Protein AF-0000000078663114 (afdb_homodimer)

Radius of gyration: 32.77 Å; Cα contacts (8 Å, |Δi|>4): 2007; chains: 2; bounding box: 89×82×67 Å

Solvent-accessible surface area (backbone atoms only — not comparable to full-atom values): 42124 Å² total; per-residue (Å²): 122,82,73,72,68,86,61,63,48,41,49,31,36,47,21,43,53,51,31,54,48,41,56,56,22,48,72,34,23,58,90,71,62,94,86,54,64,69,67,38,40,19,26,40,40,34,32,52,95,56,30,38,34,40,33,16,25,64,90,49,33,35,29,39,31,39,34,73,35,58,71,67,60,87,81,53,76,64,57,60,72,50,40,49,78,34,71,33,22,34,46,32,65,50,51,36,48,41,36,63,57,42,57,51,85,37,57,33,37,33,21,62,56,49,100,87,37,60,30,33,36,39,34,43,92,60,34,39,34,37,34,44,45,44,74,51,85,76,53,87,70,79,78,82,65,69,68,69,25,46,32,58,42,43,23,56,60,55,37,53,53,49,69,46,22,55,84,22,37,25,84,55,75,87,58,51,58,28,27,17,40,38,36,32,47,54,81,70,27,32,33,40,33,13,30,54,84,52,33,36,19,36,38,52,40,81,37,42,71,47,34,62,72,34,56,64,34,29,44,27,50,68,56,49,56,52,46,46,55,54,26,55,45,20,48,66,33,79,54,64,78,60,78,62,81,82,60,64,83,55,69,43,48,28,41,39,33,20,34,81,78,29,53,38,40,38,40,37,31,56,34,66,77,74,24,38,38,34,42,37,34,51,36,51,92,59,75,67,74,78,62,73,76,72,54,80,85,71,60,63,27,41,38,38,33,48,36,65,61,50,46,50,46,52,57,39,28,48,43,37,32,40,92,84,65,33,50,32,34,39,36,35,68,62,48,49,43,32,38,42,29,27,68,15,96,85,41,24,34,23,35,30,62,42,71,35,43,41,48,60,73,73,43,61,38,16,28,41,43,68,61,51,43,51,57,57,67,45,44,87,48,65,35,31,31,38,34,30,60,53,56,78,40,55,29,38,42,31,36,58,90,60,95,48,48,43,44,29,35,42,46,48,41,95,114,122,80,75,72,68,86,60,63,47,41,50,32,36,46,21,44,54,50,30,54,48,40,56,57,22,48,73,35,24,57,92,71,61,96,84,54,65,70,69,38,41,18,26,39,38,34,34,50,95,55,30,38,36,41,34,15,25,64,88,50,34,33,28,39,31,39,34,73,35,60,68,68,62,86,80,54,76,63,55,59,72,50,39,48,76,34,71,33,20,33,46,33,65,50,50,37,47,40,36,65,56,41,58,52,85,37,56,34,37,34,21,62,54,48,101,86,37,62,31,34,36,40,35,42,91,60,34,40,34,36,33,44,44,43,73,50,85,76,53,86,70,78,78,83,66,70,70,69,25,47,31,58,42,44,22,56,59,53,37,52,53,48,68,46,22,55,83,22,36,26,85,55,75,87,58,50,57,30,27,17,40,38,37,31,46,53,80,70,27,33,32,39,33,13,30,52,85,54,33,35,20,34,38,52,42,81,37,43,70,47,34,60,72,33,56,66,34,29,45,28,50,68,57,50,54,53,46,46,56,54,26,55,46,21,49,66,34,77,56,63,78,60,76,64,81,80,62,64,82,55,69,43,48,28,40,40,33,22,33,81,78,28,54,37,40,36,40,37,30,56,33,67,78,73,24,36,38,32,43,36,33,51,36,50,92,57,78,68,74,78,62,73,75,70,54,80,85,71,60,65,28,41,37,39,32,48,36,65,61,50,47,50,46,53,56,39,28,48,44,37,32,40,90,84,66,34,50,31,35,38,36,35,69,64,48,49,44,33,39,42,29,25,68,15,95,84,43,24,34,22,34,30,62,42,72,34,43,42,48,59,73,73,44,61,38,17,30,41,44,67,60,51,43,50,57,55,68,46,43,86,48,65,36,32,31,38,33,29,61,54,56,78,41,53,30,37,42,31,38,57,88,65,94,50,49,45,45,30,35,42,45,48,42,94,114

InterPro domains:
  IPR001001 DNA polymerase III, beta sliding clamp [PIRSF000804] (11-415)
  IPR001001 DNA polymerase III, beta sliding clamp [PTHR30478] (11-415)
  IPR001001 DNA polymerase III, beta sliding clamp [SM00480] (25-411)
  IPR001001 DNA polymerase III, beta sliding clamp [TIGR00663] (11-414)
  IPR001001 DNA polymerase III, beta sliding clamp [cd00140] (34-414)
  IPR022634 DNA polymerase III, beta sliding clamp, N-terminal [PF00712] (11-140)
  IPR022635 DNA polymerase III, beta sliding clamp, C-terminal [PF02768] (293-414)
  IPR022637 DNA polymerase III, beta sliding clamp, central [PF02767] (156-242)
  IPR046938 DNA clamp superfamily [SSF55979] (11-140)
  IPR046938 DNA clamp superfamily [SSF55979] (149-238)
  IPR046938 DNA clamp superfamily [SSF55979] (293-415)

Organism: Novosphingobium aromaticivorans (strain ATCC 700278 / DSM 12444 / CCUG 56034 / CIP 105152 / NBRC 16084 / F199) (NCBI:txid279238)

pLDDT: mean 89.46, std 14.14, range [34.34, 98.88]

Sequence (830 aa):
MIATDKRKPAFRIAAKAMAKALADVVEVTPAGGKDTIPILNTVRMEASDGVLTLTGCDLDQWIIRSLPTSDREPNSAEWLASIRPFATCVPARALLAIVKQIDADAMVTVAGPTDKESRVTITAGRSRFRVACLPVDDFPFPTRPDFEHSFSIAAGALRDVFARVEHAISTEETRYYLNGVYMHPQDLDQRFAATDGHRLARLVQDGPDGAASFPAVIIGRRTVAVLDKLLDAAGKVDTSTSDDADKACSRPMVEVDSDSNGRVIYWAMPAPDGGEVTLIAKTVDGTFPDYARVIPSAPSSFLTVDREALLAAIKRVAAVCSDKTRAVKLELDGAEKAIVSTASPEIGDAMEEIACEYAGEPLTIGFNGDYWRSCLSAVATDKVLMKFTDAGGPCRIEAEGGESALVQVLMPLRVMIATDKRKPAFRIAAKAMAKALADVVEVTPAGGKDTIPILNTVRMEASDGVLTLTGCDLDQWIIRSLPTSDREPNSAEWLASIRPFATCVPARALLAIVKQIDADAMVTVAGPTDKESRVTITAGRSRFRVACLPVDDFPFPTRPDFEHSFSIAAGALRDVFARVEHAISTEETRYYLNGVYMHPQDLDQRFAATDGHRLARLVQDGPDGAASFPAVIIGRRTVAVLDKLLDAAGKVDTSTSDDADKACSRPMVEVDSDSNGRVIYWAMPAPDGGEVTLIAKTVDGTFPDYARVIPSAPSSFLTVDREALLAAIKRVAAVCSDKTRAVKLELDGAEKAIVSTASPEIGDAMEEIACEYAGEPLTIGFNGDYWRSCLSAVATDKVLMKFTDAGGPCRIEAEGGESALVQVLMPLRV

Secondary structure (DSSP, 8-state):
------SPPSEEEEHHHHHHHHHHHHTTS----TTS-GGGGEEEEEEETTEEEEEEE-SSEEEEEEEE-----TT-HHHHHT---EEEEEEHHHHHHHHHHS-TTSEEEEE---SS--EEEEEETTEEEEEE-B-GGG------PPP-EEEEEEHHHHHHHHHHHGGG----STTGGGSEEEEEEETTEEEEEEE-SSEEEEEEEEPPTTGGGSPPEEEEHHHHHHHHHHHHHHHT---TT-S-TT---PPPEEEEEE-TTSSEEEEEEE-TTSSEEEEEEEPP-SPPP-GGGGS-S---EEEEEEHHHHHHHHHHHHTT--TTT-EEEEEE-SSSEEEEEEEETTTEEEEEEEEEEEESS-EEEEEEHHHHHHHHHT--SSEEEEEES-SSSPEEEEESSSS-SEEEEEPPB--/------SPPSEEEEHHHHHHHHHHHHTTS----TTS-GGGGEEEEEEETTEEEEEEE-SSEEEEEEEE-----SS-HHHHHT---EEEEEEHHHHHHHHHHS-TTSEEEEE---SS--EEEEEETTEEEEEE-B-GGG----------EEEEEEHHHHHHHHHHHGGG----STTGGGSEEEEEEETTEEEEEEE-SSEEEEEEEEPPTTGGGSPPEEEEHHHHHHHHHHHHHHHT---TT-S-TT---PPPEEEEEE-TTSSEEEEEEE-TTSSEEEEEEEPP-SPPP-GGGGS-S---EEEEEEHHHHHHHHHHHHTT--TTT-EEEEEE-SSSEEEEEEEETTTEEEEEEEEEEEESS-EEEEEEHHHHHHHHHT--SSEEEEEES-SSSPEEEEESSSS-SEEEEEPPB--

Foldseek 3Di:
DPPPPPFQWQFKDFLQLVLVLLVLQCLAAPPDDPPADVLQQWWKWKDDPQKIWTWHHPVFKIKIWIDGTDQDPPDDPVNNVPNDIAIWIFRRVVVSVVSVVADRGWMKTWGADDPVAQWIWIDTVPDIDTTHIHHCVPPDDDDDAPFPFKFKDFLVVVLLQLLLALVAQAPDDPPQLQQFWKWADDDQWIKTWHHRPQKIKMFIDGDGPRRNQPHTFGAGSSNSVSSNVQSVQLQPAFPPPDPPPVDDRDGWMWMWTAHNHRQKIWIKTAGNNRIIMIMIGGTDPDDDDPCVVQADDDFAKKKKFFLVQVLVQLVVFLVQADPPQQKWKWWDDDAFKIKIKDADPVRGIDIDIGTIGMDHDTAMAMFNSVVVSSNSVSADDRMKMWTHRHRQGWIWIYDPDDDGSMIMIGGTDDD/DPPPPPFQFQFKAFLQLVLVLLVLQCLAAPPDDPPADVLQQWWKWKDDPQKIWTWHHPVFKIKIWIDGTDPDPPDDPVNNVRNDIAIWIFRRVVVSVVSVPADRGWMKTWGADDPVAQWIWIDTVPDIDTTHIHHCVPPDDDDDAPFPFKFKDFLVVVLLQLLLALVAQAPDDPPQLQQFWKWADDDQWIKTWHHRPQKIKMFIDGDGPRRNLDHTFGAGSSNSVSSNVQSVQLQPAFPPPDPDPPDDRDGWMWMWTAHNHRQKIWIKTAGNNRIIMIMIGGTDPDDDDPCVVQADDDFAKKKKFFLVQVLVQLVVFLVQADPVQQKWKWWDDDAFKIKIKDADPVRGIDIDIGTIGMDHDTAMEMFNSVVVNSNSVSADDRMKMWTHRHRQGWIWIYDPDDDGSMIMIGGTDDD

Nearest PDB structures (foldseek):
  6ap4-assembly7_M  TM=9.231E-01  e=1.210E-33  Acinetobacter baumannii
  8dt6-assembly1_D  TM=9.121E-01  e=2.155E-32  Elizabethkingia anophelis NUHP1
  8dt6-assembly1_B  TM=9.118E-01  e=1.556E-32  Elizabethkingia anophelis NUHP1
  8dt6-assembly1_C  TM=8.932E-01  e=1.367E-31  Elizabethkingia anophelis NUHP1
  8dt6-assembly1_A  TM=8.914E-01  e=2.926E-31  Elizabethkingia anophelis NUHP1

Structure (mmCIF, N/CA/C/O backbone):
data_AF-0000000078663114-model_v1
#
loop_
_entity.id
_entity.type
_entity.pdbx_description
1 polymer 'Beta sliding clamp'
#
loop_
_atom_site.group_PDB
_atom_site.id
_atom_site.type_symbol
_atom_site.label_atom_id
_atom_site.label_alt_id
_atom_site.label_comp_id
_atom_site.label_asym_id
_atom_site.label_entity_id
_atom_site.label_seq_id
_atom_site.pdbx_PDB_ins_code
_atom_site.Cartn_x
_atom_site.Cartn_y
_atom_site.Cartn_z
_atom_site.occupancy
_atom_site.B_iso_or_equiv
_atom_site.auth_seq_id
_atom_site.auth_comp_id
_atom_site.auth_asym_id
_atom_site.auth_atom_id
_atom_site.pdbx_PDB_model_num
ATOM 1 N N . MET A 1 1 ? 39.969 -10.57 -2.086 1 34.44 1 MET A N 1
ATOM 2 C CA . MET A 1 1 ? 39.688 -9.461 -1.185 1 34.44 1 MET A CA 1
ATOM 3 C C . MET A 1 1 ? 39.406 -8.18 -1.967 1 34.44 1 MET A C 1
ATOM 5 O O . MET A 1 1 ? 40.125 -7.867 -2.922 1 34.44 1 MET A O 1
ATOM 9 N N . ILE A 1 2 ? 38.156 -7.738 -1.95 1 43.56 2 ILE A N 1
ATOM 10 C CA . ILE A 1 2 ? 37.969 -6.457 -2.615 1 43.56 2 ILE A CA 1
ATOM 11 C C . ILE A 1 2 ? 39.125 -5.531 -2.338 1 43.56 2 ILE A C 1
ATOM 13 O O . ILE A 1 2 ? 39.562 -5.402 -1.192 1 43.56 2 ILE A O 1
ATOM 17 N N . ALA A 1 3 ? 39.969 -5.266 -3.223 1 39.81 3 ALA A N 1
ATOM 18 C CA . ALA A 1 3 ? 41.062 -4.328 -2.984 1 39.81 3 ALA A CA 1
ATOM 19 C C . ALA A 1 3 ? 40.594 -3.17 -2.1 1 39.81 3 ALA A C 1
ATOM 21 O O . ALA A 1 3 ? 39.594 -2.527 -2.383 1 39.81 3 ALA A O 1
ATOM 22 N N . THR A 1 4 ? 41 -3.219 -0.884 1 45.78 4 THR A N 1
ATOM 23 C CA . THR A 1 4 ? 40.719 -2.115 0.03 1 45.78 4 THR A CA 1
ATOM 24 C C . THR A 1 4 ? 41 -0.774 -0.64 1 45.78 4 THR A C 1
ATOM 26 O O . THR A 1 4 ? 42.094 -0.563 -1.181 1 45.78 4 THR A O 1
ATOM 29 N N . ASP A 1 5 ? 40.094 -0.223 -1.229 1 50.19 5 ASP A N 1
ATOM 30 C CA . ASP A 1 5 ? 40.25 1.137 -1.735 1 50.19 5 ASP A CA 1
ATOM 31 C C . ASP A 1 5 ? 41.219 1.936 -0.868 1 50.19 5 ASP A C 1
ATOM 33 O O . ASP A 1 5 ? 41.031 2.043 0.346 1 50.19 5 ASP A O 1
ATOM 37 N N . LYS A 1 6 ? 42.469 2.086 -1.271 1 51.5 6 LYS A N 1
ATOM 38 C CA . LYS A 1 6 ? 43.531 2.852 -0.615 1 51.5 6 LYS A CA 1
ATOM 39 C C . LYS A 1 6 ? 43.062 4.262 -0.271 1 51.5 6 LYS A C 1
ATOM 41 O O . LYS A 1 6 ? 43.812 5.051 0.309 1 51.5 6 LYS A O 1
ATOM 46 N N . ARG A 1 7 ? 41.75 4.566 -0.615 1 58.12 7 ARG A N 1
ATOM 47 C CA . ARG A 1 7 ? 41.312 5.93 -0.334 1 58.12 7 ARG A CA 1
ATOM 48 C C . ARG A 1 7 ? 41 6.109 1.149 1 58.12 7 ARG A C 1
ATOM 50 O O . ARG A 1 7 ? 40.406 5.227 1.781 1 58.12 7 ARG A O 1
ATOM 57 N N . LYS A 1 8 ? 41.5 7.117 1.646 1 65.81 8 LYS A N 1
ATOM 58 C CA . LYS A 1 8 ? 41.25 7.457 3.043 1 65.81 8 LYS A CA 1
ATOM 59 C C . LYS A 1 8 ? 39.75 7.695 3.285 1 65.81 8 LYS A C 1
ATOM 61 O O . LYS A 1 8 ? 39.125 8.438 2.543 1 65.81 8 LYS A O 1
ATOM 66 N N . PRO A 1 9 ? 39.125 6.848 4.203 1 74.5 9 PRO A N 1
ATOM 67 C CA . PRO A 1 9 ? 37.719 7.059 4.504 1 74.5 9 PRO A CA 1
ATOM 68 C C . PRO A 1 9 ? 37.406 8.477 4.984 1 74.5 9 PRO A C 1
ATOM 70 O O . PRO A 1 9 ? 38.25 9.102 5.637 1 74.5 9 PRO A O 1
ATOM 73 N N . ALA A 1 10 ? 36.281 8.992 4.402 1 77.62 10 ALA A N 1
ATOM 74 C CA . ALA A 1 10 ? 35.844 10.289 4.887 1 77.62 10 ALA A CA 1
ATOM 75 C C . ALA A 1 10 ? 35.125 10.156 6.234 1 77.62 10 ALA A C 1
ATOM 77 O O . ALA A 1 10 ? 35.344 10.969 7.137 1 77.62 10 ALA A O 1
ATOM 78 N N . PHE A 1 11 ? 34.344 9.078 6.402 1 86.44 11 PHE A N 1
ATOM 79 C CA . PHE A 1 11 ? 33.656 8.828 7.668 1 86.44 11 PHE A CA 1
ATOM 80 C C . PHE A 1 11 ? 33.094 7.414 7.715 1 86.44 11 PHE A C 1
ATOM 82 O O . PHE A 1 11 ? 33.125 6.703 6.707 1 86.44 11 PHE A O 1
ATOM 89 N N . ARG A 1 12 ? 32.688 7 8.891 1 90.56 12 ARG A N 1
ATOM 90 C CA . ARG A 1 12 ? 31.984 5.742 9.133 1 90.56 12 ARG A CA 1
ATOM 91 C C . ARG A 1 12 ? 30.734 5.969 9.961 1 90.56 12 ARG A C 1
ATOM 93 O O . ARG A 1 12 ? 30.734 6.773 10.898 1 90.56 12 ARG A O 1
ATOM 100 N N . ILE A 1 13 ? 29.781 5.266 9.633 1 92.12 13 ILE A N 1
ATOM 101 C CA . ILE A 1 13 ? 28.516 5.445 10.32 1 92.12 13 ILE A CA 1
ATOM 102 C C . ILE A 1 13 ? 27.688 4.164 10.227 1 92.12 13 ILE A C 1
ATOM 104 O O . ILE A 1 13 ? 27.859 3.375 9.289 1 92.12 13 ILE A O 1
ATOM 108 N N . ALA A 1 14 ? 26.875 3.965 11.188 1 93.12 14 ALA A N 1
ATOM 109 C CA . ALA A 1 14 ? 25.969 2.82 11.109 1 93.12 14 ALA A CA 1
ATOM 110 C C . ALA A 1 14 ? 24.984 2.969 9.953 1 93.12 14 ALA A C 1
ATOM 112 O O . ALA A 1 14 ? 24.438 4.051 9.727 1 93.12 14 ALA A O 1
ATOM 113 N N . ALA A 1 15 ? 24.703 1.891 9.219 1 94.94 15 ALA A N 1
ATOM 114 C CA . ALA A 1 15 ? 23.812 1.902 8.07 1 94.94 15 ALA A CA 1
ATOM 115 C C . ALA A 1 15 ? 22.422 2.383 8.461 1 94.94 15 ALA A C 1
ATOM 117 O O . ALA A 1 15 ? 21.797 3.184 7.75 1 94.94 15 ALA A O 1
ATOM 118 N N . LYS A 1 16 ? 21.922 1.949 9.562 1 95.19 16 LYS A N 1
ATOM 119 C CA . LYS A 1 16 ? 20.594 2.295 10.031 1 95.19 16 LYS A CA 1
ATOM 120 C C . LYS A 1 16 ? 20.453 3.803 10.227 1 95.19 16 LYS A C 1
ATOM 122 O O . LYS A 1 16 ? 19.453 4.395 9.812 1 95.19 16 LYS A O 1
ATOM 127 N N . ALA A 1 17 ? 21.406 4.402 10.875 1 94.38 17 ALA A N 1
ATOM 128 C CA . ALA A 1 17 ? 21.375 5.84 11.133 1 94.38 17 ALA A CA 1
ATOM 129 C C . ALA A 1 17 ? 21.422 6.629 9.828 1 94.38 17 ALA A C 1
ATOM 131 O O . ALA A 1 17 ? 20.672 7.598 9.656 1 94.38 17 ALA A O 1
ATOM 132 N N . MET A 1 18 ? 22.266 6.207 8.961 1 95.31 18 MET A N 1
ATOM 133 C CA . MET A 1 18 ? 22.391 6.898 7.676 1 95.31 18 MET A CA 1
ATOM 134 C C . MET A 1 18 ? 21.109 6.758 6.859 1 95.31 18 MET A C 1
ATOM 136 O O . MET A 1 18 ? 20.641 7.727 6.25 1 95.31 18 MET A O 1
ATOM 140 N N . ALA A 1 19 ? 20.562 5.562 6.832 1 97.06 19 ALA A N 1
ATOM 141 C CA . ALA A 1 19 ? 19.328 5.316 6.082 1 97.06 19 ALA A CA 1
ATOM 142 C C . ALA A 1 19 ? 18.203 6.203 6.586 1 97.06 19 ALA A C 1
ATOM 144 O O . ALA A 1 19 ? 17.453 6.777 5.789 1 97.06 19 ALA A O 1
ATOM 145 N N . LYS A 1 20 ? 18.062 6.297 7.855 1 96.19 20 LYS A N 1
ATOM 146 C CA . LYS A 1 20 ? 17 7.121 8.445 1 96.19 20 LYS A CA 1
ATOM 147 C C . LYS A 1 20 ? 17.188 8.586 8.062 1 96.19 20 LYS A C 1
ATOM 149 O O . LYS A 1 20 ? 16.219 9.258 7.691 1 96.19 20 LYS A O 1
ATOM 154 N N . ALA A 1 21 ? 18.375 9.055 8.188 1 97.31 21 ALA A N 1
ATOM 155 C CA . ALA A 1 21 ? 18.656 10.445 7.844 1 97.31 21 ALA A CA 1
ATOM 156 C C . ALA A 1 21 ? 18.391 10.711 6.367 1 97.31 21 ALA A C 1
ATOM 158 O O . ALA A 1 21 ? 17.797 11.734 6.012 1 97.31 21 ALA A O 1
ATOM 159 N N . LEU A 1 22 ? 18.812 9.766 5.562 1 97.94 22 LEU A N 1
ATOM 160 C CA . LEU A 1 22 ? 18.594 9.906 4.125 1 97.94 22 LEU A CA 1
ATOM 161 C C . LEU A 1 22 ? 17.109 9.867 3.793 1 97.94 22 LEU A C 1
ATOM 163 O O . LEU A 1 22 ? 16.656 10.594 2.906 1 97.94 22 LEU A O 1
ATOM 167 N N . ALA A 1 23 ? 16.422 9.055 4.438 1 97.5 23 ALA A N 1
ATOM 168 C CA . ALA A 1 23 ? 14.977 8.984 4.223 1 97.5 23 ALA A CA 1
ATOM 169 C C . ALA A 1 23 ? 14.305 10.328 4.508 1 97.5 23 ALA A C 1
ATOM 171 O O . ALA A 1 23 ? 13.383 10.734 3.799 1 97.5 23 ALA A O 1
ATOM 172 N N . ASP A 1 24 ? 14.742 10.992 5.516 1 97.62 24 ASP A N 1
ATOM 173 C CA . ASP A 1 24 ? 14.227 12.32 5.82 1 97.62 24 ASP A CA 1
ATOM 174 C C . ASP A 1 24 ? 14.539 13.305 4.691 1 97.62 24 ASP A C 1
ATOM 176 O O . ASP A 1 24 ? 13.664 14.039 4.238 1 97.62 24 ASP A O 1
ATOM 180 N N . VAL A 1 25 ? 15.742 13.281 4.273 1 97.75 25 VAL A N 1
ATOM 181 C CA . VAL A 1 25 ? 16.25 14.258 3.312 1 97.75 25 VAL A CA 1
ATOM 182 C C . VAL A 1 25 ? 15.562 14.055 1.963 1 97.75 25 VAL A C 1
ATOM 184 O O . VAL A 1 25 ? 15.227 15.023 1.276 1 97.75 25 VAL A O 1
ATOM 187 N N . VAL A 1 26 ? 15.32 12.828 1.606 1 96.88 26 VAL A N 1
ATOM 188 C CA . VAL A 1 26 ? 14.734 12.508 0.306 1 96.88 26 VAL A CA 1
ATOM 189 C C . VAL A 1 26 ? 13.312 13.055 0.226 1 96.88 26 VAL A C 1
ATOM 191 O O . VAL A 1 26 ? 12.781 13.258 -0.867 1 96.88 26 VAL A O 1
ATOM 194 N N . GLU A 1 27 ? 12.688 13.336 1.34 1 96.25 27 GLU A N 1
ATOM 195 C CA . GLU A 1 27 ? 11.328 13.867 1.372 1 96.25 27 GLU A CA 1
ATOM 196 C C . GLU A 1 27 ? 11.242 15.211 0.653 1 96.25 27 GLU A C 1
ATOM 198 O O . GLU A 1 27 ? 10.172 15.602 0.176 1 96.25 27 GLU A O 1
ATOM 203 N N . VAL A 1 28 ? 12.375 15.922 0.563 1 96.5 28 VAL A N 1
ATOM 204 C CA . VAL A 1 28 ? 12.336 17.25 -0.04 1 96.5 28 VAL A CA 1
ATOM 205 C C . VAL A 1 28 ? 13.156 17.25 -1.326 1 96.5 28 VAL A C 1
ATOM 207 O O . VAL A 1 28 ? 13.516 18.312 -1.835 1 96.5 28 VAL A O 1
ATOM 210 N N . THR A 1 29 ? 13.578 16.078 -1.725 1 95.06 29 THR A N 1
ATOM 211 C CA . THR A 1 29 ? 14.25 15.945 -3.012 1 95.06 29 THR A CA 1
ATOM 212 C C . THR A 1 29 ? 13.258 15.57 -4.105 1 95.06 29 THR A C 1
ATOM 214 O O . THR A 1 29 ? 12.406 14.703 -3.904 1 95.06 29 THR A O 1
ATOM 217 N N . PRO A 1 30 ? 13.336 16.234 -5.195 1 91.62 30 PRO A N 1
ATOM 218 C CA . PRO A 1 30 ? 12.398 15.898 -6.27 1 91.62 30 PRO A CA 1
ATOM 219 C C . PRO A 1 30 ? 12.469 14.438 -6.688 1 91.62 30 PRO A C 1
ATOM 221 O O . PRO A 1 30 ? 13.539 13.82 -6.613 1 91.62 30 PRO A O 1
ATOM 224 N N . ALA A 1 31 ? 11.281 13.711 -6.863 1 75.38 31 ALA A N 1
ATOM 225 C CA . ALA A 1 31 ? 11.211 12.297 -7.234 1 75.38 31 ALA A CA 1
ATOM 226 C C . ALA A 1 31 ? 11.766 12.07 -8.641 1 75.38 31 ALA A C 1
ATOM 228 O O . ALA A 1 31 ? 11.773 10.945 -9.141 1 75.38 31 ALA A O 1
ATOM 229 N N . GLY A 1 32 ? 12.727 12.758 -9.016 1 66.81 32 GLY A N 1
ATOM 230 C CA . GLY A 1 32 ? 13.336 12.539 -10.32 1 66.81 32 GLY A CA 1
ATOM 231 C C . GLY A 1 32 ? 12.398 12.836 -11.477 1 66.81 32 GLY A C 1
ATOM 232 O O . GLY A 1 32 ? 11.219 13.117 -11.266 1 66.81 32 GLY A O 1
ATOM 233 N N . GLY A 1 33 ? 12.695 13.203 -12.703 1 60.44 33 GLY A N 1
ATOM 234 C CA . GLY A 1 33 ? 12.039 13.5 -13.969 1 60.44 33 GLY A CA 1
ATOM 235 C C . GLY A 1 33 ? 12.922 14.266 -14.93 1 60.44 33 GLY A C 1
ATOM 236 O O . GLY A 1 33 ? 13.992 14.75 -14.555 1 60.44 33 GLY A O 1
ATOM 237 N N . LYS A 1 34 ? 12.57 14.156 -16.094 1 58.28 34 LYS A N 1
ATOM 238 C CA . LYS A 1 34 ? 13.352 14.672 -17.219 1 58.28 34 LYS A CA 1
ATOM 239 C C . LYS A 1 34 ? 13.633 16.156 -17.062 1 58.28 34 LYS A C 1
ATOM 241 O O . LYS A 1 34 ? 14.68 16.656 -17.5 1 58.28 34 LYS A O 1
ATOM 246 N N . ASP A 1 35 ? 12.852 16.844 -16.297 1 61.16 35 ASP A N 1
ATOM 247 C CA . ASP A 1 35 ? 12.945 18.312 -16.328 1 61.16 35 ASP A CA 1
ATOM 248 C C . ASP A 1 35 ? 13.43 18.859 -14.984 1 61.16 35 ASP A C 1
ATOM 250 O O . ASP A 1 35 ? 13.367 20.062 -14.742 1 61.16 35 ASP A O 1
ATOM 254 N N . THR A 1 36 ? 14.18 17.953 -14.281 1 75.12 36 THR A N 1
ATOM 255 C CA . THR A 1 36 ? 14.625 18.469 -12.984 1 75.12 36 THR A CA 1
ATOM 256 C C . THR A 1 36 ? 16.094 18.891 -13.055 1 75.12 36 THR A C 1
ATOM 258 O O . THR A 1 36 ? 16.859 18.359 -13.859 1 75.12 36 THR A O 1
ATOM 261 N N . ILE A 1 37 ? 16.406 20.047 -12.406 1 87.94 37 ILE A N 1
ATOM 262 C CA . ILE A 1 37 ? 17.797 20.453 -12.188 1 87.94 37 ILE A CA 1
ATOM 263 C C . ILE A 1 37 ? 18.562 19.312 -11.5 1 87.94 37 ILE A C 1
ATOM 265 O O . ILE A 1 37 ? 18.234 18.922 -10.375 1 87.94 37 ILE A O 1
ATOM 269 N N . PRO A 1 38 ? 19.531 18.75 -12.203 1 89.31 38 PRO A N 1
ATOM 270 C CA . PRO A 1 38 ? 20.156 17.516 -11.742 1 89.31 38 PRO A CA 1
ATOM 271 C C . PRO A 1 38 ? 20.641 17.594 -10.297 1 89.31 38 PRO A C 1
ATOM 273 O O . PRO A 1 38 ? 20.547 16.625 -9.547 1 89.31 38 PRO A O 1
ATOM 276 N N . ILE A 1 39 ? 21.125 18.75 -9.891 1 93.75 39 ILE A N 1
ATOM 277 C CA . ILE A 1 39 ? 21.719 18.891 -8.562 1 93.75 39 ILE A CA 1
ATOM 278 C C . ILE A 1 39 ? 20.656 18.734 -7.492 1 93.75 39 ILE A C 1
ATOM 280 O O . ILE A 1 39 ? 20.953 18.359 -6.355 1 93.75 39 ILE A O 1
ATOM 284 N N . LEU A 1 40 ? 19.438 18.984 -7.836 1 94.75 40 LEU A N 1
ATOM 285 C CA . LEU A 1 40 ? 18.344 18.906 -6.879 1 94.75 40 LEU A CA 1
ATOM 286 C C . LEU A 1 40 ? 17.969 17.469 -6.598 1 94.75 40 LEU A C 1
ATOM 288 O O . LEU A 1 40 ? 17.281 17.172 -5.621 1 94.75 40 LEU A O 1
ATOM 292 N N . ASN A 1 41 ? 18.422 16.578 -7.414 1 94.31 41 ASN A N 1
ATOM 293 C CA . ASN A 1 41 ? 18.188 15.156 -7.195 1 94.31 41 ASN A CA 1
ATOM 294 C C . ASN A 1 41 ? 19.234 14.539 -6.273 1 94.31 41 ASN A C 1
ATOM 296 O O . ASN A 1 41 ? 19.219 13.336 -6.023 1 94.31 41 ASN A O 1
ATOM 300 N N . THR A 1 42 ? 20.062 15.359 -5.734 1 95.31 42 THR A N 1
ATOM 301 C CA . THR A 1 42 ? 21.172 14.875 -4.926 1 95.31 42 THR A CA 1
ATOM 302 C C . THR A 1 42 ? 20.984 15.273 -3.463 1 95.31 42 THR A C 1
ATOM 304 O O . THR A 1 42 ? 20.109 16.078 -3.139 1 95.31 42 THR A O 1
ATOM 307 N N . VAL A 1 43 ? 21.703 14.625 -2.689 1 96.94 43 VAL A N 1
ATOM 308 C CA . VAL A 1 43 ? 21.922 15.023 -1.304 1 96.94 43 VAL A CA 1
ATOM 309 C C . VAL A 1 43 ? 23.328 15.609 -1.154 1 96.94 43 VAL A C 1
ATOM 311 O O . VAL A 1 43 ? 24.312 15.023 -1.635 1 96.94 43 VAL A O 1
ATOM 314 N N . ARG A 1 44 ? 23.359 16.781 -0.646 1 96.44 44 ARG A N 1
ATOM 315 C CA . ARG A 1 44 ? 24.656 17.328 -0.26 1 96.44 44 ARG A CA 1
ATOM 316 C C . ARG A 1 44 ? 25.188 16.641 0.999 1 96.44 44 ARG A C 1
ATOM 318 O O . ARG A 1 44 ? 24.547 16.703 2.053 1 96.44 44 ARG A O 1
ATOM 325 N N . MET A 1 45 ? 26.297 16 0.868 1 95.56 45 MET A N 1
ATOM 326 C CA . MET A 1 45 ? 26.922 15.25 1.953 1 95.56 45 MET A CA 1
ATOM 327 C C . MET A 1 45 ? 28.234 15.898 2.393 1 95.56 45 MET A C 1
ATOM 329 O O . MET A 1 45 ? 29.141 16.094 1.581 1 95.56 45 MET A O 1
ATOM 333 N N . GLU A 1 46 ? 28.25 16.25 3.668 1 93 46 GLU A N 1
ATOM 334 C CA . GLU A 1 46 ? 29.453 16.859 4.246 1 93 46 GLU A CA 1
ATOM 335 C C . GLU A 1 46 ? 29.844 16.188 5.551 1 93 46 GLU A C 1
ATOM 337 O O . GLU A 1 46 ? 28.984 15.875 6.379 1 93 46 GLU A O 1
ATOM 342 N N . ALA A 1 47 ? 31.125 15.883 5.656 1 90.88 47 ALA A N 1
ATOM 343 C CA . ALA A 1 47 ? 31.641 15.32 6.898 1 90.88 47 ALA A CA 1
ATOM 344 C C . ALA A 1 47 ? 32.812 16.141 7.426 1 90.88 47 ALA A C 1
ATOM 346 O O . ALA A 1 47 ? 33.781 16.391 6.707 1 90.88 47 ALA A O 1
ATOM 347 N N . SER A 1 48 ? 32.625 16.641 8.57 1 85.88 48 SER A N 1
ATOM 348 C CA . SER A 1 48 ? 33.656 17.422 9.234 1 85.88 48 SER A CA 1
ATOM 349 C C . SER A 1 48 ? 33.531 17.328 10.75 1 85.88 48 SER A C 1
ATOM 351 O O . SER A 1 48 ? 32.406 17.312 11.289 1 85.88 48 SER A O 1
ATOM 353 N N . ASP A 1 49 ? 34.656 17.188 11.422 1 83.69 49 ASP A N 1
ATOM 354 C CA . ASP A 1 49 ? 34.75 17.25 12.883 1 83.69 49 ASP A CA 1
ATOM 355 C C . ASP A 1 49 ? 33.844 16.203 13.523 1 83.69 49 ASP A C 1
ATOM 357 O O . ASP A 1 49 ? 33.094 16.5 14.461 1 83.69 49 ASP A O 1
ATOM 361 N N . GLY A 1 50 ? 33.75 15.031 12.945 1 84.06 50 GLY A N 1
ATOM 362 C CA . GLY A 1 50 ? 33 13.914 13.523 1 84.06 50 GLY A CA 1
ATOM 363 C C . GLY A 1 50 ? 31.516 14 13.297 1 84.06 50 GLY A C 1
ATOM 364 O O . GLY A 1 50 ? 30.734 13.297 13.953 1 84.06 50 GLY A O 1
ATOM 365 N N . VAL A 1 51 ? 31.141 14.922 12.406 1 90.62 51 VAL A N 1
ATOM 366 C CA . VAL A 1 51 ? 29.703 15.094 12.141 1 90.62 51 VAL A CA 1
ATOM 367 C C . VAL A 1 51 ? 29.438 14.93 10.641 1 90.62 51 VAL A C 1
ATOM 369 O O . VAL A 1 51 ? 30.172 15.477 9.812 1 90.62 51 VAL A O 1
ATOM 372 N N . LEU A 1 52 ? 28.547 14.133 10.312 1 93.81 52 LEU A N 1
ATOM 373 C CA . LEU A 1 52 ? 28.016 14.023 8.953 1 93.81 52 LEU A CA 1
ATOM 374 C C . LEU A 1 52 ? 26.781 14.906 8.773 1 93.81 52 LEU A C 1
ATOM 376 O O . LEU A 1 52 ? 25.844 14.844 9.578 1 93.81 52 LEU A O 1
ATOM 380 N N . THR A 1 53 ? 26.797 15.758 7.801 1 95.38 53 THR A N 1
ATOM 381 C CA . THR A 1 53 ? 25.641 16.594 7.477 1 95.38 53 THR A CA 1
ATOM 382 C C . THR A 1 53 ? 25.078 16.234 6.102 1 95.38 53 THR A C 1
ATOM 384 O O . THR A 1 53 ? 25.812 16.188 5.117 1 95.38 53 THR A O 1
ATOM 387 N N . LEU A 1 54 ? 23.844 15.906 6.051 1 97.12 54 LEU A N 1
ATOM 388 C CA . LEU A 1 54 ? 23.125 15.609 4.816 1 97.12 54 LEU A CA 1
ATOM 389 C C . LEU A 1 54 ? 22.047 16.672 4.551 1 97.12 54 LEU A C 1
ATOM 391 O O . LEU A 1 54 ? 21.25 16.984 5.43 1 97.12 54 LEU A O 1
ATOM 395 N N . THR A 1 55 ? 22.031 17.25 3.35 1 97.06 55 THR A N 1
ATOM 396 C CA . THR A 1 55 ? 21.078 18.312 3.018 1 97.06 55 THR A CA 1
ATOM 397 C C . THR A 1 55 ? 20.375 18.016 1.694 1 97.06 55 THR A C 1
ATOM 399 O O . THR A 1 55 ? 21.031 17.688 0.7 1 97.06 55 THR A O 1
ATOM 402 N N . GLY A 1 56 ? 19.109 17.984 1.646 1 96.81 56 GLY A N 1
ATOM 403 C CA . GLY A 1 56 ? 18.297 17.938 0.442 1 96.81 56 GLY A CA 1
ATOM 404 C C . GLY A 1 56 ? 17.375 19.141 0.295 1 96.81 56 GLY A C 1
ATOM 405 O O . GLY A 1 56 ? 17.125 19.859 1.265 1 96.81 56 GLY A O 1
ATOM 406 N N . CYS A 1 57 ? 16.922 19.422 -0.934 1 95.5 57 CYS A N 1
ATOM 407 C CA . CYS A 1 57 ? 16 20.547 -1.113 1 95.5 57 CYS A CA 1
ATOM 408 C C . CYS A 1 57 ? 15.289 20.453 -2.457 1 95.5 57 CYS A C 1
ATOM 410 O O . CYS A 1 57 ? 15.695 19.688 -3.334 1 95.5 57 CYS A O 1
ATOM 412 N N . ASP A 1 58 ? 14.203 21.188 -2.584 1 94.81 58 ASP A N 1
ATOM 413 C CA . ASP A 1 58 ? 13.492 21.375 -3.846 1 94.81 58 ASP A CA 1
ATOM 414 C C . ASP A 1 58 ? 13.336 22.859 -4.16 1 94.81 58 ASP A C 1
ATOM 416 O O . ASP A 1 58 ? 12.414 23.25 -4.887 1 94.81 58 ASP A O 1
ATOM 420 N N . LEU A 1 59 ? 14.195 23.672 -3.533 1 93.56 59 LEU A N 1
ATOM 421 C CA . LEU A 1 59 ? 14.273 25.125 -3.693 1 93.56 59 LEU A CA 1
ATOM 422 C C . LEU A 1 59 ? 13.18 25.812 -2.883 1 93.56 59 LEU A C 1
ATOM 424 O O . LEU A 1 59 ? 13.25 27.016 -2.65 1 93.56 59 LEU A O 1
ATOM 428 N N . ASP A 1 60 ? 12.195 25.078 -2.412 1 94.19 60 ASP A N 1
ATOM 429 C CA . ASP A 1 60 ? 11.156 25.641 -1.554 1 94.19 60 ASP A CA 1
ATOM 430 C C . ASP A 1 60 ? 11.359 25.219 -0.101 1 94.19 60 ASP A C 1
ATOM 432 O O . ASP A 1 60 ? 10.977 25.953 0.821 1 94.19 60 ASP A O 1
ATOM 436 N N . GLN A 1 61 ? 11.883 24.109 0.001 1 96.12 61 GLN A N 1
ATOM 437 C CA . GLN A 1 61 ? 12.164 23.578 1.33 1 96.12 61 GLN A CA 1
ATOM 438 C C . GLN A 1 61 ? 13.508 22.859 1.364 1 96.12 61 GLN A C 1
ATOM 440 O O . GLN A 1 61 ? 14 22.391 0.331 1 96.12 61 GLN A O 1
ATOM 445 N N . TRP A 1 62 ? 14.117 22.812 2.541 1 96.88 62 TRP A N 1
ATOM 446 C CA . TRP A 1 62 ? 15.367 22.109 2.822 1 96.88 62 TRP A CA 1
ATOM 447 C C . TRP A 1 62 ? 15.234 21.25 4.074 1 96.88 62 TRP A C 1
ATOM 449 O O . TRP A 1 62 ? 14.602 21.656 5.051 1 96.88 62 TRP A O 1
ATOM 459 N N . ILE A 1 63 ? 15.766 20.125 4.039 1 98.06 63 ILE A N 1
ATOM 460 C CA . ILE A 1 63 ? 16 19.344 5.25 1 98.06 63 ILE A CA 1
ATOM 461 C C . ILE A 1 63 ? 17.5 19.172 5.465 1 98.06 63 ILE A C 1
ATOM 463 O O . ILE A 1 63 ? 18.234 18.781 4.543 1 98.06 63 ILE A O 1
ATOM 467 N N . ILE A 1 64 ? 17.938 19.484 6.59 1 97.12 64 ILE A N 1
ATOM 468 C CA . ILE A 1 64 ? 19.328 19.281 7.016 1 97.12 64 ILE A CA 1
ATOM 469 C C . ILE A 1 64 ? 19.375 18.297 8.18 1 97.12 64 ILE A C 1
ATOM 471 O O . ILE A 1 64 ? 18.766 18.531 9.227 1 97.12 64 ILE A O 1
ATOM 475 N N . ARG A 1 65 ? 20.031 17.219 7.949 1 97.31 65 ARG A N 1
ATOM 476 C CA . ARG A 1 65 ? 20.266 16.234 8.992 1 97.31 65 ARG A CA 1
ATOM 477 C C . ARG A 1 65 ? 21.734 16.266 9.453 1 97.31 65 ARG A C 1
ATOM 479 O O . ARG A 1 65 ? 22.641 16.297 8.625 1 97.31 65 ARG A O 1
ATOM 486 N N . SER A 1 66 ? 21.922 16.266 10.742 1 95.81 66 SER A N 1
ATOM 487 C CA . SER A 1 66 ? 23.25 16.141 11.336 1 95.81 66 SER A CA 1
ATOM 488 C C . SER A 1 66 ? 23.344 14.906 12.219 1 95.81 66 SER A C 1
ATOM 490 O O . SER A 1 66 ? 22.484 14.68 13.07 1 95.81 66 SER A O 1
ATOM 492 N N . LEU A 1 67 ? 24.375 14.117 11.984 1 93.62 67 LEU A N 1
ATOM 493 C CA . LEU A 1 67 ? 24.594 12.867 12.711 1 93.62 67 LEU A CA 1
ATOM 494 C C . LEU A 1 67 ? 26.031 12.773 13.203 1 93.62 67 LEU A C 1
ATOM 496 O O . LEU A 1 67 ? 26.969 13.125 12.484 1 93.62 67 LEU A O 1
ATOM 500 N N . PRO A 1 68 ? 26.141 12.258 14.445 1 89.81 68 PRO A N 1
ATOM 501 C CA . PRO A 1 68 ? 27.516 11.961 14.852 1 89.81 68 PRO A CA 1
ATOM 502 C C . PRO A 1 68 ? 28.109 10.766 14.102 1 89.81 68 PRO A C 1
ATOM 504 O O . PRO A 1 68 ? 27.391 9.797 13.812 1 89.81 68 PRO A O 1
ATOM 507 N N . THR A 1 69 ? 29.266 10.875 13.695 1 85.19 69 THR A N 1
ATOM 508 C CA . THR A 1 69 ? 29.938 9.766 13.023 1 85.19 69 THR A CA 1
ATOM 509 C C . THR A 1 69 ? 30.875 9.039 13.992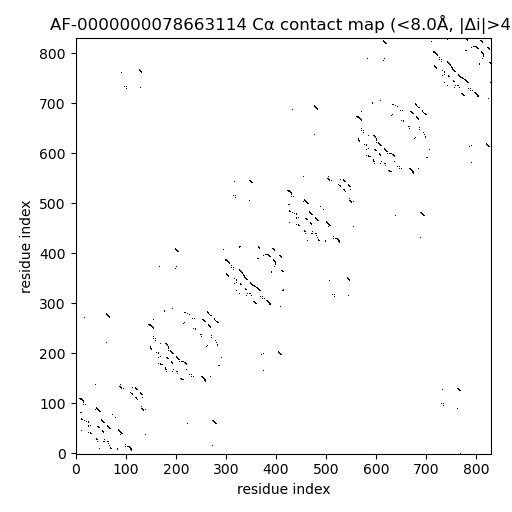 1 85.19 69 THR A C 1
ATOM 511 O O . THR A 1 69 ? 31.156 9.547 15.078 1 85.19 69 THR A O 1
ATOM 514 N N . SER A 1 70 ? 30.922 7.723 13.852 1 70.25 70 SER A N 1
ATOM 515 C CA . SER A 1 70 ? 31.766 6.926 14.727 1 70.25 70 SER A CA 1
ATOM 516 C C . SER A 1 70 ? 33.25 7.109 14.367 1 70.25 70 SER A C 1
ATOM 518 O O . SER A 1 70 ? 33.594 7.141 13.188 1 70.25 70 SER A O 1
ATOM 520 N N . ASP A 1 71 ? 33.938 8.031 15.117 1 55.5 71 ASP A N 1
ATOM 521 C CA . ASP A 1 71 ? 35.375 8.211 14.922 1 55.5 71 ASP A CA 1
ATOM 522 C C . ASP A 1 71 ? 36.094 6.875 15.023 1 55.5 71 ASP A C 1
ATOM 524 O O . ASP A 1 71 ? 37.219 6.738 14.523 1 55.5 71 ASP A O 1
ATOM 528 N N . ARG A 1 72 ? 35.688 6.086 16.125 1 48.47 72 ARG A N 1
ATOM 529 C CA . ARG A 1 72 ? 36.719 5.199 16.672 1 48.47 72 ARG A CA 1
ATOM 530 C C . ARG A 1 72 ? 36.812 3.902 15.883 1 48.47 72 ARG A C 1
ATOM 532 O O . ARG A 1 72 ? 35.844 3.146 15.797 1 48.47 72 ARG A O 1
ATOM 539 N N . GLU A 1 73 ? 37.156 3.926 14.773 1 47.88 73 GLU A N 1
ATOM 540 C CA . GLU A 1 73 ? 37.75 2.596 14.773 1 47.88 73 GLU A CA 1
ATOM 541 C C . GLU A 1 73 ? 38.688 2.414 15.953 1 47.88 73 GLU A C 1
ATOM 543 O O . GLU A 1 73 ? 39.438 3.326 16.281 1 47.88 73 GLU A O 1
ATOM 548 N N . PRO A 1 74 ? 38.5 1.444 16.844 1 42.78 74 PRO A N 1
ATOM 549 C CA . PRO A 1 74 ? 39.344 1.397 18.031 1 42.78 74 PRO A CA 1
ATOM 550 C C . PRO A 1 74 ? 40.75 1.96 17.75 1 42.78 74 PRO A C 1
ATOM 552 O O . PRO A 1 74 ? 41.312 2.639 18.609 1 42.78 74 PRO A O 1
ATOM 555 N N . ASN A 1 75 ? 41.594 1.236 17.047 1 41.44 75 ASN A N 1
ATOM 556 C CA . ASN A 1 75 ? 43.031 1.222 17.25 1 41.44 75 ASN A CA 1
ATOM 557 C C . ASN A 1 75 ? 43.719 2.395 16.547 1 41.44 75 ASN A C 1
ATOM 559 O O . ASN A 1 75 ? 44.938 2.525 16.578 1 41.44 75 ASN A O 1
ATOM 563 N N . SER A 1 76 ? 43.531 3.131 15.352 1 40.62 76 SER A N 1
ATOM 564 C CA . SER A 1 76 ? 44.719 3.857 14.875 1 40.62 76 SER A CA 1
ATOM 565 C C . SER A 1 76 ? 44.469 5.363 14.875 1 40.62 76 SER A C 1
ATOM 567 O O . SER A 1 76 ? 43.469 5.836 14.32 1 40.62 76 SER A O 1
ATOM 569 N N . ALA A 1 77 ? 44.844 6.141 15.805 1 42.06 77 ALA A N 1
ATOM 570 C CA . ALA A 1 77 ? 45.125 7.574 15.781 1 42.06 77 ALA A CA 1
ATOM 571 C C . ALA A 1 77 ? 45.281 8.086 14.352 1 42.06 77 ALA A C 1
ATOM 573 O O . ALA A 1 77 ? 44.844 9.203 14.047 1 42.06 77 ALA A O 1
ATOM 574 N N . GLU A 1 78 ? 45.812 7.383 13.578 1 42.94 78 GLU A N 1
ATOM 575 C CA . GLU A 1 78 ? 46.125 7.715 12.195 1 42.94 78 GLU A CA 1
ATOM 576 C C . GLU A 1 78 ? 44.844 7.832 11.367 1 42.94 78 GLU A C 1
ATOM 578 O O . GLU A 1 78 ? 44.781 8.641 10.438 1 42.94 78 GLU A O 1
ATOM 583 N N . TRP A 1 79 ? 43.844 7.141 11.742 1 47.53 79 TRP A N 1
ATOM 584 C CA . TRP A 1 79 ? 42.625 7.145 10.93 1 47.53 79 TRP A CA 1
ATOM 585 C C . TRP A 1 79 ? 41.906 8.484 11.031 1 47.53 79 TRP A C 1
ATOM 587 O O . TRP A 1 79 ? 41.5 9.055 10.016 1 47.53 79 TRP A O 1
ATOM 597 N N . LEU A 1 80 ? 41.75 8.961 12.289 1 47.22 80 LEU A N 1
ATOM 598 C CA . LEU A 1 80 ? 41.094 10.242 12.492 1 47.22 80 LEU A CA 1
ATOM 599 C C . LEU A 1 80 ? 41.875 11.359 11.797 1 47.22 80 LEU A C 1
ATOM 601 O O . LEU A 1 80 ? 41.25 12.289 11.258 1 47.22 80 LEU A O 1
ATOM 605 N N . ALA A 1 81 ? 43.125 11.195 12.055 1 46.34 81 ALA A N 1
ATOM 606 C CA . ALA A 1 81 ? 43.969 12.258 11.508 1 46.34 81 ALA A CA 1
ATOM 607 C C . ALA A 1 81 ? 43.844 12.336 9.992 1 46.34 81 ALA A C 1
ATOM 609 O O . ALA A 1 81 ? 44.188 13.352 9.383 1 46.34 81 ALA A O 1
ATOM 610 N N . SER A 1 82 ? 43.312 11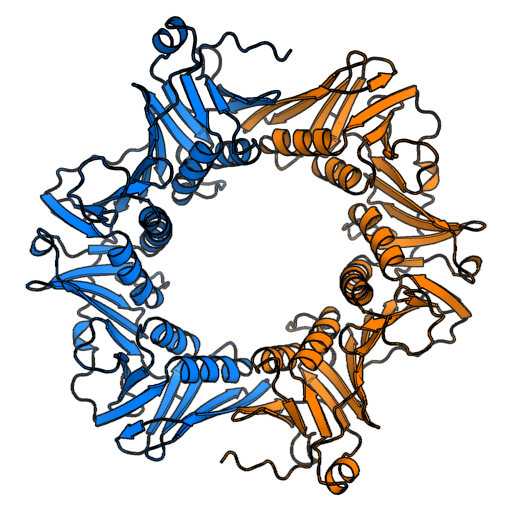.289 9.445 1 49.69 82 SER A N 1
ATOM 611 C CA . SER A 1 82 ? 43.312 11.25 7.988 1 49.69 82 SER A CA 1
ATOM 612 C C . SER A 1 82 ? 41.969 11.672 7.426 1 49.69 82 SER A C 1
ATOM 614 O O . SER A 1 82 ? 41.812 11.789 6.211 1 49.69 82 SER A O 1
ATOM 616 N N . ILE A 1 83 ? 41.094 11.961 8.336 1 57.53 83 ILE A N 1
ATOM 617 C CA . ILE A 1 83 ? 39.781 12.32 7.801 1 57.53 83 ILE A CA 1
ATOM 618 C C . ILE A 1 83 ? 39.781 13.773 7.332 1 57.53 83 ILE A C 1
ATOM 620 O O . ILE A 1 83 ? 40.094 14.68 8.109 1 57.53 83 ILE A O 1
ATOM 624 N N . ARG A 1 84 ? 39.875 13.945 6.031 1 63.19 84 ARG A N 1
ATOM 625 C CA . ARG A 1 84 ? 39.75 15.281 5.445 1 63.19 84 ARG A CA 1
ATOM 626 C C . ARG A 1 84 ? 38.281 15.672 5.266 1 63.19 84 ARG A C 1
ATOM 628 O O . ARG A 1 84 ? 37.438 14.812 5.07 1 63.19 84 ARG A O 1
ATOM 635 N N . PRO A 1 85 ? 38.062 16.969 5.559 1 75.25 85 PRO A N 1
ATOM 636 C CA . PRO A 1 85 ? 36.719 17.453 5.215 1 75.25 85 PRO A CA 1
ATOM 637 C C . PRO A 1 85 ? 36.281 17.016 3.82 1 75.25 85 PRO A C 1
ATOM 639 O O . PRO A 1 85 ? 37.094 16.922 2.91 1 75.25 85 PRO A O 1
ATOM 642 N N . PHE A 1 86 ? 35.125 16.484 3.904 1 84.88 86 PHE A N 1
ATOM 643 C CA . PHE A 1 86 ? 34.5 15.883 2.719 1 84.88 86 PHE A CA 1
ATOM 644 C C . PHE A 1 86 ? 33.188 16.562 2.373 1 84.88 86 PHE A C 1
ATOM 646 O O . PHE A 1 86 ? 32.406 16.891 3.262 1 84.88 86 PHE A O 1
ATOM 653 N N . ALA A 1 87 ? 33.094 17.156 1.068 1 91.38 87 ALA A N 1
ATOM 654 C CA . ALA A 1 87 ? 31.797 17.641 0.632 1 91.38 87 ALA A CA 1
ATOM 655 C C . ALA A 1 87 ? 31.531 17.25 -0.819 1 91.38 87 ALA A C 1
ATOM 657 O O . ALA A 1 87 ? 32.375 17.438 -1.688 1 91.38 87 ALA A O 1
ATOM 658 N N . THR A 1 88 ? 30.422 16.656 -1.075 1 94.19 88 THR A N 1
ATOM 659 C CA . THR A 1 88 ? 30.016 16.281 -2.428 1 94.19 88 THR A CA 1
ATOM 660 C C . THR A 1 88 ? 28.5 16.141 -2.514 1 94.19 88 THR A C 1
ATOM 662 O O . THR A 1 88 ? 27.812 16.188 -1.494 1 94.19 88 THR A O 1
ATOM 665 N N . CYS A 1 89 ? 27.969 16.078 -3.699 1 95.62 89 CYS A N 1
ATOM 666 C CA . CYS A 1 89 ? 26.547 15.82 -3.938 1 95.62 89 CYS A CA 1
ATOM 667 C C . CYS A 1 89 ? 26.344 14.453 -4.582 1 95.62 89 CYS A C 1
ATOM 669 O O . CYS A 1 89 ? 26.891 14.188 -5.66 1 95.62 89 CYS A O 1
ATOM 671 N N . VAL A 1 90 ? 25.641 13.641 -3.896 1 95.69 90 VAL A N 1
ATOM 672 C CA . VAL A 1 90 ? 25.422 12.266 -4.352 1 95.69 90 VAL A CA 1
ATOM 673 C C . VAL A 1 90 ? 23.938 12.062 -4.664 1 95.69 90 VAL A C 1
ATOM 675 O O . VAL A 1 90 ? 23.078 12.57 -3.951 1 95.69 90 VAL A O 1
ATOM 678 N N . PRO A 1 91 ? 23.594 11.344 -5.777 1 94.38 91 PRO A N 1
ATOM 679 C CA . PRO A 1 91 ? 22.188 11.07 -6.023 1 94.38 91 PRO A CA 1
ATOM 680 C C . PRO A 1 91 ? 21.469 10.5 -4.797 1 94.38 91 PRO A C 1
ATOM 682 O O . PRO A 1 91 ? 21.812 9.414 -4.328 1 94.38 91 PRO A O 1
ATOM 685 N N . ALA A 1 92 ? 20.453 11.172 -4.371 1 95.81 92 ALA A N 1
ATOM 686 C CA . ALA A 1 92 ? 19.844 10.93 -3.062 1 95.81 92 ALA A CA 1
ATOM 687 C C . ALA A 1 92 ? 19.156 9.57 -3.02 1 95.81 92 ALA A C 1
ATOM 689 O O . ALA A 1 92 ? 19.391 8.773 -2.102 1 95.81 92 ALA A O 1
ATOM 690 N N . ARG A 1 93 ? 18.359 9.344 -3.932 1 94.62 93 ARG A N 1
ATOM 691 C CA . ARG A 1 93 ? 17.562 8.125 -3.928 1 94.62 93 ARG A CA 1
ATOM 692 C C . ARG A 1 93 ? 18.453 6.898 -4.16 1 94.62 93 ARG A C 1
ATOM 694 O O . ARG A 1 93 ? 18.188 5.828 -3.6 1 94.62 93 ARG A O 1
ATOM 701 N N . ALA A 1 94 ? 19.438 7.02 -5.027 1 93.94 94 ALA A N 1
ATOM 702 C CA . ALA A 1 94 ? 20.375 5.922 -5.215 1 93.94 94 ALA A CA 1
ATOM 703 C C . ALA A 1 94 ? 21.125 5.605 -3.918 1 93.94 94 ALA A C 1
ATOM 705 O O . ALA A 1 94 ? 21.281 4.438 -3.555 1 93.94 94 ALA A O 1
ATOM 706 N N . LEU A 1 95 ? 21.578 6.617 -3.273 1 96.5 95 LEU A N 1
ATOM 707 C CA . LEU A 1 95 ? 22.297 6.438 -2.018 1 96.5 95 LEU A CA 1
ATOM 708 C C . LEU A 1 95 ? 21.406 5.781 -0.969 1 96.5 95 LEU A C 1
ATOM 710 O O . LEU A 1 95 ? 21.844 4.863 -0.268 1 96.5 95 LEU A O 1
ATOM 714 N N . LEU A 1 96 ? 20.203 6.277 -0.862 1 97.06 96 LEU A N 1
ATOM 715 C CA . LEU A 1 96 ? 19.266 5.684 0.076 1 97.06 96 LEU A CA 1
ATOM 716 C C . LEU A 1 96 ? 19.016 4.211 -0.251 1 97.06 96 LEU A C 1
ATOM 718 O O . LEU A 1 96 ? 19.016 3.365 0.646 1 97.06 96 LEU A O 1
ATOM 722 N N . ALA A 1 97 ? 18.766 3.953 -1.493 1 95.38 97 ALA A N 1
ATOM 723 C CA . ALA A 1 97 ? 18.547 2.574 -1.92 1 95.38 97 ALA A CA 1
ATOM 724 C C . ALA A 1 97 ? 19.719 1.684 -1.53 1 95.38 97 ALA A C 1
ATOM 726 O O . ALA A 1 97 ? 19.531 0.558 -1.063 1 95.38 97 ALA A O 1
ATOM 727 N N . ILE A 1 98 ? 20.922 2.123 -1.723 1 96.44 98 ILE A N 1
ATOM 728 C CA . ILE A 1 98 ? 22.141 1.386 -1.4 1 96.44 98 ILE A CA 1
ATOM 729 C C . ILE A 1 98 ? 22.203 1.109 0.1 1 96.44 98 ILE A C 1
ATOM 731 O O . ILE A 1 98 ? 22.375 -0.038 0.521 1 96.44 98 ILE A O 1
ATOM 735 N N . VAL A 1 99 ? 22.062 2.145 0.819 1 97 99 VAL A N 1
ATOM 736 C CA . VAL A 1 99 ? 22.25 2.023 2.262 1 97 99 VAL A CA 1
ATOM 737 C C . VAL A 1 99 ? 21.156 1.124 2.844 1 97 99 VAL A C 1
ATOM 739 O O . VAL A 1 99 ? 21.406 0.369 3.787 1 97 99 VAL A O 1
ATOM 742 N N . LYS A 1 100 ? 19.969 1.165 2.316 1 96.38 100 LYS A N 1
ATOM 743 C CA . LYS A 1 100 ? 18.859 0.342 2.791 1 96.38 100 LYS A CA 1
ATOM 744 C C . LYS A 1 100 ? 19.125 -1.14 2.547 1 96.38 100 LYS A C 1
ATOM 746 O O . LYS A 1 100 ? 18.516 -2.002 3.174 1 96.38 100 LYS A O 1
ATOM 751 N N . GLN A 1 101 ? 19.984 -1.451 1.614 1 94.5 101 GLN A N 1
ATOM 752 C CA . GLN A 1 101 ? 20.281 -2.848 1.309 1 94.5 101 GLN A CA 1
ATOM 753 C C . GLN A 1 101 ? 21.375 -3.389 2.223 1 94.5 101 GLN A C 1
ATOM 755 O O . GLN A 1 101 ? 21.656 -4.59 2.232 1 94.5 101 GLN A O 1
ATOM 760 N N . ILE A 1 102 ? 22.016 -2.523 2.885 1 94.31 102 ILE A N 1
ATOM 761 C CA . ILE A 1 102 ? 23.047 -2.91 3.83 1 94.31 102 ILE A CA 1
ATOM 762 C C . ILE A 1 102 ? 22.422 -3.262 5.176 1 94.31 102 ILE A C 1
ATOM 764 O O . ILE A 1 102 ? 21.438 -2.639 5.594 1 94.31 102 ILE A O 1
ATOM 768 N N . ASP A 1 103 ? 22.953 -4.277 5.785 1 92 103 ASP A N 1
ATOM 769 C CA . ASP A 1 103 ? 22.453 -4.652 7.105 1 92 103 ASP A CA 1
ATOM 770 C C . ASP A 1 103 ? 22.422 -3.449 8.039 1 92 103 ASP A C 1
ATOM 772 O O . ASP A 1 103 ? 23.375 -2.676 8.102 1 92 103 ASP A O 1
ATOM 776 N N . ALA A 1 104 ? 21.422 -3.352 8.75 1 90.56 104 ALA A N 1
ATOM 777 C CA . ALA A 1 104 ? 21.141 -2.174 9.578 1 90.56 104 ALA A CA 1
ATOM 778 C C . ALA A 1 104 ? 22.25 -1.96 10.602 1 90.56 104 ALA A C 1
ATOM 780 O O . ALA A 1 104 ? 22.625 -0.821 10.898 1 90.56 104 ALA A O 1
ATOM 781 N N . ASP A 1 105 ? 22.844 -3.016 11.07 1 90.5 105 ASP A N 1
ATOM 782 C CA . ASP A 1 105 ? 23.828 -2.926 12.141 1 90.5 105 ASP A CA 1
ATOM 783 C C . ASP A 1 105 ? 25.25 -2.844 11.578 1 90.5 105 ASP A C 1
ATOM 785 O O . ASP A 1 105 ? 26.203 -2.639 12.328 1 90.5 105 ASP A O 1
ATOM 789 N N . ALA A 1 106 ? 25.328 -2.936 10.305 1 92.12 106 ALA A N 1
ATOM 790 C CA . ALA A 1 106 ? 26.641 -2.863 9.68 1 92.12 106 ALA A CA 1
ATOM 791 C C . ALA A 1 106 ? 27.141 -1.423 9.617 1 92.12 106 ALA A C 1
ATOM 793 O O . ALA A 1 106 ? 26.344 -0.483 9.594 1 92.12 106 ALA A O 1
ATOM 794 N N . MET A 1 107 ? 28.484 -1.327 9.688 1 92.56 107 MET A N 1
ATO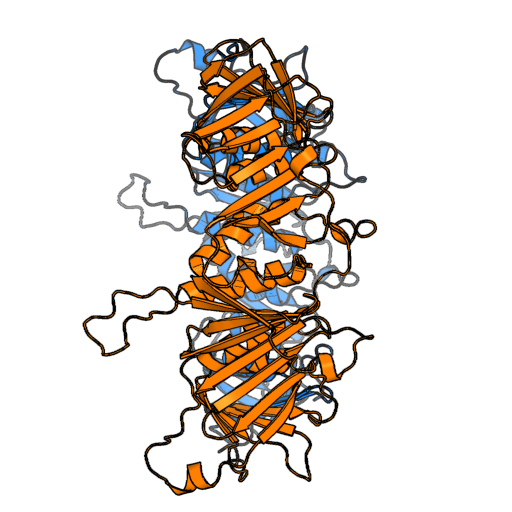M 795 C CA . MET A 1 107 ? 29.109 -0.02 9.508 1 92.56 107 MET A CA 1
ATOM 796 C C . MET A 1 107 ? 29.359 0.262 8.031 1 92.56 107 MET A C 1
ATOM 798 O O . MET A 1 107 ? 29.797 -0.619 7.293 1 92.56 107 MET A O 1
ATOM 802 N N . VAL A 1 108 ? 29 1.437 7.668 1 93.69 108 VAL A N 1
ATOM 803 C CA . VAL A 1 108 ? 29.234 1.931 6.312 1 93.69 108 VAL A CA 1
ATOM 804 C C . VAL A 1 108 ? 30.438 2.865 6.305 1 93.69 108 VAL A C 1
ATOM 806 O O . VAL A 1 108 ? 30.547 3.775 7.133 1 93.69 108 VAL A O 1
ATOM 809 N N . THR A 1 109 ? 31.359 2.588 5.465 1 92.06 109 THR A N 1
ATOM 810 C CA . THR A 1 109 ? 32.5 3.457 5.273 1 92.06 109 THR A CA 1
ATOM 811 C C . THR A 1 109 ? 32.406 4.211 3.949 1 92.06 109 THR A C 1
ATOM 813 O O . THR A 1 109 ? 32.188 3.604 2.9 1 92.06 109 THR A O 1
ATOM 816 N N . VAL A 1 110 ? 32.594 5.539 3.988 1 92.31 110 VAL A N 1
ATOM 817 C CA . VAL A 1 110 ? 32.469 6.363 2.791 1 92.31 110 VAL A CA 1
ATOM 818 C C . VAL A 1 110 ? 33.812 7.07 2.518 1 92.31 110 VAL A C 1
ATOM 820 O O . VAL A 1 110 ? 34.406 7.668 3.424 1 92.31 110 VAL A O 1
ATOM 823 N N . ALA A 1 111 ? 34.219 6.918 1.312 1 89.94 111 ALA A N 1
ATOM 824 C CA . ALA A 1 111 ? 35.375 7.648 0.832 1 89.94 111 ALA A CA 1
ATOM 825 C C . ALA A 1 111 ? 35 8.633 -0.271 1 89.94 111 ALA A C 1
ATOM 827 O O . ALA A 1 111 ? 34.219 8.297 -1.166 1 89.94 111 ALA A O 1
ATOM 828 N N . GLY A 1 112 ? 35.5 9.812 -0.15 1 86.25 112 GLY A N 1
ATOM 829 C CA . GLY A 1 112 ? 35.156 10.883 -1.077 1 86.25 112 GLY A CA 1
ATOM 830 C C . GLY A 1 112 ? 35.75 10.695 -2.453 1 86.25 112 GLY A C 1
ATOM 831 O O . GLY A 1 112 ? 36.562 9.789 -2.662 1 86.25 112 GLY A O 1
ATOM 832 N N . PRO A 1 113 ? 35.25 11.609 -3.361 1 83.88 113 PRO A N 1
ATOM 833 C CA . PRO A 1 113 ? 35.844 11.586 -4.703 1 83.88 113 PRO A CA 1
ATOM 834 C C . PRO A 1 113 ? 37.312 12.008 -4.707 1 83.88 113 PRO A C 1
ATOM 836 O O . PRO A 1 113 ? 37.812 12.586 -3.729 1 83.88 113 PRO A O 1
ATOM 839 N N . THR A 1 114 ? 37.969 11.523 -5.695 1 77.88 114 THR A N 1
ATOM 840 C CA . THR A 1 114 ? 39.344 11.953 -5.91 1 77.88 114 THR A CA 1
ATOM 841 C C . THR A 1 114 ? 39.438 12.883 -7.113 1 77.88 114 THR A C 1
ATOM 843 O O . THR A 1 114 ? 38.438 13.094 -7.824 1 77.88 114 THR A O 1
ATOM 846 N N . ASP A 1 115 ? 40.531 13.578 -7.168 1 72.25 115 ASP A N 1
ATOM 847 C CA . ASP A 1 115 ? 40.781 14.461 -8.305 1 72.25 115 ASP A CA 1
ATOM 848 C C . ASP A 1 115 ? 40.562 13.719 -9.625 1 72.25 115 ASP A C 1
ATOM 850 O O . ASP A 1 115 ? 40.188 14.32 -10.633 1 72.25 115 ASP A O 1
ATOM 854 N N . LYS A 1 116 ? 40.688 12.469 -9.547 1 72.94 116 LYS A N 1
ATOM 855 C CA . LYS A 1 116 ? 40.688 11.68 -10.781 1 72.94 116 LYS A CA 1
ATOM 856 C C . LYS A 1 116 ? 39.281 11.102 -11.047 1 72.94 116 LYS A C 1
ATOM 858 O O . LYS A 1 116 ? 38.938 10.836 -12.195 1 72.94 116 LYS A O 1
ATOM 863 N N . GLU A 1 117 ? 38.594 10.984 -9.984 1 80.38 117 GLU A N 1
ATOM 864 C CA . GLU A 1 117 ? 37.312 10.297 -10.141 1 80.38 117 GLU A CA 1
ATOM 865 C C . GLU A 1 117 ? 36.219 10.977 -9.32 1 80.38 117 GLU A C 1
ATOM 867 O O . GLU A 1 117 ? 36.312 11.031 -8.094 1 80.38 117 GLU A O 1
ATOM 872 N N . SER A 1 118 ? 35.25 11.445 -10.023 1 88.88 118 SER A N 1
ATOM 873 C CA . SER A 1 118 ? 34.094 12.102 -9.391 1 88.88 118 SER A CA 1
ATOM 874 C C . SER A 1 118 ? 33.094 11.086 -8.891 1 88.88 118 SER A C 1
ATOM 876 O O . SER A 1 118 ? 31.906 11.18 -9.219 1 88.88 118 SER A O 1
ATOM 878 N N . ARG A 1 119 ? 33.594 10.102 -8.055 1 93.25 119 ARG A N 1
ATOM 879 C CA . ARG A 1 119 ? 32.719 9.078 -7.465 1 93.25 119 ARG A CA 1
ATOM 880 C C . ARG A 1 119 ? 33 8.945 -5.969 1 93.25 119 ARG A C 1
ATOM 882 O O . ARG A 1 119 ? 34.125 9.039 -5.52 1 93.25 119 ARG A O 1
ATOM 889 N N . VAL A 1 120 ? 31.953 8.719 -5.293 1 93.38 120 VAL A N 1
ATOM 890 C CA . VAL A 1 120 ? 32.031 8.344 -3.885 1 93.38 120 VAL A CA 1
ATOM 891 C C . VAL A 1 120 ? 32.062 6.824 -3.754 1 93.38 120 VAL A C 1
ATOM 893 O O . VAL A 1 120 ? 31.328 6.129 -4.469 1 93.38 120 VAL A O 1
ATOM 896 N N . THR A 1 121 ? 32.906 6.348 -2.906 1 94.44 121 THR A N 1
ATOM 897 C CA . THR A 1 121 ? 32.969 4.91 -2.664 1 94.44 121 THR A CA 1
ATOM 898 C C . THR A 1 121 ? 32.344 4.559 -1.324 1 94.44 121 THR A C 1
ATOM 900 O O . THR A 1 121 ? 32.656 5.152 -0.297 1 94.44 121 THR A O 1
ATOM 903 N N . ILE A 1 122 ? 31.453 3.701 -1.348 1 95.06 122 ILE A N 1
ATOM 904 C CA . ILE A 1 122 ? 30.766 3.199 -0.161 1 95.06 122 ILE A CA 1
ATOM 905 C C . ILE A 1 122 ? 31.094 1.722 0.039 1 95.06 122 ILE A C 1
ATOM 907 O O . ILE A 1 122 ? 30.906 0.909 -0.87 1 95.06 122 ILE A O 1
ATOM 911 N N . THR A 1 123 ? 31.547 1.387 1.181 1 95.06 123 THR A N 1
ATOM 912 C CA . THR A 1 123 ? 31.891 -0.003 1.46 1 95.06 123 THR A CA 1
ATOM 913 C C . THR A 1 123 ? 31.219 -0.484 2.736 1 95.06 123 THR A C 1
ATOM 915 O O . THR A 1 123 ? 31.078 0.274 3.699 1 95.06 123 THR A O 1
ATOM 918 N N . ALA A 1 124 ? 30.781 -1.662 2.762 1 93.56 124 ALA A N 1
ATOM 919 C CA . ALA A 1 124 ? 30.203 -2.361 3.902 1 93.56 124 ALA A CA 1
ATOM 920 C C . ALA A 1 124 ? 30.406 -3.869 3.783 1 93.56 124 ALA A C 1
ATOM 922 O O . ALA A 1 124 ? 29.828 -4.512 2.904 1 93.56 124 ALA A O 1
ATOM 923 N N . GLY A 1 125 ? 31.188 -4.438 4.691 1 89.62 125 GLY A N 1
ATOM 924 C CA . GLY A 1 125 ? 31.5 -5.855 4.574 1 89.62 125 GLY A CA 1
ATOM 925 C C . GLY A 1 125 ? 32.156 -6.215 3.254 1 89.62 125 GLY A C 1
ATOM 926 O O . GLY A 1 125 ? 33.219 -5.691 2.924 1 89.62 125 GLY A O 1
ATOM 927 N N . ARG A 1 126 ? 31.438 -7.082 2.482 1 92.19 126 ARG A N 1
ATOM 928 C CA . ARG A 1 126 ? 32 -7.582 1.239 1 92.19 126 ARG A CA 1
ATOM 929 C C . ARG A 1 126 ? 31.453 -6.828 0.036 1 92.19 126 ARG A C 1
ATOM 931 O O . ARG A 1 126 ? 31.703 -7.215 -1.11 1 92.19 126 ARG A O 1
ATOM 938 N N . SER A 1 127 ? 30.797 -5.742 0.315 1 94.38 127 SER A N 1
ATOM 939 C CA . SER A 1 127 ? 30.188 -4.973 -0.761 1 94.38 127 SER A CA 1
ATOM 940 C C . SER A 1 127 ? 30.891 -3.639 -0.965 1 94.38 127 SER A C 1
ATOM 942 O O . SER A 1 127 ? 31.406 -3.053 -0.011 1 94.38 127 SER A O 1
ATOM 944 N N . ARG A 1 128 ? 30.922 -3.246 -2.168 1 96.19 128 ARG A N 1
ATOM 945 C CA . ARG A 1 128 ? 31.484 -1.946 -2.539 1 96.19 128 ARG A CA 1
ATOM 946 C C . ARG A 1 128 ? 30.625 -1.272 -3.604 1 96.19 128 ARG A C 1
ATOM 948 O O . ARG A 1 128 ? 30.234 -1.904 -4.59 1 96.19 128 ARG A O 1
ATOM 955 N N . PHE A 1 129 ? 30.375 -0.009 -3.43 1 96.5 129 PHE A N 1
ATOM 956 C CA . PHE A 1 129 ? 29.641 0.822 -4.371 1 96.5 129 PHE A CA 1
ATOM 957 C C . PHE A 1 129 ? 30.438 2.064 -4.742 1 96.5 129 PHE A C 1
ATOM 959 O O . PHE A 1 129 ? 31.078 2.678 -3.885 1 96.5 129 PHE A O 1
ATOM 966 N N . ARG A 1 130 ? 30.438 2.365 -5.91 1 95.69 130 ARG A N 1
ATOM 967 C CA . ARG A 1 130 ? 30.969 3.637 -6.395 1 95.69 130 ARG A CA 1
ATOM 968 C C . ARG A 1 130 ? 29.891 4.438 -7.117 1 95.69 130 ARG A C 1
ATOM 970 O O . ARG A 1 130 ? 29.359 4 -8.141 1 95.69 130 ARG A O 1
ATOM 977 N N . VAL A 1 131 ? 29.609 5.574 -6.59 1 95.38 131 VAL A N 1
ATOM 978 C CA . VAL A 1 131 ? 28.469 6.359 -7.066 1 95.38 131 VAL A CA 1
ATOM 979 C C . VAL A 1 131 ? 28.969 7.707 -7.594 1 95.38 131 VAL A C 1
ATOM 981 O O . VAL A 1 131 ? 29.75 8.391 -6.934 1 95.38 131 VAL A O 1
ATOM 984 N N . ALA A 1 132 ? 28.438 8.023 -8.734 1 93.62 132 ALA A N 1
ATOM 985 C CA . ALA A 1 132 ? 28.797 9.312 -9.328 1 93.62 132 ALA A CA 1
ATOM 986 C C . ALA A 1 132 ? 28.328 10.469 -8.453 1 93.62 132 ALA A C 1
ATOM 988 O O . ALA A 1 132 ? 27.25 10.391 -7.84 1 93.62 132 ALA A O 1
ATOM 989 N N . CYS A 1 133 ? 29.141 11.484 -8.359 1 93.75 133 CYS A N 1
ATOM 990 C CA . CYS A 1 133 ? 28.766 12.625 -7.527 1 93.75 133 CYS A CA 1
ATOM 991 C C . CYS A 1 133 ? 29.016 13.938 -8.25 1 93.75 133 CYS A C 1
ATOM 993 O O . CYS A 1 133 ? 29.625 13.953 -9.328 1 93.75 133 CYS A O 1
ATOM 995 N N . LEU A 1 134 ? 28.453 15.031 -7.812 1 92.5 134 LEU A N 1
ATOM 996 C CA . LEU A 1 134 ? 28.578 16.391 -8.328 1 92.5 134 LEU A CA 1
ATOM 997 C C . LEU A 1 134 ? 29.234 17.312 -7.301 1 92.5 134 LEU A C 1
ATOM 999 O O . LEU A 1 134 ? 29.156 17.047 -6.094 1 92.5 134 LEU A O 1
ATOM 1003 N N . PRO A 1 135 ? 29.891 18.344 -7.793 1 91.38 135 PRO A N 1
ATOM 1004 C CA . PRO A 1 135 ? 30.453 19.312 -6.852 1 91.38 135 PRO A CA 1
ATOM 1005 C C . PRO A 1 135 ? 29.375 20.047 -6.039 1 91.38 135 PRO A C 1
ATOM 1007 O O . PRO A 1 135 ? 28.25 20.203 -6.512 1 91.38 135 PRO A O 1
ATOM 1010 N N . VAL A 1 136 ? 29.75 20.438 -4.883 1 91.5 136 VAL A N 1
ATOM 1011 C CA . VAL A 1 136 ? 28.797 21.016 -3.941 1 91.5 136 VAL A CA 1
ATOM 1012 C C . VAL A 1 136 ? 28.5 22.469 -4.316 1 91.5 136 VAL A C 1
ATOM 1014 O O . VAL A 1 136 ? 27.531 23.047 -3.859 1 91.5 136 VAL A O 1
ATOM 1017 N N . ASP A 1 137 ? 29.312 23.047 -5.176 1 89.25 137 ASP A N 1
ATOM 1018 C CA . ASP A 1 137 ? 29.281 24.484 -5.422 1 89.25 137 ASP A CA 1
ATOM 1019 C C . ASP A 1 137 ? 27.922 24.922 -5.957 1 89.25 137 ASP A C 1
ATOM 1021 O O . ASP A 1 137 ? 27.453 26.031 -5.66 1 89.25 137 ASP A O 1
ATOM 1025 N N . ASP A 1 138 ? 27.25 24.047 -6.617 1 88.12 138 ASP A N 1
ATOM 1026 C CA . ASP A 1 138 ? 26 24.422 -7.277 1 88.12 138 ASP A CA 1
ATOM 1027 C C . ASP A 1 138 ? 24.797 24.047 -6.422 1 88.12 138 ASP A C 1
ATOM 1029 O O . ASP A 1 138 ? 23.656 24.297 -6.809 1 88.12 138 ASP A O 1
ATOM 1033 N N . PHE A 1 139 ? 25.094 23.469 -5.359 1 94.31 139 PHE A N 1
ATOM 1034 C CA . PHE A 1 139 ? 23.953 23.109 -4.52 1 94.31 139 PHE A CA 1
ATOM 1035 C C . PHE A 1 139 ? 23.328 24.344 -3.875 1 94.31 139 PHE A C 1
ATOM 1037 O O . PHE A 1 139 ? 24.031 25.125 -3.238 1 94.31 139 PHE A O 1
ATOM 1044 N N . PRO A 1 140 ? 22.094 24.469 -4 1 91.62 140 PRO A N 1
ATOM 1045 C CA . PRO A 1 140 ? 21.453 25.703 -3.498 1 91.62 140 PRO A CA 1
ATOM 1046 C C . PRO A 1 140 ? 21.297 25.688 -1.98 1 91.62 140 PRO A C 1
ATOM 1048 O O . PRO A 1 140 ? 20.969 24.656 -1.394 1 91.62 140 PRO A O 1
ATOM 1051 N N . PHE A 1 141 ? 21.625 26.719 -1.428 1 84.12 141 PHE A N 1
ATOM 1052 C CA . PHE A 1 141 ? 21.375 26.906 -0.006 1 84.12 141 PHE A CA 1
ATOM 1053 C C . PHE A 1 141 ? 20.594 28.203 0.231 1 84.12 141 PHE A C 1
ATOM 1055 O O . PHE A 1 141 ? 20.812 29.188 -0.459 1 84.12 141 PHE A O 1
ATOM 1062 N N . PRO A 1 142 ? 19.672 27.969 1.186 1 72.94 142 PRO A N 1
ATOM 1063 C CA . PRO A 1 142 ? 19 29.234 1.509 1 72.94 142 PRO A CA 1
ATOM 1064 C C . PRO A 1 142 ? 19.906 30.203 2.281 1 72.94 142 PRO A C 1
ATOM 1066 O O . PRO A 1 142 ? 20.797 29.766 3.008 1 72.94 142 PRO A O 1
ATOM 1069 N N . THR A 1 143 ? 19.828 31.375 1.929 1 73.62 143 THR A N 1
ATOM 1070 C CA . THR A 1 143 ? 20.469 32.406 2.756 1 73.62 143 THR A CA 1
ATOM 1071 C C . THR A 1 143 ? 19.922 32.375 4.176 1 73.62 143 THR A C 1
ATOM 1073 O O . THR A 1 143 ? 18.703 32.406 4.375 1 73.62 143 THR A O 1
ATOM 1076 N N . ARG A 1 144 ? 20.828 31.938 5.125 1 75.75 144 ARG A N 1
ATOM 1077 C CA . ARG A 1 144 ? 20.344 31.953 6.5 1 75.75 144 ARG A CA 1
ATOM 1078 C C . ARG A 1 144 ? 19.953 33.375 6.926 1 75.75 144 ARG A C 1
ATOM 1080 O O . ARG A 1 144 ? 20.797 34.25 6.973 1 75.75 144 ARG A O 1
ATOM 1087 N N . PRO A 1 145 ? 18.734 33.531 7.105 1 71.75 145 PRO A N 1
ATOM 1088 C CA . PRO A 1 145 ? 18.312 34.844 7.504 1 71.75 145 PRO A CA 1
ATOM 1089 C C . PRO A 1 145 ? 18.594 35.156 8.977 1 71.75 145 PRO A C 1
ATOM 1091 O O . PRO A 1 145 ? 18.922 34.25 9.742 1 71.75 145 PRO A O 1
ATOM 1094 N N . ASP A 1 146 ? 18.625 36.438 9.32 1 81.31 146 ASP A N 1
ATOM 1095 C CA . ASP A 1 146 ? 18.547 36.812 10.719 1 81.31 146 ASP A CA 1
ATOM 1096 C C . ASP A 1 146 ? 17.188 36.438 11.32 1 81.31 146 ASP A C 1
ATOM 1098 O O . ASP A 1 146 ? 16.141 36.875 10.828 1 81.31 146 ASP A O 1
ATOM 1102 N N . PHE A 1 147 ? 17.344 35.562 12.32 1 84.56 147 PHE A N 1
ATOM 1103 C CA . PHE A 1 147 ? 16.109 35.188 12.992 1 84.56 147 PHE A CA 1
ATOM 1104 C C . PHE A 1 147 ? 15.609 36.344 13.883 1 84.56 147 PHE A C 1
ATOM 1106 O O . PHE A 1 147 ? 16.312 36.75 14.797 1 84.56 147 PHE A O 1
ATOM 1113 N N . GLU A 1 148 ? 14.523 36.812 13.555 1 87.75 148 GLU A N 1
ATOM 1114 C CA . GLU A 1 148 ? 13.953 37.906 14.367 1 87.75 148 GLU A CA 1
ATOM 1115 C C . GLU A 1 148 ? 12.922 37.375 15.344 1 87.75 148 GLU A C 1
ATOM 1117 O O . GLU A 1 148 ? 12.633 38 16.359 1 87.75 148 GLU A O 1
ATOM 1122 N N . HIS A 1 149 ? 12.359 36.281 15.008 1 91.38 149 HIS A N 1
ATOM 1123 C CA . HIS A 1 149 ? 11.32 35.688 15.844 1 91.38 149 HIS A CA 1
ATOM 1124 C C . HIS A 1 149 ? 11.633 34.219 16.141 1 91.38 149 HIS A C 1
ATOM 1126 O O . HIS A 1 149 ? 12.086 33.469 15.273 1 91.38 149 HIS A O 1
ATOM 1132 N N . SER A 1 150 ? 11.414 33.875 17.406 1 93.94 150 SER A N 1
ATOM 1133 C CA . SER A 1 150 ? 11.703 32.5 17.812 1 93.94 150 SER A CA 1
ATOM 1134 C C . SER A 1 150 ? 10.797 32.062 18.953 1 93.94 150 SER A C 1
ATOM 1136 O O . SER A 1 150 ? 10.438 32.875 19.812 1 93.94 150 SER A O 1
ATOM 1138 N N . PHE A 1 151 ? 10.492 30.844 18.938 1 94.94 151 PHE A N 1
ATOM 1139 C CA . PHE A 1 151 ? 9.859 30.219 20.094 1 94.94 151 PHE A CA 1
ATOM 1140 C C . PHE A 1 151 ? 10.109 28.719 20.109 1 94.94 151 PHE A C 1
ATOM 1142 O O . PHE A 1 151 ? 10.594 28.156 19.125 1 94.94 151 PHE A O 1
ATOM 1149 N N . SER A 1 152 ? 9.859 28.109 21.234 1 95.25 152 SER A N 1
ATOM 1150 C CA . SER A 1 152 ? 10.031 26.672 21.422 1 95.25 152 SER A CA 1
ATOM 1151 C C . SER A 1 152 ? 8.711 26 21.797 1 95.25 152 SER A C 1
ATOM 1153 O O . SER A 1 152 ? 7.934 26.547 22.578 1 95.25 152 SER A O 1
ATOM 1155 N N . ILE A 1 153 ? 8.531 24.891 21.234 1 94.44 153 ILE A N 1
ATOM 1156 C CA . ILE A 1 153 ? 7.309 24.141 21.5 1 94.44 153 ILE A CA 1
ATOM 1157 C C . ILE A 1 153 ? 7.609 22.641 21.516 1 94.44 153 ILE A C 1
ATOM 1159 O O . ILE A 1 153 ? 8.492 22.172 20.797 1 94.44 153 ILE A O 1
ATOM 1163 N N . ALA A 1 154 ? 6.895 21.938 22.359 1 94.44 154 ALA A N 1
ATOM 1164 C CA . ALA A 1 154 ? 7.074 20.484 22.391 1 94.44 154 ALA A CA 1
ATOM 1165 C C . ALA A 1 154 ? 6.703 19.859 21.047 1 94.44 154 ALA A C 1
ATOM 1167 O O . ALA A 1 154 ? 5.68 20.219 20.453 1 94.44 154 ALA A O 1
ATOM 1168 N N . ALA A 1 155 ? 7.484 18.891 20.547 1 96.31 155 ALA A N 1
ATOM 1169 C CA . ALA A 1 155 ? 7.266 18.234 19.25 1 96.31 155 ALA A CA 1
ATOM 1170 C C . ALA A 1 155 ? 5.891 17.578 19.188 1 96.31 155 ALA A C 1
ATOM 1172 O O . ALA A 1 155 ? 5.172 17.719 18.203 1 96.31 155 ALA A O 1
ATOM 1173 N N . GLY A 1 156 ? 5.551 16.844 20.234 1 94.69 156 GLY A N 1
ATOM 1174 C CA . GLY A 1 156 ? 4.25 16.203 20.281 1 94.69 156 GLY A CA 1
ATOM 1175 C C . GLY A 1 156 ? 3.09 17.172 20.188 1 94.69 156 GLY A C 1
ATOM 1176 O O . GLY A 1 156 ? 2.1 16.891 19.516 1 94.69 156 GLY A O 1
ATOM 1177 N N . ALA A 1 157 ? 3.203 18.297 20.859 1 93.75 157 ALA A N 1
ATOM 1178 C CA . ALA A 1 157 ? 2.154 19.312 20.844 1 93.75 157 ALA A CA 1
ATOM 1179 C C . ALA A 1 157 ? 1.983 19.906 19.438 1 93.75 157 ALA A C 1
ATOM 1181 O O . ALA A 1 157 ? 0.859 20.062 18.969 1 93.75 157 ALA A O 1
ATOM 1182 N N . LEU A 1 158 ? 3.09 20.188 18.859 1 95.56 158 LEU A N 1
ATOM 1183 C CA . LEU A 1 158 ? 3.047 20.75 17.516 1 95.56 158 LEU A CA 1
ATOM 1184 C C . LEU A 1 158 ? 2.469 19.75 16.531 1 95.56 158 LEU A C 1
ATOM 1186 O O . LEU A 1 158 ? 1.67 20.109 15.656 1 95.56 158 LEU A O 1
ATOM 1190 N N . ARG A 1 159 ? 2.869 18.516 16.625 1 96.56 159 ARG A N 1
ATOM 1191 C CA . ARG A 1 159 ? 2.32 17.484 15.75 1 96.56 159 ARG A CA 1
ATOM 1192 C C . ARG A 1 159 ? 0.809 17.375 15.914 1 96.56 159 ARG A C 1
ATOM 1194 O O . ARG A 1 159 ? 0.081 17.234 14.93 1 96.56 159 ARG A O 1
ATOM 1201 N N . ASP A 1 160 ? 0.38 17.391 17.141 1 95.12 160 ASP A N 1
ATOM 1202 C CA . ASP A 1 160 ? -1.047 17.297 17.438 1 95.12 160 ASP A CA 1
ATOM 1203 C C . ASP A 1 160 ? -1.822 18.438 16.766 1 95.12 160 ASP A C 1
ATOM 1205 O O . ASP A 1 160 ? -2.904 18.219 16.219 1 95.12 160 ASP A O 1
ATOM 1209 N N . VAL A 1 161 ? -1.287 19.578 16.797 1 95.44 161 VAL A N 1
ATOM 1210 C CA . VAL A 1 161 ? -1.937 20.75 16.219 1 95.44 161 VAL A CA 1
ATOM 1211 C C . VAL A 1 161 ? -2.125 20.531 14.711 1 95.44 161 VAL A C 1
ATOM 1213 O O . VAL A 1 161 ? -3.238 20.656 14.195 1 95.44 161 VAL A O 1
ATOM 1216 N N . PHE A 1 162 ? -1.097 20.188 14.047 1 97.44 162 PHE A N 1
ATOM 1217 C CA . PHE A 1 162 ? -1.18 20 12.602 1 97.44 162 PHE A CA 1
ATOM 1218 C C . PHE A 1 162 ? -2.115 18.844 12.258 1 97.44 162 PHE A C 1
ATOM 1220 O O . PHE A 1 162 ? -2.908 18.938 11.312 1 97.44 162 PHE A O 1
ATOM 1227 N N . ALA A 1 163 ? -2.064 17.781 12.992 1 96.94 163 ALA A N 1
ATOM 1228 C CA . ALA A 1 163 ? -2.887 16.609 12.742 1 96.94 163 ALA A CA 1
ATOM 1229 C C . ALA A 1 163 ? -4.371 16.953 12.828 1 96.94 163 ALA A C 1
ATOM 1231 O O . ALA A 1 163 ? -5.199 16.312 12.164 1 96.94 163 ALA A O 1
ATOM 1232 N N . ARG A 1 164 ? -4.742 17.906 13.57 1 97.12 164 ARG A N 1
ATOM 1233 C CA . ARG A 1 164 ? -6.145 18.188 13.852 1 97.12 164 ARG A CA 1
ATOM 1234 C C . ARG A 1 164 ? -6.684 19.25 12.883 1 97.12 164 ARG A C 1
ATOM 1236 O O . ARG A 1 164 ? -7.898 19.438 12.781 1 97.12 164 ARG A O 1
ATOM 1243 N N . VAL A 1 165 ? -5.781 19.891 12.133 1 98.38 165 VAL A N 1
ATOM 1244 C CA . VAL A 1 165 ? -6.309 20.969 11.289 1 98.38 165 VAL A CA 1
ATOM 1245 C C . VAL A 1 165 ? -5.992 20.672 9.828 1 98.38 165 VAL A C 1
ATOM 1247 O O . VAL A 1 165 ? -6.625 21.234 8.93 1 98.38 165 VAL A O 1
ATOM 1250 N N . GLU A 1 166 ? -5.051 19.797 9.516 1 98.5 166 GLU A N 1
ATOM 1251 C CA . GLU A 1 166 ? -4.531 19.625 8.164 1 98.5 166 GLU A CA 1
ATOM 1252 C C . GLU A 1 166 ? -5.602 19.094 7.223 1 98.5 166 GLU A C 1
ATOM 1254 O O . GLU A 1 166 ? -5.539 19.312 6.012 1 98.5 166 GLU A O 1
ATOM 1259 N N . HIS A 1 167 ? -6.57 18.359 7.746 1 98.25 167 HIS A N 1
ATOM 1260 C CA . HIS A 1 167 ? -7.598 17.766 6.902 1 98.25 167 HIS A CA 1
ATOM 1261 C C . HIS A 1 167 ? -8.383 18.828 6.152 1 98.25 167 HIS A C 1
ATOM 1263 O O . HIS A 1 167 ? -9.047 18.531 5.16 1 98.25 167 HIS A O 1
ATOM 1269 N N . ALA A 1 168 ? -8.336 20.078 6.559 1 98.75 168 ALA A N 1
ATOM 1270 C CA . ALA A 1 168 ? -9.156 21.141 5.988 1 98.75 168 ALA A CA 1
ATOM 1271 C C . ALA A 1 168 ? -8.359 21.953 4.965 1 98.75 168 ALA A C 1
ATOM 1273 O O . ALA A 1 168 ? -8.875 22.906 4.387 1 98.75 168 ALA A O 1
ATOM 1274 N N . ILE A 1 169 ? -7.109 21.578 4.719 1 98.75 169 ILE A N 1
ATOM 1275 C CA . ILE A 1 169 ? -6.285 22.281 3.746 1 98.75 169 ILE A CA 1
ATOM 1276 C C . ILE A 1 169 ? -6.863 22.094 2.346 1 98.75 169 ILE A C 1
ATOM 1278 O O . ILE A 1 169 ? -7.219 20.984 1.96 1 98.75 169 ILE A O 1
ATOM 1282 N N . SER A 1 170 ? -6.91 23.156 1.634 1 98.25 170 SER A N 1
ATOM 1283 C CA . SER A 1 170 ? -7.359 23.078 0.248 1 98.25 170 SER A CA 1
ATOM 1284 C C . SER A 1 170 ? -6.297 22.453 -0.646 1 98.25 170 SER A C 1
ATOM 1286 O O . SER A 1 170 ? -5.102 22.641 -0.425 1 98.25 170 SER A O 1
ATOM 1288 N N . THR A 1 171 ? -6.762 21.734 -1.622 1 96.31 171 THR A N 1
ATOM 1289 C CA . THR A 1 171 ? -5.855 21.203 -2.631 1 96.31 171 THR A CA 1
ATOM 1290 C C . THR A 1 171 ? -6.074 21.891 -3.977 1 96.31 171 THR A C 1
ATOM 1292 O O . THR A 1 171 ? -5.422 21.547 -4.965 1 96.31 171 THR A O 1
ATOM 1295 N N . GLU A 1 172 ? -6.953 22.875 -3.953 1 95 172 GLU A N 1
ATOM 1296 C CA . GLU A 1 172 ? -7.23 23.609 -5.184 1 95 172 GLU A CA 1
ATOM 1297 C C . GLU A 1 172 ? -6.074 24.531 -5.547 1 95 172 GLU A C 1
ATOM 1299 O O . GLU A 1 172 ? -5.48 25.172 -4.668 1 95 172 GLU A O 1
ATOM 1304 N N . GLU A 1 173 ? -5.844 24.734 -6.879 1 93 173 GLU A N 1
ATOM 1305 C CA . GLU A 1 173 ? -4.637 25.438 -7.312 1 93 173 GLU A CA 1
ATOM 1306 C C . GLU A 1 173 ? -4.883 26.938 -7.441 1 93 173 GLU A C 1
ATOM 1308 O O . GLU A 1 173 ? -3.963 27.734 -7.254 1 93 173 GLU A O 1
ATOM 1313 N N . THR A 1 174 ? -6.055 27.391 -7.73 1 94.62 174 THR A N 1
ATOM 1314 C CA . THR A 1 174 ? -6.348 28.797 -7.996 1 94.62 174 THR A CA 1
ATOM 1315 C C . THR A 1 174 ? -6.262 29.625 -6.711 1 94.62 174 THR A C 1
ATOM 1317 O O . THR A 1 174 ? -5.652 30.688 -6.695 1 94.62 174 THR A O 1
ATOM 1320 N N . ARG A 1 175 ? -6.816 29.109 -5.594 1 96.38 175 ARG A N 1
ATOM 1321 C CA . ARG A 1 175 ? -6.738 29.781 -4.301 1 96.38 175 ARG A CA 1
ATOM 1322 C C . ARG A 1 175 ? -5.586 29.234 -3.465 1 96.38 175 ARG A C 1
ATOM 1324 O O . ARG A 1 175 ? -5.805 28.703 -2.373 1 96.38 175 ARG A O 1
ATOM 1331 N N . TYR A 1 176 ? -4.438 29.531 -3.982 1 97.06 176 TYR A N 1
ATOM 1332 C CA . TYR A 1 176 ? -3.219 28.953 -3.428 1 97.06 176 TYR A CA 1
ATOM 1333 C C . TYR A 1 176 ? -3.016 29.391 -1.981 1 97.06 176 TYR A C 1
ATOM 1335 O O . TYR A 1 176 ? -2.359 28.688 -1.204 1 97.06 176 TYR A O 1
ATOM 1343 N N . TYR A 1 177 ? -3.578 30.562 -1.544 1 98.06 177 TYR A N 1
ATOM 1344 C CA . TYR A 1 177 ? -3.438 31.078 -0.187 1 98.06 177 TYR A CA 1
ATOM 1345 C C . TYR A 1 177 ? -4.215 30.219 0.806 1 98.06 177 TYR A C 1
ATOM 1347 O O . TYR A 1 177 ? -4.09 30.391 2.02 1 98.06 177 TYR A O 1
ATOM 1355 N N . LEU A 1 178 ? -4.98 29.203 0.319 1 98.56 178 LEU A N 1
ATOM 1356 C CA . LEU A 1 178 ? -5.691 28.266 1.176 1 98.56 178 LEU A CA 1
ATOM 1357 C C . LEU A 1 178 ? -4.957 26.938 1.244 1 98.56 178 LEU A C 1
ATOM 1359 O O . LEU A 1 178 ? -5.359 26.031 1.986 1 98.56 178 LEU A O 1
ATOM 1363 N N . ASN A 1 179 ? -3.854 26.812 0.527 1 98.56 179 ASN A N 1
ATOM 1364 C CA . ASN A 1 179 ? -3.143 25.547 0.411 1 98.56 179 ASN A CA 1
ATOM 1365 C C . ASN A 1 179 ? -2.145 25.359 1.551 1 98.56 179 ASN A C 1
ATOM 1367 O O . ASN A 1 179 ? -0.99 25 1.317 1 98.56 179 ASN A O 1
ATOM 1371 N N . GLY A 1 180 ? -2.643 25.562 2.77 1 98.75 180 GLY A N 1
ATOM 1372 C CA . GLY A 1 180 ? -1.776 25.391 3.924 1 98.75 180 GLY A CA 1
ATOM 1373 C C . GLY A 1 180 ? -2.469 25.688 5.238 1 98.75 180 GLY A C 1
ATOM 1374 O O . GLY A 1 180 ? -3.688 25.875 5.277 1 98.75 180 GLY A O 1
ATOM 1375 N N . VAL A 1 181 ? -1.7 25.641 6.285 1 98.88 181 VAL A N 1
ATOM 1376 C CA . VAL A 1 181 ? -2.15 26 7.629 1 98.88 181 VAL A CA 1
ATOM 1377 C C . VAL A 1 181 ? -1.724 27.438 7.953 1 98.88 181 VAL A C 1
ATOM 1379 O O . VAL A 1 181 ? -0.542 27.766 7.859 1 98.88 181 VAL A O 1
ATOM 1382 N N . TYR A 1 182 ? -2.668 28.25 8.289 1 98.75 182 TYR A N 1
ATOM 1383 C CA . TYR A 1 182 ? -2.424 29.625 8.711 1 98.75 182 TYR A CA 1
ATOM 1384 C C . TYR A 1 182 ? -2.082 29.688 10.195 1 98.75 182 TYR A C 1
ATOM 1386 O O . TYR A 1 182 ? -2.928 29.406 11.047 1 98.75 182 TYR A O 1
ATOM 1394 N N . MET A 1 183 ? -0.859 30 10.484 1 98.06 183 MET A N 1
ATOM 1395 C CA . MET A 1 183 ? -0.384 30.172 11.859 1 98.06 183 MET A CA 1
ATOM 1396 C C . MET A 1 183 ? -0.237 31.656 12.195 1 98.06 183 MET A C 1
ATOM 1398 O O . MET A 1 183 ? 0.48 32.375 11.508 1 98.06 183 MET A O 1
ATOM 1402 N N . HIS A 1 184 ? -0.909 32.062 13.234 1 97.19 184 HIS A N 1
ATOM 1403 C CA . HIS A 1 184 ? -0.823 33.469 13.586 1 97.19 184 HIS A CA 1
ATOM 1404 C C . HIS A 1 184 ? -1.09 33.688 15.07 1 97.19 184 HIS A C 1
ATOM 1406 O O . HIS A 1 184 ? -1.883 32.969 15.672 1 97.19 184 HIS A O 1
ATOM 1412 N N . PRO A 1 185 ? -0.426 34.656 15.594 1 95.5 185 PRO A N 1
ATOM 1413 C CA . PRO A 1 185 ? -0.706 35 16.984 1 95.5 185 PRO A CA 1
ATOM 1414 C C . PRO A 1 185 ? -1.96 35.875 17.125 1 95.5 185 PRO A C 1
ATOM 1416 O O . PRO A 1 185 ? -2.326 36.594 16.203 1 95.5 185 PRO A O 1
ATOM 1419 N N . GLN A 1 186 ? -2.611 35.688 18.141 1 93.62 186 GLN A N 1
ATOM 1420 C CA . GLN A 1 186 ? -3.697 36.562 18.562 1 93.62 186 GLN A CA 1
ATOM 1421 C C . GLN A 1 186 ? -3.723 36.688 20.094 1 93.62 186 GLN A C 1
ATOM 1423 O O . GLN A 1 186 ? -4 35.719 20.797 1 93.62 186 GLN A O 1
ATOM 1428 N N . ASP A 1 187 ? -3.389 37.875 20.5 1 88.88 187 ASP A N 1
ATOM 1429 C CA . ASP A 1 187 ? -3.244 38.125 21.938 1 88.88 187 ASP A CA 1
ATOM 1430 C C . ASP A 1 187 ? -2.197 37.219 22.547 1 88.88 187 ASP A C 1
ATOM 1432 O O . ASP A 1 187 ? -1.026 37.25 22.156 1 88.88 187 ASP A O 1
ATOM 1436 N N . LEU A 1 188 ? -2.561 36.281 23.484 1 88.44 188 LEU A N 1
ATOM 1437 C CA . LEU A 1 188 ? -1.614 35.406 24.172 1 88.44 188 LEU A CA 1
ATOM 1438 C C . LEU A 1 188 ? -1.671 34 23.594 1 88.44 188 LEU A C 1
ATOM 1440 O O . LEU A 1 188 ? -0.954 33.094 24.047 1 88.44 188 LEU A O 1
ATOM 1444 N N . ASP A 1 189 ? -2.383 33.969 22.469 1 93.19 189 ASP A N 1
ATOM 1445 C CA . ASP A 1 189 ? -2.58 32.656 21.906 1 93.19 189 ASP A CA 1
ATOM 1446 C C . ASP A 1 189 ? -1.867 32.5 20.562 1 93.19 189 ASP A C 1
ATOM 1448 O O . ASP A 1 189 ? -1.523 33.5 19.922 1 93.19 189 ASP A O 1
ATOM 1452 N N . GLN A 1 190 ? -1.557 31.281 20.297 1 94.75 190 GLN A N 1
ATOM 1453 C CA . GLN A 1 190 ? -1.182 30.891 18.938 1 94.75 190 GLN A CA 1
ATOM 1454 C C . GLN A 1 190 ? -2.305 30.125 18.266 1 94.75 190 GLN A C 1
ATOM 1456 O O . GLN A 1 190 ? -2.855 29.172 18.844 1 94.75 190 GLN A O 1
ATOM 1461 N N . ARG A 1 191 ? -2.619 30.578 17.047 1 97.25 191 ARG A N 1
ATOM 1462 C CA . ARG A 1 191 ? -3.738 29.984 16.328 1 97.25 191 ARG A CA 1
ATOM 1463 C C . ARG A 1 191 ? -3.27 29.312 15.047 1 97.25 191 ARG A C 1
ATOM 1465 O O . ARG A 1 191 ? -2.352 29.797 14.383 1 97.25 191 ARG A O 1
ATOM 1472 N N . PHE A 1 192 ? -3.891 28.219 14.75 1 98.31 192 PHE A N 1
ATOM 1473 C CA . PHE A 1 192 ? -3.67 27.453 13.531 1 98.31 192 PHE A CA 1
ATOM 1474 C C . PHE A 1 192 ? -4.988 27.188 12.812 1 98.31 192 PHE A C 1
ATOM 1476 O O . PHE A 1 192 ? -5.902 26.594 13.383 1 98.31 192 PHE A O 1
ATOM 1483 N N . ALA A 1 193 ? -5.066 27.641 11.578 1 98.75 193 ALA A N 1
ATOM 1484 C CA . ALA A 1 193 ? -6.324 27.516 10.844 1 98.75 193 ALA A CA 1
ATOM 1485 C C . ALA A 1 193 ? -6.09 26.969 9.438 1 98.75 193 ALA A C 1
ATOM 1487 O O . ALA A 1 193 ? -5.086 27.281 8.797 1 98.75 193 ALA A O 1
ATOM 1488 N N . ALA A 1 194 ? -6.941 26.156 8.938 1 98.81 194 ALA A N 1
ATOM 1489 C CA . ALA A 1 194 ? -6.992 25.688 7.559 1 98.81 194 ALA A CA 1
ATOM 1490 C C . ALA A 1 194 ? -8.438 25.594 7.059 1 98.81 194 ALA A C 1
ATOM 1492 O O . ALA A 1 194 ? -9.352 25.344 7.84 1 98.81 194 ALA A O 1
ATOM 1493 N N . THR A 1 195 ? -8.625 25.859 5.824 1 98.62 195 THR A N 1
ATOM 1494 C CA . THR A 1 195 ? -9.953 25.766 5.223 1 98.62 195 THR A CA 1
ATOM 1495 C C . THR A 1 195 ? -9.852 25.547 3.719 1 98.62 195 THR A C 1
ATOM 1497 O O . THR A 1 195 ? -8.875 25.953 3.088 1 98.62 195 THR A O 1
ATOM 1500 N N . ASP A 1 196 ? -10.789 24.797 3.229 1 97.94 196 ASP A N 1
ATOM 1501 C CA . ASP A 1 196 ? -10.883 24.625 1.782 1 97.94 196 ASP A CA 1
ATOM 1502 C C . ASP A 1 196 ? -12.156 25.266 1.235 1 97.94 196 ASP A C 1
ATOM 1504 O O . ASP A 1 196 ? -12.547 25.016 0.093 1 97.94 196 ASP A O 1
ATOM 1508 N N . GLY A 1 197 ? -12.773 26.031 2.02 1 96.81 197 GLY A N 1
ATOM 1509 C CA . GLY A 1 197 ? -14.008 26.688 1.605 1 96.81 197 GLY A CA 1
ATOM 1510 C C . GLY A 1 197 ? -15.25 25.906 1.971 1 96.81 197 GLY A C 1
ATOM 1511 O O . GLY A 1 197 ? -16.328 26.484 2.111 1 96.81 197 GLY A O 1
ATOM 1512 N N . HIS A 1 198 ? -15.156 24.641 2.178 1 96.5 198 HIS A N 1
ATOM 1513 C CA . HIS A 1 198 ? -16.281 23.797 2.562 1 96.5 198 HIS A CA 1
ATOM 1514 C C . HIS A 1 198 ? -16.219 23.422 4.039 1 96.5 198 HIS A C 1
ATOM 1516 O O . HIS A 1 198 ? -17.234 23.078 4.645 1 96.5 198 HIS A O 1
ATOM 1522 N N . ARG A 1 199 ? -15.078 23.469 4.523 1 98.31 199 ARG A N 1
ATOM 1523 C CA . ARG A 1 199 ? -14.844 23.219 5.941 1 98.31 199 ARG A CA 1
ATOM 1524 C C . ARG A 1 199 ? -13.703 24.078 6.469 1 98.31 199 ARG A C 1
ATOM 1526 O O . ARG A 1 199 ? -12.891 24.594 5.691 1 98.31 199 ARG A O 1
ATOM 1533 N N . LEU A 1 200 ? -13.75 24.266 7.773 1 98.69 200 LEU A N 1
ATOM 1534 C CA . LEU A 1 200 ? -12.742 25.031 8.508 1 98.69 200 LEU A CA 1
ATOM 1535 C C . LEU A 1 200 ? -12.344 24.312 9.789 1 98.69 200 LEU A C 1
ATOM 1537 O O . LEU A 1 200 ? -13.195 23.781 10.5 1 98.69 200 LEU A O 1
ATOM 1541 N N . ALA A 1 201 ? -11.086 24.25 10.031 1 98.62 201 ALA A N 1
ATOM 1542 C CA . ALA A 1 201 ? -10.555 23.828 11.328 1 98.62 201 ALA A CA 1
ATOM 1543 C C . ALA A 1 201 ? -9.633 24.891 11.914 1 98.62 201 ALA A C 1
ATOM 1545 O O . ALA A 1 201 ? -8.742 25.406 11.227 1 98.62 201 ALA A O 1
ATOM 1546 N N . ARG A 1 202 ? -9.883 25.266 13.125 1 98 202 ARG A N 1
ATOM 1547 C CA . ARG A 1 202 ? -9.062 26.219 13.852 1 98 202 ARG A CA 1
ATOM 1548 C C . ARG A 1 202 ? -8.734 25.719 15.25 1 98 202 ARG A C 1
ATOM 1550 O O . ARG A 1 202 ? -9.641 25.438 16.047 1 98 202 ARG A O 1
ATOM 1557 N N . LEU A 1 203 ? -7.484 25.625 15.508 1 97.5 203 LEU A N 1
ATOM 1558 C CA . LEU A 1 203 ? -7.016 25.219 16.828 1 97.5 203 LEU A CA 1
ATOM 1559 C C . LEU A 1 203 ? -6.281 26.359 17.516 1 97.5 203 LEU A C 1
ATOM 1561 O O . LEU A 1 203 ? -5.457 27.031 16.906 1 97.5 203 LEU A O 1
ATOM 1565 N N . VAL A 1 204 ? -6.613 26.594 18.766 1 95.25 204 VAL A N 1
ATOM 1566 C CA . VAL A 1 204 ? -5.98 27.625 19.578 1 95.25 204 VAL A CA 1
ATOM 1567 C C . VAL A 1 204 ? -5.172 26.984 20.703 1 95.25 204 VAL A C 1
ATOM 1569 O O . VAL A 1 204 ? -5.66 26.094 21.391 1 95.25 204 VAL A O 1
ATOM 1572 N N . GLN A 1 205 ? -3.994 27.375 20.797 1 91.5 205 GLN A N 1
ATOM 1573 C CA . GLN A 1 205 ? -3.166 26.969 21.922 1 91.5 205 GLN A CA 1
ATOM 1574 C C . GLN A 1 205 ? -2.5 28.156 22.594 1 91.5 205 GLN A C 1
ATOM 1576 O O . GLN A 1 205 ? -2.369 29.219 21.969 1 91.5 205 GLN A O 1
ATOM 1581 N N . ASP A 1 206 ? -2.088 27.875 23.859 1 91.56 206 ASP A N 1
ATOM 1582 C CA . ASP A 1 206 ? -1.298 28.906 24.531 1 91.56 206 ASP A CA 1
ATOM 1583 C C . ASP A 1 206 ? 0.015 29.156 23.781 1 91.56 206 ASP A C 1
ATOM 1585 O O . ASP A 1 206 ? 0.71 28.203 23.406 1 91.56 206 ASP A O 1
ATOM 1589 N N . GLY A 1 207 ? 0.257 30.391 23.594 1 90.06 207 GLY A N 1
ATOM 1590 C CA . GLY A 1 207 ? 1.483 30.719 22.891 1 90.06 207 GLY A CA 1
ATOM 1591 C C . GLY A 1 207 ? 2.723 30.594 23.766 1 90.06 207 GLY A C 1
ATOM 1592 O O . GLY A 1 207 ? 2.779 31.156 24.859 1 90.06 207 GLY A O 1
ATOM 1593 N N . PRO A 1 208 ? 3.621 29.797 23.328 1 91.06 208 PRO A N 1
ATOM 1594 C CA . PRO A 1 208 ? 4.883 29.797 24.062 1 91.06 208 PRO A CA 1
ATOM 1595 C C . PRO A 1 208 ? 5.57 31.156 24.078 1 91.06 208 PRO A C 1
ATOM 1597 O O . PRO A 1 208 ? 5.156 32.062 23.344 1 91.06 208 PRO A O 1
ATOM 1600 N N . ASP A 1 209 ? 6.574 31.219 24.891 1 90.44 209 ASP A N 1
ATOM 1601 C CA . ASP A 1 209 ? 7.34 32.469 24.938 1 90.44 209 ASP A CA 1
ATOM 1602 C C . ASP A 1 209 ? 7.938 32.781 23.562 1 90.44 209 ASP A C 1
ATOM 1604 O O . ASP A 1 209 ? 8.531 31.922 22.922 1 90.44 209 ASP A O 1
ATOM 1608 N N . GLY A 1 210 ? 7.664 34.031 23.141 1 90.88 210 GLY A N 1
ATOM 1609 C CA . GLY A 1 210 ? 8.211 34.469 21.859 1 90.88 210 GLY A CA 1
ATOM 1610 C C . GLY A 1 210 ? 7.23 34.344 20.719 1 90.88 210 GLY A C 1
ATOM 1611 O O . GLY A 1 210 ? 7.422 34.938 19.656 1 90.88 210 GLY A O 1
ATOM 1612 N N . ALA A 1 211 ? 6.184 33.656 20.922 1 91.38 211 ALA A N 1
ATOM 1613 C CA . ALA A 1 211 ? 5.25 33.375 19.828 1 91.38 211 ALA A CA 1
ATOM 1614 C C . ALA A 1 211 ? 4.398 34.594 19.5 1 91.38 211 ALA A C 1
ATOM 1616 O O . ALA A 1 211 ? 3.906 34.719 18.375 1 91.38 211 ALA A O 1
ATOM 1617 N N . ALA A 1 212 ? 4.242 35.469 20.406 1 91.38 212 ALA A N 1
ATOM 1618 C CA . ALA A 1 212 ? 3.377 36.625 20.219 1 91.38 212 ALA A CA 1
ATOM 1619 C C . ALA A 1 212 ? 3.922 37.531 19.125 1 91.38 212 ALA A C 1
ATOM 1621 O O . ALA A 1 212 ? 3.16 38.25 18.484 1 91.38 212 ALA A O 1
ATOM 1622 N N . SER A 1 213 ? 5.238 37.531 18.938 1 90.69 213 SER A N 1
ATOM 1623 C CA . SER A 1 213 ? 5.867 38.406 17.953 1 90.69 213 SER A CA 1
ATOM 1624 C C . SER A 1 213 ? 6.051 37.688 16.625 1 90.69 213 SER A C 1
ATOM 1626 O O . SER A 1 213 ? 6.508 38.312 15.648 1 90.69 213 SER A O 1
ATOM 1628 N N . PHE A 1 214 ? 5.719 36.469 16.641 1 92.88 214 PHE A N 1
ATOM 1629 C CA . PHE A 1 214 ? 5.871 35.688 15.406 1 92.88 214 PHE A CA 1
ATOM 1630 C C . PHE A 1 214 ? 4.918 36.219 14.328 1 92.88 214 PHE A C 1
ATOM 1632 O O . PHE A 1 214 ? 3.758 36.5 14.617 1 92.88 214 PHE A O 1
ATOM 1639 N N . PRO A 1 215 ? 5.348 36.344 13.078 1 94.5 215 PRO A N 1
ATOM 1640 C CA . PRO A 1 215 ? 4.445 36.781 12.016 1 94.5 215 PRO A CA 1
ATOM 1641 C C . PRO A 1 215 ? 3.393 35.75 11.656 1 94.5 215 PRO A C 1
ATOM 1643 O O . PRO A 1 215 ? 3.592 34.562 11.898 1 94.5 215 PRO A O 1
ATOM 1646 N N . ALA A 1 216 ? 2.297 36.312 11.086 1 96.69 216 ALA A N 1
ATOM 1647 C CA . ALA A 1 216 ? 1.308 35.438 10.5 1 96.69 216 ALA A CA 1
ATOM 1648 C C . ALA A 1 216 ? 1.839 34.781 9.227 1 96.69 216 ALA A C 1
ATOM 1650 O O . ALA A 1 216 ? 2.369 35.469 8.352 1 96.69 216 ALA A O 1
ATOM 1651 N N . VAL A 1 217 ? 1.755 33.469 9.133 1 98 217 VAL A N 1
ATOM 1652 C CA . VAL A 1 217 ? 2.33 32.781 7.984 1 98 217 VAL A CA 1
ATOM 1653 C C . VAL A 1 217 ? 1.399 31.672 7.535 1 98 217 VAL A C 1
ATOM 1655 O O . VAL A 1 217 ? 0.605 31.156 8.328 1 98 217 VAL A O 1
ATOM 1658 N N . ILE A 1 218 ? 1.465 31.344 6.281 1 98.75 218 ILE A N 1
ATOM 1659 C CA . ILE A 1 218 ? 0.801 30.172 5.73 1 98.75 218 ILE A CA 1
ATOM 1660 C C . ILE A 1 218 ? 1.832 29.078 5.449 1 98.75 218 ILE A C 1
ATOM 1662 O O . ILE A 1 218 ? 2.674 29.234 4.559 1 98.75 218 ILE A O 1
ATOM 1666 N N . ILE A 1 219 ? 1.778 28.047 6.262 1 98.69 219 ILE A N 1
ATOM 1667 C CA . ILE A 1 219 ? 2.66 26.891 6.082 1 98.69 219 ILE A CA 1
ATOM 1668 C C . ILE A 1 219 ? 2.072 25.953 5.031 1 98.69 219 ILE A C 1
ATOM 1670 O O . ILE A 1 219 ? 1.001 25.375 5.238 1 98.69 219 ILE A O 1
ATOM 1674 N N . GLY A 1 220 ? 2.73 25.719 3.969 1 98.5 220 GLY A N 1
ATOM 1675 C CA . GLY A 1 220 ? 2.215 24.984 2.824 1 98.5 220 GLY A CA 1
ATOM 1676 C C . GLY A 1 220 ? 1.892 23.547 3.143 1 98.5 220 GLY A C 1
ATOM 1677 O O . GLY A 1 220 ? 2.502 22.938 4.031 1 98.5 220 GLY A O 1
ATOM 1678 N N . ARG A 1 221 ? 0.995 22.984 2.332 1 98.25 221 ARG A N 1
ATOM 1679 C CA . ARG A 1 221 ? 0.502 21.625 2.516 1 98.25 221 ARG A CA 1
ATOM 1680 C C . ARG A 1 221 ? 1.649 20.625 2.494 1 98.25 221 ARG A C 1
ATOM 1682 O O . ARG A 1 221 ? 1.703 19.719 3.328 1 98.25 221 ARG A O 1
ATOM 1689 N N . ARG A 1 222 ? 2.549 20.781 1.573 1 96.88 222 ARG A N 1
ATOM 1690 C CA . ARG A 1 222 ? 3.68 19.859 1.471 1 96.88 222 ARG A CA 1
ATOM 1691 C C . ARG A 1 222 ? 4.57 19.953 2.705 1 96.88 222 ARG A C 1
ATOM 1693 O O . ARG A 1 222 ? 5.059 18.938 3.201 1 96.88 222 ARG A O 1
ATOM 1700 N N . THR A 1 223 ? 4.812 21.156 3.129 1 98.25 223 THR A N 1
ATOM 1701 C CA . THR A 1 223 ? 5.609 21.359 4.332 1 98.25 223 THR A CA 1
ATOM 1702 C C . THR A 1 223 ? 4.941 20.734 5.547 1 98.25 223 THR A C 1
ATOM 1704 O O . THR A 1 223 ? 5.605 20.094 6.371 1 98.25 223 THR A O 1
ATOM 1707 N N . VAL A 1 224 ? 3.664 20.859 5.629 1 98.56 224 VAL A N 1
ATOM 1708 C CA . VAL A 1 224 ? 2.908 20.266 6.73 1 98.56 224 VAL A CA 1
ATOM 1709 C C . VAL A 1 224 ? 3.078 18.75 6.719 1 98.56 224 VAL A C 1
ATOM 1711 O O . VAL A 1 224 ? 3.275 18.125 7.77 1 98.56 224 VAL A O 1
ATOM 1714 N N . ALA A 1 225 ? 3.012 18.203 5.57 1 97.81 225 ALA A N 1
ATOM 1715 C CA . ALA A 1 225 ? 3.182 16.75 5.441 1 97.81 225 ALA A CA 1
ATOM 1716 C C . ALA A 1 225 ? 4.566 16.312 5.91 1 97.81 225 ALA A C 1
ATOM 1718 O O . ALA A 1 225 ? 4.703 15.32 6.617 1 97.81 225 ALA A O 1
ATOM 1719 N N . VAL A 1 226 ? 5.57 17.016 5.523 1 97.94 226 VAL A N 1
ATOM 1720 C CA . VAL A 1 226 ? 6.941 16.719 5.926 1 97.94 226 VAL A CA 1
ATOM 1721 C C . VAL A 1 226 ? 7.078 16.875 7.438 1 97.94 226 VAL A C 1
ATOM 1723 O O . VAL A 1 226 ? 7.676 16.031 8.109 1 97.94 226 VAL A O 1
ATOM 1726 N N . LEU A 1 227 ? 6.516 17.953 7.969 1 98.19 227 LEU A N 1
ATOM 1727 C CA . LEU A 1 227 ? 6.559 18.203 9.406 1 98.19 227 LEU A CA 1
ATOM 1728 C C . LEU A 1 227 ? 5.914 17.062 10.18 1 98.19 227 LEU A C 1
ATOM 1730 O O . LEU A 1 227 ? 6.422 16.656 11.227 1 98.19 227 LEU A O 1
ATOM 1734 N N . ASP A 1 228 ? 4.855 16.625 9.688 1 97.19 228 ASP A N 1
ATOM 1735 C CA . ASP A 1 228 ? 4.152 15.531 10.359 1 97.19 228 ASP A CA 1
ATOM 1736 C C . ASP A 1 228 ? 5.078 14.344 10.602 1 97.19 228 ASP A C 1
ATOM 1738 O O . ASP A 1 228 ? 5.156 13.82 11.711 1 97.19 228 ASP A O 1
ATOM 1742 N N . LYS A 1 229 ? 5.797 13.992 9.609 1 96.88 229 LYS A N 1
ATOM 1743 C CA . LYS A 1 229 ? 6.723 12.867 9.695 1 96.88 229 LYS A CA 1
ATOM 1744 C C . LYS A 1 229 ? 7.867 13.172 10.656 1 96.88 229 LYS A C 1
ATOM 1746 O O . LYS A 1 229 ? 8.203 12.344 11.508 1 96.88 229 LYS A O 1
ATOM 1751 N N . LEU A 1 230 ? 8.453 14.297 10.523 1 98 230 LEU A N 1
ATOM 1752 C CA . LEU A 1 230 ? 9.602 14.672 11.344 1 98 230 LEU A CA 1
ATOM 1753 C C . LEU A 1 230 ? 9.203 14.805 12.805 1 98 230 LEU A C 1
ATOM 1755 O O . LEU A 1 230 ? 9.945 14.383 13.695 1 98 230 LEU A O 1
ATOM 1759 N N . LEU A 1 231 ? 8.086 15.352 13.016 1 97.69 231 LEU A N 1
ATOM 1760 C CA . LEU A 1 231 ? 7.613 15.547 14.383 1 97.69 231 LEU A CA 1
ATOM 1761 C C . LEU A 1 231 ? 7.277 14.219 15.039 1 97.69 231 LEU A C 1
ATOM 1763 O O . LEU A 1 231 ? 7.5 14.039 16.234 1 97.69 231 LEU A O 1
ATOM 1767 N N . ASP A 1 232 ? 6.723 13.328 14.297 1 96.12 232 ASP A N 1
ATOM 1768 C CA . ASP A 1 232 ? 6.441 11.992 14.812 1 96.12 232 ASP A CA 1
ATOM 1769 C C . ASP A 1 232 ? 7.719 11.312 15.297 1 96.12 232 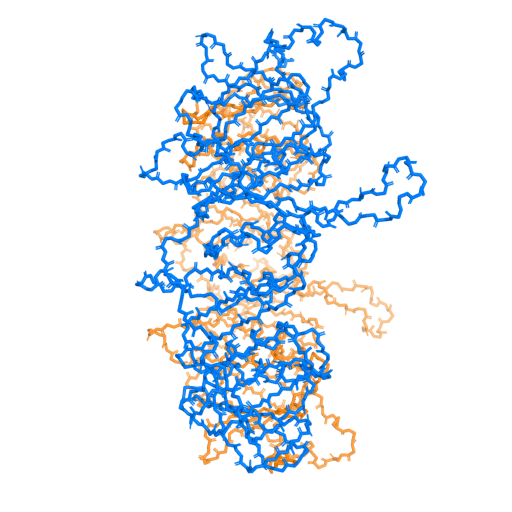ASP A C 1
ATOM 1771 O O . ASP A 1 232 ? 7.754 10.758 16.406 1 96.12 232 ASP A O 1
ATOM 1775 N N . ALA A 1 233 ? 8.68 11.438 14.492 1 94.69 233 ALA A N 1
ATOM 1776 C CA . ALA A 1 233 ? 9.977 10.859 14.844 1 94.69 233 ALA A CA 1
ATOM 1777 C C . ALA A 1 233 ? 10.578 11.57 16.047 1 94.69 233 ALA A C 1
ATOM 1779 O O . ALA A 1 233 ? 11.086 10.922 16.969 1 94.69 233 ALA A O 1
ATOM 1780 N N . ALA A 1 234 ? 10.539 12.82 16.062 1 93.31 234 ALA A N 1
ATOM 1781 C CA . ALA A 1 234 ? 11.094 13.625 17.156 1 93.31 234 ALA A CA 1
ATOM 1782 C C . ALA A 1 234 ? 10.414 13.297 18.484 1 93.31 234 ALA A C 1
ATOM 1784 O O . ALA A 1 234 ? 11.07 13.234 19.516 1 93.31 234 ALA A O 1
ATOM 1785 N N . GLY A 1 235 ? 9.164 13.117 18.422 1 90.44 235 GLY A N 1
ATOM 1786 C CA . GLY A 1 235 ? 8.398 12.828 19.609 1 90.44 235 GLY A CA 1
ATOM 1787 C C . GLY A 1 235 ? 8.805 11.523 20.281 1 90.44 235 GLY A C 1
ATOM 1788 O O . GLY A 1 235 ? 8.508 11.305 21.453 1 90.44 235 GLY A O 1
ATOM 1789 N N . LYS A 1 236 ? 9.461 10.719 19.578 1 87.94 236 LYS A N 1
ATOM 1790 C CA . LYS A 1 236 ? 9.828 9.398 20.078 1 87.94 236 LYS A CA 1
ATOM 1791 C C . LYS A 1 236 ? 11.242 9.406 20.656 1 87.94 236 LYS A C 1
ATOM 1793 O O . LYS A 1 236 ? 11.711 8.383 21.172 1 87.94 236 LYS A O 1
ATOM 1798 N N . VAL A 1 237 ? 11.859 10.516 20.594 1 87.75 237 VAL A N 1
ATOM 1799 C CA . VAL A 1 237 ? 13.219 10.633 21.125 1 87.75 237 VAL A CA 1
ATOM 1800 C C . VAL A 1 237 ? 13.172 10.602 22.656 1 87.75 237 VAL A C 1
ATOM 1802 O O . VAL A 1 237 ? 12.391 11.336 23.281 1 87.75 237 VAL A O 1
ATOM 1805 N N . ASP A 1 238 ? 13.938 9.625 23.219 1 74.44 238 ASP A N 1
ATOM 1806 C CA . ASP A 1 238 ? 14.07 9.531 24.672 1 74.44 238 ASP A CA 1
ATOM 1807 C C . ASP A 1 238 ? 14.984 10.625 25.219 1 74.44 238 ASP A C 1
ATOM 1809 O O . ASP A 1 238 ? 16.188 10.641 24.906 1 74.44 238 ASP A O 1
ATOM 1813 N N . THR A 1 239 ? 14.484 11.516 25.812 1 66.44 239 THR A N 1
ATOM 1814 C CA . THR A 1 239 ? 15.281 12.617 26.344 1 66.44 239 THR A CA 1
ATOM 1815 C C . THR A 1 239 ? 15.789 12.289 27.75 1 66.44 239 THR A C 1
ATOM 1817 O O . THR A 1 239 ? 16.375 13.141 28.422 1 66.44 239 THR A O 1
ATOM 1820 N N . SER A 1 240 ? 15.453 11.07 28.328 1 59.22 240 SER A N 1
ATOM 1821 C CA . SER A 1 240 ? 15.844 10.734 29.688 1 59.22 240 SER A CA 1
ATOM 1822 C C . SER A 1 240 ? 17.359 10.719 29.844 1 59.22 240 SER A C 1
ATOM 1824 O O . SER A 1 240 ? 17.875 10.742 30.969 1 59.22 240 SER A O 1
ATOM 1826 N N . THR A 1 241 ? 18.125 10.352 28.891 1 50.78 241 THR A N 1
ATOM 1827 C CA . THR A 1 241 ? 19.516 10.07 29.219 1 50.78 241 THR A CA 1
ATOM 1828 C C . THR A 1 241 ? 20.219 11.328 29.703 1 50.78 241 THR A C 1
ATOM 1830 O O . THR A 1 241 ? 21.438 11.336 29.875 1 50.78 241 THR A O 1
ATOM 1833 N N . SER A 1 242 ? 19.766 12.438 29.625 1 46.25 242 SER A N 1
ATOM 1834 C CA . SER A 1 242 ? 20.656 13.445 30.203 1 46.25 242 SER A CA 1
ATOM 1835 C C . SER A 1 242 ? 20.781 13.25 31.719 1 46.25 242 SER A C 1
ATOM 1837 O O . SER A 1 242 ? 19.859 12.766 32.375 1 46.25 242 SER A O 1
ATOM 1839 N N . ASP A 1 243 ? 22.125 13.047 32.281 1 44.34 243 ASP A N 1
ATOM 1840 C CA . ASP A 1 243 ? 22.578 12.906 33.656 1 44.34 243 ASP A CA 1
ATOM 1841 C C . ASP A 1 243 ? 21.766 13.797 34.594 1 44.34 243 ASP A C 1
ATOM 1843 O O . ASP A 1 243 ? 21.906 13.711 35.812 1 44.34 243 ASP A O 1
ATOM 1847 N N . ASP A 1 244 ? 21.625 15.031 34.375 1 38.53 244 ASP A N 1
ATOM 1848 C CA . ASP A 1 244 ? 21.125 15.812 35.5 1 38.53 244 ASP A CA 1
ATOM 1849 C C . ASP A 1 244 ? 19.781 15.281 35.969 1 38.53 244 ASP A C 1
ATOM 1851 O O . ASP A 1 244 ? 18.875 15.062 35.188 1 38.53 244 ASP A O 1
ATOM 1855 N N . ALA A 1 245 ? 19.812 14.625 37.25 1 42.53 245 ALA A N 1
ATOM 1856 C CA . ALA A 1 245 ? 18.766 14.102 38.125 1 42.53 245 ALA A CA 1
ATOM 1857 C C . ALA A 1 245 ? 17.484 14.914 37.969 1 42.53 245 ALA A C 1
ATOM 1859 O O . ALA A 1 245 ? 16.391 14.414 38.281 1 42.53 245 ALA A O 1
ATOM 1860 N N . ASP A 1 246 ? 17.641 16.125 38.312 1 36.81 246 ASP A N 1
ATOM 1861 C CA . ASP A 1 246 ? 16.438 16.938 38.5 1 36.81 246 ASP A CA 1
ATOM 1862 C C . ASP A 1 246 ? 15.648 17.047 37.188 1 36.81 246 ASP A C 1
ATOM 1864 O O . ASP A 1 246 ? 14.672 17.781 37.125 1 36.81 246 ASP A O 1
ATOM 1868 N N . LYS A 1 247 ? 16.281 16.672 36.094 1 41.03 247 LYS A N 1
ATOM 1869 C CA . LYS A 1 247 ? 15.547 17.047 34.875 1 41.03 247 LYS A CA 1
ATOM 1870 C C . LYS A 1 247 ? 14.391 16.078 34.625 1 41.03 247 LYS A C 1
ATOM 1872 O O . LYS A 1 247 ? 14.609 14.906 34.312 1 41.03 247 LYS A O 1
ATOM 1877 N N . ALA A 1 248 ? 13.367 16.203 35.188 1 41.66 248 ALA A N 1
ATOM 1878 C CA . ALA A 1 248 ? 12.031 15.781 34.781 1 41.66 248 ALA A CA 1
ATOM 1879 C C . ALA A 1 248 ? 11.992 15.453 33.281 1 41.66 248 ALA A C 1
ATOM 1881 O O . ALA A 1 248 ? 12.641 16.125 32.469 1 41.66 248 ALA A O 1
ATOM 1882 N N . CYS A 1 249 ? 11.492 14.219 32.844 1 50.06 249 CYS A N 1
ATOM 1883 C CA . CYS A 1 249 ? 11.219 13.648 31.531 1 50.06 249 CYS A CA 1
ATOM 1884 C C . CYS A 1 249 ? 10.898 14.742 30.531 1 50.06 249 CYS A C 1
ATOM 1886 O O . CYS A 1 249 ? 9.758 15.188 30.422 1 50.06 249 CYS A O 1
ATOM 1888 N N . SER A 1 250 ? 11.828 15.703 30.172 1 66.5 250 SER A N 1
ATOM 1889 C CA . SER A 1 250 ? 11.531 16.812 29.281 1 66.5 250 SER A CA 1
ATOM 1890 C C . SER A 1 250 ? 11.164 16.328 27.875 1 66.5 250 SER A C 1
ATOM 1892 O O . SER A 1 250 ? 11.734 15.359 27.391 1 66.5 250 SER A O 1
ATOM 1894 N N . ARG A 1 251 ? 10.078 16.688 27.344 1 77.81 251 ARG A N 1
ATOM 1895 C CA . ARG A 1 251 ? 9.57 16.438 26 1 77.81 251 ARG A CA 1
ATOM 1896 C C . ARG A 1 251 ? 10.477 17.062 24.938 1 77.81 251 ARG A C 1
ATOM 1898 O O . ARG A 1 251 ? 10.961 18.188 25.125 1 77.81 251 ARG A O 1
ATOM 1905 N N . PRO A 1 252 ? 10.875 16.266 23.938 1 90.81 252 PRO A N 1
ATOM 1906 C CA . PRO A 1 252 ? 11.648 16.859 22.859 1 90.81 252 PRO A CA 1
ATOM 1907 C C . PRO A 1 252 ? 11.031 18.156 22.344 1 90.81 252 PRO A C 1
ATOM 1909 O O . PRO A 1 252 ? 9.812 18.25 22.172 1 90.81 252 PRO A O 1
ATOM 1912 N N . MET A 1 253 ? 11.852 19.141 22.188 1 94.56 253 MET A N 1
ATOM 1913 C CA . MET A 1 253 ? 11.383 20.469 21.797 1 94.56 253 MET A CA 1
ATOM 1914 C C . MET A 1 253 ? 11.734 20.766 20.328 1 94.56 253 MET A C 1
ATOM 1916 O O . MET A 1 253 ? 12.695 20.203 19.797 1 94.56 253 MET A O 1
ATOM 1920 N N . VAL A 1 254 ? 10.922 21.562 19.734 1 96.62 254 VAL A N 1
ATOM 1921 C CA . VAL A 1 254 ? 11.148 22.109 18.406 1 96.62 254 VAL A CA 1
ATOM 1922 C C . VAL A 1 254 ? 11.383 23.609 18.5 1 96.62 254 VAL A C 1
ATOM 1924 O O . VAL A 1 254 ? 10.586 24.344 19.094 1 96.62 254 VAL A O 1
ATOM 1927 N N . GLU A 1 255 ? 12.5 24.031 18 1 96.5 255 GLU A N 1
ATOM 1928 C CA . GLU A 1 255 ? 12.758 25.453 17.875 1 96.5 255 GLU A CA 1
ATOM 1929 C C . GLU A 1 255 ? 12.227 26 16.547 1 96.5 255 GLU A C 1
ATOM 1931 O O . GLU A 1 255 ? 12.594 25.5 15.484 1 96.5 255 GLU A O 1
ATOM 1936 N N . VAL A 1 256 ? 11.383 26.953 16.672 1 96.75 256 VAL A N 1
ATOM 1937 C CA . VAL A 1 256 ? 10.766 27.562 15.484 1 96.75 256 VAL A CA 1
ATOM 1938 C C . VAL A 1 256 ? 11.266 28.984 15.32 1 96.75 256 VAL A C 1
ATOM 1940 O O . VAL A 1 256 ? 11.078 29.828 16.203 1 96.75 256 VAL A O 1
ATOM 1943 N N . ASP A 1 257 ? 11.875 29.234 14.156 1 95.44 257 ASP A N 1
ATOM 1944 C CA . ASP A 1 257 ? 12.438 30.547 13.875 1 95.44 257 ASP A CA 1
ATOM 1945 C C . ASP A 1 257 ? 11.93 31.078 12.539 1 95.44 257 ASP A C 1
ATOM 1947 O O . ASP A 1 257 ? 11.656 30.312 11.617 1 95.44 257 ASP A O 1
ATOM 1951 N N . SER A 1 258 ? 11.781 32.344 12.438 1 94.12 258 SER A N 1
ATOM 1952 C CA . SER A 1 258 ? 11.391 33 11.188 1 94.12 258 SER A CA 1
ATOM 1953 C C . SER A 1 258 ? 12.133 34.312 10.984 1 94.12 258 SER A C 1
ATOM 1955 O O . SER A 1 258 ? 12.609 34.906 11.945 1 94.12 258 SER A O 1
ATOM 1957 N N . ASP A 1 259 ? 12.25 34.656 9.727 1 90 259 ASP A N 1
ATOM 1958 C CA . ASP A 1 259 ? 12.703 36 9.422 1 90 259 ASP A CA 1
ATOM 1959 C C . ASP A 1 259 ? 11.641 37.031 9.781 1 90 259 ASP A C 1
ATOM 1961 O O . ASP A 1 259 ? 10.562 36.688 10.281 1 90 259 ASP A O 1
ATOM 1965 N N . SER A 1 260 ? 11.977 38.312 9.562 1 87.94 260 SER A N 1
ATOM 1966 C CA . SER A 1 260 ? 11.133 39.406 10.016 1 87.94 260 SER A CA 1
ATOM 1967 C C . SER A 1 260 ? 9.781 39.406 9.312 1 87.94 260 SER A C 1
ATOM 1969 O O . SER A 1 260 ? 8.758 39.75 9.922 1 87.94 260 SER A O 1
ATOM 1971 N N . ASN A 1 261 ? 9.758 38.875 8.109 1 89.88 261 ASN A N 1
ATOM 1972 C CA . ASN A 1 261 ? 8.531 38.969 7.328 1 89.88 261 ASN A CA 1
ATOM 1973 C C . ASN A 1 261 ? 7.848 37.625 7.199 1 89.88 261 ASN A C 1
ATOM 1975 O O . ASN A 1 261 ? 6.855 37.469 6.48 1 89.88 261 ASN A O 1
ATOM 1979 N N . GLY A 1 262 ? 8.383 36.656 7.812 1 93.31 262 GLY A N 1
ATOM 1980 C CA . GLY A 1 262 ? 7.754 35.344 7.812 1 93.31 262 GLY A CA 1
ATOM 1981 C C . GLY A 1 262 ? 7.844 34.656 6.473 1 93.31 262 GLY A C 1
ATOM 1982 O O . GLY A 1 262 ? 6.984 33.844 6.137 1 93.31 262 GLY A O 1
ATOM 1983 N N . ARG A 1 263 ? 8.781 34.938 5.645 1 93.62 263 ARG A N 1
ATOM 1984 C CA . ARG A 1 263 ? 8.914 34.375 4.316 1 93.62 263 ARG A CA 1
ATOM 1985 C C . ARG A 1 263 ? 9.523 32.969 4.391 1 93.62 263 ARG A C 1
ATOM 1987 O O . ARG A 1 263 ? 9.297 32.125 3.51 1 93.62 263 ARG A O 1
ATOM 1994 N N . VAL A 1 264 ? 10.305 32.75 5.418 1 94.44 264 VAL A N 1
ATOM 1995 C CA . VAL A 1 264 ? 10.953 31.469 5.621 1 94.44 264 VAL A CA 1
ATOM 1996 C C . VAL A 1 264 ? 10.852 31.062 7.09 1 94.44 264 VAL A C 1
ATOM 1998 O O . VAL A 1 264 ? 11.039 31.891 7.98 1 94.44 264 VAL A O 1
ATOM 2001 N N . ILE A 1 265 ? 10.578 29.812 7.328 1 96.19 265 ILE A N 1
ATOM 2002 C CA . ILE A 1 265 ? 10.492 29.281 8.688 1 96.19 265 ILE A CA 1
ATOM 2003 C C . ILE A 1 265 ? 11.508 28.156 8.859 1 96.19 265 ILE A C 1
ATOM 2005 O O . ILE A 1 265 ? 11.695 27.328 7.957 1 96.19 265 ILE A O 1
ATOM 2009 N N . TYR A 1 266 ? 12.133 28.156 10 1 96.12 266 TYR A N 1
ATOM 2010 C CA . TYR A 1 266 ? 13.047 27.094 10.414 1 96.12 266 TYR A CA 1
ATOM 2011 C C . TYR A 1 266 ? 12.477 26.312 11.578 1 96.12 266 TYR A C 1
ATOM 2013 O O . TYR A 1 266 ? 11.984 26.891 12.555 1 96.12 266 TYR A O 1
ATOM 2021 N N . TRP A 1 267 ? 12.453 25.016 11.461 1 97.12 267 TRP A N 1
ATOM 2022 C CA . TRP A 1 267 ? 12.125 24.109 12.555 1 97.12 267 TRP A CA 1
ATOM 2023 C C . TRP A 1 267 ? 13.312 23.203 12.883 1 97.12 267 TRP A C 1
ATOM 2025 O O . TRP A 1 267 ? 13.719 22.391 12.062 1 97.12 267 TRP A O 1
ATOM 2035 N N . ALA A 1 268 ? 13.867 23.328 14.031 1 96.69 268 ALA A N 1
ATOM 2036 C CA . ALA A 1 268 ? 14.969 22.469 14.484 1 96.69 268 ALA A CA 1
ATOM 2037 C C . ALA A 1 268 ? 14.531 21.562 15.625 1 96.69 268 ALA A C 1
ATOM 2039 O O . ALA A 1 268 ? 13.891 22.016 16.578 1 96.69 268 ALA A O 1
ATOM 2040 N N . MET A 1 269 ? 14.867 20.312 15.547 1 97 269 MET A N 1
ATOM 2041 C CA . MET A 1 269 ? 14.414 19.359 16.547 1 97 269 MET A CA 1
ATOM 2042 C C . MET A 1 269 ? 15.359 18.156 16.625 1 97 269 MET A C 1
ATOM 2044 O O . MET A 1 269 ? 16.125 17.922 15.703 1 97 269 MET A O 1
ATOM 2048 N N . PRO A 1 270 ? 15.344 17.422 17.734 1 95.12 270 PRO A N 1
ATOM 2049 C CA . PRO A 1 270 ? 16.172 16.219 17.828 1 95.12 270 PRO A CA 1
ATOM 2050 C C . PRO A 1 270 ? 15.641 15.07 16.984 1 95.12 270 PRO A C 1
ATOM 2052 O O . PRO A 1 270 ? 14.445 15.039 16.656 1 95.12 270 PRO A O 1
ATOM 2055 N N . ALA A 1 271 ? 16.484 14.242 16.547 1 93.69 271 ALA A N 1
ATOM 2056 C CA . ALA A 1 271 ? 16.141 13.039 15.805 1 93.69 271 ALA A CA 1
ATOM 2057 C C . ALA A 1 271 ? 16.453 11.781 16.609 1 93.69 271 ALA A C 1
ATOM 2059 O O . ALA A 1 271 ? 17.344 11.781 17.453 1 93.69 271 ALA A O 1
ATOM 2060 N N . PRO A 1 272 ? 15.75 10.727 16.359 1 89.19 272 PRO A N 1
ATOM 2061 C CA . PRO A 1 272 ? 15.906 9.516 17.172 1 89.19 272 PRO A CA 1
ATOM 2062 C C . PRO A 1 272 ? 17.297 8.883 17.016 1 89.19 272 PRO A C 1
ATOM 2064 O O . PRO A 1 272 ? 17.703 8.078 17.859 1 89.19 272 PRO A O 1
ATOM 2067 N N . ASP A 1 273 ? 18.016 9.148 15.992 1 86.38 273 ASP A N 1
ATOM 2068 C CA . ASP A 1 273 ? 19.328 8.547 15.758 1 86.38 273 ASP A CA 1
ATOM 2069 C C . ASP A 1 273 ? 20.422 9.305 16.516 1 86.38 273 ASP A C 1
ATOM 2071 O O . ASP A 1 273 ? 21.609 9.07 16.281 1 86.38 273 ASP A O 1
ATOM 2075 N N . GLY A 1 274 ? 20.062 10.188 17.391 1 84.88 274 GLY A N 1
ATOM 2076 C CA . GLY A 1 274 ? 21.016 10.938 18.188 1 84.88 274 GLY A CA 1
ATOM 2077 C C . GLY A 1 274 ? 21.469 12.219 17.531 1 84.88 274 GLY A C 1
ATOM 2078 O O . GLY A 1 274 ? 22.25 12.977 18.109 1 84.88 274 GLY A O 1
ATOM 2079 N N . GLY A 1 275 ? 20.953 12.445 16.391 1 91.62 275 GLY A N 1
ATOM 2080 C CA . GLY A 1 275 ? 21.281 13.672 15.68 1 91.62 275 GLY A CA 1
ATOM 2081 C C . GLY A 1 275 ? 20.156 14.703 15.734 1 91.62 275 GLY A C 1
ATOM 2082 O O . GLY A 1 275 ? 19.375 14.734 16.688 1 91.62 275 GLY A O 1
ATOM 2083 N N . GLU A 1 276 ? 20.281 15.648 14.781 1 95.12 276 GLU A N 1
ATOM 2084 C CA . GLU A 1 276 ? 19.312 16.734 14.68 1 95.12 276 GLU A CA 1
ATOM 2085 C C . GLU A 1 276 ? 18.75 16.844 13.258 1 95.12 276 GLU A C 1
ATOM 2087 O O . GLU A 1 276 ? 19.391 16.375 12.305 1 95.12 276 GLU A O 1
ATOM 2092 N N . VAL A 1 277 ? 17.594 17.359 13.18 1 97.31 277 VAL A N 1
ATOM 2093 C CA . VAL A 1 277 ? 17 17.641 11.883 1 97.31 277 VAL A CA 1
ATOM 2094 C C . VAL A 1 277 ? 16.484 19.078 11.859 1 97.31 277 VAL A C 1
ATOM 2096 O O . VAL A 1 277 ? 15.922 19.562 12.852 1 97.31 277 VAL A O 1
ATOM 2099 N N . THR A 1 278 ? 16.766 19.781 10.836 1 96.81 278 THR A N 1
ATOM 2100 C CA . THR A 1 278 ? 16.234 21.125 10.594 1 96.81 278 THR A CA 1
ATOM 2101 C C . THR A 1 278 ? 15.453 21.172 9.281 1 96.81 278 THR A C 1
ATOM 2103 O O . THR A 1 278 ? 15.977 20.781 8.227 1 96.81 278 THR A O 1
ATOM 2106 N N . LEU A 1 279 ? 14.227 21.547 9.359 1 97.88 279 LEU A N 1
ATOM 2107 C CA . LEU A 1 279 ? 13.414 21.828 8.18 1 97.88 279 LEU A CA 1
ATOM 2108 C C . LEU A 1 279 ? 13.344 23.328 7.922 1 97.88 279 LEU A C 1
ATOM 2110 O O . LEU A 1 279 ? 13.055 24.109 8.836 1 97.88 279 LEU A O 1
ATOM 2114 N N . ILE A 1 280 ? 13.75 23.75 6.762 1 96.88 280 ILE A N 1
ATOM 2115 C CA . ILE A 1 280 ? 13.609 25.125 6.297 1 96.88 280 ILE A CA 1
ATOM 2116 C C . ILE A 1 280 ? 12.57 25.188 5.18 1 96.88 280 ILE A C 1
ATOM 2118 O O . ILE A 1 280 ? 12.617 24.406 4.234 1 96.88 280 ILE A O 1
ATOM 2122 N N . ALA A 1 281 ? 11.625 26.078 5.258 1 96.88 281 ALA A N 1
ATOM 2123 C CA . ALA A 1 281 ? 10.609 26.125 4.211 1 96.88 281 ALA A CA 1
ATOM 2124 C C . ALA A 1 281 ? 10.164 27.562 3.934 1 96.88 281 ALA A C 1
ATOM 2126 O O . ALA A 1 281 ? 10 28.359 4.859 1 96.88 281 ALA A O 1
ATOM 2127 N N . LYS A 1 282 ? 9.977 27.844 2.686 1 95.75 282 LYS A N 1
ATOM 2128 C CA . LYS A 1 282 ? 9.289 29.062 2.297 1 95.75 282 LYS A CA 1
ATOM 2129 C C . LYS A 1 282 ? 7.797 28.984 2.623 1 95.75 282 LYS A C 1
ATOM 2131 O O . LYS A 1 282 ? 7.191 27.906 2.525 1 95.75 282 LYS A O 1
ATOM 2136 N N . THR A 1 283 ? 7.25 30.078 3.018 1 97.69 283 THR A N 1
ATOM 2137 C CA . THR A 1 283 ? 5.816 30.141 3.287 1 97.69 283 THR A CA 1
ATOM 2138 C C . THR A 1 283 ? 5.047 30.531 2.031 1 97.69 283 THR A C 1
ATOM 2140 O O . THR A 1 283 ? 5.637 31 1.053 1 97.69 283 THR A O 1
ATOM 2143 N N . VAL A 1 284 ? 3.76 30.234 2.027 1 97.75 284 VAL A N 1
ATOM 2144 C CA . VAL A 1 284 ? 2.904 30.641 0.915 1 97.75 284 VAL A CA 1
ATOM 2145 C C . VAL A 1 284 ? 2.729 32.156 0.921 1 97.75 284 VAL A C 1
ATOM 2147 O O . VAL A 1 284 ? 2.377 32.75 1.948 1 97.75 284 VAL A O 1
ATOM 2150 N N . ASP A 1 285 ? 3.037 32.688 -0.232 1 96 285 ASP A N 1
ATOM 2151 C CA . ASP A 1 285 ? 2.883 34.156 -0.361 1 96 285 ASP A CA 1
ATOM 2152 C C . ASP A 1 285 ? 1.436 34.531 -0.676 1 96 285 ASP A C 1
ATOM 2154 O O . ASP A 1 285 ? 1.011 34.469 -1.832 1 96 285 ASP A O 1
ATOM 2158 N N . GLY A 1 286 ? 0.685 34.906 0.361 1 96.31 286 GLY A N 1
ATOM 2159 C CA . GLY A 1 286 ? -0.712 35.281 0.212 1 96.31 286 GLY A CA 1
ATOM 2160 C C . GLY A 1 286 ? -1.349 35.719 1.511 1 96.31 286 GLY A C 1
ATOM 2161 O O . GLY A 1 286 ? -0.737 35.625 2.576 1 96.31 286 GLY A O 1
ATOM 2162 N N . THR A 1 287 ? -2.48 36.281 1.333 1 96.94 287 THR A N 1
ATOM 2163 C CA . THR A 1 287 ? -3.258 36.719 2.486 1 96.94 287 THR A CA 1
ATOM 2164 C C . THR A 1 287 ? -4.363 35.719 2.807 1 96.94 287 THR A C 1
ATOM 2166 O O . THR A 1 287 ? -5.23 35.469 1.971 1 96.94 287 THR A O 1
ATOM 2169 N N . PHE A 1 288 ? -4.242 35.219 3.986 1 98.06 288 PHE A N 1
ATOM 2170 C CA . PHE A 1 288 ? -5.273 34.281 4.414 1 98.06 288 PHE A CA 1
ATOM 2171 C C . PHE A 1 288 ? -6.559 35.031 4.77 1 98.06 288 PHE A C 1
ATOM 2173 O O . PHE A 1 288 ? -6.523 36.094 5.398 1 98.06 288 PHE A O 1
ATOM 2180 N N . PRO A 1 289 ? -7.684 34.5 4.406 1 97.31 289 PRO A N 1
ATOM 2181 C CA . PRO A 1 289 ? -8.938 35.219 4.68 1 97.31 289 PRO A CA 1
ATOM 2182 C C . PRO A 1 289 ? -9.258 35.281 6.168 1 97.31 289 PRO A C 1
ATOM 2184 O O . PRO A 1 289 ? -8.719 34.5 6.965 1 97.31 289 PRO A O 1
ATOM 2187 N N . ASP A 1 290 ? -10.141 36.25 6.441 1 97.19 290 ASP A N 1
ATOM 2188 C CA . ASP A 1 290 ? -10.641 36.344 7.809 1 97.19 290 ASP A CA 1
ATOM 2189 C C . ASP A 1 290 ? -11.602 35.219 8.133 1 97.19 290 ASP A C 1
ATOM 2191 O O . ASP A 1 290 ? -12.82 35.375 8.055 1 97.19 290 ASP A O 1
ATOM 2195 N N . TYR A 1 291 ? -11.086 34.188 8.648 1 97.31 291 TYR A N 1
ATOM 2196 C CA . TYR A 1 291 ? -11.844 32.938 8.812 1 97.31 291 TYR A CA 1
ATOM 2197 C C . TYR A 1 291 ? -12.773 33.031 10.016 1 97.31 291 TYR A C 1
ATOM 2199 O O . TYR A 1 291 ? -13.711 32.25 10.148 1 97.31 291 TYR A O 1
ATOM 2207 N N . ALA A 1 292 ? -12.547 33.875 10.945 1 94.81 292 ALA A N 1
ATOM 2208 C CA . ALA A 1 292 ? -13.375 34.031 12.141 1 94.81 292 ALA A CA 1
ATOM 2209 C C . ALA A 1 292 ? -14.812 34.375 11.773 1 94.81 292 ALA A C 1
ATOM 2211 O O . ALA A 1 292 ? -15.75 34 12.492 1 94.81 292 ALA A O 1
ATOM 2212 N N . ARG A 1 293 ? -14.984 34.938 10.68 1 94.81 293 ARG A N 1
ATOM 2213 C CA . ARG A 1 293 ? -16.297 35.438 10.258 1 94.81 293 ARG A CA 1
ATOM 2214 C C . ARG A 1 293 ? -17.219 34.281 9.883 1 94.81 293 ARG A C 1
ATOM 2216 O O . ARG A 1 293 ? -18.438 34.406 9.883 1 94.81 293 ARG A O 1
ATOM 2223 N N . VAL A 1 294 ? -16.688 33.188 9.539 1 94.5 294 VAL A N 1
ATOM 2224 C CA . VAL A 1 294 ? -17.5 32.062 9.039 1 94.5 294 VAL A CA 1
ATOM 2225 C C . VAL A 1 294 ? -17.875 31.141 10.195 1 94.5 294 VAL A C 1
ATOM 2227 O O . VAL A 1 294 ? -18.688 30.234 10.031 1 94.5 294 VAL A O 1
ATOM 2230 N N . ILE A 1 295 ? -17.359 31.359 11.312 1 95.25 295 ILE A N 1
ATOM 2231 C CA . ILE A 1 295 ? -17.703 30.562 12.484 1 95.25 295 ILE A CA 1
ATOM 2232 C C . ILE A 1 295 ? -19.031 31.047 13.07 1 95.25 295 ILE A C 1
ATOM 2234 O O . ILE A 1 295 ? -19.141 32.188 13.539 1 95.25 295 ILE A O 1
ATOM 2238 N N . PRO A 1 296 ? -19.969 30.156 13.055 1 93.56 296 PRO A N 1
ATOM 2239 C CA . PRO A 1 296 ? -21.281 30.609 13.539 1 93.56 296 PRO A CA 1
ATOM 2240 C C . PRO A 1 296 ? -21.281 30.938 15.031 1 93.56 296 PRO A C 1
ATOM 2242 O O . PRO A 1 296 ? -20.688 30.219 15.828 1 93.56 296 PRO A O 1
ATOM 2245 N N . SER A 1 297 ? -22.031 32 15.391 1 90.12 297 SER A N 1
ATOM 2246 C CA . SER A 1 297 ? -21.969 32.5 16.766 1 90.12 297 SER A CA 1
ATOM 2247 C C . SER A 1 297 ? -23.297 32.312 17.469 1 90.12 297 SER A C 1
ATOM 2249 O O . SER A 1 297 ? -23.375 32.406 18.703 1 90.12 297 SER A O 1
ATOM 2251 N N . ALA A 1 298 ? -24.312 32 16.766 1 92.62 298 ALA A N 1
ATOM 2252 C CA . ALA A 1 298 ? -25.609 31.922 17.422 1 92.62 298 ALA A CA 1
ATOM 2253 C C . ALA A 1 298 ? -26.359 30.656 17 1 92.62 298 ALA A C 1
ATOM 2255 O O . ALA A 1 298 ? -27.406 30.719 16.359 1 92.62 298 ALA A O 1
ATOM 2256 N N . PRO A 1 299 ? -25.875 29.578 17.406 1 94.38 299 PRO A N 1
ATOM 2257 C CA . PRO A 1 299 ? -26.594 28.344 17.094 1 94.38 299 PRO A CA 1
ATOM 2258 C C . PRO A 1 299 ? -27.922 28.234 17.828 1 94.38 299 PRO A C 1
ATOM 2260 O O . PRO A 1 299 ? -28.078 28.781 18.922 1 94.38 299 PRO A O 1
ATOM 2263 N N . SER A 1 300 ? -28.812 27.547 17.203 1 95.75 300 SER A N 1
ATOM 2264 C CA . SER A 1 300 ? -30.141 27.391 17.781 1 95.75 300 SER A CA 1
ATOM 2265 C C . SER A 1 300 ? -30.406 25.938 18.188 1 95.75 300 SER A C 1
ATOM 2267 O O . SER A 1 300 ? -31.359 25.641 18.906 1 95.75 300 SER A O 1
ATOM 2269 N N . SER A 1 301 ? -29.656 25.016 17.703 1 96.5 301 SER A N 1
ATOM 2270 C CA . SER A 1 301 ? -29.828 23.594 17.984 1 96.5 301 SER A CA 1
ATOM 2271 C C . SER A 1 301 ? -28.484 22.938 18.344 1 96.5 301 SER A C 1
ATOM 2273 O O . SER A 1 301 ? -27.438 23.344 17.844 1 96.5 301 SER A O 1
ATOM 2275 N N . PHE A 1 302 ? -28.562 21.938 19.234 1 97.19 302 PHE A N 1
ATOM 2276 C CA . PHE A 1 302 ? -27.359 21.312 19.781 1 97.19 302 PHE A CA 1
ATOM 2277 C C . PHE A 1 302 ? -27.5 19.797 19.766 1 97.19 302 PHE A C 1
ATOM 2279 O O . PHE A 1 302 ? -28.484 19.25 20.281 1 97.19 302 PHE A O 1
ATOM 2286 N N . LEU A 1 303 ? -26.5 19.156 19.172 1 98 303 LEU A N 1
ATOM 2287 C CA . LEU A 1 303 ? -26.438 17.703 19.156 1 98 303 LEU A CA 1
ATOM 2288 C C . LEU A 1 303 ? -25.188 17.203 19.891 1 98 303 LEU A C 1
ATOM 2290 O O . LEU A 1 303 ? -24.062 17.562 19.531 1 98 303 LEU A O 1
ATOM 2294 N N . THR A 1 304 ? -25.344 16.422 20.891 1 98.06 304 THR A N 1
ATOM 2295 C CA . THR A 1 304 ? -24.266 15.688 21.547 1 98.06 304 THR A CA 1
ATOM 2296 C C . THR A 1 304 ? -24.359 14.195 21.234 1 98.06 304 THR A C 1
ATOM 2298 O O . THR A 1 304 ? -25.422 13.586 21.422 1 98.06 304 THR A O 1
ATOM 2301 N N . VAL A 1 305 ? -23.281 13.641 20.797 1 98 305 VAL A N 1
ATOM 2302 C CA . VAL A 1 305 ? -23.328 12.242 20.359 1 98 305 VAL A CA 1
ATOM 2303 C C . VAL A 1 305 ? -21.953 11.602 20.562 1 98 305 VAL A C 1
ATOM 2305 O O . VAL A 1 305 ? -20.938 12.297 20.594 1 98 305 VAL A O 1
ATOM 2308 N N . ASP A 1 306 ? -21.953 10.336 20.766 1 98 306 ASP A N 1
ATOM 2309 C CA . ASP A 1 306 ? -20.688 9.602 20.828 1 98 306 ASP A CA 1
ATOM 2310 C C . ASP A 1 306 ? -19.922 9.711 19.516 1 98 306 ASP A C 1
ATOM 2312 O O . ASP A 1 306 ? -20.453 9.398 18.453 1 98 306 ASP A O 1
ATOM 2316 N N . ARG A 1 307 ? -18.703 10.086 19.562 1 97.56 307 ARG A N 1
ATOM 2317 C CA . ARG A 1 307 ? -17.891 10.391 18.391 1 97.56 307 ARG A CA 1
ATOM 2318 C C . ARG A 1 307 ? -17.656 9.141 17.547 1 97.56 307 ARG A C 1
ATOM 2320 O O . ARG A 1 307 ? -17.859 9.156 16.328 1 97.56 307 ARG A O 1
ATOM 2327 N N . GLU A 1 308 ? -17.25 8.102 18.125 1 97.25 308 GLU A N 1
ATOM 2328 C CA . GLU A 1 308 ? -16.938 6.863 17.422 1 97.25 308 GLU A CA 1
ATOM 2329 C C . GLU A 1 308 ? -18.188 6.246 16.812 1 97.25 308 GLU A C 1
ATOM 2331 O O . GLU A 1 308 ? -18.125 5.688 15.711 1 97.25 308 GLU A O 1
ATOM 2336 N N . ALA A 1 309 ? -19.281 6.324 17.578 1 97 309 ALA A N 1
ATOM 2337 C CA . ALA A 1 309 ? -20.531 5.805 17.047 1 97 309 ALA A CA 1
ATOM 2338 C C . ALA A 1 309 ? -20.953 6.555 15.789 1 97 309 ALA A C 1
ATOM 2340 O O . ALA A 1 309 ? -21.375 5.938 14.805 1 97 309 ALA A O 1
ATOM 2341 N N . LEU A 1 310 ? -20.828 7.801 15.844 1 98.31 310 LEU A N 1
ATOM 2342 C CA . LEU A 1 310 ? -21.188 8.609 14.688 1 98.31 310 LEU A CA 1
ATOM 2343 C C . LEU A 1 310 ? -20.234 8.359 13.531 1 98.31 310 LEU A C 1
ATOM 2345 O O . LEU A 1 310 ? -20.656 8.195 12.383 1 98.31 310 LEU A O 1
ATOM 2349 N N . LEU A 1 311 ? -18.969 8.328 13.812 1 97.75 311 LEU A N 1
ATOM 2350 C CA . LEU A 1 311 ? -17.953 8.023 12.805 1 97.75 311 LEU A CA 1
ATOM 2351 C C . LEU A 1 311 ? -18.266 6.695 12.117 1 97.75 311 LEU A C 1
ATOM 2353 O O . LEU A 1 311 ? -18.25 6.613 10.883 1 97.75 311 LEU A O 1
ATOM 2357 N N . ALA A 1 312 ? -18.531 5.754 12.898 1 96.06 312 ALA A N 1
ATOM 2358 C CA . ALA A 1 312 ? -18.812 4.418 12.375 1 96.06 312 ALA A CA 1
ATOM 2359 C C . ALA A 1 312 ? -20.078 4.414 11.531 1 96.06 312 ALA A C 1
ATOM 2361 O O . ALA A 1 312 ? -20.125 3.768 10.484 1 96.06 312 ALA A O 1
ATOM 2362 N N . ALA A 1 313 ? -21.062 5.07 11.977 1 97 313 ALA A N 1
ATOM 2363 C CA . ALA A 1 313 ? -22.328 5.141 11.242 1 97 313 ALA A CA 1
ATOM 2364 C C . ALA A 1 313 ? -22.141 5.789 9.875 1 97 313 ALA A C 1
ATOM 2366 O O . ALA A 1 313 ? -22.641 5.289 8.867 1 97 313 ALA A O 1
ATOM 2367 N N . ILE A 1 314 ? -21.406 6.883 9.875 1 97.56 314 ILE A N 1
ATOM 2368 C CA . ILE A 1 314 ? -21.141 7.574 8.617 1 97.56 314 ILE A CA 1
ATOM 2369 C C . ILE A 1 314 ? -20.375 6.656 7.676 1 97.56 314 ILE A C 1
ATOM 2371 O O . ILE A 1 314 ? -20.688 6.574 6.484 1 97.56 314 ILE A O 1
ATOM 2375 N N . LYS A 1 315 ? -19.406 6.012 8.18 1 95.5 315 LYS A N 1
ATOM 2376 C CA . LYS A 1 315 ? -18.594 5.094 7.387 1 95.5 315 LYS A CA 1
ATOM 2377 C C . LYS A 1 315 ? -19.453 3.971 6.809 1 95.5 315 LYS A C 1
ATOM 2379 O O . LYS A 1 315 ? -19.312 3.617 5.637 1 95.5 315 LYS A O 1
ATOM 2384 N N . ARG A 1 316 ? -20.312 3.404 7.629 1 94.75 316 ARG A N 1
ATOM 2385 C CA . ARG A 1 316 ? -21.172 2.307 7.188 1 94.75 316 ARG A CA 1
ATOM 2386 C C . ARG A 1 316 ? -22.109 2.762 6.078 1 94.75 316 ARG A C 1
ATOM 2388 O O . ARG A 1 316 ? -22.188 2.127 5.027 1 94.75 316 ARG A O 1
ATOM 2395 N N . VAL A 1 317 ? -22.75 3.834 6.246 1 95 317 VAL A N 1
ATOM 2396 C CA . VAL A 1 317 ? -23.75 4.25 5.262 1 95 317 VAL A CA 1
ATOM 2397 C C . VAL A 1 317 ? -23.047 4.715 3.984 1 95 317 VAL A C 1
ATOM 2399 O O . VAL A 1 317 ? -23.609 4.625 2.893 1 95 317 VAL A O 1
ATOM 2402 N N . ALA A 1 318 ? -21.828 5.172 4.141 1 93.12 318 ALA A N 1
ATOM 2403 C CA . ALA A 1 318 ? -21.078 5.691 3 1 93.12 318 ALA A CA 1
ATOM 2404 C C . ALA A 1 318 ? -20.766 4.586 1.998 1 93.12 318 ALA A C 1
ATOM 2406 O O . ALA A 1 318 ? -20.422 4.863 0.849 1 93.12 318 ALA A O 1
ATOM 2407 N N . ALA A 1 319 ? -20.891 3.395 2.371 1 90.56 319 ALA A N 1
ATOM 2408 C CA . ALA A 1 319 ? -20.641 2.264 1.479 1 90.56 319 ALA A CA 1
ATOM 2409 C C . ALA A 1 319 ? -21.594 2.295 0.285 1 90.56 319 ALA A C 1
ATOM 2411 O O . ALA A 1 319 ? -21.312 1.709 -0.761 1 90.56 319 ALA A O 1
ATOM 2412 N N . VAL A 1 320 ? -22.75 2.973 0.412 1 90.81 320 VAL A N 1
ATOM 2413 C CA . VAL A 1 320 ? -23.75 3.033 -0.656 1 90.81 320 VAL A CA 1
ATOM 2414 C C . VAL A 1 320 ? -23.781 4.438 -1.257 1 90.81 320 VAL A C 1
ATOM 2416 O O . VAL A 1 320 ? -24.594 4.723 -2.135 1 90.81 320 VAL A O 1
ATOM 2419 N N . CYS A 1 321 ? -22.812 5.227 -0.867 1 87.19 321 CYS A N 1
ATOM 2420 C CA . CYS A 1 321 ? -22.797 6.59 -1.382 1 87.19 321 CYS A CA 1
ATOM 2421 C C . CYS A 1 321 ? -22.312 6.621 -2.826 1 87.19 321 CYS A C 1
ATOM 2423 O O . CYS A 1 321 ? -21.516 5.773 -3.236 1 87.19 321 CYS A O 1
ATOM 2425 N N . SER A 1 322 ? -22.922 7.5 -3.559 1 79.31 322 SER A N 1
ATOM 2426 C CA . SER A 1 322 ? -22.359 7.773 -4.875 1 79.31 322 SER A CA 1
ATOM 2427 C C . SER A 1 322 ? -20.969 8.414 -4.754 1 79.31 322 SER A C 1
ATOM 2429 O O . SER A 1 322 ? -20.734 9.203 -3.842 1 79.31 322 SER A O 1
ATOM 2431 N N . ASP A 1 323 ? -20.062 8.055 -5.691 1 75.62 323 ASP A N 1
ATOM 2432 C CA . ASP A 1 323 ? -18.719 8.625 -5.691 1 75.62 323 ASP A CA 1
ATOM 2433 C C . ASP A 1 323 ? -18.75 10.117 -6.012 1 75.62 323 ASP A C 1
ATOM 2435 O O . ASP A 1 323 ? -17.859 10.867 -5.625 1 75.62 323 ASP A O 1
ATOM 2439 N N . LYS A 1 324 ? -19.891 10.555 -6.547 1 77.81 324 LYS A N 1
ATOM 2440 C CA . LYS A 1 324 ? -19.969 11.93 -7.02 1 77.81 324 LYS A CA 1
ATOM 2441 C C . LYS A 1 324 ? -20.266 12.891 -5.871 1 77.81 324 LYS A C 1
ATOM 2443 O O . LYS A 1 324 ? -19.594 13.914 -5.723 1 77.81 324 LYS A O 1
ATOM 2448 N N . THR A 1 325 ? -21.203 12.602 -5.016 1 77.44 325 THR A N 1
ATOM 2449 C CA . THR A 1 325 ? -21.641 13.586 -4.027 1 77.44 325 THR A CA 1
ATOM 2450 C C . THR A 1 325 ? -21.125 13.211 -2.637 1 77.44 325 THR A C 1
ATOM 2452 O O . THR A 1 325 ? -20.891 14.086 -1.798 1 77.44 325 THR A O 1
ATOM 2455 N N . ARG A 1 326 ? -20.938 11.977 -2.391 1 91.31 326 ARG A N 1
ATOM 2456 C CA . ARG A 1 326 ? -20.594 11.453 -1.076 1 91.31 326 ARG A CA 1
ATOM 2457 C C . ARG A 1 326 ? -21.453 12.078 0.013 1 91.31 326 ARG A C 1
ATOM 2459 O O . ARG A 1 326 ? -20.969 12.414 1.089 1 91.31 326 ARG A O 1
ATOM 2466 N N . ALA A 1 327 ? -22.719 12.375 -0.271 1 94.81 327 ALA A N 1
ATOM 2467 C CA . ALA A 1 327 ? -23.625 13.047 0.644 1 94.81 327 ALA A CA 1
ATOM 2468 C C . ALA A 1 327 ? -24.172 12.078 1.688 1 94.81 327 ALA A C 1
ATOM 2470 O O . ALA A 1 327 ? -24.625 10.977 1.35 1 94.81 327 ALA A O 1
ATOM 2471 N N . VAL A 1 328 ? -24.125 12.516 2.891 1 97.12 328 VAL A N 1
ATOM 2472 C CA . VAL A 1 328 ? -24.734 11.797 4.008 1 97.12 328 VAL A CA 1
ATOM 2473 C C . VAL A 1 328 ? -25.719 12.711 4.738 1 97.12 328 VAL A C 1
ATOM 2475 O O . VAL A 1 328 ? -25.391 13.844 5.09 1 97.12 328 VAL A O 1
ATOM 2478 N N . LYS A 1 329 ? -26.875 12.219 4.949 1 97.25 329 LYS A N 1
ATOM 2479 C CA . LYS A 1 329 ? -27.953 12.977 5.57 1 97.25 329 LYS A CA 1
ATOM 2480 C C . LYS A 1 329 ? -28.062 12.672 7.062 1 97.25 329 LYS A C 1
ATOM 2482 O O . LYS A 1 329 ? -27.938 11.516 7.473 1 97.25 329 LYS A O 1
ATOM 2487 N N . LEU A 1 330 ? -28.297 13.719 7.824 1 98.25 330 LEU A N 1
ATOM 2488 C CA . LEU A 1 330 ? -28.578 13.633 9.258 1 98.25 330 LEU A CA 1
ATOM 2489 C C . LEU A 1 330 ? -29.984 14.133 9.562 1 98.25 330 LEU A C 1
ATOM 2491 O O . LEU A 1 330 ? -30.344 15.258 9.211 1 98.25 330 LEU A O 1
ATOM 2495 N N . GLU A 1 331 ? -30.688 13.289 10.148 1 98.19 331 GLU A N 1
ATOM 2496 C CA . GLU A 1 331 ? -32.031 13.664 10.57 1 98.19 331 GLU A CA 1
ATOM 2497 C C . GLU A 1 331 ? -32.156 13.664 12.094 1 98.19 331 GLU A C 1
ATOM 2499 O O . GLU A 1 331 ? -31.875 12.656 12.742 1 98.19 331 GLU A O 1
ATOM 2504 N N . LEU A 1 332 ? -32.594 14.75 12.539 1 97.56 332 LEU A N 1
ATOM 2505 C CA . LEU A 1 332 ? -32.812 14.961 13.969 1 97.56 332 LEU A CA 1
ATOM 2506 C C . LEU A 1 332 ? -34.281 15.273 14.266 1 97.56 332 LEU A C 1
ATOM 2508 O O . LEU A 1 332 ? -34.75 16.359 13.938 1 97.56 332 LEU A O 1
ATOM 2512 N N . ASP A 1 333 ? -34.875 14.242 14.656 1 92.69 333 ASP A N 1
ATOM 2513 C CA . ASP A 1 333 ? -36.312 14.359 15.016 1 92.69 333 ASP A CA 1
ATOM 2514 C C . ASP A 1 333 ? -36.562 13.781 16.406 1 92.69 333 ASP A C 1
ATOM 2516 O O . ASP A 1 333 ? -36.75 12.578 16.562 1 92.69 333 ASP A O 1
ATOM 2520 N N . GLY A 1 334 ? -36.5 14.445 17.453 1 87.94 334 GLY A N 1
ATOM 2521 C CA . GLY A 1 334 ? -36.594 14.023 18.844 1 87.94 334 GLY A CA 1
ATOM 2522 C C . GLY A 1 334 ? -35.312 14.258 19.625 1 87.94 334 GLY A C 1
ATOM 2523 O O . GLY A 1 334 ? -34.312 14.688 19.062 1 87.94 334 GLY A O 1
ATOM 2524 N N . ALA A 1 335 ? -35.281 13.805 20.906 1 91.38 335 ALA A N 1
ATOM 2525 C CA . ALA A 1 335 ? -34.219 14.219 21.797 1 91.38 335 ALA A CA 1
ATOM 2526 C C . ALA A 1 335 ? -33.156 13.133 21.906 1 91.38 335 ALA A C 1
ATOM 2528 O O . ALA A 1 335 ? -32 13.406 22.297 1 91.38 335 ALA A O 1
ATOM 2529 N N . GLU A 1 336 ? -33.5 11.922 21.406 1 95.31 336 GLU A N 1
ATOM 2530 C CA . GLU A 1 336 ? -32.594 10.859 21.875 1 95.31 336 GLU A CA 1
ATOM 2531 C C . GLU A 1 336 ? -32.094 10.031 20.703 1 95.31 336 GLU A C 1
ATOM 2533 O O . GLU A 1 336 ? -31.281 9.125 20.891 1 95.31 336 GLU A O 1
ATOM 2538 N N . LYS A 1 337 ? -32.562 10.383 19.5 1 95.12 337 LYS A N 1
ATOM 2539 C CA . LYS A 1 337 ? -32.156 9.555 18.359 1 95.12 337 LYS A CA 1
ATOM 2540 C C . LYS A 1 337 ? -31.859 10.414 17.141 1 95.12 337 LYS A C 1
ATOM 2542 O O . LYS A 1 337 ? -32.562 11.391 16.875 1 95.12 337 LYS A O 1
ATOM 2547 N N . ALA A 1 338 ? -30.859 10.031 16.484 1 97.31 338 ALA A N 1
ATOM 2548 C CA . ALA A 1 338 ? -30.5 10.609 15.188 1 97.31 338 ALA A CA 1
ATOM 2549 C C . ALA A 1 338 ? -30.453 9.539 14.109 1 97.31 338 ALA A C 1
ATOM 2551 O O . ALA A 1 338 ? -30.125 8.375 14.383 1 97.31 338 ALA A O 1
ATOM 2552 N N . ILE A 1 339 ? -30.828 9.898 12.914 1 97.88 339 ILE A N 1
ATOM 2553 C CA . ILE A 1 339 ? -30.734 8.977 11.781 1 97.88 339 ILE A CA 1
ATOM 2554 C C . ILE A 1 339 ? -29.703 9.484 10.781 1 97.88 339 ILE A C 1
ATOM 2556 O O . ILE A 1 339 ? -29.781 10.625 10.32 1 97.88 339 ILE A O 1
ATOM 2560 N N . VAL A 1 340 ? -28.766 8.695 10.516 1 98.12 340 VAL A N 1
ATOM 2561 C CA . VAL A 1 340 ? -27.781 8.938 9.469 1 98.12 340 VAL A CA 1
ATOM 2562 C C . VAL A 1 340 ? -28.125 8.102 8.234 1 98.12 340 VAL A C 1
ATOM 2564 O O . VAL A 1 340 ? -28.312 6.887 8.336 1 98.12 340 VAL A O 1
ATOM 2567 N N . SER A 1 341 ? -28.188 8.766 7.043 1 97.38 341 SER A N 1
ATOM 2568 C CA . SER A 1 341 ? -28.625 7.992 5.887 1 97.38 341 SER A CA 1
ATOM 2569 C C . SER A 1 341 ? -28.047 8.555 4.59 1 97.38 341 SER A C 1
ATOM 2571 O O . SER A 1 341 ? -27.531 9.672 4.57 1 97.38 341 SER A O 1
ATOM 2573 N N . THR A 1 342 ? -28.047 7.781 3.586 1 96 342 THR A N 1
ATOM 2574 C CA . THR A 1 342 ? -27.688 8.188 2.232 1 96 342 THR A CA 1
ATOM 2575 C C . THR A 1 342 ? -28.469 7.387 1.197 1 96 342 THR A C 1
ATOM 2577 O O . THR A 1 342 ? -29.062 6.359 1.521 1 96 342 THR A O 1
ATOM 2580 N N . ALA A 1 343 ? -28.547 7.957 -0.006 1 93.25 343 ALA A N 1
ATOM 2581 C CA . ALA A 1 343 ? -29.188 7.289 -1.128 1 93.25 343 ALA A CA 1
ATOM 2582 C C . ALA A 1 343 ? -28.422 7.5 -2.424 1 93.25 343 ALA A C 1
ATOM 2584 O O . ALA A 1 343 ? -27.906 8.594 -2.672 1 93.25 343 ALA A O 1
ATOM 2585 N N . SER A 1 344 ? -28.266 6.473 -3.127 1 90.94 344 SER A N 1
ATOM 2586 C CA . SER A 1 344 ? -27.672 6.473 -4.453 1 90.94 344 SER A CA 1
ATOM 2587 C C . SER A 1 344 ? -28.578 5.781 -5.473 1 90.94 344 SER A C 1
ATOM 2589 O O . SER A 1 344 ? -28.984 4.641 -5.266 1 90.94 344 SER A O 1
ATOM 2591 N N . PRO A 1 345 ? -28.859 6.512 -6.547 1 87.25 345 PRO A N 1
ATOM 2592 C CA . PRO A 1 345 ? -29.703 5.867 -7.559 1 87.25 345 PRO A CA 1
ATOM 2593 C C . PRO A 1 345 ? -29.062 4.605 -8.141 1 87.25 345 PRO A C 1
ATOM 2595 O O . PRO A 1 345 ? -29.766 3.676 -8.531 1 87.25 345 PRO A O 1
ATOM 2598 N N . GLU A 1 346 ? -27.797 4.578 -8.125 1 85.12 346 GLU A N 1
ATOM 2599 C CA . GLU A 1 346 ? -27.062 3.482 -8.75 1 85.12 346 GLU A CA 1
ATOM 2600 C C . GLU A 1 346 ? -27 2.262 -7.836 1 85.12 346 GLU A C 1
ATOM 2602 O O . GLU A 1 346 ? -27.094 1.125 -8.297 1 85.12 346 GLU A O 1
ATOM 2607 N N . ILE A 1 347 ? -26.906 2.512 -6.539 1 89.88 347 ILE A N 1
ATOM 2608 C CA . ILE A 1 347 ? -26.609 1.412 -5.625 1 89.88 347 ILE A CA 1
ATOM 2609 C C . ILE A 1 347 ? -27.844 1.115 -4.766 1 89.88 347 ILE A C 1
ATOM 2611 O O . ILE A 1 347 ? -28.281 -0.034 -4.672 1 89.88 347 ILE A O 1
ATOM 2615 N N . GLY A 1 348 ? -28.391 2.102 -4.16 1 93.44 348 GLY A N 1
ATOM 2616 C CA . GLY A 1 348 ? -29.469 1.958 -3.199 1 93.44 348 GLY A CA 1
ATOM 2617 C C . GLY A 1 348 ? -29.406 2.977 -2.076 1 93.44 348 GLY A C 1
ATOM 2618 O O . GLY A 1 348 ? -29.078 4.141 -2.303 1 93.44 348 GLY A O 1
ATOM 2619 N N . ASP A 1 349 ? -29.891 2.514 -0.974 1 95.44 349 ASP A N 1
ATOM 2620 C CA . ASP A 1 349 ? -29.891 3.439 0.154 1 95.44 349 ASP A CA 1
ATOM 2621 C C . ASP A 1 349 ? -29.453 2.736 1.439 1 95.44 349 ASP A C 1
ATOM 2623 O O . ASP A 1 349 ? -29.438 1.505 1.501 1 95.44 349 ASP A O 1
ATOM 2627 N N . ALA A 1 350 ? -29.062 3.521 2.404 1 96.75 350 ALA A N 1
ATOM 2628 C CA . ALA A 1 350 ? -28.625 3.033 3.709 1 96.75 350 ALA A CA 1
ATOM 2629 C C . ALA A 1 350 ? -29.062 3.986 4.82 1 96.75 350 ALA A C 1
ATOM 2631 O O . ALA A 1 350 ? -29.219 5.188 4.59 1 96.75 350 ALA A O 1
ATOM 2632 N N . MET A 1 351 ? -29.234 3.453 5.973 1 97.06 351 MET A N 1
ATOM 2633 C CA . MET A 1 351 ? -29.531 4.27 7.145 1 97.06 351 MET A CA 1
ATOM 2634 C C . MET A 1 351 ? -29.094 3.574 8.422 1 97.06 351 MET A C 1
ATOM 2636 O O . MET A 1 351 ? -28.969 2.348 8.461 1 97.06 351 MET A O 1
ATOM 2640 N N . GLU A 1 352 ? -28.844 4.379 9.391 1 97.06 352 GLU A N 1
ATOM 2641 C CA . GLU A 1 352 ? -28.5 3.887 10.719 1 97.06 352 GLU A CA 1
ATOM 2642 C C . GLU A 1 352 ? -29 4.836 11.805 1 97.06 352 GLU A C 1
ATOM 2644 O O . GLU A 1 352 ? -28.906 6.055 11.656 1 97.06 352 GLU A O 1
ATOM 2649 N N . GLU A 1 353 ? -29.516 4.23 12.797 1 96.88 353 GLU A N 1
ATOM 2650 C CA . GLU A 1 353 ? -29.938 5 13.961 1 96.88 353 GLU A CA 1
ATOM 2651 C C . GLU A 1 353 ? -28.828 5.07 15.008 1 96.88 353 GLU A C 1
ATOM 2653 O O . GLU A 1 353 ? -28.141 4.074 15.266 1 96.88 353 GLU A O 1
ATOM 2658 N N . ILE A 1 354 ? -28.719 6.242 15.57 1 97.06 354 ILE A N 1
ATOM 2659 C CA . ILE A 1 354 ? -27.703 6.43 16.609 1 97.06 354 ILE A CA 1
ATOM 2660 C C . ILE A 1 354 ? -28.312 7.133 17.812 1 97.06 354 ILE A C 1
ATOM 2662 O O . ILE A 1 354 ? -29.109 8.062 17.656 1 97.06 354 ILE A O 1
ATOM 2666 N N . ALA A 1 355 ? -27.891 6.672 19 1 97.38 355 ALA A N 1
ATOM 2667 C CA . ALA A 1 355 ? -28.297 7.371 20.219 1 97.38 355 ALA A CA 1
ATOM 2668 C C . ALA A 1 355 ? -27.609 8.727 20.328 1 97.38 355 ALA A C 1
ATOM 2670 O O . ALA A 1 355 ? -26.422 8.852 20.016 1 97.38 355 ALA A O 1
ATOM 2671 N N . CYS A 1 356 ? -28.422 9.727 20.75 1 97.81 356 CYS A N 1
ATOM 2672 C CA . CYS A 1 356 ? -27.844 11.055 20.891 1 97.81 356 CYS A CA 1
ATOM 2673 C C . CYS A 1 356 ? -28.625 11.891 21.891 1 97.81 356 CYS A C 1
ATOM 2675 O O . CYS A 1 356 ? -29.594 11.414 22.484 1 97.81 356 CYS A O 1
ATOM 2677 N N . GLU A 1 357 ? -28.078 12.984 22.219 1 98 357 GLU A N 1
ATOM 2678 C CA . GLU A 1 357 ? -28.781 14.062 22.922 1 98 357 GLU A CA 1
ATOM 2679 C C . GLU A 1 357 ? -28.938 15.289 22.016 1 98 357 GLU A C 1
ATOM 2681 O O . GLU A 1 357 ? -27.938 15.891 21.609 1 98 357 GLU A O 1
ATOM 2686 N N . TYR A 1 358 ? -30.219 15.602 21.766 1 97.69 358 TYR A N 1
ATOM 2687 C CA . TYR A 1 358 ? -30.469 16.703 20.844 1 97.69 358 TYR A CA 1
ATOM 2688 C C . TYR A 1 358 ? -31.422 17.719 21.469 1 97.69 358 TYR A C 1
ATOM 2690 O O . TYR A 1 358 ? -32.469 17.344 22.031 1 97.69 358 TYR A O 1
ATOM 2698 N N . ALA A 1 359 ? -31.016 18.875 21.391 1 97.5 359 ALA A N 1
ATOM 2699 C CA . ALA A 1 359 ? -31.844 20 21.828 1 97.5 359 ALA A CA 1
ATOM 2700 C C . ALA A 1 359 ? -32.062 20.984 20.688 1 97.5 359 ALA A C 1
ATOM 2702 O O . ALA A 1 359 ? -31.109 21.609 20.203 1 97.5 359 ALA A O 1
ATOM 2703 N N . GLY A 1 360 ? -33.281 21.156 20.219 1 96.44 360 GLY A N 1
ATOM 2704 C CA . GLY A 1 360 ? -33.594 22.078 19.141 1 96.44 360 GLY A CA 1
ATOM 2705 C C . GLY A 1 360 ? -34.812 21.625 18.344 1 96.44 360 GLY A C 1
ATOM 2706 O O . GLY A 1 360 ? -35.469 20.656 18.703 1 96.44 360 GLY A O 1
ATOM 2707 N N . GLU A 1 361 ? -35.188 22.375 17.312 1 96 361 GLU A N 1
ATOM 2708 C CA . GLU A 1 361 ? -36.25 22 16.391 1 96 361 GLU A CA 1
ATOM 2709 C C . GLU A 1 361 ? -35.812 20.875 15.469 1 96 361 GLU A C 1
ATOM 2711 O O . GLU A 1 361 ? -34.625 20.688 15.211 1 96 361 GLU A O 1
ATOM 2716 N N . PRO A 1 362 ? -36.781 20.125 15.062 1 97.12 362 PRO A N 1
ATOM 2717 C CA . PRO A 1 362 ? -36.438 19.094 14.086 1 97.12 362 PRO A CA 1
ATOM 2718 C C . PRO A 1 362 ? -35.594 19.641 12.922 1 97.12 362 PRO A C 1
ATOM 2720 O O . PRO A 1 362 ? -35.875 20.75 12.445 1 97.12 362 PRO A O 1
ATOM 2723 N N . LEU A 1 363 ? -34.625 18.844 12.523 1 96.81 363 LEU A N 1
ATOM 2724 C CA . LEU A 1 363 ? -33.656 19.312 11.531 1 96.81 363 LEU A CA 1
ATOM 2725 C C . LEU A 1 363 ? -33.219 18.172 10.625 1 96.81 363 LEU A C 1
ATOM 2727 O O . LEU A 1 363 ? -32.938 17.078 11.102 1 96.81 363 LEU A O 1
ATOM 2731 N N . THR A 1 364 ? -33.219 18.438 9.352 1 97.56 364 THR A N 1
ATOM 2732 C CA . THR A 1 364 ? -32.594 17.562 8.367 1 97.56 364 THR A CA 1
ATOM 2733 C C . THR A 1 364 ? -31.469 18.312 7.637 1 97.56 364 THR A C 1
ATOM 2735 O O . THR A 1 364 ? -31.703 19.359 7.039 1 97.56 364 THR A O 1
ATOM 2738 N N . ILE A 1 365 ? -30.328 17.75 7.719 1 97.69 365 ILE A N 1
ATOM 2739 C CA . ILE A 1 365 ? -29.172 18.438 7.16 1 97.69 365 ILE A CA 1
ATOM 2740 C C . ILE A 1 365 ? -28.219 17.422 6.531 1 97.69 365 ILE A C 1
ATOM 2742 O O . ILE A 1 365 ? -28.094 16.297 7.016 1 97.69 365 ILE A O 1
ATOM 2746 N N . GLY A 1 366 ? -27.531 17.781 5.445 1 97.19 366 GLY A N 1
ATOM 2747 C CA . GLY A 1 366 ? -26.594 16.906 4.75 1 97.19 366 GLY A CA 1
ATOM 2748 C C . GLY A 1 366 ? -25.172 17.422 4.734 1 97.19 366 GLY A C 1
ATOM 2749 O O . GLY A 1 366 ? -24.953 18.625 4.648 1 97.19 366 GLY A O 1
ATOM 2750 N N . PHE A 1 367 ? -24.25 16.469 4.777 1 97.5 367 PHE A N 1
ATOM 2751 C CA . PHE A 1 367 ? -22.844 16.797 4.695 1 97.5 367 PHE A CA 1
ATOM 2752 C C . PHE A 1 367 ? -22.109 15.844 3.77 1 97.5 367 PHE A C 1
ATOM 2754 O O . PHE A 1 367 ? -22.578 14.742 3.502 1 97.5 367 PHE A O 1
ATOM 2761 N N . ASN A 1 368 ? -20.969 16.328 3.213 1 96.62 368 ASN A N 1
ATOM 2762 C CA . ASN A 1 368 ? -20.031 15.398 2.625 1 96.62 368 ASN A CA 1
ATOM 2763 C C . ASN A 1 368 ? -19.484 14.422 3.668 1 96.62 368 ASN A C 1
ATOM 2765 O O . ASN A 1 368 ? -18.891 14.844 4.66 1 96.62 368 ASN A O 1
ATOM 2769 N N . GLY A 1 369 ? -19.625 13.219 3.385 1 96.94 369 GLY A N 1
ATOM 2770 C CA . GLY A 1 369 ? -19.281 12.203 4.363 1 96.94 369 GLY A CA 1
ATOM 2771 C C . GLY A 1 369 ? -17.812 12.188 4.715 1 96.94 369 GLY A C 1
ATOM 2772 O O . GLY A 1 369 ? -17.453 11.984 5.875 1 96.94 369 GLY A O 1
ATOM 2773 N N . ASP A 1 370 ? -16.938 12.375 3.799 1 96.25 370 ASP A N 1
ATOM 2774 C CA . ASP A 1 370 ? -15.5 12.367 4.039 1 96.25 370 ASP A CA 1
ATOM 2775 C C . ASP A 1 370 ? -15.086 13.547 4.91 1 96.25 370 ASP A C 1
ATOM 2777 O O . ASP A 1 370 ? -14.305 13.391 5.855 1 96.25 370 ASP A O 1
ATOM 2781 N N . TYR A 1 371 ? -15.656 14.688 4.559 1 97.44 371 TYR A N 1
ATOM 2782 C CA . TYR A 1 371 ? -15.367 15.875 5.352 1 97.44 371 TYR A CA 1
ATOM 2783 C C . TYR A 1 371 ? -15.859 15.711 6.785 1 97.44 371 TYR A C 1
ATOM 2785 O O . TYR A 1 371 ? -15.148 16.047 7.734 1 97.44 371 TYR A O 1
ATOM 2793 N N . TRP A 1 372 ? -17.016 15.203 6.855 1 98.38 372 TRP A N 1
ATOM 2794 C CA . TRP A 1 372 ? -17.625 15 8.164 1 98.38 372 TRP A CA 1
ATOM 2795 C C . TRP A 1 372 ? -16.781 14.07 9.023 1 98.38 372 TRP A C 1
ATOM 2797 O O . TRP A 1 372 ? -16.469 14.391 10.172 1 98.38 372 TRP A O 1
ATOM 2807 N N . ARG A 1 373 ? -16.359 13.039 8.461 1 98 373 ARG A N 1
ATOM 2808 C CA . ARG A 1 373 ? -15.539 12.078 9.188 1 98 373 ARG A CA 1
ATOM 2809 C C . ARG A 1 373 ? -14.203 12.695 9.586 1 98 373 ARG A C 1
ATOM 2811 O O . ARG A 1 373 ? -13.711 12.445 10.688 1 98 373 ARG A O 1
ATOM 2818 N N . SER A 1 374 ? -13.641 13.406 8.711 1 98.06 374 SER A N 1
ATOM 2819 C CA . SER A 1 374 ? -12.383 14.07 9.039 1 98.06 374 SER A CA 1
ATOM 2820 C C . SER A 1 374 ? -12.539 15 10.234 1 98.06 374 SER A C 1
ATOM 2822 O O . SER A 1 374 ? -11.68 15.016 11.125 1 98.06 374 SER A O 1
ATOM 2824 N N . CYS A 1 375 ? -13.609 15.758 10.258 1 98.25 375 CYS A N 1
ATOM 2825 C CA . CYS A 1 375 ? -13.875 16.656 11.367 1 98.25 375 CYS A CA 1
ATOM 2826 C C . CYS A 1 375 ? -14.031 15.891 12.672 1 98.25 375 CYS A C 1
ATOM 2828 O O . CYS A 1 375 ? -13.469 16.281 13.695 1 98.25 375 CYS A O 1
ATOM 2830 N N . LEU A 1 376 ? -14.75 14.867 12.586 1 98.12 376 LEU A N 1
ATOM 2831 C CA . LEU A 1 376 ? -14.992 14.062 13.781 1 98.12 376 LEU A CA 1
ATOM 2832 C C . LEU A 1 376 ? -13.695 13.438 14.289 1 98.12 376 LEU A C 1
ATOM 2834 O O . LEU A 1 376 ? -13.453 13.398 15.5 1 98.12 376 LEU A O 1
ATOM 2838 N N . SER A 1 377 ? -12.891 12.977 13.359 1 97.69 377 SER A N 1
ATOM 2839 C CA . SER A 1 377 ? -11.648 12.305 13.727 1 97.69 377 SER A CA 1
ATOM 2840 C C . SER A 1 377 ? -10.688 13.258 14.422 1 97.69 377 SER A C 1
ATOM 2842 O O . SER A 1 377 ? -9.82 12.828 15.18 1 97.69 377 SER A O 1
ATOM 2844 N N . ALA A 1 378 ? -10.852 14.508 14.172 1 97 378 ALA A N 1
ATOM 2845 C CA . ALA A 1 378 ? -9.945 15.508 14.727 1 97 378 ALA A CA 1
ATOM 2846 C C . ALA A 1 378 ? -10.312 15.844 16.172 1 97 378 ALA A C 1
ATOM 2848 O O . ALA A 1 378 ? -9.523 16.469 16.891 1 97 378 ALA A O 1
ATOM 2849 N N . VAL A 1 379 ? -11.484 15.453 16.578 1 96.19 379 VAL A N 1
ATOM 2850 C CA . VAL A 1 379 ? -11.938 15.734 17.938 1 96.19 379 VAL A CA 1
ATOM 2851 C C . VAL A 1 379 ? -11.32 14.734 18.906 1 96.19 379 VAL A C 1
ATOM 2853 O O . VAL A 1 379 ? -11.258 13.531 18.625 1 96.19 379 VAL A O 1
ATOM 2856 N N . ALA A 1 380 ? -10.906 15.156 20.062 1 90.06 380 ALA A N 1
ATOM 2857 C CA . ALA A 1 380 ? -10.125 14.328 20.984 1 90.06 380 ALA A CA 1
ATOM 2858 C C . ALA A 1 380 ? -11.016 13.656 22.016 1 90.06 380 ALA A C 1
ATOM 2860 O O . ALA A 1 380 ? -10.594 12.719 22.703 1 90.06 380 ALA A O 1
ATOM 2861 N N . THR A 1 381 ? -12.234 14.094 22.156 1 93.69 381 THR A N 1
ATOM 2862 C CA . THR A 1 381 ? -13.086 13.602 23.234 1 93.69 381 THR A CA 1
ATOM 2863 C C . THR A 1 381 ? -13.977 12.469 22.734 1 93.69 381 THR A C 1
ATOM 2865 O O . THR A 1 381 ? -14.156 12.297 21.531 1 93.69 381 THR A O 1
ATOM 2868 N N . ASP A 1 382 ? -14.539 11.789 23.609 1 95.81 382 ASP A N 1
ATOM 2869 C CA . ASP A 1 382 ? -15.422 10.672 23.297 1 95.81 382 ASP A CA 1
ATOM 2870 C C . ASP A 1 382 ? -16.734 11.164 22.703 1 95.81 382 ASP A C 1
ATOM 2872 O O . ASP A 1 382 ? -17.312 10.516 21.828 1 95.81 382 ASP A O 1
ATOM 2876 N N . LYS A 1 383 ? -17.141 12.344 23.219 1 97 383 LYS A N 1
ATOM 2877 C CA . LYS A 1 383 ? -18.359 12.945 22.688 1 97 383 LYS A CA 1
ATOM 2878 C C . LYS A 1 383 ? -18.047 14.203 21.875 1 97 383 LYS A C 1
ATOM 2880 O O . LYS A 1 383 ? -17.047 14.883 22.141 1 97 383 LYS A O 1
ATOM 2885 N N . VAL A 1 384 ? -18.922 14.414 20.922 1 97.44 384 VAL A N 1
ATOM 2886 C CA . VAL A 1 384 ? -18.781 15.609 20.094 1 97.44 384 VAL A CA 1
ATOM 2887 C C . VAL A 1 384 ? -20.047 16.469 20.219 1 97.44 384 VAL A C 1
ATOM 2889 O O . VAL A 1 384 ? -21.156 15.938 20.391 1 97.44 384 VAL A O 1
ATOM 2892 N N . LEU A 1 385 ? -19.828 17.703 20.219 1 97.5 385 LEU A N 1
ATOM 2893 C CA . LEU A 1 385 ? -20.922 18.672 20.203 1 97.5 385 LEU A CA 1
ATOM 2894 C C . LEU A 1 385 ? -21.031 19.328 18.828 1 97.5 385 LEU A C 1
ATOM 2896 O O . LEU A 1 385 ? -20.078 19.953 18.359 1 97.5 385 LEU A O 1
ATOM 2900 N N . MET A 1 386 ? -22.188 19.156 18.203 1 97.88 386 MET A N 1
ATOM 2901 C CA . MET A 1 386 ? -22.484 19.812 16.938 1 97.88 386 MET A CA 1
ATOM 2902 C C . MET A 1 386 ? -23.562 20.875 17.125 1 97.88 386 MET A C 1
ATOM 2904 O O . MET A 1 386 ? -24.609 20.609 17.719 1 97.88 386 MET A O 1
ATOM 2908 N N . LYS A 1 387 ? -23.25 22.031 16.672 1 97.38 387 LYS A N 1
ATOM 2909 C CA . LYS A 1 387 ? -24.141 23.172 16.797 1 97.38 387 LYS A CA 1
ATOM 2910 C C . LYS A 1 387 ? -24.656 23.625 15.438 1 97.38 387 LYS A C 1
ATOM 2912 O O . LYS A 1 387 ? -23.891 23.797 14.492 1 97.38 387 LYS A O 1
ATOM 2917 N N . PHE A 1 388 ? -26 23.812 15.398 1 97.38 388 PHE A N 1
ATOM 2918 C CA . PHE A 1 388 ? -26.641 24.156 14.133 1 97.38 388 PHE A CA 1
ATOM 2919 C C . PHE A 1 388 ? -27.422 25.453 14.25 1 97.38 388 PHE A C 1
ATOM 2921 O O . PHE A 1 388 ? -27.906 25.797 15.336 1 97.38 388 PHE A O 1
ATOM 2928 N N . THR A 1 389 ? -27.484 26.172 13.141 1 95 389 THR A N 1
ATOM 2929 C CA . THR A 1 389 ? -28.375 27.312 13.047 1 95 389 THR A CA 1
ATOM 2930 C C . THR A 1 389 ? -29.641 26.953 12.273 1 95 389 THR A C 1
ATOM 2932 O O . THR A 1 389 ? -30.75 27.297 12.695 1 95 389 THR A O 1
ATOM 2935 N N . ASP A 1 390 ? -29.484 26.375 11.109 1 93.38 390 ASP A N 1
ATOM 2936 C CA . ASP A 1 390 ? -30.547 25.844 10.266 1 93.38 390 ASP A CA 1
ATOM 2937 C C . ASP A 1 390 ? -30.016 24.812 9.273 1 93.38 390 ASP A C 1
ATOM 2939 O O . ASP A 1 390 ? -28.844 24.422 9.352 1 93.38 390 ASP A O 1
ATOM 2943 N N . ALA A 1 391 ? -30.891 24.391 8.383 1 94 391 ALA A N 1
ATOM 2944 C CA . ALA A 1 391 ? -30.547 23.297 7.48 1 94 391 ALA A CA 1
ATOM 2945 C C . ALA A 1 391 ? -29.562 23.75 6.41 1 94 391 ALA A C 1
ATOM 2947 O O . ALA A 1 391 ? -28.922 22.922 5.758 1 94 391 ALA A O 1
ATOM 2948 N N . GLY A 1 392 ? -29.422 24.953 6.184 1 95.06 392 GLY A N 1
ATOM 2949 C CA . GLY A 1 392 ? -28.547 25.469 5.145 1 95.06 392 GLY A CA 1
ATOM 2950 C C . GLY A 1 392 ? -27.328 26.203 5.699 1 95.06 392 GLY A C 1
ATOM 2951 O O . GLY A 1 392 ? -26.438 26.594 4.945 1 95.06 392 GLY A O 1
ATOM 2952 N N . GLY A 1 393 ? -27.266 26.344 6.965 1 95.06 393 GLY A N 1
ATOM 2953 C CA . GLY A 1 393 ? -26.188 27.109 7.586 1 95.06 393 GLY A CA 1
ATOM 2954 C C . GLY A 1 393 ? -25.016 26.25 7.996 1 95.06 393 GLY A C 1
ATOM 2955 O O . GLY A 1 393 ? -25.125 25.016 8.039 1 95.06 393 GLY A O 1
ATOM 2956 N N . PRO A 1 394 ? -23.906 26.891 8.273 1 96.88 394 PRO A N 1
ATOM 2957 C CA . PRO A 1 394 ? -22.719 26.172 8.703 1 96.88 394 PRO A CA 1
ATOM 2958 C C . PRO A 1 394 ? -22.891 25.469 10.039 1 96.88 394 PRO A C 1
ATOM 2960 O O . PRO A 1 394 ? -23.562 26 10.938 1 96.88 394 PRO A O 1
ATOM 2963 N N . CYS A 1 395 ? -22.359 24.297 10.156 1 97.75 395 CYS A N 1
ATOM 2964 C CA . CYS A 1 395 ? -22.359 23.531 11.383 1 97.75 395 CYS A CA 1
ATOM 2965 C C . CYS A 1 395 ? -21.047 23.672 12.133 1 97.75 395 CYS A C 1
ATOM 2967 O O . CYS A 1 395 ? -19.969 23.516 11.547 1 97.75 395 CYS A O 1
ATOM 2969 N N . ARG A 1 396 ? -21.172 23.969 13.398 1 97.56 396 ARG A N 1
ATOM 2970 C CA . ARG A 1 396 ? -19.984 24.031 14.234 1 97.56 396 ARG A CA 1
ATOM 2971 C C . ARG A 1 396 ? -19.781 22.719 14.977 1 97.56 396 ARG A C 1
ATOM 2973 O O . ARG A 1 396 ? -20.703 22.188 15.586 1 97.56 396 ARG A O 1
ATOM 2980 N N . ILE A 1 397 ? -18.578 22.172 14.914 1 97.81 397 ILE A N 1
ATOM 2981 C CA . ILE A 1 397 ? -18.234 20.891 15.531 1 97.81 397 ILE A CA 1
ATOM 2982 C C . ILE A 1 397 ? -17.109 21.078 16.547 1 97.81 397 ILE A C 1
ATOM 2984 O O . ILE A 1 397 ? -16.047 21.609 16.203 1 97.81 397 ILE A O 1
ATOM 2988 N N . GLU A 1 398 ? -17.312 20.641 17.719 1 96 398 GLU A N 1
ATOM 2989 C CA . GLU A 1 398 ? -16.312 20.812 18.766 1 96 398 GLU A CA 1
ATOM 2990 C C . GLU A 1 398 ? -16.422 19.688 19.812 1 96 398 GLU A C 1
ATOM 2992 O O . GLU A 1 398 ? -17.359 18.891 19.766 1 96 398 GLU A O 1
ATOM 2997 N N . ALA A 1 399 ? -15.406 19.609 20.656 1 94.06 399 ALA A N 1
ATOM 2998 C CA . ALA A 1 399 ? -15.438 18.672 21.781 1 94.06 399 ALA A CA 1
ATOM 2999 C C . ALA A 1 399 ? -16.547 19.031 22.766 1 94.06 399 ALA A C 1
ATOM 3001 O O . ALA A 1 399 ? -16.875 20.203 22.922 1 94.06 399 ALA A O 1
ATOM 3002 N N . GLU A 1 400 ? -16.953 17.984 23.359 1 89.88 400 GLU A N 1
ATOM 3003 C CA . GLU A 1 400 ? -17.906 18.266 24.438 1 89.88 400 GLU A CA 1
ATOM 3004 C C . GLU A 1 400 ? -17.188 18.844 25.656 1 89.88 400 GLU A C 1
ATOM 3006 O O . GLU A 1 400 ? -16.078 18.422 26 1 89.88 400 GLU A O 1
ATOM 3011 N N . GLY A 1 401 ? -17.734 19.625 26.516 1 76.69 401 GLY A N 1
ATOM 3012 C CA . GLY A 1 401 ? -17.219 20.016 27.812 1 76.69 401 GLY A CA 1
ATOM 3013 C C . GLY A 1 401 ? -16.609 21.406 27.828 1 76.69 401 GLY A C 1
ATOM 3014 O O . GLY A 1 401 ? -15.766 21.719 28.656 1 76.69 401 GLY A O 1
ATOM 3015 N N . GLY A 1 402 ? -17.047 22.469 27.125 1 65.25 402 GLY A N 1
ATOM 3016 C CA . GLY A 1 402 ? -16.609 23.844 27.234 1 65.25 402 GLY A CA 1
ATOM 3017 C C . GLY A 1 402 ? -15.805 24.328 26.047 1 65.25 402 GLY A C 1
ATOM 3018 O O . GLY A 1 402 ? -15.93 23.781 24.953 1 65.25 402 GLY A O 1
ATOM 3019 N N . GLU A 1 403 ? -14.953 25.406 26.469 1 64.06 403 GLU A N 1
ATOM 3020 C CA . GLU A 1 403 ? -14.203 26.047 25.406 1 64.06 403 GLU A CA 1
ATOM 3021 C C . GLU A 1 403 ? -13.164 25.094 24.812 1 64.06 403 GLU A C 1
ATOM 3023 O O . GLU A 1 403 ? -12.242 24.672 25.5 1 64.06 403 GLU A O 1
ATOM 3028 N N . SER A 1 404 ? -13.492 24.719 23.516 1 72.94 404 SER A N 1
ATOM 3029 C CA . SER A 1 404 ? -12.617 23.781 22.828 1 72.94 404 SER A CA 1
ATOM 3030 C C . SER A 1 404 ? -11.477 24.5 22.109 1 72.94 404 SER A C 1
ATOM 3032 O O . SER A 1 404 ? -11.695 25.547 21.5 1 72.94 404 SER A O 1
ATOM 3034 N N . ALA A 1 405 ? -10.375 24.031 22.359 1 90.88 405 ALA A N 1
ATOM 3035 C CA . ALA A 1 405 ? -9.219 24.547 21.625 1 90.88 405 ALA A CA 1
ATOM 3036 C C . ALA A 1 405 ? -9.398 24.359 20.125 1 90.88 405 ALA A C 1
ATOM 3038 O O . ALA A 1 405 ? -8.875 25.141 19.328 1 90.88 405 ALA A O 1
ATOM 3039 N N . LEU A 1 406 ? -10.242 23.438 19.781 1 96.69 406 LEU A N 1
ATOM 3040 C CA . LEU A 1 406 ? -10.516 23.156 18.375 1 96.69 406 LEU A CA 1
ATOM 3041 C C . LEU A 1 406 ? -11.953 23.516 18.016 1 96.69 406 LEU A C 1
ATOM 3043 O O . LEU A 1 406 ? -12.891 23.047 18.656 1 96.69 406 LEU A O 1
ATOM 3047 N N . VAL A 1 407 ? -12.07 24.344 17.062 1 97 407 VAL A N 1
ATOM 3048 C CA . VAL A 1 407 ? -13.367 24.688 16.484 1 97 407 VAL A CA 1
ATOM 3049 C C . VAL A 1 407 ? -13.359 24.344 14.992 1 97 407 VAL A C 1
ATOM 3051 O O . VAL A 1 407 ? -12.438 24.719 14.266 1 97 407 VAL A O 1
ATOM 3054 N N . GLN A 1 408 ? -14.375 23.625 14.625 1 98.25 408 GLN A N 1
ATOM 3055 C CA . GLN A 1 408 ? -14.492 23.266 13.219 1 98.25 408 GLN A CA 1
ATOM 3056 C C . GLN A 1 408 ? -15.844 23.703 12.648 1 98.25 408 GLN A C 1
ATOM 3058 O O . GLN A 1 408 ? -16.844 23.75 13.375 1 98.25 408 GLN A O 1
ATOM 3063 N N . VAL A 1 409 ? -15.781 24.078 11.43 1 98.56 409 VAL A N 1
ATOM 3064 C CA . VAL A 1 409 ? -17 24.438 10.711 1 98.56 409 VAL A CA 1
ATOM 3065 C C . VAL A 1 409 ? -17.156 23.547 9.484 1 98.56 409 VAL A C 1
ATOM 3067 O O . VAL A 1 409 ? -16.203 23.359 8.727 1 98.56 409 VAL A O 1
ATOM 3070 N N . LEU A 1 410 ? -18.312 23 9.281 1 98.38 410 LEU A N 1
ATOM 3071 C CA . LEU A 1 410 ? -18.641 22.172 8.125 1 98.38 410 LEU A CA 1
ATOM 3072 C C . LEU A 1 410 ? -19.859 22.703 7.398 1 98.38 410 LEU A C 1
ATOM 3074 O O . LEU A 1 410 ? -20.938 22.844 8 1 98.38 410 LEU A O 1
ATOM 3078 N N . MET A 1 411 ? -19.656 22.969 6.137 1 97.69 411 MET A N 1
ATOM 3079 C CA . MET A 1 411 ? -20.75 23.484 5.328 1 97.69 411 MET A CA 1
ATOM 3080 C C . MET A 1 411 ? -21.672 22.359 4.871 1 97.69 411 MET A C 1
ATOM 3082 O O . MET A 1 411 ? -21.203 21.297 4.465 1 97.69 411 MET A O 1
ATOM 3086 N N . PRO A 1 412 ? -22.953 22.578 4.91 1 97.06 412 PRO A N 1
ATOM 3087 C CA . PRO A 1 412 ? -23.875 21.516 4.48 1 97.06 412 PRO A CA 1
ATOM 3088 C C . PRO A 1 412 ? -23.984 21.406 2.959 1 97.06 412 PRO A C 1
ATOM 3090 O O . PRO A 1 412 ? -23.562 22.328 2.242 1 97.06 412 PRO A O 1
ATOM 3093 N N . LEU A 1 413 ? -24.422 20.25 2.545 1 93.69 413 LEU A N 1
ATOM 3094 C CA . LEU A 1 413 ? -24.828 19.969 1.168 1 93.69 413 LEU A CA 1
ATOM 3095 C C . LEU A 1 413 ? -26.344 19.984 1.034 1 93.69 413 LEU A C 1
ATOM 3097 O O . LEU A 1 413 ? -27.062 19.766 2.016 1 93.69 413 LEU A O 1
ATOM 3101 N N . ARG A 1 414 ? -26.75 20.266 -0.201 1 86.56 414 ARG A N 1
ATOM 3102 C CA . ARG A 1 414 ? -28.172 20.109 -0.46 1 86.56 414 ARG A CA 1
ATOM 3103 C C . ARG A 1 414 ? -28.547 18.641 -0.56 1 86.56 414 ARG A C 1
ATOM 3105 O O . ARG A 1 414 ? -27.938 17.875 -1.316 1 86.56 414 ARG A O 1
ATOM 3112 N N . VAL A 1 415 ? -29.266 18.188 0.376 1 81.94 415 VAL A N 1
ATOM 3113 C CA . VAL A 1 415 ? -29.656 16.781 0.372 1 81.94 415 VAL A CA 1
ATOM 3114 C C . VAL A 1 415 ? -31.188 16.672 0.351 1 81.94 415 VAL A C 1
ATOM 3116 O O . VAL A 1 415 ? -31.875 17.578 0.818 1 81.94 415 VAL A O 1
ATOM 3119 N N . MET B 1 1 ? -37.312 2.879 16.203 1 34.34 1 MET B N 1
ATOM 3120 C CA . MET B 1 1 ? -36.938 1.529 15.789 1 34.34 1 MET B CA 1
ATOM 3121 C C . MET B 1 1 ? -37 1.383 14.273 1 34.34 1 MET B C 1
ATOM 3123 O O . MET B 1 1 ? -37.969 1.842 13.648 1 34.34 1 MET B O 1
ATOM 3127 N N . ILE B 1 2 ? -35.875 1.257 13.625 1 43.88 2 ILE B N 1
ATOM 3128 C CA . ILE B 1 2 ? -36 0.991 12.195 1 43.88 2 ILE B CA 1
ATOM 3129 C C . ILE B 1 2 ? -37.156 0.051 11.938 1 43.88 2 ILE B C 1
ATOM 3131 O O . ILE B 1 2 ? -37.312 -0.971 12.609 1 43.88 2 ILE B O 1
ATOM 3135 N N . ALA B 1 3 ? -38.219 0.459 11.406 1 39.22 3 ALA B N 1
ATOM 3136 C CA . ALA B 1 3 ? -39.344 -0.449 11.102 1 39.22 3 ALA B CA 1
ATOM 3137 C C . ALA B 1 3 ? -38.812 -1.8 10.617 1 39.22 3 ALA B C 1
ATOM 3139 O O . ALA B 1 3 ? -38 -1.864 9.695 1 39.22 3 ALA B O 1
ATOM 3140 N N . THR B 1 4 ? -38.812 -2.756 11.484 1 45.53 4 THR B N 1
ATOM 3141 C CA . THR B 1 4 ? -38.469 -4.121 11.102 1 45.53 4 THR B CA 1
ATOM 3142 C C . THR B 1 4 ? -39.062 -4.477 9.75 1 45.53 4 THR B C 1
ATOM 3144 O O . THR B 1 4 ? -40.281 -4.316 9.539 1 45.53 4 THR B O 1
ATOM 3147 N N . ASP B 1 5 ? -38.406 -4.285 8.703 1 50.31 5 ASP B N 1
ATOM 3148 C CA . ASP B 1 5 ? -38.844 -4.77 7.402 1 50.31 5 ASP B CA 1
ATOM 3149 C C . ASP B 1 5 ? -39.656 -6.047 7.539 1 50.31 5 ASP B C 1
ATOM 3151 O O . ASP B 1 5 ? -39.188 -7.035 8.109 1 50.31 5 ASP B O 1
ATOM 3155 N N . LYS B 1 6 ? -40.969 -5.945 7.488 1 53.31 6 LYS B N 1
ATOM 3156 C CA . LYS B 1 6 ? -41.906 -7.047 7.555 1 53.31 6 LYS B CA 1
ATOM 3157 C C . LYS B 1 6 ? -41.531 -8.156 6.57 1 53.31 6 LYS B C 1
ATOM 3159 O O . LYS B 1 6 ? -42.219 -9.18 6.5 1 53.31 6 LYS B O 1
ATOM 3164 N N . ARG B 1 7 ? -40.5 -7.895 5.828 1 58.75 7 ARG B N 1
ATOM 3165 C CA . ARG B 1 7 ? -40.156 -8.914 4.84 1 58.75 7 ARG B CA 1
ATOM 3166 C C . ARG B 1 7 ? -39.5 -10.117 5.504 1 58.75 7 ARG B C 1
ATOM 3168 O O . ARG B 1 7 ? -38.625 -9.953 6.387 1 58.75 7 ARG B O 1
ATOM 3175 N N . LYS B 1 8 ? -39.938 -11.195 5.141 1 65.25 8 LYS B N 1
ATOM 3176 C CA . LYS B 1 8 ? -39.375 -12.445 5.641 1 65.25 8 LYS B CA 1
ATOM 3177 C C . LYS B 1 8 ? -37.906 -12.609 5.223 1 65.25 8 LYS B C 1
ATOM 3179 O O . LYS B 1 8 ? -37.562 -12.422 4.055 1 65.25 8 LYS B O 1
ATOM 3184 N N . PRO B 1 9 ? -36.969 -12.727 6.234 1 74 9 PRO B N 1
ATOM 3185 C CA . PRO B 1 9 ? -35.531 -12.93 5.902 1 74 9 PRO B CA 1
ATOM 3186 C C . PRO B 1 9 ? -35.312 -14.156 5.027 1 74 9 PRO B C 1
ATOM 3188 O O . PRO B 1 9 ? -36.031 -15.148 5.145 1 74 9 PRO B O 1
ATOM 3191 N N . ALA B 1 10 ? -34.438 -13.883 4.016 1 77.88 10 ALA B N 1
ATOM 3192 C CA . ALA B 1 10 ? -34 -15.016 3.195 1 77.88 10 ALA B CA 1
ATOM 3193 C C . ALA B 1 10 ? -33 -15.891 3.934 1 77.88 10 ALA B C 1
ATOM 3195 O O . ALA B 1 10 ? -33.094 -17.125 3.891 1 77.88 10 ALA B O 1
ATOM 3196 N N . PHE B 1 11 ? -32.094 -15.258 4.688 1 86.31 11 PHE B N 1
ATOM 3197 C CA . PHE B 1 11 ? -31.094 -16 5.465 1 86.31 11 PHE B CA 1
ATOM 3198 C C . PHE B 1 11 ? -30.391 -15.07 6.449 1 86.31 11 PHE B C 1
ATOM 3200 O O . PHE B 1 11 ? -30.547 -13.852 6.398 1 86.31 11 PHE B O 1
ATOM 3207 N N . ARG B 1 12 ? -29.656 -15.664 7.371 1 90.44 12 ARG B N 1
ATOM 3208 C CA . ARG B 1 12 ? -28.766 -14.984 8.312 1 90.44 12 ARG B CA 1
ATOM 3209 C C . ARG B 1 12 ? -27.391 -15.617 8.32 1 90.44 12 ARG B C 1
ATOM 3211 O O . ARG B 1 12 ? -27.266 -16.844 8.266 1 90.44 12 ARG B O 1
ATOM 3218 N N . ILE B 1 13 ? -26.469 -14.812 8.445 1 92.06 13 ILE B N 1
ATOM 3219 C CA . ILE B 1 13 ? -25.094 -15.305 8.406 1 92.06 13 ILE B CA 1
ATOM 3220 C C . ILE B 1 13 ? -24.172 -14.336 9.141 1 92.06 13 ILE B C 1
ATOM 3222 O O . ILE B 1 13 ? -24.469 -13.141 9.234 1 92.06 13 ILE B O 1
ATOM 3226 N N . ALA B 1 14 ? -23.125 -14.852 9.664 1 93 14 ALA B N 1
ATOM 3227 C CA . ALA B 1 14 ? -22.141 -13.969 10.281 1 93 14 ALA B CA 1
ATOM 3228 C C . ALA B 1 14 ? -21.484 -13.055 9.242 1 93 14 ALA B C 1
ATOM 3230 O O . ALA B 1 14 ? -21.141 -13.5 8.148 1 93 14 ALA B O 1
ATOM 3231 N N . ALA B 1 15 ? -21.281 -11.789 9.578 1 94.94 15 ALA B N 1
ATOM 3232 C CA . ALA B 1 15 ? -20.688 -10.805 8.672 1 94.94 15 ALA B CA 1
ATOM 3233 C C . ALA B 1 15 ? -19.312 -11.25 8.195 1 94.94 15 ALA B C 1
ATOM 3235 O O . ALA B 1 15 ? -18.984 -11.141 7.012 1 94.94 15 ALA B O 1
ATOM 3236 N N . LYS B 1 16 ? -18.531 -11.766 9.055 1 95.19 16 LYS B N 1
ATOM 3237 C CA . LYS B 1 16 ? -17.172 -12.188 8.75 1 95.19 16 LYS B CA 1
ATOM 3238 C C . LYS B 1 16 ? -17.156 -13.266 7.668 1 95.19 16 LYS B C 1
ATOM 3240 O O . LYS B 1 16 ? -16.359 -13.211 6.727 1 95.19 16 LYS B O 1
ATOM 3245 N N . ALA B 1 17 ? -18 -14.258 7.828 1 94.31 17 ALA B N 1
ATOM 3246 C CA . ALA B 1 17 ? -18.078 -15.352 6.863 1 94.31 17 ALA B CA 1
ATOM 3247 C C . ALA B 1 17 ? -18.516 -14.844 5.492 1 94.31 17 ALA B C 1
ATOM 3249 O O . ALA B 1 17 ? -17.953 -15.242 4.469 1 94.31 17 ALA B O 1
ATOM 3250 N N . MET B 1 18 ? -19.484 -14.016 5.5 1 95.31 18 MET B N 1
ATOM 3251 C CA . MET B 1 18 ? -20 -13.477 4.242 1 95.31 18 MET B CA 1
ATOM 3252 C C . MET B 1 18 ? -18.953 -12.609 3.557 1 95.31 18 MET B C 1
ATOM 3254 O O . MET B 1 18 ? -18.766 -12.695 2.342 1 95.31 18 MET B O 1
ATOM 3258 N N . ALA B 1 19 ? -18.281 -11.781 4.332 1 97 19 ALA B N 1
ATOM 3259 C CA . ALA B 1 19 ? -17.25 -10.914 3.777 1 97 19 ALA B CA 1
ATOM 3260 C C . ALA B 1 19 ? -16.141 -11.727 3.121 1 97 19 ALA B C 1
ATOM 3262 O O . ALA B 1 19 ? -15.68 -11.383 2.029 1 97 19 ALA B O 1
ATOM 3263 N N . LYS B 1 20 ? -15.711 -12.742 3.771 1 96.19 20 LYS B N 1
ATOM 3264 C CA . LYS B 1 20 ? -14.648 -13.594 3.23 1 96.19 20 LYS B CA 1
ATOM 3265 C C . LYS B 1 20 ? -15.078 -14.234 1.916 1 96.19 20 LYS B C 1
ATOM 3267 O O . LYS B 1 20 ? -14.312 -14.266 0.951 1 96.19 20 LYS B O 1
ATOM 3272 N N . ALA B 1 21 ? -16.25 -14.766 1.918 1 97.31 21 ALA B N 1
ATOM 3273 C CA . ALA B 1 21 ? -16.766 -15.398 0.712 1 97.31 21 ALA B CA 1
ATOM 3274 C C . ALA B 1 21 ? -16.906 -14.398 -0.43 1 97.31 21 ALA B C 1
ATOM 3276 O O . ALA B 1 21 ? -16.531 -14.695 -1.57 1 97.31 21 ALA B O 1
ATOM 3277 N N . LEU B 1 22 ? -17.391 -13.242 -0.077 1 97.94 22 LEU B N 1
ATOM 3278 C CA . LEU B 1 22 ? -17.547 -12.195 -1.083 1 97.94 22 LEU B CA 1
ATOM 3279 C C . LEU B 1 22 ? -16.188 -11.75 -1.613 1 97.94 22 LEU B C 1
ATOM 3281 O O . LEU B 1 22 ? -16.047 -11.469 -2.805 1 97.94 22 LEU B O 1
ATOM 3285 N N . ALA B 1 23 ? -15.273 -11.648 -0.766 1 97.5 23 ALA B N 1
ATOM 3286 C CA . ALA B 1 23 ? -13.922 -11.273 -1.186 1 97.5 23 ALA B CA 1
ATOM 3287 C C . ALA B 1 23 ? -13.367 -12.258 -2.209 1 97.5 23 ALA B C 1
ATOM 3289 O O . ALA B 1 23 ? -12.695 -11.859 -3.162 1 97.5 23 ALA B O 1
ATOM 3290 N N . ASP B 1 24 ? -13.633 -13.5 -2.021 1 97.62 24 ASP B N 1
ATOM 3291 C CA . ASP B 1 24 ? -13.211 -14.516 -2.99 1 97.62 24 ASP B CA 1
ATOM 3292 C C . ASP B 1 24 ? -13.898 -14.297 -4.336 1 97.62 24 ASP B C 1
ATOM 3294 O O . ASP B 1 24 ? -13.25 -14.312 -5.383 1 97.62 24 ASP B O 1
ATOM 3298 N N . VAL B 1 25 ? -15.156 -14.102 -4.277 1 97.69 25 VAL B N 1
ATOM 3299 C CA . VAL B 1 25 ? -15.984 -14.031 -5.477 1 97.69 25 VAL B CA 1
ATOM 3300 C C . VAL B 1 25 ? -15.617 -12.781 -6.281 1 97.69 25 VAL B C 1
ATOM 3302 O O . VAL B 1 25 ? -15.578 -12.828 -7.512 1 97.69 25 VAL B O 1
ATOM 3305 N N . VAL B 1 26 ? -15.328 -11.711 -5.609 1 96.81 26 VAL B N 1
ATOM 3306 C CA . VAL B 1 26 ? -15.039 -10.438 -6.27 1 96.81 26 VAL B CA 1
ATOM 3307 C C . VAL B 1 26 ? -13.75 -10.555 -7.078 1 96.81 26 VAL B C 1
ATOM 3309 O O . VAL B 1 26 ? -13.523 -9.781 -8.008 1 96.81 26 VAL B O 1
ATOM 3312 N N . GLU B 1 27 ? -12.914 -11.523 -6.789 1 96.19 27 GLU B N 1
ATOM 3313 C CA . GLU B 1 27 ? -11.656 -11.719 -7.508 1 96.19 27 GLU B CA 1
ATOM 3314 C C . GLU B 1 27 ? -11.898 -12 -8.984 1 96.19 27 GLU B C 1
ATOM 3316 O O . GLU B 1 27 ? -11.031 -11.742 -9.82 1 96.19 27 GLU B O 1
ATOM 3321 N N . VAL B 1 28 ? -13.094 -12.5 -9.312 1 96.5 28 VAL B N 1
ATOM 3322 C CA . VAL B 1 28 ? -13.359 -12.867 -10.703 1 96.5 28 VAL B CA 1
ATOM 3323 C C . VAL B 1 28 ? -14.461 -11.969 -11.266 1 96.5 28 VAL B C 1
ATOM 3325 O O . VAL B 1 28 ? -15.047 -12.281 -12.312 1 96.5 28 VAL B O 1
ATOM 3328 N N . THR B 1 29 ? -14.828 -10.984 -10.5 1 95 29 THR B N 1
ATOM 3329 C CA . THR B 1 29 ? -15.773 -9.984 -11 1 95 29 THR B CA 1
ATOM 3330 C C . THR B 1 29 ? -15.031 -8.789 -11.594 1 95 29 THR B C 1
ATOM 3332 O O . THR B 1 29 ? -14.07 -8.297 -11.008 1 95 29 THR B O 1
ATOM 3335 N N . PRO B 1 30 ? -15.445 -8.375 -12.727 1 91.5 30 PRO B N 1
ATOM 3336 C CA . PRO B 1 30 ? -14.758 -7.234 -13.336 1 91.5 30 PRO B CA 1
ATOM 3337 C C . PRO B 1 30 ? -14.766 -5.996 -12.445 1 91.5 30 PRO B C 1
ATOM 3339 O O . PRO B 1 30 ? -15.703 -5.801 -11.664 1 91.5 30 PRO B O 1
ATOM 3342 N N . ALA B 1 31 ? -13.57 -5.25 -12.273 1 75.12 31 ALA B N 1
ATOM 3343 C CA . ALA B 1 31 ? -13.43 -4.066 -11.43 1 75.12 31 ALA B CA 1
ATOM 3344 C C . ALA B 1 31 ? -14.289 -2.916 -11.945 1 75.12 31 ALA B C 1
ATOM 3346 O O . ALA B 1 31 ? -14.32 -1.838 -11.344 1 75.12 31 ALA B O 1
ATOM 3347 N N . GLY B 1 32 ? -15.375 -3.174 -12.539 1 66.81 32 GLY B N 1
ATOM 3348 C CA . GLY B 1 32 ? -16.25 -2.107 -13.008 1 66.81 32 GLY B CA 1
ATOM 3349 C C . GLY B 1 32 ? -15.656 -1.309 -14.148 1 66.81 32 GLY B C 1
ATOM 3350 O O . GLY B 1 32 ? -14.508 -1.537 -14.547 1 66.81 32 GLY B O 1
ATOM 3351 N N . GLY B 1 33 ? -16.281 -0.613 -15.078 1 59.59 33 GLY B N 1
ATOM 3352 C CA . GLY B 1 33 ? -15.977 0.239 -16.219 1 59.59 33 GLY B CA 1
ATOM 3353 C C . GLY B 1 33 ? -17.141 0.372 -17.188 1 59.59 33 GLY B C 1
ATOM 3354 O O . GLY B 1 33 ? -18.141 -0.323 -17.062 1 59.59 33 GLY B O 1
ATOM 3355 N N . LYS B 1 34 ? -17.094 1.383 -17.844 1 57.69 34 LYS B N 1
ATOM 3356 C CA . LYS B 1 34 ? -18.172 1.814 -18.75 1 57.69 34 LYS B CA 1
ATOM 3357 C C . LYS B 1 34 ? -18.562 0.695 -19.703 1 57.69 34 LYS B C 1
ATOM 3359 O O . LYS B 1 34 ? -19.734 0.585 -20.078 1 57.69 34 LYS B O 1
ATOM 3364 N N . ASP B 1 35 ? -17.672 -0.249 -19.938 1 60.41 35 ASP B N 1
ATOM 3365 C CA . ASP B 1 35 ? -17.953 -1.162 -21.031 1 60.41 35 ASP B CA 1
ATOM 3366 C C . ASP B 1 35 ? -18.156 -2.588 -20.531 1 60.41 35 ASP B C 1
ATOM 3368 O O . ASP B 1 35 ? -18.188 -3.535 -21.328 1 60.41 35 ASP B O 1
ATOM 3372 N N . THR B 1 36 ? -18.609 -2.629 -19.25 1 74.62 36 THR B N 1
ATOM 3373 C CA . THR B 1 36 ? -18.797 -3.99 -18.766 1 74.62 36 THR B CA 1
ATOM 3374 C C . THR B 1 36 ? -20.281 -4.367 -18.781 1 74.62 36 THR B C 1
ATOM 3376 O O . THR B 1 36 ? -21.141 -3.5 -18.672 1 74.62 36 THR B O 1
ATOM 3379 N N . ILE B 1 37 ? -20.578 -5.629 -19.219 1 87.62 37 ILE B N 1
ATOM 3380 C CA . ILE B 1 37 ? -21.906 -6.199 -19.047 1 87.62 37 ILE B CA 1
ATOM 3381 C C . ILE B 1 37 ? -22.344 -6.094 -17.594 1 87.62 37 ILE B C 1
ATOM 3383 O O . ILE B 1 37 ? -21.719 -6.684 -16.703 1 87.62 37 ILE B O 1
ATOM 3387 N N . PRO B 1 38 ? -23.391 -5.328 -17.344 1 89.06 38 PRO B N 1
ATOM 3388 C CA . PRO B 1 38 ? -23.734 -4.973 -15.969 1 89.06 38 PRO B CA 1
ATOM 3389 C C . PRO B 1 38 ? -23.875 -6.191 -15.062 1 89.06 38 PRO B C 1
ATOM 3391 O O . PRO B 1 38 ? -23.469 -6.141 -13.891 1 89.06 38 PRO B O 1
ATOM 3394 N N . ILE B 1 39 ? -24.375 -7.289 -15.586 1 93.56 39 ILE B N 1
ATOM 3395 C CA . ILE B 1 39 ? -24.641 -8.461 -14.758 1 93.56 39 ILE B CA 1
ATOM 3396 C C . ILE B 1 39 ? -23.328 -9.062 -14.258 1 93.56 39 ILE B C 1
ATOM 3398 O O . ILE B 1 39 ? -23.312 -9.734 -13.227 1 93.56 39 ILE B O 1
ATOM 3402 N N . LEU B 1 40 ? -22.266 -8.805 -14.953 1 94.62 40 LEU B N 1
ATOM 3403 C CA . LEU B 1 40 ? -20.969 -9.367 -14.594 1 94.62 40 LEU B CA 1
ATOM 3404 C C . LEU B 1 40 ? -20.375 -8.625 -13.398 1 94.62 40 LEU B C 1
ATOM 3406 O O . LEU B 1 40 ? -19.438 -9.109 -12.766 1 94.62 40 LEU B O 1
ATOM 3410 N N . ASN B 1 41 ? -20.922 -7.488 -13.078 1 94.25 41 ASN B N 1
ATOM 3411 C CA . ASN B 1 41 ? -20.469 -6.738 -11.914 1 94.25 41 ASN B CA 1
ATOM 3412 C C . ASN B 1 41 ? -21.188 -7.184 -10.641 1 94.25 41 ASN B C 1
ATOM 3414 O O . ASN B 1 41 ? -20.984 -6.617 -9.57 1 94.25 41 ASN B O 1
ATOM 3418 N N . THR B 1 42 ? -21.953 -8.219 -10.766 1 95.19 42 THR B N 1
ATOM 3419 C CA . THR B 1 42 ? -22.781 -8.664 -9.648 1 95.19 42 THR B CA 1
ATOM 3420 C C . THR B 1 42 ? -22.297 -10.016 -9.133 1 95.19 42 THR B C 1
ATOM 3422 O O . THR B 1 42 ? -21.469 -10.672 -9.766 1 95.19 42 THR B O 1
ATOM 3425 N N . VAL B 1 43 ? -22.734 -10.281 -8 1 96.94 43 VAL B N 1
ATOM 3426 C CA . VAL B 1 43 ? -22.672 -11.625 -7.438 1 96.94 43 VAL B CA 1
ATOM 3427 C C . VAL B 1 43 ? -24.047 -12.273 -7.461 1 96.94 43 VAL B C 1
ATOM 3429 O O . VAL B 1 43 ? -25.047 -11.648 -7.062 1 96.94 43 VAL B O 1
ATOM 3432 N N . ARG B 1 44 ? -24.094 -13.414 -8.055 1 96.38 44 ARG B N 1
ATOM 3433 C CA . ARG B 1 44 ? -25.312 -14.203 -7.926 1 96.38 44 ARG B CA 1
ATOM 3434 C C . ARG B 1 44 ? -25.422 -14.797 -6.531 1 96.38 44 ARG B C 1
ATOM 3436 O O . ARG B 1 44 ? -24.562 -15.57 -6.102 1 96.38 44 ARG B O 1
ATOM 3443 N N . MET B 1 45 ? -26.469 -14.422 -5.852 1 95.5 45 MET B N 1
ATOM 3444 C CA . MET B 1 45 ? -26.719 -14.859 -4.48 1 95.5 45 MET B CA 1
ATOM 3445 C C . MET B 1 45 ? -27.953 -15.758 -4.406 1 95.5 45 MET B C 1
ATOM 3447 O O . MET B 1 45 ? -29.031 -15.352 -4.812 1 95.5 45 MET B O 1
ATOM 3451 N N . GLU B 1 46 ? -27.703 -16.953 -3.906 1 92.94 46 GLU B N 1
ATOM 3452 C CA . GLU B 1 46 ? -28.781 -17.922 -3.748 1 92.94 46 GLU B CA 1
ATOM 3453 C C . GLU B 1 46 ? -28.766 -18.547 -2.354 1 92.94 46 GLU B C 1
ATOM 3455 O O . GLU B 1 46 ? -27.703 -18.891 -1.83 1 92.94 46 GLU B O 1
ATOM 3460 N N . ALA B 1 47 ? -29.953 -18.594 -1.754 1 90.81 47 ALA B N 1
ATOM 3461 C CA . ALA B 1 47 ? -30.078 -19.25 -0.459 1 90.81 47 ALA B CA 1
ATOM 3462 C C . ALA B 1 47 ? -31.172 -20.312 -0.5 1 90.81 47 ALA B C 1
ATOM 3464 O O . ALA B 1 47 ? -32.312 -20.031 -0.882 1 90.81 47 ALA B O 1
ATOM 3465 N N . SER B 1 48 ? -30.766 -21.484 -0.25 1 85.75 48 SER B N 1
ATOM 3466 C CA . SER B 1 48 ? -31.688 -22.609 -0.197 1 85.75 48 SER B CA 1
ATOM 3467 C C . SER B 1 48 ? -31.188 -23.688 0.747 1 85.75 48 SER B C 1
ATOM 3469 O O . SER B 1 48 ? -29.984 -23.969 0.8 1 85.75 48 SER B O 1
ATOM 3471 N N . ASP B 1 49 ? -32.094 -24.25 1.526 1 83.56 49 ASP B N 1
ATOM 3472 C CA . ASP B 1 49 ? -31.828 -25.422 2.361 1 83.56 49 ASP B CA 1
ATOM 3473 C C . ASP B 1 49 ? -30.672 -25.141 3.326 1 83.56 49 ASP B C 1
ATOM 3475 O O . ASP B 1 49 ? -29.781 -25.969 3.477 1 83.56 49 ASP B O 1
ATOM 3479 N N . GLY B 1 50 ? -30.594 -23.953 3.85 1 84 50 GLY B N 1
ATOM 3480 C CA . GLY B 1 50 ? -29.625 -23.609 4.875 1 84 50 GLY B CA 1
ATOM 3481 C C . GLY B 1 50 ? -28.25 -23.312 4.312 1 84 50 GLY B C 1
ATOM 3482 O O . GLY B 1 50 ? -27.266 -23.281 5.051 1 84 50 GLY B O 1
ATOM 3483 N N . VAL B 1 51 ? -28.203 -23.172 2.984 1 90.62 51 VAL B N 1
ATOM 3484 C CA . VAL B 1 51 ? -26.922 -22.906 2.348 1 90.62 51 VAL B CA 1
ATOM 3485 C C . VAL B 1 51 ? -27 -21.625 1.523 1 90.62 51 VAL B C 1
ATOM 3487 O O . VAL B 1 51 ? -27.969 -21.422 0.785 1 90.62 51 VAL B O 1
ATOM 3490 N N . LEU B 1 52 ? -26.125 -20.766 1.726 1 93.69 52 LEU B N 1
ATOM 3491 C CA . LEU B 1 52 ? -25.938 -19.594 0.88 1 93.69 52 LEU B CA 1
ATOM 3492 C C . LEU B 1 52 ? -24.891 -19.859 -0.201 1 93.69 52 LEU B C 1
ATOM 3494 O O . LEU B 1 52 ? -23.797 -20.344 0.095 1 93.69 52 LEU B O 1
ATOM 3498 N N . THR B 1 53 ? -25.234 -19.656 -1.437 1 95.38 53 THR B N 1
ATOM 3499 C CA . THR B 1 53 ? -24.297 -19.797 -2.549 1 95.38 53 THR B CA 1
ATOM 3500 C C . THR B 1 53 ? -24.047 -18.453 -3.219 1 95.38 53 THR B C 1
ATOM 3502 O O . THR B 1 53 ? -25 -17.75 -3.582 1 95.38 53 THR B O 1
ATOM 3505 N N . LEU B 1 54 ? -22.844 -18.062 -3.297 1 97.12 54 LEU B N 1
ATOM 3506 C CA . LEU B 1 54 ? -22.406 -16.844 -3.979 1 97.12 54 LEU B CA 1
ATOM 3507 C C . LEU B 1 54 ? -21.562 -17.188 -5.207 1 97.12 54 LEU B C 1
ATOM 3509 O O . LEU B 1 54 ? -20.609 -17.953 -5.117 1 97.12 54 LEU B O 1
ATOM 3513 N N . THR B 1 55 ? -21.906 -16.609 -6.371 1 97.06 55 THR B N 1
ATOM 3514 C CA . THR B 1 55 ? -21.188 -16.922 -7.609 1 97.06 55 THR B CA 1
ATOM 3515 C C . THR B 1 55 ? -20.797 -15.633 -8.336 1 97.06 55 THR B C 1
ATOM 3517 O O . THR B 1 55 ? -21.625 -14.742 -8.523 1 97.06 55 THR B O 1
ATOM 3520 N N . GLY B 1 56 ? -19.578 -15.43 -8.641 1 96.75 56 GLY B N 1
ATOM 3521 C CA . GLY B 1 56 ? -19.078 -14.383 -9.516 1 96.75 56 GLY B CA 1
ATOM 3522 C C . GLY B 1 56 ? -18.359 -14.914 -10.75 1 96.75 56 GLY B C 1
ATOM 3523 O O . GLY B 1 56 ? -17.984 -16.078 -10.789 1 96.75 56 GLY B O 1
ATOM 3524 N N . CYS B 1 57 ? -18.25 -14.086 -11.805 1 95.44 57 CYS B N 1
ATOM 3525 C CA . CYS B 1 57 ? -17.547 -14.547 -12.992 1 95.44 57 CYS B CA 1
ATOM 3526 C C . CYS B 1 57 ? -17.172 -13.383 -13.898 1 95.44 57 CYS B C 1
ATOM 3528 O O . CYS B 1 57 ? -17.688 -12.273 -13.734 1 95.44 57 CYS B O 1
ATOM 3530 N N . ASP B 1 58 ? -16.234 -13.617 -14.781 1 94.75 58 ASP B N 1
ATOM 3531 C CA . ASP B 1 58 ? -15.883 -12.688 -15.852 1 94.75 58 ASP B CA 1
ATOM 3532 C C . ASP B 1 58 ? -15.977 -13.359 -17.219 1 94.75 58 ASP B C 1
ATOM 3534 O O . ASP B 1 58 ? -15.328 -12.938 -18.172 1 94.75 58 ASP B O 1
ATOM 3538 N N . LEU B 1 59 ? -16.75 -14.453 -17.266 1 93.56 59 LEU B N 1
ATOM 3539 C CA . LEU B 1 59 ? -17.031 -15.25 -18.453 1 93.56 59 LEU B CA 1
ATOM 3540 C C . LEU B 1 59 ? -15.859 -16.188 -18.766 1 93.56 59 LEU B C 1
ATOM 3542 O O . LEU B 1 59 ? -16.016 -17.141 -19.531 1 93.56 59 LEU B O 1
ATOM 3546 N N . ASP B 1 60 ? -14.719 -15.977 -18.172 1 94.19 60 ASP B N 1
ATOM 3547 C CA . ASP B 1 60 ? -13.57 -16.859 -18.344 1 94.19 60 ASP B CA 1
ATOM 3548 C C . ASP B 1 60 ? -13.359 -17.734 -17.109 1 94.19 60 ASP B C 1
ATOM 3550 O O . ASP B 1 60 ? -12.859 -18.859 -17.203 1 94.19 60 ASP B O 1
ATOM 3554 N N . GLN B 1 61 ? -13.719 -17.172 -16.047 1 96.12 61 GLN B N 1
ATOM 3555 C CA . GLN B 1 61 ? -13.602 -17.875 -14.781 1 96.12 61 GLN B CA 1
ATOM 3556 C C . GLN B 1 61 ? -14.812 -17.625 -13.891 1 96.12 61 GLN B C 1
ATOM 3558 O O . GLN B 1 61 ? -15.484 -16.609 -14.031 1 96.12 61 GLN B O 1
ATOM 3563 N N . TRP B 1 62 ? -15.102 -18.578 -13.023 1 96.81 62 TRP B N 1
ATOM 3564 C CA . TRP B 1 62 ? -16.156 -18.5 -12.016 1 96.81 62 TRP B CA 1
ATOM 3565 C C . TRP B 1 62 ? -15.633 -18.906 -10.641 1 96.81 62 TRP B C 1
ATOM 3567 O O . TRP B 1 62 ? -14.828 -19.844 -10.531 1 96.81 62 TRP B O 1
ATOM 3577 N N . ILE B 1 63 ? -16.031 -18.234 -9.672 1 98.06 63 ILE B N 1
ATOM 3578 C CA . ILE B 1 63 ? -15.875 -18.703 -8.305 1 98.06 63 ILE B CA 1
ATOM 3579 C C . ILE B 1 63 ? -17.25 -18.938 -7.68 1 98.06 63 ILE B C 1
ATOM 3581 O O . ILE B 1 63 ? -18.125 -18.062 -7.762 1 98.06 63 ILE B O 1
ATOM 3585 N N . ILE B 1 64 ? -17.438 -20.047 -7.141 1 97.12 64 ILE B N 1
ATOM 3586 C CA . ILE B 1 64 ? -18.641 -20.422 -6.406 1 97.12 64 ILE B CA 1
ATOM 3587 C C . ILE B 1 64 ? -18.297 -20.688 -4.945 1 97.12 64 ILE B C 1
ATOM 3589 O O . ILE B 1 64 ? -17.484 -21.578 -4.648 1 97.12 64 ILE B O 1
ATOM 3593 N N . ARG B 1 65 ? -18.875 -19.906 -4.102 1 97.31 65 ARG B N 1
ATOM 3594 C CA . ARG B 1 65 ? -18.734 -20.125 -2.662 1 97.31 65 ARG B CA 1
ATOM 3595 C C . ARG B 1 65 ? -20.031 -20.656 -2.064 1 97.31 65 ARG B C 1
ATOM 3597 O O . ARG B 1 65 ? -21.109 -20.156 -2.365 1 97.31 65 ARG B O 1
ATOM 3604 N N . SER B 1 66 ? -19.906 -21.688 -1.259 1 95.81 66 SER B N 1
ATOM 3605 C CA . SER B 1 66 ? -21.016 -22.219 -0.489 1 95.81 66 SER B CA 1
ATOM 3606 C C . SER B 1 66 ? -20.75 -22.125 1.01 1 95.81 66 SER B C 1
ATOM 3608 O O . SER B 1 66 ? -19.688 -22.562 1.479 1 95.81 66 SER B O 1
ATOM 3610 N N . LEU B 1 67 ? -21.703 -21.562 1.733 1 93.56 67 LEU B N 1
ATOM 3611 C CA . LEU B 1 67 ? -21.594 -21.359 3.174 1 93.56 67 LEU B CA 1
ATOM 3612 C C . LEU B 1 67 ? -22.844 -21.844 3.891 1 93.56 67 LEU B C 1
ATOM 3614 O O . LEU B 1 67 ? -23.969 -21.625 3.414 1 93.56 67 LEU B O 1
ATOM 3618 N N . PRO B 1 68 ? -22.594 -22.5 5.043 1 89.69 68 PRO B N 1
ATOM 3619 C CA . PRO B 1 68 ? -23.781 -22.781 5.852 1 89.69 68 PRO B CA 1
ATOM 3620 C C . PRO B 1 68 ? -24.391 -21.516 6.469 1 89.69 68 PRO B C 1
ATOM 3622 O O . PRO B 1 68 ? -23.656 -20.609 6.863 1 89.69 68 PRO B O 1
ATOM 3625 N N . THR B 1 69 ? -25.609 -21.391 6.418 1 85 69 THR B N 1
ATOM 3626 C CA . THR B 1 69 ? -26.281 -20.266 7.039 1 85 69 THR B CA 1
ATOM 3627 C C . THR B 1 69 ? -26.859 -20.656 8.398 1 85 69 THR B C 1
ATOM 3629 O O . THR B 1 69 ? -26.953 -21.844 8.719 1 85 69 THR B O 1
ATOM 3632 N N . SER B 1 70 ? -26.75 -19.75 9.367 1 69.44 70 SER B N 1
ATOM 3633 C CA . SER B 1 70 ? -27.234 -20.031 10.711 1 69.44 70 SER B CA 1
ATOM 3634 C C . SER B 1 70 ? -28.766 -20.078 10.75 1 69.44 70 SER B C 1
ATOM 3636 O O . SER B 1 70 ? -29.422 -19.25 10.117 1 69.44 70 SER B O 1
ATOM 3638 N N . ASP B 1 71 ? -29.312 -21.344 10.633 1 54.53 71 ASP B N 1
ATOM 3639 C CA . ASP B 1 71 ? -30.766 -21.516 10.766 1 54.53 71 ASP B CA 1
ATOM 3640 C C . ASP B 1 71 ? -31.281 -20.844 12.031 1 54.53 71 ASP B C 1
ATOM 3642 O O . ASP B 1 71 ? -32.469 -20.516 12.117 1 54.53 71 ASP B O 1
ATOM 3646 N N . ARG B 1 72 ? -30.547 -21.141 13.195 1 47.38 72 ARG B N 1
ATOM 3647 C CA . ARG B 1 72 ? -31.312 -21.172 14.438 1 47.38 72 ARG B CA 1
ATOM 3648 C C . ARG B 1 72 ? -31.469 -19.766 15.016 1 47.38 72 ARG B C 1
ATOM 3650 O O . ARG B 1 72 ? -30.469 -19.125 15.352 1 47.38 72 ARG B O 1
ATOM 3657 N N . GLU B 1 73 ? -32.031 -18.953 14.422 1 47.19 73 GLU B N 1
ATOM 3658 C CA . GLU B 1 73 ? -32.469 -18.203 15.594 1 47.19 73 GLU B CA 1
ATOM 3659 C C . GLU B 1 73 ? -33.062 -19.141 16.641 1 47.19 73 GLU B C 1
ATOM 3661 O O . GLU B 1 73 ? -33.781 -20.094 16.312 1 47.19 73 GLU B O 1
ATOM 3666 N N . PRO B 1 74 ? -32.531 -19.234 17.875 1 42.25 74 PRO B N 1
ATOM 3667 C CA . PRO B 1 74 ? -33.062 -20.219 18.812 1 42.25 74 PRO B CA 1
ATOM 3668 C C . PRO B 1 74 ? -34.531 -20.562 18.531 1 42.25 74 PRO B C 1
ATOM 3670 O O . PRO B 1 74 ? -34.938 -21.719 18.641 1 42.25 74 PRO B O 1
ATOM 3673 N N . ASN B 1 75 ? -35.469 -19.688 18.891 1 41 75 ASN B N 1
ATOM 3674 C CA . ASN B 1 75 ? -36.812 -20.031 19.328 1 41 75 ASN B CA 1
ATOM 3675 C C . ASN B 1 75 ? -37.75 -20.312 18.141 1 41 75 ASN B C 1
ATOM 3677 O O . ASN B 1 75 ? -38.906 -20.641 18.312 1 41 75 ASN B O 1
ATOM 3681 N N . SER B 1 76 ? -37.938 -19.734 16.844 1 40.75 76 SER B N 1
ATOM 3682 C CA . SER B 1 76 ? -39.25 -19.938 16.234 1 40.75 76 SER B CA 1
ATOM 3683 C C . SER B 1 76 ? -39.156 -20.828 15.008 1 40.75 76 SER B C 1
ATOM 3685 O O . SER B 1 76 ? -38.406 -20.562 14.086 1 40.75 76 SER B O 1
ATOM 3687 N N . ALA B 1 77 ? -39.375 -22.094 15.023 1 41.97 77 ALA B N 1
ATOM 3688 C CA . ALA B 1 77 ? -39.781 -22.984 13.953 1 41.97 77 ALA B CA 1
ATOM 3689 C C . ALA B 1 77 ? -40.344 -22.188 12.766 1 41.97 77 ALA B C 1
ATOM 3691 O O . ALA B 1 77 ? -40.125 -22.578 11.609 1 41.97 77 ALA B O 1
ATOM 3692 N N . GLU B 1 78 ? -41 -21.219 13.031 1 42.94 78 GLU B N 1
ATOM 3693 C CA . GLU B 1 78 ? -41.688 -20.391 12.039 1 42.94 78 GLU B CA 1
ATOM 3694 C C . GLU B 1 78 ? -40.688 -19.656 11.164 1 42.94 78 GLU B C 1
ATOM 3696 O O . GLU B 1 78 ? -40.938 -19.422 9.977 1 42.94 78 GLU B O 1
ATOM 3701 N N . TRP B 1 79 ? -39.562 -19.391 11.672 1 47.66 79 TRP B N 1
ATOM 3702 C CA . TRP B 1 79 ? -38.625 -18.578 10.898 1 47.66 79 TRP B CA 1
ATOM 3703 C C . TRP B 1 79 ? -38.031 -19.391 9.742 1 47.66 79 TRP B C 1
ATOM 3705 O O . TRP B 1 79 ? -37.969 -18.906 8.609 1 47.66 79 TRP B O 1
ATOM 3715 N N . LEU B 1 80 ? -37.594 -20.609 10.07 1 47.28 80 LEU B N 1
ATOM 3716 C CA . LEU B 1 80 ? -37.031 -21.469 9.016 1 47.28 80 LEU B CA 1
ATOM 3717 C C . LEU B 1 80 ? -38.094 -21.734 7.938 1 47.28 80 LEU B C 1
ATOM 3719 O O . LEU B 1 80 ? -37.75 -21.797 6.75 1 47.28 80 LEU B O 1
ATOM 3723 N N . ALA B 1 81 ? -39.219 -22 8.539 1 46.47 81 ALA B N 1
ATOM 3724 C CA . ALA B 1 81 ? -40.281 -22.359 7.602 1 46.47 81 ALA B CA 1
ATOM 3725 C C . ALA B 1 81 ? -40.594 -21.203 6.641 1 46.47 81 ALA B C 1
ATOM 3727 O O . ALA B 1 81 ? -41.188 -21.406 5.586 1 46.47 81 ALA B O 1
ATOM 3728 N N . SER B 1 82 ? -40.094 -20.062 7.027 1 50.03 82 SER B N 1
ATOM 3729 C CA . SER B 1 82 ? -40.469 -18.906 6.219 1 50.03 82 SER B CA 1
ATOM 3730 C C . SER B 1 82 ? -39.344 -18.547 5.223 1 50.03 82 SER B C 1
ATOM 3732 O O . SER B 1 82 ? -39.531 -17.656 4.387 1 50.03 82 SER B O 1
ATOM 3734 N N . ILE B 1 83 ? -38.312 -19.312 5.316 1 58.12 83 ILE B N 1
ATOM 3735 C CA . ILE B 1 83 ? -37.25 -18.969 4.398 1 58.12 83 ILE B CA 1
ATOM 3736 C C . ILE B 1 83 ? -37.562 -19.531 3.01 1 58.12 83 ILE B C 1
ATOM 3738 O O . ILE B 1 83 ? -37.781 -20.734 2.854 1 58.12 83 ILE B O 1
ATOM 3742 N N . ARG B 1 84 ? -37.938 -18.641 2.123 1 63.44 84 ARG B N 1
ATOM 3743 C CA . ARG B 1 84 ? -38.156 -19.016 0.729 1 63.44 84 ARG B CA 1
ATOM 3744 C C . ARG B 1 84 ? -36.844 -18.969 -0.055 1 63.44 84 ARG B C 1
ATOM 3746 O O . ARG B 1 84 ? -35.969 -18.172 0.256 1 63.44 84 ARG B O 1
ATOM 3753 N N . PRO B 1 85 ? -36.719 -19.984 -0.922 1 75.31 85 PRO B N 1
ATOM 3754 C CA . PRO B 1 85 ? -35.594 -19.875 -1.84 1 75.31 85 PRO B CA 1
ATOM 3755 C C . PRO B 1 85 ? -35.469 -18.484 -2.447 1 75.31 85 PRO B C 1
ATOM 3757 O O . PRO B 1 85 ? -36.469 -17.812 -2.695 1 75.31 85 PRO B O 1
ATOM 3760 N N . PHE B 1 86 ? -34.25 -18.078 -2.301 1 84.88 86 PHE B N 1
ATOM 3761 C CA . PHE B 1 86 ? -33.906 -16.719 -2.693 1 84.88 86 PHE B CA 1
ATOM 3762 C C . PHE B 1 86 ? -32.812 -16.734 -3.74 1 84.88 86 PHE B C 1
ATOM 3764 O O . PHE B 1 86 ? -31.859 -17.516 -3.646 1 84.88 86 PHE B O 1
ATOM 3771 N N . ALA B 1 87 ? -33.094 -16.094 -4.992 1 91.31 87 ALA B N 1
ATOM 3772 C CA . ALA B 1 87 ? -32 -15.914 -5.941 1 91.31 87 ALA B CA 1
ATOM 3773 C C . ALA B 1 87 ? -32.062 -14.523 -6.57 1 91.31 87 ALA B C 1
ATOM 3775 O O . ALA B 1 87 ? -33.094 -14.07 -7.02 1 91.31 87 ALA B O 1
ATOM 3776 N N . THR B 1 88 ? -30.969 -13.812 -6.523 1 94.12 88 THR B N 1
ATOM 3777 C CA . THR B 1 88 ? -30.859 -12.5 -7.141 1 94.12 88 THR B CA 1
ATOM 3778 C C . THR B 1 88 ? -29.406 -12.164 -7.441 1 94.12 88 THR B C 1
ATOM 3780 O O . THR B 1 88 ? -28.5 -12.898 -7.043 1 94.12 88 THR B O 1
ATOM 3783 N N . CYS B 1 89 ? -29.172 -11.164 -8.227 1 95.62 89 CYS B N 1
ATOM 3784 C CA . CYS B 1 89 ? -27.844 -10.648 -8.508 1 95.62 89 CYS B CA 1
ATOM 3785 C C . CYS B 1 89 ? -27.641 -9.273 -7.891 1 95.62 89 CYS B C 1
ATOM 3787 O O . CYS B 1 89 ? -28.375 -8.336 -8.195 1 95.62 89 CYS B O 1
ATOM 3789 N N . VAL B 1 90 ? -26.703 -9.195 -7.016 1 95.69 90 VAL B N 1
ATOM 3790 C CA . VAL B 1 90 ? -26.438 -7.961 -6.281 1 95.69 90 VAL B CA 1
ATOM 3791 C C . VAL B 1 90 ? -25.062 -7.418 -6.66 1 95.69 90 VAL B C 1
ATOM 3793 O O . VAL B 1 90 ? -24.125 -8.188 -6.848 1 95.69 90 VAL B O 1
ATOM 3796 N N . PRO B 1 91 ? -24.922 -6.074 -6.848 1 94.31 91 PRO B N 1
ATOM 3797 C CA . PRO B 1 91 ? -23.578 -5.551 -7.129 1 94.31 91 PRO B CA 1
ATOM 3798 C C . PRO B 1 91 ? -22.531 -6.051 -6.137 1 94.31 91 PRO B C 1
ATOM 3800 O O . PRO B 1 91 ? -22.625 -5.773 -4.941 1 94.31 91 PRO B O 1
ATOM 3803 N N . ALA B 1 92 ? -21.516 -6.676 -6.645 1 95.81 92 ALA B N 1
ATOM 3804 C CA . ALA B 1 92 ? -20.594 -7.461 -5.828 1 95.81 92 ALA B CA 1
ATOM 3805 C C . ALA B 1 92 ? -19.766 -6.559 -4.922 1 95.81 92 ALA B C 1
ATOM 3807 O O . ALA B 1 92 ? -19.672 -6.797 -3.713 1 95.81 92 ALA B O 1
ATOM 3808 N N . ARG B 1 93 ? -19.188 -5.629 -5.488 1 94.62 93 ARG B N 1
ATOM 3809 C CA . ARG B 1 93 ? -18.281 -4.77 -4.738 1 94.62 93 ARG B CA 1
ATOM 3810 C C . ARG B 1 93 ? -19.031 -3.922 -3.719 1 94.62 93 ARG B C 1
ATOM 3812 O O . ARG B 1 93 ? -18.531 -3.656 -2.627 1 94.62 93 ARG B O 1
ATOM 3819 N N . ALA B 1 94 ? -20.219 -3.443 -4.086 1 93.88 94 ALA B N 1
ATOM 3820 C CA . ALA B 1 94 ? -21.047 -2.721 -3.127 1 93.88 94 ALA B CA 1
ATOM 3821 C C . ALA B 1 94 ? -21.406 -3.605 -1.938 1 93.88 94 ALA B C 1
ATOM 3823 O O . ALA B 1 94 ? -21.328 -3.168 -0.787 1 93.88 94 ALA B O 1
ATOM 3824 N N . LEU B 1 95 ? -21.812 -4.789 -2.225 1 96.5 95 LEU B N 1
ATOM 3825 C CA . LEU B 1 95 ? -22.172 -5.727 -1.17 1 96.5 95 LEU B CA 1
ATOM 3826 C C . LEU B 1 95 ? -20.984 -6.016 -0.257 1 96.5 95 LEU B C 1
ATOM 3828 O O . LEU B 1 95 ? -21.141 -6.027 0.968 1 96.5 95 LEU B O 1
ATOM 3832 N N . LEU B 1 96 ? -19.875 -6.277 -0.866 1 97.06 96 LEU B N 1
ATOM 3833 C CA . LEU B 1 96 ? -18.656 -6.516 -0.083 1 97.06 96 LEU B CA 1
ATOM 3834 C C . LEU B 1 96 ? -18.344 -5.312 0.797 1 97.06 96 LEU B C 1
ATOM 3836 O O . LEU B 1 96 ? -18.016 -5.469 1.978 1 97.06 96 LEU B O 1
ATOM 3840 N N . ALA B 1 97 ? -18.375 -4.152 0.212 1 95.38 97 ALA B N 1
ATOM 3841 C CA . ALA B 1 97 ? -18.109 -2.932 0.965 1 95.38 97 ALA B CA 1
ATOM 3842 C C . ALA B 1 97 ? -19.047 -2.809 2.162 1 95.38 97 ALA B C 1
ATOM 3844 O O . ALA B 1 97 ? -18.609 -2.436 3.258 1 95.38 97 ALA B O 1
ATOM 3845 N N . ILE B 1 98 ? -20.297 -3.082 1.999 1 96.44 98 ILE B N 1
ATOM 3846 C CA . ILE B 1 98 ? -21.297 -3.008 3.049 1 96.44 98 ILE B CA 1
ATOM 3847 C C . ILE B 1 98 ? -20.969 -3.994 4.164 1 96.44 98 ILE B C 1
ATOM 3849 O O . ILE B 1 98 ? -20.891 -3.615 5.336 1 96.44 98 ILE B O 1
ATOM 3853 N N . VAL B 1 99 ? -20.781 -5.18 3.758 1 97 99 VAL B N 1
ATOM 3854 C CA . VAL B 1 99 ? -20.594 -6.234 4.75 1 97 99 VAL B CA 1
ATOM 3855 C C . VAL B 1 99 ? -19.312 -5.988 5.523 1 97 99 VAL B C 1
ATOM 3857 O O . VAL B 1 99 ? -19.234 -6.27 6.723 1 97 99 VAL B O 1
ATOM 3860 N N . LYS B 1 100 ? -18.281 -5.469 4.898 1 96.44 100 LYS B N 1
ATOM 3861 C CA . LYS B 1 100 ? -17 -5.184 5.547 1 96.44 100 LYS B CA 1
ATOM 3862 C C . LYS B 1 100 ? -17.156 -4.094 6.602 1 96.44 100 LYS B C 1
ATOM 3864 O O . LYS B 1 100 ? -16.297 -3.959 7.488 1 96.44 100 LYS B O 1
ATOM 3869 N N . GLN B 1 101 ? -18.172 -3.283 6.496 1 94.44 101 GLN B N 1
ATOM 3870 C CA . GLN B 1 101 ? -18.375 -2.205 7.461 1 94.44 101 GLN B CA 1
ATOM 3871 C C . GLN B 1 101 ? -19.156 -2.695 8.68 1 94.44 101 GLN B C 1
ATOM 3873 O O . GLN B 1 101 ? -19.266 -1.977 9.672 1 94.44 101 GLN B O 1
ATOM 3878 N N . ILE B 1 102 ? -19.688 -3.826 8.555 1 94.38 102 ILE B N 1
ATOM 3879 C CA . ILE B 1 102 ? -20.406 -4.43 9.664 1 94.38 102 ILE B CA 1
ATOM 3880 C C . ILE B 1 102 ? -19.438 -5.168 10.586 1 94.38 102 ILE B C 1
ATOM 3882 O O . ILE B 1 102 ? -18.469 -5.766 10.117 1 94.38 102 ILE B O 1
ATOM 3886 N N . ASP B 1 103 ? -19.688 -5.055 11.852 1 92 103 ASP B N 1
ATOM 3887 C CA . ASP B 1 103 ? -18.859 -5.773 12.805 1 92 103 ASP B CA 1
ATOM 3888 C C . ASP B 1 103 ? -18.734 -7.25 12.422 1 92 103 ASP B C 1
ATOM 3890 O O . ASP B 1 103 ? -19.734 -7.895 12.094 1 92 103 ASP B O 1
ATOM 3894 N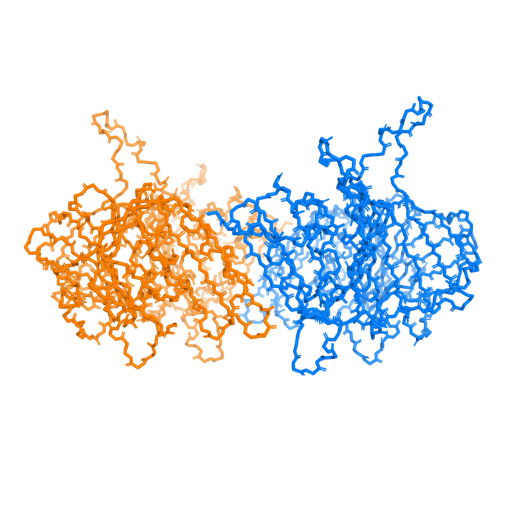 N . ALA B 1 104 ? -17.609 -7.746 12.523 1 90.62 104 ALA B N 1
ATOM 3895 C CA . ALA B 1 104 ? -17.281 -9.086 12.047 1 90.62 104 ALA B CA 1
ATOM 3896 C C . ALA B 1 104 ? -18.125 -10.141 12.758 1 90.62 104 ALA B C 1
ATOM 3898 O O . ALA B 1 104 ? -18.547 -11.125 12.156 1 90.62 104 ALA B O 1
ATOM 3899 N N . ASP B 1 105 ? -18.469 -9.898 13.984 1 90.44 105 ASP B N 1
ATOM 3900 C CA . ASP B 1 105 ? -19.172 -10.891 14.797 1 90.44 105 ASP B CA 1
ATOM 3901 C C . ASP B 1 105 ? -20.672 -10.672 14.734 1 90.44 105 ASP B C 1
ATOM 3903 O O . ASP B 1 105 ? -21.453 -11.492 15.25 1 90.44 105 ASP B O 1
ATOM 3907 N N . ALA B 1 106 ? -21.047 -9.656 14.07 1 92.06 106 ALA B N 1
ATOM 3908 C CA . ALA B 1 106 ? -22.484 -9.375 13.961 1 92.06 106 ALA B CA 1
ATOM 3909 C C . ALA B 1 106 ? -23.141 -10.289 12.938 1 92.06 106 ALA B C 1
ATOM 3911 O O . ALA B 1 106 ? -22.484 -10.773 12.008 1 92.06 106 ALA B O 1
ATOM 3912 N N . MET B 1 107 ? -24.422 -10.547 13.219 1 92.5 107 MET B N 1
ATOM 3913 C CA . MET B 1 107 ? -25.219 -11.305 12.258 1 92.5 107 MET B CA 1
ATOM 3914 C C . MET B 1 107 ? -25.859 -10.375 11.227 1 92.5 107 MET B C 1
ATOM 3916 O O . MET B 1 107 ? -26.359 -9.305 11.57 1 92.5 107 MET B O 1
ATOM 3920 N N . VAL B 1 108 ? -25.734 -10.797 10.023 1 93.56 108 VAL B N 1
ATOM 3921 C CA . VAL B 1 108 ? -26.344 -10.094 8.898 1 93.56 108 VAL B CA 1
ATOM 3922 C C . VAL B 1 108 ? -27.625 -10.82 8.469 1 93.56 108 VAL B C 1
ATOM 3924 O O . VAL B 1 108 ? -27.625 -12.039 8.289 1 93.56 108 VAL B O 1
ATOM 3927 N N . THR B 1 109 ? -28.672 -10.094 8.406 1 92.06 109 THR B N 1
ATOM 3928 C CA . THR B 1 109 ? -29.938 -10.625 7.902 1 92.06 109 THR B CA 1
ATOM 3929 C C . THR B 1 109 ? -30.234 -10.07 6.516 1 92.06 109 THR B C 1
ATOM 3931 O O . THR B 1 109 ? -30.203 -8.859 6.305 1 92.06 109 THR B O 1
ATOM 3934 N N . VAL B 1 110 ? -30.578 -10.969 5.562 1 92.31 110 VAL B N 1
ATOM 3935 C CA . VAL B 1 110 ? -30.844 -10.547 4.188 1 92.31 110 VAL B CA 1
ATOM 3936 C C . VAL B 1 110 ? -32.25 -10.945 3.799 1 92.31 110 VAL B C 1
ATOM 3938 O O . VAL B 1 110 ? -32.688 -12.086 4.016 1 92.31 110 VAL B O 1
ATOM 3941 N N . ALA B 1 111 ? -32.938 -9.961 3.303 1 89.88 111 ALA B N 1
ATOM 3942 C CA . ALA B 1 111 ? -34.25 -10.188 2.736 1 89.88 111 ALA B CA 1
ATOM 3943 C C . ALA B 1 111 ? -34.281 -9.922 1.235 1 89.88 111 ALA B C 1
ATOM 3945 O O . ALA B 1 111 ? -33.688 -8.93 0.774 1 89.88 111 ALA B O 1
ATOM 3946 N N . GLY B 1 112 ? -34.844 -10.82 0.511 1 86 112 GLY B N 1
ATOM 3947 C CA . GLY B 1 112 ? -34.875 -10.734 -0.94 1 86 112 GLY B CA 1
ATOM 3948 C C . GLY B 1 112 ? -35.75 -9.633 -1.465 1 86 112 GLY B C 1
ATOM 3949 O O . GLY B 1 112 ? -36.5 -8.992 -0.697 1 86 112 GLY B O 1
ATOM 3950 N N . PRO B 1 113 ? -35.594 -9.438 -2.82 1 83.75 113 PRO B N 1
ATOM 3951 C CA . PRO B 1 113 ? -36.5 -8.461 -3.459 1 83.75 113 PRO B CA 1
ATOM 3952 C C . PRO B 1 113 ? -37.969 -8.891 -3.436 1 83.75 113 PRO B C 1
ATOM 3954 O O . PRO B 1 113 ? -38.25 -10.062 -3.188 1 83.75 113 PRO B O 1
ATOM 3957 N N . THR B 1 114 ? -38.75 -7.891 -3.488 1 77.75 114 THR B N 1
ATOM 3958 C CA . THR B 1 114 ? -40.188 -8.148 -3.615 1 77.75 114 THR B CA 1
ATOM 3959 C C . THR B 1 114 ? -40.656 -7.828 -5.023 1 77.75 114 THR B C 1
ATOM 3961 O O . THR B 1 114 ? -39.906 -7.293 -5.84 1 77.75 114 THR B O 1
ATOM 3964 N N . ASP B 1 115 ? -41.812 -8.367 -5.352 1 71.69 115 ASP B N 1
ATOM 3965 C CA . ASP B 1 115 ? -42.406 -8.078 -6.656 1 71.69 115 ASP B CA 1
ATOM 3966 C C . ASP B 1 115 ? -42.438 -6.574 -6.922 1 71.69 115 ASP B C 1
ATOM 3968 O O . ASP B 1 115 ? -42.375 -6.137 -8.07 1 71.69 115 ASP B O 1
ATOM 3972 N N . LYS B 1 116 ? -42.406 -5.844 -5.875 1 72.25 116 LYS B N 1
ATOM 3973 C CA . LYS B 1 116 ? -42.594 -4.402 -6.008 1 72.25 116 LYS B CA 1
ATOM 3974 C C . LYS B 1 116 ? -41.25 -3.676 -6.059 1 72.25 116 LYS B C 1
ATOM 3976 O O . LYS B 1 116 ? -41.156 -2.584 -6.617 1 72.25 116 LYS B O 1
ATOM 3981 N N . GLU B 1 117 ? -40.312 -4.34 -5.492 1 80.38 117 GLU B N 1
ATOM 3982 C CA . GLU B 1 117 ? -39.031 -3.641 -5.367 1 80.38 117 GLU B CA 1
ATOM 3983 C C . GLU B 1 117 ? -37.875 -4.57 -5.664 1 80.38 117 GLU B C 1
ATOM 3985 O O . GLU B 1 117 ? -37.656 -5.566 -4.965 1 80.38 117 GLU B O 1
ATOM 3990 N N . SER B 1 118 ? -37.156 -4.215 -6.676 1 88.88 118 SER B N 1
ATOM 3991 C CA . SER B 1 118 ? -35.969 -4.98 -7.078 1 88.88 118 SER B CA 1
ATOM 3992 C C . SER B 1 118 ? -34.75 -4.605 -6.242 1 88.88 118 SER B C 1
ATOM 3994 O O . SER B 1 118 ? -33.719 -4.273 -6.789 1 88.88 118 SER B O 1
ATOM 3996 N N . ARG B 1 119 ? -34.938 -4.695 -4.859 1 93.25 119 ARG B N 1
ATOM 3997 C CA . ARG B 1 119 ? -33.875 -4.41 -3.93 1 93.25 119 ARG B CA 1
ATOM 3998 C C . ARG B 1 119 ? -33.75 -5.504 -2.875 1 93.25 119 ARG B C 1
ATOM 4000 O O . ARG B 1 119 ? -34.75 -6.039 -2.41 1 93.25 119 ARG B O 1
ATOM 4007 N N . VAL B 1 120 ? -32.531 -5.766 -2.541 1 93.31 120 VAL B N 1
ATOM 4008 C CA . VAL B 1 120 ? -32.25 -6.625 -1.396 1 93.31 120 VAL B CA 1
ATOM 4009 C C . VAL B 1 120 ? -32.062 -5.77 -0.145 1 93.31 120 VAL B C 1
ATOM 4011 O O . VAL B 1 120 ? -31.453 -4.699 -0.205 1 93.31 120 VAL B O 1
ATOM 4014 N N . THR B 1 121 ? -32.625 -6.219 0.927 1 94.44 121 THR B N 1
ATOM 4015 C CA . THR B 1 121 ? -32.469 -5.504 2.189 1 94.44 121 THR B CA 1
ATOM 4016 C C . THR B 1 121 ? -31.484 -6.238 3.1 1 94.44 121 THR B C 1
ATOM 4018 O O . THR B 1 121 ? -31.625 -7.441 3.336 1 94.44 121 THR B O 1
ATOM 4021 N N . ILE B 1 122 ? -30.531 -5.582 3.529 1 95.06 122 ILE B N 1
ATOM 4022 C CA . ILE B 1 122 ? -29.531 -6.098 4.453 1 95.06 122 ILE B CA 1
ATOM 4023 C C . ILE B 1 122 ? -29.625 -5.363 5.789 1 95.06 122 ILE B C 1
ATOM 4025 O O . ILE B 1 122 ? -29.578 -4.133 5.828 1 95.06 122 ILE B O 1
ATOM 4029 N N . THR B 1 123 ? -29.75 -6.082 6.836 1 95.06 123 THR B N 1
ATOM 4030 C CA . THR B 1 123 ? -29.859 -5.461 8.148 1 95.06 123 THR B CA 1
ATOM 4031 C C . THR B 1 123 ? -28.844 -6.062 9.117 1 95.06 123 THR B C 1
ATOM 4033 O O . THR B 1 123 ? -28.562 -7.262 9.07 1 95.06 123 THR B O 1
ATOM 4036 N N . ALA B 1 124 ? -28.281 -5.289 9.938 1 93.62 124 ALA B N 1
ATOM 4037 C CA . ALA B 1 124 ? -27.359 -5.656 11.016 1 93.62 124 ALA B CA 1
ATOM 4038 C C . ALA B 1 124 ? -27.406 -4.637 12.148 1 93.62 124 ALA B C 1
ATOM 4040 O O . ALA B 1 124 ? -27 -3.488 11.977 1 93.62 124 ALA B O 1
ATOM 4041 N N . GLY B 1 125 ? -27.891 -5.062 13.312 1 89.62 125 GLY B N 1
ATOM 4042 C CA . GLY B 1 125 ? -28.047 -4.113 14.406 1 89.62 125 GLY B CA 1
ATOM 4043 C C . GLY B 1 125 ? -28.953 -2.949 14.055 1 89.62 125 GLY B C 1
ATOM 4044 O O . GLY B 1 125 ? -30.125 -3.146 13.711 1 89.62 125 GLY B O 1
ATOM 4045 N N . ARG B 1 126 ? -28.328 -1.735 14.086 1 92.19 126 ARG B N 1
ATOM 4046 C CA . ARG B 1 126 ? -29.125 -0.53 13.867 1 92.19 126 ARG B CA 1
ATOM 4047 C C . ARG B 1 126 ? -28.969 -0.02 12.438 1 92.19 126 ARG B C 1
ATOM 4049 O O . ARG B 1 126 ? -29.438 1.072 12.117 1 92.19 126 ARG B O 1
ATOM 4056 N N . SER B 1 127 ? -28.406 -0.833 11.617 1 94.44 127 SER B N 1
ATOM 4057 C CA . SER B 1 127 ? -28.156 -0.42 10.242 1 94.44 127 SER B CA 1
ATOM 4058 C C . SER B 1 127 ? -29.047 -1.188 9.266 1 94.44 127 SER B C 1
ATOM 4060 O O . SER B 1 127 ? -29.375 -2.35 9.508 1 94.44 127 SER B O 1
ATOM 4062 N N . ARG B 1 128 ? -29.406 -0.517 8.258 1 96.19 128 ARG B N 1
ATOM 4063 C CA . ARG B 1 128 ? -30.188 -1.116 7.172 1 96.19 128 ARG B CA 1
ATOM 4064 C C . ARG B 1 128 ? -29.688 -0.621 5.816 1 96.19 128 ARG B C 1
ATOM 4066 O O . ARG B 1 128 ? -29.484 0.58 5.625 1 96.19 128 ARG B O 1
ATOM 4073 N N . PHE B 1 129 ? -29.562 -1.519 4.883 1 96.5 129 PHE B N 1
ATOM 4074 C CA . PHE B 1 129 ? -29.172 -1.229 3.508 1 96.5 129 PHE B CA 1
ATOM 4075 C C . PHE B 1 129 ? -30.172 -1.82 2.525 1 96.5 129 PHE B C 1
ATOM 4077 O O . PHE B 1 129 ? -30.656 -2.939 2.719 1 96.5 129 PHE B O 1
ATOM 4084 N N . ARG B 1 130 ? -30.5 -1.12 1.597 1 95.5 130 ARG B N 1
ATOM 4085 C CA . ARG B 1 130 ? -31.281 -1.609 0.46 1 95.5 130 ARG B CA 1
ATOM 4086 C C . ARG B 1 130 ? -30.5 -1.435 -0.843 1 95.5 130 ARG B C 1
ATOM 4088 O O . ARG B 1 130 ? -30.188 -0.31 -1.24 1 95.5 130 ARG B O 1
ATOM 4095 N N . VAL B 1 131 ? -30.234 -2.521 -1.464 1 95.38 131 VAL B N 1
ATOM 4096 C CA . VAL B 1 131 ? -29.344 -2.52 -2.623 1 95.38 131 VAL B CA 1
ATOM 4097 C C . VAL B 1 131 ? -30.094 -3.018 -3.854 1 95.38 131 VAL B C 1
ATOM 4099 O O . VAL B 1 131 ? -30.781 -4.047 -3.799 1 95.38 131 VAL B O 1
ATOM 4102 N N . ALA B 1 132 ? -29.906 -2.266 -4.895 1 93.62 132 ALA B N 1
ATOM 4103 C CA . ALA B 1 132 ? -30.547 -2.662 -6.152 1 93.62 132 ALA B CA 1
ATOM 4104 C C . ALA B 1 132 ? -30 -4.008 -6.637 1 93.62 132 ALA B C 1
ATOM 4106 O O . ALA B 1 132 ? -28.812 -4.301 -6.48 1 93.62 132 ALA B O 1
ATOM 4107 N N . CYS B 1 133 ? -30.891 -4.816 -7.176 1 93.69 133 CYS B N 1
ATOM 4108 C CA . CYS B 1 133 ? -30.453 -6.129 -7.648 1 93.69 133 CYS B CA 1
ATOM 4109 C C . CYS B 1 133 ? -31.016 -6.426 -9.031 1 93.69 133 CYS B C 1
ATOM 4111 O O . CYS B 1 133 ? -31.875 -5.684 -9.531 1 93.69 133 CYS B O 1
ATOM 4113 N N . LEU B 1 134 ? -30.516 -7.391 -9.75 1 92.5 134 LEU B N 1
ATOM 4114 C CA . LEU B 1 134 ? -30.906 -7.863 -11.07 1 92.5 134 LEU B CA 1
ATOM 4115 C C . LEU B 1 134 ? -31.391 -9.305 -11.008 1 92.5 134 LEU B C 1
ATOM 4117 O O . LEU B 1 134 ? -31 -10.062 -10.117 1 92.5 134 LEU B O 1
ATOM 4121 N N . PRO B 1 135 ? -32.281 -9.648 -11.938 1 91.19 135 PRO B N 1
ATOM 4122 C CA . PRO B 1 135 ? -32.688 -11.047 -11.984 1 91.19 135 PRO B CA 1
ATOM 4123 C C . PRO B 1 135 ? -31.562 -12 -12.328 1 91.19 135 PRO B C 1
ATOM 4125 O O . PRO B 1 135 ? -30.594 -11.609 -12.992 1 91.19 135 PRO B O 1
ATOM 4128 N N . VAL B 1 136 ? -31.672 -13.188 -11.852 1 91.5 136 VAL B N 1
ATOM 4129 C CA . VAL B 1 136 ? -30.594 -14.156 -11.969 1 91.5 136 VAL B CA 1
ATOM 4130 C C . VAL B 1 136 ? -30.578 -14.75 -13.375 1 91.5 136 VAL B C 1
ATOM 4132 O O . VAL B 1 136 ? -29.594 -15.359 -13.789 1 91.5 136 VAL B O 1
ATOM 4135 N N . ASP B 1 137 ? -31.625 -14.547 -14.148 1 89.25 137 ASP B N 1
ATOM 4136 C CA . ASP B 1 137 ? -31.828 -15.266 -15.406 1 89.25 137 ASP B CA 1
ATOM 4137 C C . ASP B 1 137 ? -30.688 -14.977 -16.391 1 89.25 137 ASP B C 1
ATOM 4139 O O . ASP B 1 137 ? -3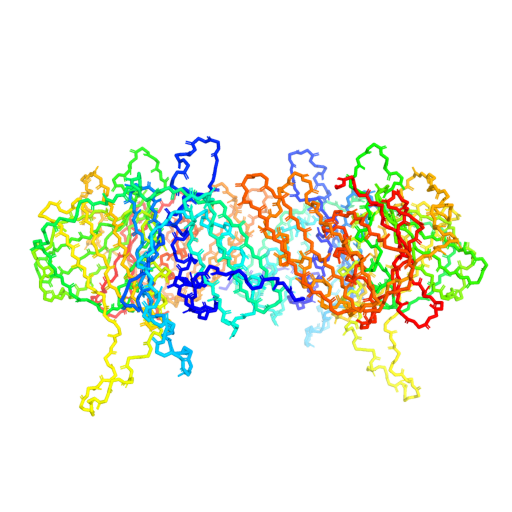0.297 -15.852 -17.156 1 89.25 137 ASP B O 1
ATOM 4143 N N . ASP B 1 138 ? -30.109 -13.844 -16.281 1 88.12 138 ASP B N 1
ATOM 4144 C CA . ASP B 1 138 ? -29.109 -13.445 -17.266 1 88.12 138 ASP B CA 1
ATOM 4145 C C . ASP B 1 138 ? -27.688 -13.719 -16.75 1 88.12 138 ASP B C 1
ATOM 4147 O O . ASP B 1 138 ? -26.719 -13.445 -17.438 1 88.12 138 ASP B O 1
ATOM 4151 N N . PHE B 1 139 ? -27.656 -14.211 -15.594 1 94.25 139 PHE B N 1
ATOM 4152 C CA . PHE B 1 139 ? -26.312 -14.492 -15.086 1 94.25 139 PHE B CA 1
ATOM 4153 C C . PHE B 1 139 ? -25.703 -15.688 -15.797 1 94.25 139 PHE B C 1
ATOM 4155 O O . PHE B 1 139 ? -26.312 -16.766 -15.859 1 94.25 139 PHE B O 1
ATOM 4162 N N . PRO B 1 140 ? -24.547 -15.539 -16.266 1 91.62 140 PRO B N 1
ATOM 4163 C CA . PRO B 1 140 ? -23.953 -16.609 -17.062 1 91.62 140 PRO B CA 1
ATOM 4164 C C . PRO B 1 140 ? -23.422 -17.75 -16.203 1 91.62 140 PRO B C 1
ATOM 4166 O O . PRO B 1 140 ? -22.844 -17.516 -15.141 1 91.62 140 PRO B O 1
ATOM 4169 N N . PHE B 1 141 ? -23.719 -18.875 -16.594 1 84 141 PHE B N 1
ATOM 4170 C CA . PHE B 1 141 ? -23.141 -20.047 -15.977 1 84 141 PHE B CA 1
ATOM 4171 C C . PHE B 1 141 ? -22.469 -20.938 -17.031 1 84 141 PHE B C 1
ATOM 4173 O O . PHE B 1 141 ? -22.969 -21.047 -18.156 1 84 141 PHE B O 1
ATOM 4180 N N . PRO B 1 142 ? -21.328 -21.422 -16.516 1 72.94 142 PRO B N 1
ATOM 4181 C CA . PRO B 1 142 ? -20.75 -22.391 -17.469 1 72.94 142 PRO B CA 1
ATOM 4182 C C . PRO B 1 142 ? -21.547 -23.688 -17.531 1 72.94 142 PRO B C 1
ATOM 4184 O O . PRO B 1 142 ? -22.188 -24.078 -16.562 1 72.94 142 PRO B O 1
ATOM 4187 N N . THR B 1 143 ? -21.703 -24.156 -18.672 1 73.62 143 THR B N 1
ATOM 4188 C CA . THR B 1 143 ? -22.25 -25.5 -18.812 1 73.62 143 THR B CA 1
ATOM 4189 C C . THR B 1 143 ? -21.391 -26.516 -18.078 1 73.62 143 THR B C 1
ATOM 4191 O O . THR B 1 143 ? -20.172 -26.562 -18.25 1 73.62 143 THR B O 1
ATOM 4194 N N . ARG B 1 144 ? -22 -27.062 -16.969 1 75.81 144 ARG B N 1
ATOM 4195 C CA . ARG B 1 144 ? -21.203 -28.078 -16.266 1 75.81 144 ARG B CA 1
ATOM 4196 C C . ARG B 1 144 ? -20.891 -29.25 -17.188 1 75.81 144 ARG B C 1
ATOM 4198 O O . ARG B 1 144 ? -21.781 -29.953 -17.656 1 75.81 144 ARG B O 1
ATOM 4205 N N . PRO B 1 145 ? -19.672 -29.344 -17.469 1 71.5 145 PRO B N 1
ATOM 4206 C CA . PRO B 1 145 ? -19.312 -30.453 -18.359 1 71.5 145 PRO B CA 1
ATOM 4207 C C . PRO B 1 145 ? -19.266 -31.797 -17.641 1 71.5 145 PRO B C 1
ATOM 4209 O O . PRO B 1 145 ? -19.297 -31.859 -16.422 1 71.5 145 PRO B O 1
ATOM 4212 N N . ASP B 1 146 ? -19.375 -32.875 -18.422 1 81.31 146 ASP B N 1
ATOM 4213 C CA . ASP B 1 146 ? -19 -34.188 -17.906 1 81.31 146 ASP B CA 1
ATOM 4214 C C . ASP B 1 146 ? -17.516 -34.25 -17.578 1 81.31 146 ASP B C 1
ATOM 4216 O O . ASP B 1 146 ? -16.672 -34.031 -18.453 1 81.31 146 ASP B O 1
ATOM 4220 N N . PHE B 1 147 ? -17.328 -34.469 -16.25 1 84.56 147 PHE B N 1
ATOM 4221 C CA . PHE B 1 147 ? -15.938 -34.625 -15.859 1 84.56 147 PHE B CA 1
ATOM 4222 C C . PHE B 1 147 ? -15.383 -35.969 -16.328 1 84.56 147 PHE B C 1
ATOM 4224 O O . PHE B 1 147 ? -15.891 -37.031 -15.945 1 84.56 147 PHE B O 1
ATOM 4231 N N . GLU B 1 148 ? -14.477 -35.906 -17.172 1 87.69 148 GLU B N 1
ATOM 4232 C CA . GLU B 1 148 ? -13.859 -37.125 -17.656 1 87.69 148 GLU B CA 1
ATOM 4233 C C . GLU B 1 148 ? -12.562 -37.438 -16.906 1 87.69 148 GLU B C 1
ATOM 4235 O O . GLU B 1 148 ? -12.117 -38.594 -16.875 1 87.69 148 GLU B O 1
ATOM 4240 N N . HIS B 1 149 ? -11.984 -36.406 -16.406 1 91.31 149 HIS B N 1
ATOM 4241 C CA . HIS B 1 149 ? -10.711 -36.562 -15.703 1 91.31 149 HIS B CA 1
ATOM 4242 C C . HIS B 1 149 ? -10.773 -35.906 -14.32 1 91.31 149 HIS B C 1
ATOM 4244 O O . HIS B 1 149 ? -11.328 -34.844 -14.156 1 91.31 149 HIS B O 1
ATOM 4250 N N . SER B 1 150 ? -10.211 -36.656 -13.375 1 93.94 150 SER B N 1
ATOM 4251 C CA . SER B 1 150 ? -10.234 -36.125 -12.008 1 93.94 150 SER B CA 1
ATOM 4252 C C . SER B 1 150 ? -9.031 -36.625 -11.211 1 93.94 150 SER B C 1
ATOM 4254 O O . SER B 1 150 ? -8.562 -37.75 -11.422 1 93.94 150 SER B O 1
ATOM 4256 N N . PHE B 1 151 ? -8.586 -35.812 -10.344 1 94.88 151 PHE B N 1
ATOM 4257 C CA . PHE B 1 151 ? -7.629 -36.25 -9.336 1 94.88 151 PHE B CA 1
ATOM 4258 C C . PHE B 1 151 ? -7.703 -35.344 -8.109 1 94.88 151 PHE B C 1
ATOM 4260 O O . PHE B 1 151 ? -8.336 -34.281 -8.141 1 94.88 151 PHE B O 1
ATOM 4267 N N . SER B 1 152 ? -7.125 -35.781 -7.035 1 95.25 152 SER B N 1
ATOM 4268 C CA . SER B 1 152 ? -7.082 -35.062 -5.777 1 95.25 152 SER B CA 1
ATOM 4269 C C . SER B 1 152 ? -5.645 -34.781 -5.355 1 95.25 152 SER B C 1
ATOM 4271 O O . SER B 1 152 ? -4.77 -35.625 -5.504 1 95.25 152 SER B O 1
ATOM 4273 N N . ILE B 1 153 ? -5.469 -33.625 -4.875 1 94.56 153 ILE B N 1
ATOM 4274 C CA . ILE B 1 153 ? -4.141 -33.219 -4.43 1 94.56 153 ILE B CA 1
ATOM 4275 C C . ILE B 1 153 ? -4.254 -32.312 -3.203 1 94.56 153 ILE B C 1
ATOM 4277 O O . ILE B 1 153 ? -5.227 -31.562 -3.061 1 94.56 153 ILE B O 1
ATOM 4281 N N . ALA B 1 154 ? -3.281 -32.438 -2.328 1 94.5 154 ALA B N 1
ATOM 4282 C CA . ALA B 1 154 ? -3.279 -31.562 -1.158 1 94.5 154 ALA B CA 1
ATOM 4283 C C . ALA B 1 154 ? -3.172 -30.094 -1.569 1 94.5 154 ALA B C 1
ATOM 4285 O O . ALA B 1 154 ? -2.371 -29.734 -2.441 1 94.5 154 ALA B O 1
ATOM 4286 N N . ALA B 1 155 ? -3.932 -29.188 -0.926 1 96.31 155 ALA B N 1
ATOM 4287 C CA . ALA B 1 155 ? -3.953 -27.766 -1.25 1 96.31 155 ALA B CA 1
ATOM 4288 C C . ALA B 1 155 ? -2.564 -27.141 -1.107 1 96.31 155 ALA B C 1
ATOM 4290 O O . ALA B 1 155 ? -2.125 -26.391 -1.973 1 96.31 155 ALA B O 1
ATOM 4291 N N . GLY B 1 156 ? -1.905 -27.453 -0.005 1 94.69 156 GLY B N 1
ATOM 4292 C CA . GLY B 1 156 ? -0.567 -26.922 0.215 1 94.69 156 GLY B CA 1
ATOM 4293 C C . GLY B 1 156 ? 0.417 -27.328 -0.866 1 94.69 156 GLY B C 1
ATOM 4294 O O . GLY B 1 156 ? 1.239 -26.516 -1.298 1 94.69 156 GLY B O 1
ATOM 4295 N N . ALA B 1 157 ? 0.337 -28.578 -1.31 1 93.81 157 ALA B N 1
ATOM 4296 C CA . ALA B 1 157 ? 1.225 -29.078 -2.355 1 93.81 157 ALA B CA 1
ATOM 4297 C C . ALA B 1 157 ? 0.986 -28.344 -3.674 1 93.81 157 ALA B C 1
ATOM 4299 O O . ALA B 1 157 ? 1.937 -27.953 -4.359 1 93.81 157 ALA B O 1
ATOM 4300 N N . LEU B 1 158 ? -0.254 -28.203 -3.98 1 95.56 158 LEU B N 1
ATOM 4301 C CA . LEU B 1 158 ? -0.598 -27.516 -5.223 1 95.56 158 LEU B CA 1
ATOM 4302 C C . LEU B 1 158 ? -0.166 -26.047 -5.172 1 95.56 158 LEU B C 1
ATOM 4304 O O . LEU B 1 158 ? 0.355 -25.516 -6.156 1 95.56 158 LEU B O 1
ATOM 4308 N N . ARG B 1 159 ? -0.385 -25.406 -4.07 1 96.56 159 ARG B N 1
ATOM 4309 C CA . ARG B 1 159 ? 0.054 -24.016 -3.922 1 96.56 159 ARG B CA 1
ATOM 4310 C C . ARG B 1 159 ? 1.563 -23.906 -4.105 1 96.56 159 ARG B C 1
ATOM 4312 O O . ARG B 1 159 ? 2.043 -22.969 -4.758 1 96.56 159 ARG B O 1
ATOM 4319 N N . ASP B 1 160 ? 2.275 -24.797 -3.494 1 95.19 160 ASP B N 1
ATOM 4320 C CA . ASP B 1 160 ? 3.732 -24.797 -3.588 1 95.19 160 ASP B CA 1
ATOM 4321 C C . ASP B 1 160 ? 4.191 -24.906 -5.043 1 95.19 160 ASP B C 1
ATOM 4323 O O . ASP B 1 160 ? 5.125 -24.219 -5.457 1 95.19 160 ASP B O 1
ATOM 4327 N N . VAL B 1 161 ? 3.549 -25.734 -5.777 1 95.5 161 VAL B N 1
ATOM 4328 C CA . VAL B 1 161 ? 3.9 -25.938 -7.18 1 95.5 161 VAL B CA 1
ATOM 4329 C C . VAL B 1 161 ? 3.748 -24.625 -7.945 1 95.5 161 VAL B C 1
ATOM 4331 O O . VAL B 1 161 ? 4.684 -24.172 -8.609 1 95.5 161 VAL B O 1
ATOM 4334 N N . PHE B 1 162 ? 2.633 -24 -7.836 1 97.44 162 PHE B N 1
ATOM 4335 C CA . PHE B 1 162 ? 2.389 -22.766 -8.57 1 97.44 162 PHE B CA 1
ATOM 4336 C C . PHE B 1 162 ? 3.344 -21.672 -8.109 1 97.44 162 PHE B C 1
ATOM 4338 O O . PHE B 1 162 ? 3.875 -20.922 -8.93 1 97.44 162 PHE B O 1
ATOM 4345 N N . ALA B 1 163 ? 3.592 -21.578 -6.844 1 96.94 163 ALA B N 1
ATOM 4346 C CA . ALA B 1 163 ? 4.461 -20.547 -6.285 1 96.94 163 ALA B CA 1
ATOM 4347 C C . ALA B 1 163 ? 5.875 -20.656 -6.852 1 96.94 163 ALA B C 1
ATOM 4349 O O . ALA B 1 163 ? 6.59 -19.656 -6.953 1 96.94 163 ALA B O 1
ATOM 4350 N N . ARG B 1 164 ? 6.305 -21.781 -7.234 1 97.12 164 ARG B N 1
ATOM 4351 C CA . ARG B 1 164 ? 7.691 -22.016 -7.633 1 97.12 164 ARG B CA 1
ATOM 4352 C C . ARG B 1 164 ? 7.859 -21.875 -9.141 1 97.12 164 ARG B C 1
ATOM 4354 O O . ARG B 1 164 ? 8.984 -21.781 -9.641 1 97.12 164 ARG B O 1
ATOM 4361 N N . VAL B 1 165 ? 6.723 -21.812 -9.867 1 98.44 165 VAL B N 1
ATOM 4362 C CA . VAL B 1 165 ? 6.906 -21.766 -11.32 1 98.44 165 VAL B CA 1
ATOM 4363 C C . VAL B 1 165 ? 6.285 -20.5 -11.883 1 98.44 165 VAL B C 1
ATOM 4365 O O . VAL B 1 165 ? 6.609 -20.094 -13 1 98.44 165 VAL B O 1
ATOM 4368 N N . GLU B 1 166 ? 5.406 -19.828 -11.172 1 98.5 166 GLU B N 1
ATOM 4369 C CA . GLU B 1 166 ? 4.598 -18.734 -11.711 1 98.5 166 GLU B CA 1
ATOM 4370 C C . GLU B 1 166 ? 5.465 -17.547 -12.109 1 98.5 166 GLU B C 1
ATOM 4372 O O . GLU B 1 166 ? 5.086 -16.766 -12.977 1 98.5 166 GLU B O 1
ATOM 4377 N N . HIS B 1 167 ? 6.613 -17.375 -11.469 1 98.25 167 HIS B N 1
ATOM 4378 C CA . HIS B 1 167 ? 7.469 -16.234 -11.758 1 98.25 167 HIS B CA 1
ATOM 4379 C C . HIS B 1 167 ? 7.922 -16.25 -13.211 1 98.25 167 HIS B C 1
ATOM 4381 O O . HIS B 1 167 ? 8.367 -15.219 -13.734 1 98.25 167 HIS B O 1
ATOM 4387 N N . ALA B 1 168 ? 7.836 -17.344 -13.914 1 98.75 168 ALA B N 1
ATOM 4388 C CA . ALA B 1 168 ? 8.359 -17.484 -15.273 1 98.75 168 ALA B CA 1
ATOM 4389 C C . ALA B 1 168 ? 7.258 -17.297 -16.312 1 98.75 168 ALA B C 1
ATOM 4391 O O . ALA B 1 168 ? 7.5 -17.391 -17.516 1 98.75 168 ALA B O 1
ATOM 4392 N N . ILE B 1 169 ? 6.027 -17.016 -15.867 1 98.75 169 ILE B N 1
ATOM 4393 C CA . ILE B 1 169 ? 4.918 -16.812 -16.797 1 98.75 169 ILE B CA 1
ATOM 4394 C C . ILE B 1 169 ? 5.16 -15.555 -17.609 1 98.75 169 ILE B C 1
ATOM 4396 O O . ILE B 1 169 ? 5.535 -14.508 -17.078 1 98.75 169 ILE B O 1
ATOM 4400 N N . SER B 1 170 ? 4.906 -15.664 -18.859 1 98.25 170 SER B N 1
ATOM 4401 C CA . SER B 1 170 ? 5.012 -14.5 -19.734 1 98.25 170 SER B CA 1
ATOM 4402 C C . SER B 1 170 ? 3.848 -13.539 -19.516 1 98.25 170 SER B C 1
ATOM 4404 O O . SER B 1 170 ? 2.725 -13.961 -19.234 1 98.25 170 SER B O 1
ATOM 4406 N N . THR B 1 171 ? 4.137 -12.281 -19.672 1 96.31 171 THR B N 1
ATOM 4407 C CA . THR B 1 171 ? 3.082 -11.273 -19.625 1 96.31 171 THR B CA 1
ATOM 4408 C C . THR B 1 171 ? 2.891 -10.641 -21 1 96.31 171 THR B C 1
ATOM 4410 O O . THR B 1 171 ? 2.064 -9.734 -21.172 1 96.31 171 THR B O 1
ATOM 4413 N N . GLU B 1 172 ? 3.619 -11.172 -21.953 1 95 172 GLU B N 1
ATOM 4414 C CA . GLU B 1 172 ? 3.506 -10.656 -23.312 1 95 172 GLU B CA 1
ATOM 4415 C C . GLU B 1 172 ? 2.191 -11.086 -23.953 1 95 172 GLU B C 1
ATOM 4417 O O . GLU B 1 172 ? 1.745 -12.219 -23.781 1 95 172 GLU B O 1
ATOM 4422 N N . GLU B 1 173 ? 1.644 -10.203 -24.859 1 92.81 173 GLU B N 1
ATOM 4423 C CA . GLU B 1 173 ? 0.295 -10.438 -25.375 1 92.81 173 GLU B CA 1
ATOM 4424 C C . GLU B 1 173 ? 0.323 -11.258 -26.656 1 92.81 173 GLU B C 1
ATOM 4426 O O . GLU B 1 173 ? -0.613 -12.008 -26.938 1 92.81 173 GLU B O 1
ATOM 4431 N N . THR B 1 174 ? 1.329 -11.188 -27.469 1 94.56 174 THR B N 1
ATOM 4432 C CA . THR B 1 174 ? 1.385 -11.836 -28.766 1 94.56 174 THR B CA 1
ATOM 4433 C C . THR B 1 174 ? 1.515 -13.352 -28.609 1 94.56 174 THR B C 1
ATOM 4435 O O . THR B 1 174 ? 0.801 -14.109 -29.266 1 94.56 174 THR B O 1
ATOM 4438 N N . ARG B 1 175 ? 2.389 -13.836 -27.703 1 96.38 175 ARG B N 1
ATOM 4439 C CA . ARG B 1 175 ? 2.549 -15.258 -27.422 1 96.38 175 ARG B CA 1
ATOM 4440 C C . ARG B 1 175 ? 1.703 -15.688 -26.234 1 96.38 175 ARG B C 1
ATOM 4442 O O . ARG B 1 175 ? 2.234 -16.172 -25.234 1 96.38 175 ARG B O 1
ATOM 4449 N N . TYR B 1 176 ? 0.435 -15.625 -26.5 1 97 176 TYR B N 1
ATOM 4450 C CA . 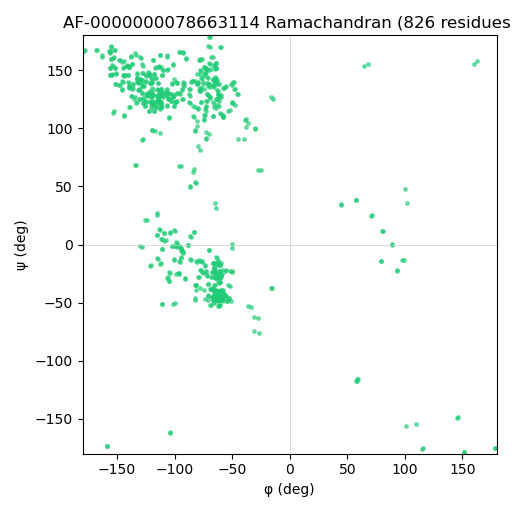TYR B 1 176 ? -0.539 -15.828 -25.438 1 97 176 TYR B CA 1
ATOM 4451 C C . TYR B 1 176 ? -0.438 -17.234 -24.859 1 97 176 TYR B C 1
ATOM 4453 O O . TYR B 1 176 ? -0.803 -17.484 -23.719 1 97 176 TYR B O 1
ATOM 4461 N N . TYR B 1 177 ? 0.074 -18.234 -25.641 1 98 177 TYR B N 1
ATOM 4462 C CA . TYR B 1 177 ? 0.203 -19.625 -25.203 1 98 177 TYR B CA 1
ATOM 4463 C C . TYR B 1 177 ? 1.287 -19.766 -24.141 1 98 177 TYR B C 1
ATOM 4465 O O . TYR B 1 177 ? 1.433 -20.828 -23.516 1 98 177 TYR B O 1
ATOM 4473 N N . LEU B 1 178 ? 2.031 -18.672 -23.828 1 98.56 178 LEU B N 1
ATOM 4474 C CA . LEU B 1 178 ? 3.033 -18.656 -22.766 1 98.56 178 LEU B CA 1
ATOM 4475 C C . LEU B 1 178 ? 2.496 -17.953 -21.531 1 98.56 178 LEU B C 1
ATOM 4477 O O . LEU B 1 178 ? 3.168 -17.922 -20.484 1 98.56 178 LEU B O 1
ATOM 4481 N N . ASN B 1 179 ? 1.271 -17.453 -21.594 1 98.56 179 ASN B N 1
ATOM 4482 C CA . ASN B 1 179 ? 0.708 -16.656 -20.516 1 98.56 179 ASN B CA 1
ATOM 4483 C C . ASN B 1 179 ? 0.045 -17.516 -19.453 1 98.56 179 ASN B C 1
ATOM 4485 O O . ASN B 1 179 ? -1.082 -17.25 -19.047 1 98.56 179 ASN B O 1
ATOM 4489 N N . GLY B 1 180 ? 0.793 -18.531 -19.016 1 98.69 180 GLY B N 1
ATOM 4490 C CA . GLY B 1 180 ? 0.259 -19.406 -18 1 98.69 180 GLY B CA 1
ATOM 4491 C C . GLY B 1 180 ? 1.207 -20.531 -17.625 1 98.69 180 GLY B C 1
ATOM 4492 O O . GLY B 1 180 ? 2.369 -20.531 -18.031 1 98.69 180 GLY B O 1
ATOM 4493 N N . VAL B 1 181 ? 0.724 -21.406 -16.781 1 98.88 181 VAL B N 1
ATOM 4494 C CA . VAL B 1 181 ? 1.438 -22.609 -16.375 1 98.88 181 VAL B CA 1
ATOM 4495 C C . VAL B 1 181 ? 0.939 -23.812 -17.172 1 98.88 181 VAL B C 1
ATOM 4497 O O . VAL B 1 181 ? -0.261 -24.094 -17.203 1 98.88 181 VAL B O 1
ATOM 4500 N N . TYR B 1 182 ? 1.833 -24.469 -17.844 1 98.75 182 TYR B N 1
ATOM 4501 C CA . TYR B 1 182 ? 1.541 -25.688 -18.578 1 98.75 182 TYR B CA 1
ATOM 4502 C C . TYR B 1 182 ? 1.562 -26.906 -17.672 1 98.75 182 TYR B C 1
ATOM 4504 O O . TYR B 1 182 ? 2.613 -27.281 -17.141 1 98.75 182 TYR B O 1
ATOM 4512 N N . MET B 1 183 ? 0.412 -27.469 -17.438 1 98.06 183 MET B N 1
ATOM 4513 C CA . MET B 1 183 ? 0.263 -28.688 -16.641 1 98.06 183 MET B CA 1
ATOM 4514 C C . MET B 1 183 ? 0.031 -29.891 -17.547 1 98.06 183 MET B C 1
ATOM 4516 O O . MET B 1 183 ? -0.913 -29.906 -18.344 1 98.06 183 MET B O 1
ATOM 4520 N N . HIS B 1 184 ? 0.887 -30.859 -17.391 1 97.25 184 HIS B N 1
ATOM 4521 C CA . HIS B 1 184 ? 0.72 -32.031 -18.25 1 97.25 184 HIS B CA 1
ATOM 4522 C C . HIS B 1 184 ? 1.309 -33.281 -17.609 1 97.25 184 HIS B C 1
ATOM 4524 O O . HIS B 1 184 ? 2.299 -33.188 -16.875 1 97.25 184 HIS B O 1
ATOM 4530 N N . PRO B 1 185 ? 0.681 -34.375 -17.859 1 95.56 185 PRO B N 1
ATOM 4531 C CA . PRO B 1 185 ? 1.245 -35.625 -17.391 1 95.56 185 PRO B CA 1
ATOM 4532 C C . PRO B 1 185 ? 2.391 -36.125 -18.266 1 95.56 185 PRO B C 1
ATOM 4534 O O . PRO B 1 185 ? 2.436 -35.844 -19.453 1 95.56 185 PRO B O 1
ATOM 4537 N N . GLN B 1 186 ? 3.281 -36.719 -17.688 1 93.75 186 GLN B N 1
ATOM 4538 C CA . GLN B 1 186 ? 4.332 -37.469 -18.359 1 93.75 186 GLN B CA 1
ATOM 4539 C C . GLN B 1 186 ? 4.707 -38.719 -17.578 1 93.75 186 GLN B C 1
ATOM 4541 O O . GLN B 1 186 ? 5.258 -38.625 -16.469 1 93.75 186 GLN B O 1
ATOM 4546 N N . ASP B 1 187 ? 4.344 -39.844 -18.172 1 89 187 ASP B N 1
ATOM 4547 C CA . ASP B 1 187 ? 4.52 -41.094 -17.469 1 89 187 ASP B CA 1
ATOM 4548 C C . ASP B 1 187 ? 3.762 -41.125 -16.141 1 89 187 ASP B C 1
ATOM 4550 O O . ASP B 1 187 ? 2.537 -40.969 -16.125 1 89 187 ASP B O 1
ATOM 4554 N N . LEU B 1 188 ? 4.441 -41.219 -14.977 1 88.62 188 LEU B N 1
ATOM 4555 C CA . LEU B 1 188 ? 3.795 -41.312 -13.672 1 88.62 188 LEU B CA 1
ATOM 4556 C C . LEU B 1 188 ? 3.873 -39.969 -12.938 1 88.62 188 LEU B C 1
ATOM 4558 O O . LEU B 1 188 ? 3.393 -39.844 -11.812 1 88.62 188 LEU B O 1
ATOM 4562 N N . ASP B 1 189 ? 4.309 -39 -13.75 1 93.25 189 ASP B N 1
ATOM 4563 C CA . ASP B 1 189 ? 4.516 -37.719 -13.109 1 93.25 189 ASP B CA 1
ATOM 4564 C C . ASP B 1 189 ? 3.52 -36.656 -13.633 1 93.25 189 ASP B C 1
ATOM 4566 O O . ASP B 1 189 ? 2.92 -36.875 -14.695 1 93.25 189 ASP B O 1
ATOM 4570 N N . GLN B 1 190 ? 3.295 -35.75 -12.766 1 94.81 190 GLN B N 1
ATOM 4571 C CA . GLN B 1 190 ? 2.65 -34.5 -13.188 1 94.81 190 GLN B CA 1
ATOM 4572 C C . GLN B 1 190 ? 3.658 -33.344 -13.266 1 94.81 190 GLN B C 1
ATOM 4574 O O . GLN B 1 190 ? 4.438 -33.125 -12.328 1 94.81 190 GLN B O 1
ATOM 4579 N N . ARG B 1 191 ? 3.617 -32.688 -14.414 1 97.25 191 ARG B N 1
ATOM 4580 C CA . ARG B 1 191 ? 4.594 -31.625 -14.648 1 97.25 191 ARG B CA 1
ATOM 4581 C C . ARG B 1 191 ? 3.91 -30.266 -14.781 1 97.25 191 ARG B C 1
ATOM 4583 O O . ARG B 1 191 ? 2.814 -30.172 -15.336 1 97.25 191 ARG B O 1
ATOM 4590 N N . PHE B 1 192 ? 4.555 -29.281 -14.266 1 98.31 192 PHE B N 1
ATOM 4591 C CA . PHE B 1 192 ? 4.141 -27.891 -14.336 1 98.31 192 PHE B CA 1
ATOM 4592 C C . PHE B 1 192 ? 5.27 -27.016 -14.883 1 98.31 192 PHE B C 1
ATOM 4594 O O . PHE B 1 192 ? 6.359 -26.984 -14.312 1 98.31 192 PHE B O 1
ATOM 4601 N N . ALA B 1 193 ? 5 -26.328 -15.984 1 98.75 193 ALA B N 1
ATOM 4602 C CA . ALA B 1 193 ? 6.051 -25.547 -16.625 1 98.75 193 ALA B CA 1
ATOM 4603 C C . ALA B 1 193 ? 5.555 -24.141 -16.969 1 98.75 193 ALA B C 1
ATOM 4605 O O . ALA B 1 193 ? 4.395 -23.969 -17.359 1 98.75 193 ALA B O 1
ATOM 4606 N N . ALA B 1 194 ? 6.344 -23.156 -16.859 1 98.81 194 ALA B N 1
ATOM 4607 C CA . ALA B 1 194 ? 6.117 -21.781 -17.312 1 98.81 194 ALA B CA 1
ATOM 4608 C C . ALA B 1 194 ? 7.398 -21.188 -17.906 1 98.81 194 ALA B C 1
ATOM 4610 O O . ALA B 1 194 ? 8.5 -21.516 -17.453 1 98.81 194 ALA B O 1
ATOM 4611 N N . THR B 1 195 ? 7.266 -20.375 -18.891 1 98.62 195 THR B N 1
ATOM 4612 C CA . THR B 1 195 ? 8.406 -19.703 -19.484 1 98.62 195 THR B CA 1
ATOM 4613 C C . THR B 1 195 ? 7.973 -18.422 -20.172 1 98.62 195 THR B C 1
ATOM 4615 O O . THR B 1 195 ? 6.836 -18.312 -20.641 1 98.62 195 THR B O 1
ATOM 4618 N N . ASP B 1 196 ? 8.844 -17.469 -20.109 1 97.94 196 ASP B N 1
ATOM 4619 C CA . ASP B 1 196 ? 8.602 -16.234 -20.859 1 97.94 196 ASP B CA 1
ATOM 4620 C C . ASP B 1 196 ? 9.625 -16.062 -21.984 1 97.94 196 ASP B C 1
ATOM 4622 O O . ASP B 1 196 ? 9.75 -14.984 -22.562 1 97.94 196 ASP B O 1
ATOM 4626 N N . GLY B 1 197 ? 10.32 -17.078 -22.266 1 96.81 197 GLY B N 1
ATOM 4627 C CA . GLY B 1 197 ? 11.328 -17.031 -23.312 1 96.81 197 GLY B CA 1
ATOM 4628 C C . GLY B 1 197 ? 12.711 -16.688 -22.797 1 96.81 197 GLY B C 1
ATOM 4629 O O . GLY B 1 197 ? 13.719 -17.031 -23.406 1 96.81 197 GLY B O 1
ATOM 4630 N N . HIS B 1 198 ? 12.82 -16.047 -21.672 1 96.5 198 HIS B N 1
ATOM 4631 C CA . HIS B 1 198 ? 14.094 -15.688 -21.062 1 96.5 198 HIS B CA 1
ATOM 4632 C C . HIS B 1 198 ? 14.43 -16.594 -19.891 1 96.5 198 HIS B C 1
ATOM 4634 O O . HIS B 1 198 ? 15.594 -16.719 -19.5 1 96.5 198 HIS B O 1
ATOM 4640 N N . ARG B 1 199 ? 13.445 -17.109 -19.359 1 98.25 199 ARG B N 1
ATOM 4641 C CA . ARG B 1 199 ? 13.586 -18.078 -18.281 1 98.25 199 ARG B CA 1
ATOM 4642 C C . ARG B 1 199 ? 12.516 -19.156 -18.359 1 98.25 199 ARG B C 1
ATOM 4644 O O . ARG B 1 199 ? 11.492 -18.984 -19.016 1 98.25 199 ARG B O 1
ATOM 4651 N N . LEU B 1 200 ? 12.852 -20.281 -17.719 1 98.69 200 LEU B N 1
ATOM 4652 C CA . LEU B 1 200 ? 11.977 -21.438 -17.641 1 98.69 200 LEU B CA 1
ATOM 4653 C C . LEU B 1 200 ? 11.977 -22.016 -16.234 1 98.69 200 LEU B C 1
ATOM 4655 O O . LEU B 1 200 ? 13.031 -22.125 -15.602 1 98.69 200 LEU B O 1
ATOM 4659 N N . ALA B 1 201 ? 10.828 -22.312 -15.734 1 98.62 201 ALA B N 1
ATOM 4660 C CA . ALA B 1 201 ? 10.672 -23.109 -14.516 1 98.62 201 ALA B CA 1
ATOM 4661 C C . ALA B 1 201 ? 9.805 -24.344 -14.766 1 98.62 201 ALA B C 1
ATOM 4663 O O . ALA B 1 201 ? 8.727 -24.234 -15.359 1 98.62 201 ALA B O 1
ATOM 4664 N N . ARG B 1 202 ? 10.297 -25.469 -14.391 1 98.06 202 ARG B N 1
ATOM 4665 C CA . ARG B 1 202 ? 9.562 -26.719 -14.5 1 98.06 202 ARG B CA 1
ATOM 4666 C C . ARG B 1 202 ? 9.648 -27.531 -13.211 1 98.06 202 ARG B C 1
ATOM 4668 O O . ARG B 1 202 ? 10.742 -27.859 -12.742 1 98.06 202 ARG B O 1
ATOM 4675 N N . LEU B 1 203 ? 8.516 -27.797 -12.688 1 97.5 203 LEU B N 1
ATOM 4676 C CA . LEU B 1 203 ? 8.43 -28.609 -11.477 1 97.5 203 LEU B CA 1
ATOM 4677 C C . LEU B 1 203 ? 7.754 -29.953 -11.758 1 97.5 203 LEU B C 1
ATOM 4679 O O . LEU B 1 203 ? 6.734 -30 -12.453 1 97.5 203 LEU B O 1
ATOM 4683 N N . VAL B 1 204 ? 8.352 -31.016 -11.281 1 95.31 204 VAL B N 1
ATOM 4684 C CA . VAL B 1 204 ? 7.816 -32.344 -11.445 1 95.31 204 VAL B CA 1
ATOM 4685 C C . VAL B 1 204 ? 7.383 -32.906 -10.094 1 95.31 204 VAL B C 1
ATOM 4687 O O . VAL B 1 204 ? 8.133 -32.844 -9.109 1 95.31 204 VAL B O 1
ATOM 4690 N N . GLN B 1 205 ? 6.223 -33.375 -10.047 1 91.5 205 GLN B N 1
ATOM 4691 C CA . GLN B 1 205 ? 5.754 -34.094 -8.859 1 91.5 205 GLN B CA 1
ATOM 4692 C C . GLN B 1 205 ? 5.121 -35.438 -9.227 1 91.5 205 GLN B C 1
ATOM 4694 O O . GLN B 1 205 ? 4.723 -35.625 -10.375 1 91.5 205 GLN B O 1
ATOM 4699 N N . ASP B 1 206 ? 5.062 -36.281 -8.148 1 91.56 206 ASP B N 1
ATOM 4700 C CA . ASP B 1 206 ? 4.336 -37.531 -8.367 1 91.56 206 ASP B CA 1
ATOM 4701 C C . ASP B 1 206 ? 2.867 -37.25 -8.68 1 91.56 206 ASP B C 1
ATOM 4703 O O . ASP B 1 206 ? 2.219 -36.438 -8 1 91.56 206 ASP B O 1
ATOM 4707 N N . GLY B 1 207 ? 2.449 -37.906 -9.688 1 90.25 207 GLY B N 1
ATOM 4708 C CA . GLY B 1 207 ? 1.06 -37.719 -10.07 1 90.25 207 GLY B CA 1
ATOM 4709 C C . GLY B 1 207 ? 0.088 -38.469 -9.164 1 90.25 207 GLY B C 1
ATOM 4710 O O . GLY B 1 207 ? 0.236 -39.656 -8.922 1 90.25 207 GLY B O 1
ATOM 4711 N N . PRO B 1 208 ? -0.794 -37.719 -8.602 1 91.19 208 PRO B N 1
ATOM 4712 C CA . PRO B 1 208 ? -1.831 -38.438 -7.852 1 91.19 208 PRO B CA 1
ATOM 4713 C C . PRO B 1 208 ? -2.646 -39.375 -8.734 1 91.19 208 PRO B C 1
ATOM 4715 O O . PRO B 1 208 ? -2.525 -39.344 -9.961 1 91.19 208 PRO B O 1
ATOM 4718 N N . ASP B 1 209 ? -3.422 -40.156 -8.039 1 90.62 209 ASP B N 1
ATOM 4719 C CA . ASP B 1 209 ? -4.289 -41.062 -8.789 1 90.62 209 ASP B CA 1
ATOM 4720 C C . ASP B 1 209 ? -5.234 -40.312 -9.703 1 90.62 209 ASP B C 1
ATOM 4722 O O . ASP B 1 209 ? -5.863 -39.312 -9.273 1 90.62 209 ASP B O 1
ATOM 4726 N N . GLY B 1 210 ? -5.207 -40.719 -10.984 1 90.88 210 GLY B N 1
ATOM 4727 C CA . GLY B 1 210 ? -6.094 -40.094 -11.945 1 90.88 210 GLY B CA 1
ATOM 4728 C C . GLY B 1 210 ? -5.41 -39.031 -12.766 1 90.88 210 GLY B C 1
ATOM 4729 O O . GLY B 1 210 ? -5.922 -38.594 -13.812 1 90.88 210 GLY B O 1
ATOM 4730 N N . ALA B 1 211 ? -4.289 -38.625 -12.375 1 91.5 211 ALA B N 1
ATOM 4731 C CA . ALA B 1 211 ? -3.623 -37.5 -13.016 1 91.5 211 ALA B CA 1
ATOM 4732 C C . ALA B 1 211 ? -3.02 -37.906 -14.359 1 91.5 211 ALA B C 1
ATOM 4734 O O . ALA B 1 211 ? -2.824 -37.062 -15.242 1 91.5 211 ALA B O 1
ATOM 4735 N N . ALA B 1 212 ? -2.738 -39.125 -14.523 1 91.5 212 ALA B N 1
ATOM 4736 C CA . ALA B 1 212 ? -2.082 -39.625 -15.734 1 91.5 212 ALA B CA 1
ATOM 4737 C C . ALA B 1 212 ? -2.975 -39.406 -16.953 1 91.5 212 ALA B C 1
ATOM 4739 O O . ALA B 1 212 ? -2.479 -39.281 -18.078 1 91.5 212 ALA B O 1
ATOM 4740 N N . SER B 1 213 ? -4.301 -39.406 -16.75 1 90.69 213 SER B N 1
ATOM 4741 C CA . SER B 1 213 ? -5.242 -39.281 -17.859 1 90.69 213 SER B CA 1
ATOM 4742 C C . SER B 1 213 ? -5.656 -37.812 -18.062 1 90.69 213 SER B C 1
ATOM 4744 O O . SER B 1 213 ? -6.402 -37.5 -18.984 1 90.69 213 SER B O 1
ATOM 4746 N N . PHE B 1 214 ? -5.199 -37.031 -17.188 1 92.94 214 PHE B N 1
ATOM 4747 C CA . PHE B 1 214 ? -5.551 -35.625 -17.297 1 92.94 214 PHE B CA 1
ATOM 4748 C C . PHE B 1 214 ? -4.945 -35 -18.547 1 92.94 214 PHE B C 1
ATOM 4750 O O . PHE B 1 214 ? -3.795 -35.281 -18.891 1 92.94 214 PHE B O 1
ATOM 4757 N N . PRO B 1 215 ? -5.676 -34.188 -19.281 1 94.5 215 PRO B N 1
ATOM 4758 C CA . PRO B 1 215 ? -5.113 -33.531 -20.469 1 94.5 215 PRO B CA 1
ATOM 4759 C C . PRO B 1 215 ? -4.062 -32.469 -20.141 1 94.5 215 PRO B C 1
ATOM 4761 O O . PRO B 1 215 ? -4.062 -31.938 -19.031 1 94.5 215 PRO B O 1
ATOM 4764 N N . ALA B 1 216 ? -3.215 -32.281 -21.188 1 96.69 216 ALA B N 1
ATOM 4765 C CA . ALA B 1 216 ? -2.299 -31.156 -21.078 1 96.69 216 ALA B CA 1
ATOM 4766 C C . ALA B 1 216 ? -3.045 -29.828 -21.219 1 96.69 216 ALA B C 1
ATOM 4768 O O . ALA B 1 216 ? -3.844 -29.656 -22.141 1 96.69 216 ALA B O 1
ATOM 4769 N N . VAL B 1 217 ? -2.838 -28.922 -20.281 1 98 217 VAL B N 1
ATOM 4770 C CA . VAL B 1 217 ? -3.588 -27.672 -20.297 1 98 217 VAL B CA 1
ATOM 4771 C C . VAL B 1 217 ? -2.668 -26.516 -19.922 1 98 217 VAL B C 1
ATOM 4773 O O . VAL B 1 217 ? -1.654 -26.719 -19.25 1 98 217 VAL B O 1
ATOM 4776 N N . ILE B 1 218 ? -3.002 -25.359 -20.406 1 98.75 218 ILE B N 1
ATOM 4777 C CA . ILE B 1 218 ? -2.357 -24.125 -19.984 1 98.75 218 ILE B CA 1
ATOM 4778 C C . ILE B 1 218 ? -3.293 -23.344 -19.062 1 98.75 218 ILE B C 1
ATOM 4780 O O . ILE B 1 218 ? -4.332 -22.844 -19.5 1 98.75 218 ILE B O 1
ATOM 4784 N N . ILE B 1 219 ? -2.916 -23.297 -17.797 1 98.62 219 ILE B N 1
ATOM 4785 C CA . ILE B 1 219 ? -3.674 -22.547 -16.812 1 98.62 219 ILE B CA 1
ATOM 4786 C C . ILE B 1 219 ? -3.25 -21.078 -16.859 1 98.62 219 ILE B C 1
ATOM 4788 O O . ILE B 1 219 ? -2.104 -20.75 -16.547 1 98.62 219 ILE B O 1
ATOM 4792 N N . GLY B 1 220 ? -4.113 -20.188 -17.141 1 98.44 220 GLY B N 1
ATOM 4793 C CA . GLY B 1 220 ? -3.807 -18.781 -17.375 1 98.44 220 GLY B CA 1
ATOM 4794 C C . GLY B 1 220 ? -3.25 -18.078 -16.156 1 98.44 220 GLY B C 1
ATOM 4795 O O . GLY B 1 220 ? -3.557 -18.469 -15.023 1 98.44 220 GLY B O 1
ATOM 4796 N N . ARG B 1 221 ? -2.516 -17.016 -16.422 1 98.19 221 ARG B N 1
ATOM 4797 C CA . ARG B 1 221 ? -1.838 -16.234 -15.383 1 98.19 221 ARG B CA 1
ATOM 4798 C C . ARG B 1 221 ? -2.832 -15.727 -14.352 1 98.19 221 ARG B C 1
ATOM 4800 O O . ARG B 1 221 ? -2.582 -15.805 -13.148 1 98.19 221 ARG B O 1
ATOM 4807 N N . ARG B 1 222 ? -3.939 -15.219 -14.805 1 96.81 222 ARG B N 1
ATOM 4808 C CA . ARG B 1 222 ? -4.949 -14.688 -13.891 1 96.81 222 ARG B CA 1
ATOM 4809 C C . ARG B 1 222 ? -5.523 -15.797 -13.008 1 96.81 222 ARG B C 1
ATOM 4811 O O . ARG B 1 222 ? -5.754 -15.594 -11.82 1 96.81 222 ARG B O 1
ATOM 4818 N N . THR B 1 223 ? -5.793 -16.906 -13.617 1 98.25 223 THR B N 1
ATOM 4819 C CA . THR B 1 223 ? -6.301 -18.062 -12.883 1 98.25 223 THR B CA 1
ATOM 4820 C C . THR B 1 223 ? -5.289 -18.516 -11.828 1 98.25 223 THR B C 1
ATOM 4822 O O . THR B 1 223 ? -5.664 -18.828 -10.695 1 98.25 223 THR B O 1
ATOM 4825 N N . VAL B 1 224 ? -4.055 -18.516 -12.188 1 98.5 224 VAL B N 1
ATOM 4826 C CA . VAL B 1 224 ? -2.992 -18.906 -11.266 1 98.5 224 VAL B CA 1
ATOM 4827 C C . VAL B 1 224 ? -2.982 -17.953 -10.062 1 98.5 224 VAL B C 1
ATOM 4829 O O . VAL B 1 224 ? -2.852 -18.406 -8.914 1 98.5 224 VAL B O 1
ATOM 4832 N N . ALA B 1 225 ? -3.133 -16.719 -10.344 1 97.75 225 ALA B N 1
ATOM 4833 C CA . ALA B 1 225 ? -3.158 -15.734 -9.273 1 97.75 225 ALA B CA 1
ATOM 4834 C C . ALA B 1 225 ? -4.332 -15.977 -8.328 1 97.75 225 ALA B C 1
ATOM 4836 O O . ALA B 1 225 ? -4.18 -15.906 -7.105 1 97.75 225 ALA B O 1
ATOM 4837 N N . VAL B 1 226 ? -5.473 -16.234 -8.844 1 97.88 226 VAL B N 1
ATOM 4838 C CA . VAL B 1 226 ? -6.66 -16.516 -8.047 1 97.88 226 VAL B CA 1
ATOM 4839 C C . VAL B 1 226 ? -6.453 -17.797 -7.242 1 97.88 226 VAL B C 1
ATOM 4841 O O . VAL B 1 226 ? -6.77 -17.844 -6.055 1 97.88 226 VAL B O 1
ATOM 4844 N N . LEU B 1 227 ? -5.918 -18.812 -7.891 1 98.12 227 LEU B N 1
ATOM 4845 C CA . LEU B 1 227 ? -5.645 -20.078 -7.227 1 98.12 227 LEU B CA 1
ATOM 4846 C C . LEU B 1 227 ? -4.707 -19.875 -6.039 1 98.12 227 LEU B C 1
ATOM 4848 O O . LEU B 1 227 ? -4.898 -20.484 -4.984 1 98.12 227 LEU B O 1
ATOM 4852 N N . ASP B 1 228 ? -3.742 -19.109 -6.242 1 97.19 228 ASP B N 1
ATOM 4853 C CA . ASP B 1 228 ? -2.777 -18.859 -5.176 1 97.19 228 ASP B CA 1
ATOM 4854 C C . ASP B 1 228 ? -3.479 -18.406 -3.896 1 97.19 228 ASP B C 1
ATOM 4856 O O . ASP B 1 228 ? -3.227 -18.938 -2.818 1 97.19 228 ASP B O 1
ATOM 4860 N N . LYS B 1 229 ? -4.367 -17.5 -4.039 1 96.88 229 LYS B N 1
ATOM 4861 C CA . LYS B 1 229 ? -5.109 -16.969 -2.902 1 96.88 229 LYS B CA 1
ATOM 4862 C C . LYS B 1 229 ? -6.02 -18.031 -2.291 1 96.88 229 LYS B C 1
ATOM 4864 O O . LYS B 1 229 ? -6.043 -18.203 -1.071 1 96.88 229 LYS B O 1
ATOM 4869 N N . LEU B 1 230 ? -6.746 -18.703 -3.096 1 98 230 LEU B N 1
ATOM 4870 C CA . LEU B 1 230 ? -7.703 -19.703 -2.627 1 98 230 LEU B CA 1
ATOM 4871 C C . LEU B 1 230 ? -6.984 -20.875 -1.956 1 98 230 LEU B C 1
ATOM 4873 O O . LEU B 1 230 ? -7.438 -21.375 -0.927 1 98 230 LEU B O 1
ATOM 4877 N N . LEU B 1 231 ? -5.922 -21.25 -2.523 1 97.69 231 LEU B N 1
ATOM 4878 C CA . LEU B 1 231 ? -5.16 -22.359 -1.979 1 97.69 231 LEU B CA 1
ATOM 4879 C C . LEU B 1 231 ? -4.523 -22 -0.643 1 97.69 231 LEU B C 1
ATOM 4881 O O . LEU B 1 231 ? -4.43 -22.828 0.258 1 97.69 231 LEU B O 1
ATOM 4885 N N . ASP B 1 232 ? -4.062 -20.797 -0.542 1 96.12 232 ASP B N 1
ATOM 4886 C CA . ASP B 1 232 ? -3.514 -20.328 0.725 1 96.12 232 ASP B CA 1
ATOM 4887 C C . ASP B 1 232 ? -4.551 -20.422 1.841 1 96.12 232 ASP B C 1
ATOM 4889 O O . ASP B 1 232 ? -4.258 -20.922 2.93 1 96.12 232 ASP B O 1
ATOM 4893 N N . ALA B 1 233 ? -5.691 -19.984 1.508 1 94.62 233 ALA B N 1
ATOM 4894 C CA . ALA B 1 233 ? -6.785 -20.047 2.473 1 94.62 233 ALA B CA 1
ATOM 4895 C C . ALA B 1 233 ? -7.16 -21.484 2.785 1 94.62 233 ALA B C 1
ATOM 4897 O O . ALA B 1 233 ? -7.355 -21.844 3.949 1 94.62 233 ALA B O 1
ATOM 4898 N N . ALA B 1 234 ? -7.262 -22.281 1.817 1 93.25 234 ALA B N 1
ATOM 4899 C CA . ALA B 1 234 ? -7.629 -23.688 1.983 1 93.25 234 ALA B CA 1
ATOM 4900 C C . ALA B 1 234 ? -6.613 -24.422 2.857 1 93.25 234 ALA B C 1
ATOM 4902 O O . ALA B 1 234 ? -6.988 -25.25 3.682 1 93.25 234 ALA B O 1
ATOM 4903 N N . GLY B 1 235 ? -5.402 -24.109 2.664 1 90.38 235 GLY B N 1
ATOM 4904 C CA . GLY B 1 235 ? -4.34 -24.766 3.42 1 90.38 235 GLY B CA 1
ATOM 4905 C C . GLY B 1 235 ? -4.426 -24.5 4.914 1 90.38 235 GLY B C 1
ATOM 4906 O O . GLY B 1 235 ? -3.84 -25.234 5.711 1 90.38 235 GLY B O 1
ATOM 4907 N N . LYS B 1 236 ? -5.141 -23.531 5.273 1 87.94 236 LYS B N 1
ATOM 4908 C CA . LYS B 1 236 ? -5.234 -23.125 6.672 1 87.94 236 LYS B CA 1
ATOM 4909 C C . LYS B 1 236 ? -6.453 -23.75 7.344 1 87.94 236 LYS B C 1
ATOM 4911 O O . LYS B 1 236 ? -6.68 -23.547 8.539 1 87.94 236 LYS B O 1
ATOM 4916 N N . VAL B 1 237 ? -7.191 -24.469 6.594 1 87.88 237 VAL B N 1
ATOM 4917 C CA . VAL B 1 237 ? -8.383 -25.109 7.145 1 87.88 237 VAL B CA 1
ATOM 4918 C C . VAL B 1 237 ? -7.969 -26.266 8.055 1 87.88 237 VAL B C 1
ATOM 4920 O O . VAL B 1 237 ? -7.148 -27.109 7.68 1 87.88 237 VAL B O 1
ATOM 4923 N N . ASP B 1 238 ? -8.469 -26.156 9.328 1 74.44 238 ASP B N 1
ATOM 4924 C CA . ASP B 1 238 ? -8.234 -27.234 10.297 1 74.44 238 ASP B CA 1
ATOM 4925 C C . ASP B 1 238 ? -9.117 -28.453 9.992 1 74.44 238 ASP B C 1
ATOM 4927 O O . ASP B 1 238 ? -10.344 -28.359 10.086 1 74.44 238 ASP B O 1
ATOM 4931 N N . THR B 1 239 ? -8.586 -29.406 9.547 1 66.69 239 THR B N 1
ATOM 4932 C CA . THR B 1 239 ? -9.352 -30.609 9.211 1 66.69 239 THR B CA 1
ATOM 4933 C C . THR B 1 239 ? -9.469 -31.531 10.414 1 66.69 239 THR B C 1
ATOM 4935 O O . THR B 1 239 ? -9.969 -32.656 10.297 1 66.69 239 THR B O 1
ATOM 4938 N N . SER B 1 240 ? -8.875 -31.156 11.617 1 59.31 240 SER B N 1
ATOM 4939 C CA . SER B 1 240 ? -8.883 -32.031 12.773 1 59.31 240 SER B CA 1
ATOM 4940 C C . SER B 1 240 ? -10.305 -32.312 13.25 1 59.31 240 SER B C 1
ATOM 4942 O O . SER B 1 240 ? -10.539 -33.25 14.023 1 59.31 240 SER B O 1
ATOM 4944 N N . THR B 1 241 ? -11.234 -31.422 13.133 1 50.81 241 THR B N 1
ATOM 4945 C CA . THR B 1 241 ? -12.469 -31.656 13.875 1 50.81 241 THR B CA 1
ATOM 4946 C C . THR B 1 241 ? -13.164 -32.906 13.391 1 50.81 241 THR B C 1
ATOM 4948 O O . THR B 1 241 ? -14.297 -33.219 13.797 1 50.81 241 THR B O 1
ATOM 4951 N N . SER B 1 242 ? -12.883 -33.531 12.383 1 45.81 242 SER B N 1
ATOM 4952 C CA . SER B 1 242 ? -13.695 -34.719 12.188 1 45.81 242 SER B CA 1
ATOM 4953 C C . SER B 1 242 ? -13.43 -35.75 13.273 1 45.81 242 SER B C 1
ATOM 4955 O O . SER B 1 242 ? -12.328 -35.812 13.82 1 45.81 242 SER B O 1
ATOM 4957 N N . ASP B 1 243 ? -14.547 -36.188 14.109 1 44.16 243 ASP B N 1
ATOM 4958 C CA . ASP B 1 243 ? -14.625 -37.219 15.156 1 44.16 243 ASP B CA 1
ATOM 4959 C C . ASP B 1 243 ? -13.711 -38.375 14.852 1 44.16 243 ASP B C 1
ATOM 4961 O O . ASP B 1 243 ? -13.562 -39.312 15.672 1 44.16 243 ASP B O 1
ATOM 4965 N N . ASP B 1 244 ? -13.75 -39 13.734 1 39.22 244 ASP B N 1
ATOM 4966 C CA . ASP B 1 244 ? -13.086 -40.312 13.68 1 39.22 244 ASP B CA 1
ATOM 4967 C C . ASP B 1 244 ? -11.609 -40.188 14.055 1 39.22 244 ASP B C 1
ATOM 4969 O O . ASP B 1 244 ? -10.898 -39.344 13.523 1 39.22 244 ASP B O 1
ATOM 4973 N N . ALA B 1 245 ? -11.242 -40.75 15.32 1 42.5 245 ALA B N 1
ATOM 4974 C CA . ALA B 1 245 ? -9.961 -41 15.977 1 42.5 245 ALA B CA 1
ATOM 4975 C C . ALA B 1 245 ? -8.852 -41.219 14.953 1 42.5 245 ALA B C 1
ATOM 4977 O O . ALA B 1 245 ? -7.688 -40.906 15.211 1 42.5 245 ALA B O 1
ATOM 4978 N N . ASP B 1 246 ? -9.062 -42.25 14.242 1 37.09 246 ASP B N 1
ATOM 4979 C CA . ASP B 1 246 ? -7.969 -42.75 13.422 1 37.09 246 ASP B CA 1
ATOM 4980 C C . ASP B 1 246 ? -7.539 -41.75 12.375 1 37.09 246 ASP B C 1
ATOM 4982 O O . ASP B 1 246 ? -6.699 -42.031 11.523 1 37.09 246 ASP B O 1
ATOM 4986 N N . LYS B 1 247 ? -8.391 -40.719 12.117 1 40.31 247 LYS B N 1
ATOM 4987 C CA . LYS B 1 247 ? -8 -40 10.914 1 40.31 247 LYS B CA 1
ATOM 4988 C C . LYS B 1 247 ? -6.855 -39.031 11.219 1 40.31 247 LYS B C 1
ATOM 4990 O O . LYS B 1 247 ? -7.023 -38.062 11.977 1 40.31 247 LYS B O 1
ATOM 4995 N N . ALA B 1 248 ? -5.727 -39.406 11.219 1 41.69 248 ALA B N 1
ATOM 4996 C CA . ALA B 1 248 ? -4.496 -38.656 10.977 1 41.69 248 ALA B CA 1
ATOM 4997 C C . ALA B 1 248 ? -4.789 -37.312 10.344 1 41.69 248 ALA B C 1
ATOM 4999 O O . ALA B 1 248 ? -5.699 -37.188 9.516 1 41.69 248 ALA B O 1
ATOM 5000 N N . CYS B 1 249 ? -4.32 -36.156 10.93 1 49.78 249 CYS B N 1
ATOM 5001 C CA . CYS B 1 249 ? -4.312 -34.75 10.516 1 49.78 249 CYS B CA 1
ATOM 5002 C C . CYS B 1 249 ? -4.375 -34.625 9 1 49.78 249 CYS B C 1
ATOM 5004 O O . CYS B 1 249 ? -3.348 -34.688 8.32 1 49.78 249 CYS B O 1
ATOM 5006 N N . SER B 1 250 ? -5.473 -35.062 8.281 1 66.12 250 SER B N 1
ATOM 5007 C CA . SER B 1 250 ? -5.531 -35.062 6.824 1 66.12 250 SER B CA 1
ATOM 5008 C C . SER B 1 250 ? -5.457 -33.625 6.277 1 66.12 250 SER B C 1
ATOM 5010 O O . SER B 1 250 ? -5.996 -32.719 6.875 1 66.12 250 SER B O 1
ATOM 5012 N N . ARG B 1 251 ? -4.57 -33.344 5.426 1 77.25 251 ARG B N 1
ATOM 5013 C CA . ARG B 1 251 ? -4.367 -32.094 4.703 1 77.25 251 ARG B CA 1
ATOM 5014 C C . ARG B 1 251 ? -5.562 -31.766 3.805 1 77.25 251 ARG B C 1
ATOM 5016 O O . ARG B 1 251 ? -6.113 -32.656 3.164 1 77.25 251 ARG B O 1
ATOM 5023 N N . PRO B 1 252 ? -6.086 -30.531 3.918 1 90.38 252 PRO B N 1
ATOM 5024 C CA . PRO B 1 252 ? -7.164 -30.172 2.996 1 90.38 252 PRO B CA 1
ATOM 5025 C C . PRO B 1 252 ? -6.844 -30.516 1.545 1 90.38 252 PRO B C 1
ATOM 5027 O O . PRO B 1 252 ? -5.723 -30.297 1.087 1 90.38 252 PRO B O 1
ATOM 5030 N N . MET B 1 253 ? -7.793 -31.109 0.898 1 94.31 253 MET B N 1
ATOM 5031 C CA . MET B 1 253 ? -7.582 -31.594 -0.467 1 94.31 253 MET B CA 1
ATOM 5032 C C . MET B 1 253 ? -8.305 -30.703 -1.471 1 94.31 253 MET B C 1
ATOM 5034 O O . MET B 1 253 ? -9.297 -30.047 -1.131 1 94.31 253 MET B O 1
ATOM 5038 N N . VAL B 1 254 ? -7.754 -30.641 -2.635 1 96.62 254 VAL B N 1
ATOM 5039 C CA . VAL B 1 254 ? -8.352 -29.984 -3.795 1 96.62 254 VAL B CA 1
ATOM 5040 C C . VAL B 1 254 ? -8.734 -31.031 -4.836 1 96.62 254 VAL B C 1
ATOM 5042 O O . VAL B 1 254 ? -7.906 -31.859 -5.227 1 96.62 254 VAL B O 1
ATOM 5045 N N . GLU B 1 255 ? -9.977 -31.047 -5.176 1 96.5 255 GLU B N 1
ATOM 5046 C CA . GLU B 1 255 ? -10.422 -31.875 -6.289 1 96.5 255 GLU B CA 1
ATOM 5047 C C . GLU B 1 255 ? -10.289 -31.141 -7.617 1 96.5 255 GLU B C 1
ATOM 5049 O O . GLU B 1 255 ? -10.836 -30.047 -7.785 1 96.5 255 GLU B O 1
ATOM 5054 N N . VAL B 1 256 ? -9.555 -31.719 -8.492 1 96.69 256 VAL B N 1
ATOM 5055 C CA . VAL B 1 256 ? -9.312 -31.125 -9.797 1 96.69 256 VAL B CA 1
ATOM 5056 C C . VAL B 1 256 ? -10 -31.953 -10.883 1 96.69 256 VAL B C 1
ATOM 5058 O O . VAL B 1 256 ? -9.711 -33.156 -11.039 1 96.69 256 VAL B O 1
ATOM 5061 N N . ASP B 1 257 ? -10.898 -31.281 -11.609 1 95.44 257 ASP B N 1
ATOM 5062 C CA . ASP B 1 257 ? -11.656 -31.953 -12.664 1 95.44 257 ASP B CA 1
ATOM 5063 C C . ASP B 1 257 ? -11.547 -31.203 -13.984 1 95.44 257 ASP B C 1
ATOM 5065 O O . ASP B 1 257 ? -11.414 -29.984 -14 1 95.44 257 ASP B O 1
ATOM 5069 N N . SER B 1 258 ? -11.57 -31.906 -15.055 1 94.06 258 SER B N 1
ATOM 5070 C CA . SER B 1 258 ? -11.57 -31.297 -16.391 1 94.06 258 SER B CA 1
ATOM 5071 C C . SER B 1 258 ? -12.492 -32.062 -17.344 1 94.06 258 SER B C 1
ATOM 5073 O O . SER B 1 258 ? -12.789 -33.25 -17.125 1 94.06 258 SER B O 1
ATOM 5075 N N . ASP B 1 259 ? -12.953 -31.312 -18.312 1 89.88 259 ASP B N 1
ATOM 5076 C CA . ASP B 1 259 ? -13.617 -31.984 -19.422 1 89.88 259 ASP B CA 1
ATOM 5077 C C . ASP B 1 259 ? -12.625 -32.781 -20.266 1 89.88 259 ASP B C 1
ATOM 5079 O O . ASP B 1 259 ? -11.43 -32.812 -19.953 1 89.88 259 ASP B O 1
ATOM 5083 N N . SER B 1 260 ? -13.156 -33.469 -21.297 1 87.75 260 SER B N 1
ATOM 5084 C CA . SER B 1 260 ? -12.359 -34.406 -22.062 1 87.75 260 SER B CA 1
ATOM 5085 C C . SER B 1 260 ? -11.227 -33.688 -22.797 1 87.75 260 SER B C 1
ATOM 5087 O O . SER B 1 260 ? -10.133 -34.25 -22.953 1 87.75 260 SER B O 1
ATOM 5089 N N . ASN B 1 261 ? -11.438 -32.438 -23.141 1 89.81 261 ASN B N 1
ATOM 5090 C CA . ASN B 1 261 ? -10.453 -31.766 -23.969 1 89.81 261 ASN B CA 1
ATOM 5091 C C . ASN B 1 261 ? -9.664 -30.734 -23.156 1 89.81 261 ASN B C 1
ATOM 5093 O O . ASN B 1 261 ? -8.867 -29.984 -23.719 1 89.81 261 ASN B O 1
ATOM 5097 N N . GLY B 1 262 ? -9.914 -30.672 -21.922 1 93.19 262 GLY B N 1
ATOM 5098 C CA . GLY B 1 262 ? -9.156 -29.781 -21.062 1 93.19 262 GLY B CA 1
ATOM 5099 C C . GLY B 1 262 ? -9.477 -28.312 -21.297 1 93.19 262 GLY B C 1
ATOM 5100 O O . GLY B 1 262 ? -8.633 -27.438 -21.078 1 93.19 262 GLY B O 1
ATOM 5101 N N . ARG B 1 263 ? -10.609 -27.969 -21.797 1 93.56 263 ARG B N 1
ATOM 5102 C CA . ARG B 1 263 ? -10.984 -26.594 -22.109 1 93.56 263 ARG B CA 1
ATOM 5103 C C . ARG B 1 263 ? -11.398 -25.844 -20.844 1 93.56 263 ARG B C 1
ATOM 5105 O O . ARG B 1 263 ? -11.289 -24.625 -20.781 1 93.56 263 ARG B O 1
ATOM 5112 N N . VAL B 1 264 ? -11.891 -26.609 -19.891 1 94.38 264 VAL B N 1
ATOM 5113 C CA . VAL B 1 264 ? -12.32 -26.016 -18.625 1 94.38 264 VAL B CA 1
ATOM 5114 C C . VAL B 1 264 ? -11.82 -26.891 -17.453 1 94.38 264 VAL B C 1
ATOM 5116 O O . VAL B 1 264 ? -11.883 -28.109 -17.516 1 94.38 264 VAL B O 1
ATOM 5119 N N . ILE B 1 265 ? -11.352 -26.25 -16.422 1 96.19 265 ILE B N 1
ATOM 5120 C CA . ILE B 1 265 ? -10.883 -26.953 -15.227 1 96.19 265 ILE B CA 1
ATOM 5121 C C . ILE B 1 265 ? -11.688 -26.484 -14.016 1 96.19 265 ILE B C 1
ATOM 5123 O O . ILE B 1 265 ? -11.992 -25.297 -13.875 1 96.19 265 ILE B O 1
ATOM 5127 N N . TYR B 1 266 ? -12.016 -27.453 -13.188 1 96.12 266 TYR B N 1
ATOM 5128 C CA . TYR B 1 266 ? -12.672 -27.203 -11.914 1 96.12 266 TYR B CA 1
ATOM 5129 C C . TYR B 1 266 ? -11.75 -27.547 -10.75 1 96.12 266 TYR B C 1
ATOM 5131 O O . TYR B 1 266 ? -11.109 -28.594 -10.734 1 96.12 266 TYR B O 1
ATOM 5139 N N . TRP B 1 267 ? -11.609 -26.641 -9.836 1 97.12 267 TRP B N 1
ATOM 5140 C CA . TRP B 1 267 ? -10.93 -26.875 -8.562 1 97.12 267 TRP B CA 1
ATOM 5141 C C . TRP B 1 267 ? -11.883 -26.688 -7.391 1 97.12 267 TRP B C 1
ATOM 5143 O O . TRP B 1 267 ? -12.375 -25.594 -7.148 1 97.12 267 TRP B O 1
ATOM 5153 N N . ALA B 1 268 ? -12.164 -27.719 -6.668 1 96.69 268 ALA B N 1
ATOM 5154 C CA . ALA B 1 268 ? -13.016 -27.656 -5.484 1 96.69 268 ALA B CA 1
ATOM 5155 C C . ALA B 1 268 ? -12.219 -27.906 -4.215 1 96.69 268 ALA B C 1
ATOM 5157 O O . ALA B 1 268 ? -11.422 -28.859 -4.152 1 96.69 268 ALA B O 1
ATOM 5158 N N . MET B 1 269 ? -12.414 -27.109 -3.209 1 96.94 269 MET B N 1
ATOM 5159 C CA . MET B 1 269 ? -11.625 -27.219 -1.983 1 96.94 269 MET B CA 1
ATOM 5160 C C . MET B 1 269 ? -12.383 -26.641 -0.795 1 96.94 269 MET B C 1
ATOM 5162 O O . MET B 1 269 ? -13.32 -25.859 -0.972 1 96.94 269 MET B O 1
ATOM 5166 N N . PRO B 1 270 ? -12.016 -27.016 0.412 1 95.12 270 PRO B N 1
ATOM 5167 C CA . PRO B 1 270 ? -12.656 -26.438 1.595 1 95.12 270 PRO B CA 1
ATOM 5168 C C . PRO B 1 270 ? -12.211 -24.984 1.851 1 95.12 270 PRO B C 1
ATOM 5170 O O . PRO B 1 270 ? -11.141 -24.578 1.403 1 95.12 270 PRO B O 1
ATOM 5173 N N . ALA B 1 271 ? -13.039 -24.25 2.449 1 93.75 271 ALA B N 1
ATOM 5174 C CA . ALA B 1 271 ? -12.742 -22.875 2.848 1 93.75 271 ALA B CA 1
ATOM 5175 C C . ALA B 1 271 ? -12.703 -22.734 4.367 1 93.75 271 ALA B C 1
ATOM 5177 O O . ALA B 1 271 ? -13.367 -23.5 5.078 1 93.75 271 ALA B O 1
ATOM 5178 N N . PRO B 1 272 ? -11.969 -21.812 4.875 1 89.31 272 PRO B N 1
ATOM 5179 C CA . PRO B 1 272 ? -11.797 -21.688 6.324 1 89.31 272 PRO B CA 1
ATOM 5180 C C . PRO B 1 272 ? -13.094 -21.328 7.047 1 89.31 272 PRO B C 1
ATOM 5182 O O . PRO B 1 272 ? -13.195 -21.516 8.266 1 89.31 272 PRO B O 1
ATOM 5185 N N . ASP B 1 273 ? -14.062 -20.781 6.414 1 86.44 273 ASP B N 1
ATOM 5186 C CA . ASP B 1 273 ? -15.312 -20.375 7.039 1 86.44 273 ASP B CA 1
ATOM 5187 C C . ASP B 1 273 ? -16.281 -21.547 7.164 1 86.44 273 ASP B C 1
ATOM 5189 O O . ASP B 1 273 ? -17.453 -21.375 7.484 1 86.44 273 ASP B O 1
ATOM 5193 N N . GLY B 1 274 ? -15.828 -22.734 6.918 1 85.12 274 GLY B N 1
ATOM 5194 C CA . GLY B 1 274 ? -16.641 -23.938 7.043 1 85.12 274 GLY B CA 1
ATOM 5195 C C . GLY B 1 274 ? -17.391 -24.297 5.77 1 85.12 274 GLY B C 1
ATOM 5196 O O . GLY B 1 274 ? -18.094 -25.297 5.719 1 85.12 274 GLY B O 1
ATOM 5197 N N . GLY B 1 275 ? -17.172 -23.484 4.797 1 91.75 275 GLY B N 1
ATOM 5198 C CA . GLY B 1 275 ? -17.781 -23.766 3.51 1 91.75 275 GLY B CA 1
ATOM 5199 C C . GLY B 1 275 ? -16.828 -24.312 2.484 1 91.75 275 GLY B C 1
ATOM 5200 O O . GLY B 1 275 ? -15.844 -24.969 2.842 1 91.75 275 GLY B O 1
ATOM 5201 N N . GLU B 1 276 ? -17.281 -24.188 1.218 1 95.19 276 GLU B N 1
ATOM 5202 C CA . GLU B 1 276 ? -16.484 -24.688 0.091 1 95.19 276 GLU B CA 1
ATOM 5203 C C . GLU B 1 276 ? -16.312 -23.594 -0.965 1 95.19 276 GLU B C 1
ATOM 5205 O O . GLU B 1 276 ? -17.094 -22.641 -1.03 1 95.19 276 GLU B O 1
ATOM 5210 N N . VAL B 1 277 ? -15.281 -23.734 -1.689 1 97.38 277 VAL B N 1
ATOM 5211 C CA . VAL B 1 277 ? -15.047 -22.844 -2.826 1 97.38 277 VAL B CA 1
ATOM 5212 C C . VAL B 1 277 ? -14.719 -23.672 -4.066 1 97.38 277 VAL B C 1
ATOM 5214 O O . VAL B 1 277 ? -14 -24.672 -3.986 1 97.38 277 VAL B O 1
ATOM 5217 N N . THR B 1 278 ? -15.32 -23.359 -5.145 1 96.81 278 THR B N 1
ATOM 5218 C CA . THR B 1 278 ? -15.016 -23.953 -6.441 1 96.81 278 THR B CA 1
ATOM 5219 C C . THR B 1 278 ? -14.586 -22.875 -7.438 1 96.81 278 THR B C 1
ATOM 5221 O O . THR B 1 278 ? -15.297 -21.891 -7.641 1 96.81 278 THR B O 1
ATOM 5224 N N . LEU B 1 279 ? -13.43 -23.031 -7.98 1 97.88 279 LEU B N 1
ATOM 5225 C CA . LEU B 1 279 ? -12.961 -22.219 -9.094 1 97.88 279 LEU B CA 1
ATOM 5226 C C . LEU B 1 279 ? -13.133 -22.953 -10.422 1 97.88 279 LEU B C 1
ATOM 5228 O O . LEU B 1 279 ? -12.719 -24.109 -10.547 1 97.88 279 LEU B O 1
ATOM 5232 N N . ILE B 1 280 ? -13.836 -22.375 -11.336 1 96.88 280 ILE B N 1
ATOM 5233 C CA . ILE B 1 280 ? -13.969 -22.859 -12.703 1 96.88 280 ILE B CA 1
ATOM 5234 C C . ILE B 1 280 ? -13.25 -21.922 -13.664 1 96.88 280 ILE B C 1
ATOM 5236 O O . ILE B 1 280 ? -13.43 -20.703 -13.602 1 96.88 280 ILE B O 1
ATOM 5240 N N . ALA B 1 281 ? -12.438 -22.422 -14.523 1 96.88 281 ALA B N 1
ATOM 5241 C CA . ALA B 1 281 ? -11.711 -21.531 -15.422 1 96.88 281 ALA B CA 1
ATOM 5242 C C . ALA B 1 281 ? -11.516 -22.172 -16.797 1 96.88 281 ALA B C 1
ATOM 5244 O O . ALA B 1 281 ? -11.234 -23.359 -16.891 1 96.88 281 ALA B O 1
ATOM 5245 N N . LYS B 1 282 ? -11.656 -21.359 -17.797 1 95.69 282 LYS B N 1
ATOM 5246 C CA . LYS B 1 282 ? -11.227 -21.75 -19.125 1 95.69 282 LYS B CA 1
ATOM 5247 C C . LYS B 1 282 ? -9.703 -21.781 -19.219 1 95.69 282 LYS B C 1
ATOM 5249 O O . LYS B 1 282 ? -9.016 -20.953 -18.609 1 95.69 282 LYS B O 1
ATOM 5254 N N . THR B 1 283 ? -9.211 -22.719 -19.969 1 97.69 283 THR B N 1
ATOM 5255 C CA . THR B 1 283 ? -7.77 -22.797 -20.203 1 97.69 283 THR B CA 1
ATOM 5256 C C . THR B 1 283 ? -7.371 -21.984 -21.438 1 97.69 283 THR B C 1
ATOM 5258 O O . THR B 1 283 ? -8.227 -21.594 -22.219 1 97.69 283 THR B O 1
ATOM 5261 N N . VAL B 1 284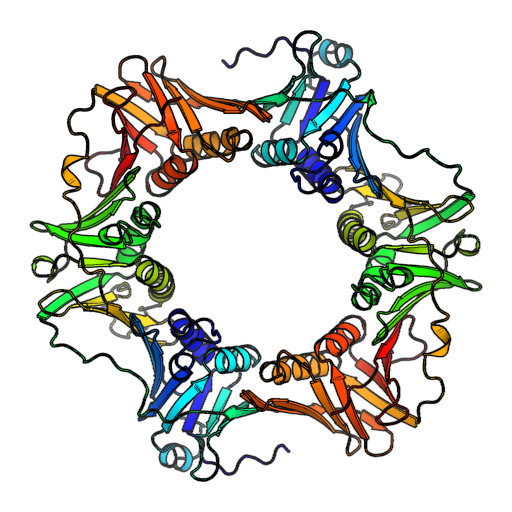 ? -6.098 -21.641 -21.516 1 97.75 284 VAL B N 1
ATOM 5262 C CA . VAL B 1 284 ? -5.586 -20.938 -22.688 1 97.75 284 VAL B CA 1
ATOM 5263 C C . VAL B 1 284 ? -5.59 -21.875 -23.891 1 97.75 284 VAL B C 1
ATOM 5265 O O . VAL B 1 284 ? -5.07 -22.984 -23.812 1 97.75 284 VAL B O 1
ATOM 5268 N N . ASP B 1 285 ? -6.234 -21.375 -24.922 1 95.94 285 ASP B N 1
ATOM 5269 C CA . ASP B 1 285 ? -6.281 -22.156 -26.141 1 95.94 285 ASP B CA 1
ATOM 5270 C C . ASP B 1 285 ? -5.004 -21.984 -26.969 1 95.94 285 ASP B C 1
ATOM 5272 O O . ASP B 1 285 ? -4.863 -21 -27.703 1 95.94 285 ASP B O 1
ATOM 5276 N N . GLY B 1 286 ? -4.074 -22.938 -26.844 1 96.31 286 GLY B N 1
ATOM 5277 C CA . GLY B 1 286 ? -2.807 -22.891 -27.547 1 96.31 286 GLY B CA 1
ATOM 5278 C C . GLY B 1 286 ? -1.932 -24.094 -27.281 1 96.31 286 GLY B C 1
ATOM 5279 O O . GLY B 1 286 ? -2.254 -24.922 -26.422 1 96.31 286 GLY B O 1
ATOM 5280 N N . THR B 1 287 ? -0.949 -24.188 -28.094 1 96.94 287 THR B N 1
ATOM 5281 C CA . THR B 1 287 ? 0.029 -25.266 -27.922 1 96.94 287 THR B CA 1
ATOM 5282 C C . THR B 1 287 ? 1.284 -24.75 -27.234 1 96.94 287 THR B C 1
ATOM 5284 O O . THR B 1 287 ? 1.949 -23.828 -27.734 1 96.94 287 THR B O 1
ATOM 5287 N N . PHE B 1 288 ? 1.51 -25.344 -26.125 1 98.06 288 PHE B N 1
ATOM 5288 C CA . PHE B 1 288 ? 2.713 -24.969 -25.391 1 98.06 288 PHE B CA 1
ATOM 5289 C C . PHE B 1 288 ? 3.955 -25.562 -26.047 1 98.06 288 PHE B C 1
ATOM 5291 O O . PHE B 1 288 ? 3.949 -26.703 -26.484 1 98.06 288 PHE B O 1
ATOM 5298 N N . PRO B 1 289 ? 5.016 -24.812 -26.141 1 97.31 289 PRO B N 1
ATOM 5299 C CA . PRO B 1 289 ? 6.207 -25.312 -26.828 1 97.31 289 PRO B CA 1
ATOM 5300 C C . PRO B 1 289 ? 6.863 -26.484 -26.078 1 97.31 289 PRO B C 1
ATOM 5302 O O . PRO B 1 289 ? 6.629 -26.672 -24.891 1 97.31 289 PRO B O 1
ATOM 5305 N N . ASP B 1 290 ? 7.668 -27.188 -26.859 1 97.19 290 ASP B N 1
ATOM 5306 C CA . ASP B 1 290 ? 8.461 -28.25 -26.25 1 97.19 290 ASP B CA 1
ATOM 5307 C C . ASP B 1 290 ? 9.594 -27.672 -25.406 1 97.19 290 ASP B C 1
ATOM 5309 O O . ASP B 1 290 ? 10.734 -27.578 -25.875 1 97.19 290 ASP B O 1
ATOM 5313 N N . TYR B 1 291 ? 9.336 -27.469 -24.188 1 97.38 291 TYR B N 1
ATOM 5314 C CA . TYR B 1 291 ? 10.25 -26.734 -23.312 1 97.38 291 TYR B CA 1
ATOM 5315 C C . TYR B 1 291 ? 11.43 -27.625 -22.906 1 97.38 291 TYR B C 1
ATOM 5317 O O . TYR B 1 291 ? 12.453 -27.109 -22.453 1 97.38 291 TYR B O 1
ATOM 5325 N N . ALA B 1 292 ? 11.328 -28.891 -22.953 1 94.75 292 ALA B N 1
ATOM 5326 C CA . ALA B 1 292 ? 12.391 -29.797 -22.547 1 94.75 292 ALA B CA 1
ATOM 5327 C C . ALA B 1 292 ? 13.656 -29.562 -23.375 1 94.75 292 ALA B C 1
ATOM 5329 O O . ALA B 1 292 ? 14.766 -29.781 -22.891 1 94.75 292 ALA B O 1
ATOM 5330 N N . ARG B 1 293 ? 13.484 -29.078 -24.5 1 94.81 293 ARG B N 1
ATOM 5331 C CA . ARG B 1 293 ? 14.594 -28.922 -25.438 1 94.81 293 ARG B CA 1
ATOM 5332 C C . ARG B 1 293 ? 15.516 -27.781 -25 1 94.81 293 ARG B C 1
ATOM 5334 O O . ARG B 1 293 ? 16.688 -27.734 -25.406 1 94.81 293 ARG B O 1
ATOM 5341 N N . VAL B 1 294 ? 15.055 -26.875 -24.234 1 94.5 294 VAL B N 1
ATOM 5342 C CA . VAL B 1 294 ? 15.859 -25.719 -23.875 1 94.5 294 VAL B CA 1
ATOM 5343 C C . VAL B 1 294 ? 16.594 -25.969 -22.578 1 94.5 294 VAL B C 1
ATOM 5345 O O . VAL B 1 294 ? 17.438 -25.172 -22.156 1 94.5 294 VAL B O 1
ATOM 5348 N N . ILE B 1 295 ? 16.344 -27.031 -21.938 1 95.19 295 ILE B N 1
ATOM 5349 C CA . ILE B 1 295 ? 17.047 -27.391 -20.719 1 95.19 295 ILE B CA 1
ATOM 5350 C C . ILE B 1 295 ? 18.406 -27.984 -21.062 1 95.19 295 ILE B C 1
ATOM 5352 O O . ILE B 1 295 ? 18.484 -29.047 -21.688 1 95.19 295 ILE B O 1
ATOM 5356 N N . PRO B 1 296 ? 19.422 -27.297 -20.625 1 93.44 296 PRO B N 1
ATOM 5357 C CA . PRO B 1 296 ? 20.75 -27.797 -21 1 93.44 296 PRO B CA 1
ATOM 5358 C C . PRO B 1 296 ? 21.062 -29.156 -20.375 1 93.44 296 PRO B C 1
ATOM 5360 O O . PRO B 1 296 ? 20.766 -29.391 -19.188 1 93.44 296 PRO B O 1
ATOM 5363 N N . SER B 1 297 ? 21.734 -30.031 -21.125 1 89.69 297 SER B N 1
ATOM 5364 C CA . SER B 1 297 ? 21.953 -31.391 -20.672 1 89.69 297 SER B CA 1
ATOM 5365 C C . SER B 1 297 ? 23.422 -31.688 -20.438 1 89.69 297 SER B C 1
ATOM 5367 O O . SER B 1 297 ? 23.781 -32.688 -19.812 1 89.69 297 SER B O 1
ATOM 5369 N N . ALA B 1 298 ? 24.266 -30.828 -20.875 1 92.62 298 ALA B N 1
ATOM 5370 C CA . ALA B 1 298 ? 25.688 -31.125 -20.75 1 92.62 298 ALA B CA 1
ATOM 5371 C C . ALA B 1 298 ? 26.453 -29.922 -20.203 1 92.62 298 ALA B C 1
ATOM 5373 O O . ALA B 1 298 ? 27.297 -29.344 -20.891 1 92.62 298 ALA B O 1
ATOM 5374 N N . PRO B 1 299 ? 26.219 -29.625 -19.016 1 94.31 299 PRO B N 1
ATOM 5375 C CA . PRO B 1 299 ? 26.969 -28.516 -18.438 1 94.31 299 PRO B CA 1
ATOM 5376 C C . PRO B 1 299 ? 28.438 -28.844 -18.219 1 94.31 299 PRO B C 1
ATOM 5378 O O . PRO B 1 299 ? 28.797 -30.016 -18.031 1 94.31 299 PRO B O 1
ATOM 5381 N N . SER B 1 300 ? 29.25 -27.828 -18.297 1 95.75 300 SER B N 1
ATOM 5382 C CA . SER B 1 300 ? 30.688 -28.031 -18.156 1 95.75 300 SER B CA 1
ATOM 5383 C C . SER B 1 300 ? 31.203 -27.391 -16.859 1 95.75 300 SER B C 1
ATOM 5385 O O . SER B 1 300 ? 32.344 -27.656 -16.438 1 95.75 300 SER B O 1
ATOM 5387 N N . SER B 1 301 ? 30.469 -26.531 -16.25 1 96.5 301 SER B N 1
ATOM 5388 C CA . SER B 1 301 ? 30.859 -25.828 -15.031 1 96.5 301 SER B CA 1
ATOM 5389 C C . SER B 1 301 ? 29.734 -25.859 -14 1 96.5 301 SER B C 1
ATOM 5391 O O . SER B 1 301 ? 28.562 -25.844 -14.359 1 96.5 301 SER B O 1
ATOM 5393 N N . PHE B 1 302 ? 30.125 -25.891 -12.734 1 97.19 302 PHE B N 1
ATOM 5394 C CA . PHE B 1 302 ? 29.188 -26.062 -11.641 1 97.19 302 PHE B CA 1
ATOM 5395 C C . PHE B 1 302 ? 29.484 -25.094 -10.508 1 97.19 302 PHE B C 1
ATOM 5397 O O . PHE B 1 302 ? 30.625 -25.031 -10.023 1 97.19 302 PHE B O 1
ATOM 5404 N N . LEU B 1 303 ? 28.453 -24.328 -10.125 1 98 303 LEU B N 1
ATOM 5405 C CA . LEU B 1 303 ? 28.562 -23.422 -9 1 98 303 LEU B CA 1
ATOM 5406 C C . LEU B 1 303 ? 27.609 -23.797 -7.887 1 98 303 LEU B C 1
ATOM 5408 O O . LEU B 1 303 ? 26.391 -23.875 -8.109 1 98 303 LEU B O 1
ATOM 5412 N N . THR B 1 304 ? 28.078 -24.078 -6.727 1 98.06 304 THR B N 1
ATOM 5413 C CA . THR B 1 304 ? 27.281 -24.25 -5.52 1 98.06 304 THR B CA 1
ATOM 5414 C C . THR B 1 304 ? 27.469 -23.062 -4.574 1 98.06 304 THR B C 1
ATOM 5416 O O . THR B 1 304 ? 28.609 -22.703 -4.254 1 98.06 304 THR B O 1
ATOM 5419 N N . VAL B 1 305 ? 26.406 -22.5 -4.145 1 98 305 VAL B N 1
ATOM 5420 C CA . VAL B 1 305 ? 26.5 -21.281 -3.336 1 98 305 VAL B CA 1
ATOM 5421 C C . VAL B 1 305 ? 25.297 -21.188 -2.393 1 98 305 VAL B C 1
ATOM 5423 O O . VAL B 1 305 ? 24.25 -21.766 -2.662 1 98 305 VAL B O 1
ATOM 5426 N N . ASP B 1 306 ? 25.484 -20.547 -1.306 1 98.06 306 ASP B N 1
ATOM 5427 C CA . ASP B 1 306 ? 24.375 -20.281 -0.397 1 98.06 306 ASP B CA 1
ATOM 5428 C C . ASP B 1 306 ? 23.312 -19.422 -1.073 1 98.06 306 ASP B C 1
ATOM 5430 O O . ASP B 1 306 ? 23.609 -18.344 -1.599 1 98.06 306 ASP B O 1
ATOM 5434 N N . ARG B 1 307 ? 22.094 -19.828 -1.044 1 97.62 307 ARG B N 1
ATOM 5435 C CA . ARG B 1 307 ? 21 -19.219 -1.777 1 97.62 307 ARG B CA 1
ATOM 5436 C C . ARG B 1 307 ? 20.719 -17.812 -1.26 1 97.62 307 ARG B C 1
ATOM 5438 O O . ARG B 1 307 ? 20.625 -16.859 -2.041 1 97.62 307 ARG B O 1
ATOM 5445 N N . GLU B 1 308 ? 20.578 -17.672 -0.017 1 97.31 308 GLU B N 1
ATOM 5446 C CA . GLU B 1 308 ? 20.25 -16.375 0.595 1 97.31 308 GLU B CA 1
ATOM 5447 C C . GLU B 1 308 ? 21.391 -15.375 0.401 1 97.31 308 GLU B C 1
ATOM 5449 O O . GLU B 1 308 ? 21.141 -14.188 0.196 1 97.31 308 GLU B O 1
ATOM 5454 N N . ALA B 1 309 ? 22.625 -15.883 0.543 1 97 309 ALA B N 1
ATOM 5455 C CA . ALA B 1 309 ? 23.766 -15.008 0.324 1 97 309 ALA B CA 1
ATOM 5456 C C . ALA B 1 309 ? 23.781 -14.461 -1.099 1 97 309 ALA B C 1
ATOM 5458 O O . ALA B 1 309 ? 24.016 -13.266 -1.309 1 97 309 ALA B O 1
ATOM 5459 N N . LEU B 1 310 ? 23.531 -15.297 -1.993 1 98.31 310 LEU B N 1
ATOM 5460 C CA . LEU B 1 310 ? 23.5 -14.875 -3.389 1 98.31 310 LEU B CA 1
ATOM 5461 C C . LEU B 1 310 ? 22.328 -13.938 -3.656 1 98.31 310 LEU B C 1
ATOM 5463 O O . LEU B 1 310 ? 22.5 -12.906 -4.312 1 98.31 310 LEU B O 1
ATOM 5467 N N . LEU B 1 311 ? 21.188 -14.281 -3.16 1 97.75 311 LEU B N 1
ATOM 5468 C CA . LEU B 1 311 ? 20.016 -13.43 -3.279 1 97.75 311 LEU B CA 1
ATOM 5469 C C . LEU B 1 311 ? 20.297 -12.039 -2.738 1 97.75 311 LEU B C 1
ATOM 5471 O O . LEU B 1 311 ? 20 -11.039 -3.398 1 97.75 311 LEU B O 1
ATOM 5475 N N . ALA B 1 312 ? 20.828 -12.008 -1.612 1 96.12 312 ALA B N 1
ATOM 5476 C CA . ALA B 1 312 ? 21.141 -10.742 -0.961 1 96.12 312 ALA B CA 1
ATOM 5477 C C . ALA B 1 312 ? 22.156 -9.938 -1.766 1 96.12 312 ALA B C 1
ATOM 5479 O O . ALA B 1 312 ? 22.031 -8.719 -1.902 1 96.12 312 ALA B O 1
ATOM 5480 N N . ALA B 1 313 ? 23.141 -10.578 -2.248 1 97 313 ALA B N 1
ATOM 5481 C CA . ALA B 1 313 ? 24.172 -9.922 -3.039 1 97 313 ALA B CA 1
ATOM 5482 C C . ALA B 1 313 ? 23.578 -9.297 -4.301 1 97 313 ALA B C 1
ATOM 5484 O O . ALA B 1 313 ? 23.891 -8.148 -4.637 1 97 313 ALA B O 1
ATOM 5485 N N . ILE B 1 314 ? 22.75 -10.07 -4.965 1 97.56 314 ILE B N 1
ATOM 5486 C CA . ILE B 1 314 ? 22.109 -9.57 -6.18 1 97.56 314 ILE B CA 1
ATOM 5487 C C . ILE B 1 314 ? 21.25 -8.359 -5.848 1 97.56 314 ILE B C 1
ATOM 5489 O O . ILE B 1 314 ? 21.266 -7.355 -6.566 1 97.56 314 ILE B O 1
ATOM 5493 N N . LYS B 1 315 ? 20.516 -8.453 -4.82 1 95.5 315 LYS B N 1
ATOM 5494 C CA . LYS B 1 315 ? 19.656 -7.355 -4.391 1 95.5 315 LYS B CA 1
ATOM 5495 C C . LYS B 1 315 ? 20.469 -6.105 -4.074 1 95.5 315 LYS B C 1
ATOM 5497 O O . LYS B 1 315 ? 20.094 -4.996 -4.465 1 95.5 315 LYS B O 1
ATOM 5502 N N . ARG B 1 316 ? 21.562 -6.273 -3.357 1 94.75 316 ARG B N 1
ATOM 5503 C CA . ARG B 1 316 ? 22.406 -5.145 -2.984 1 94.75 316 ARG B CA 1
ATOM 5504 C C . ARG B 1 316 ? 23 -4.469 -4.219 1 94.75 316 ARG B C 1
ATOM 5506 O O . ARG B 1 316 ? 22.891 -3.252 -4.375 1 94.75 316 ARG B O 1
ATOM 5513 N N . VAL B 1 317 ? 23.531 -5.199 -5.098 1 95.12 317 VAL B N 1
ATOM 5514 C CA . VAL B 1 317 ? 24.203 -4.59 -6.238 1 95.12 317 VAL B CA 1
ATOM 5515 C C . VAL B 1 317 ? 23.172 -3.984 -7.184 1 95.12 317 VAL B C 1
ATOM 5517 O O . VAL B 1 317 ? 23.469 -3.02 -7.898 1 95.12 317 VAL B O 1
ATOM 5520 N N . ALA B 1 318 ? 21.984 -4.539 -7.16 1 93.19 318 ALA B N 1
ATOM 5521 C CA . ALA B 1 318 ? 20.922 -4.078 -8.055 1 93.19 318 ALA B CA 1
ATOM 5522 C C . ALA B 1 318 ? 20.5 -2.648 -7.723 1 93.19 318 ALA B C 1
ATOM 5524 O O . ALA B 1 318 ? 19.859 -1.978 -8.531 1 93.19 318 ALA B O 1
ATOM 5525 N N . ALA B 1 319 ? 20.844 -2.176 -6.602 1 90.56 319 ALA B N 1
ATOM 5526 C CA . ALA B 1 319 ? 20.531 -0.806 -6.203 1 90.56 319 ALA B CA 1
ATOM 5527 C C . ALA B 1 319 ? 21.156 0.202 -7.16 1 90.56 319 ALA B C 1
ATOM 5529 O O . ALA B 1 319 ? 20.703 1.344 -7.258 1 90.56 319 ALA B O 1
ATOM 5530 N N . VAL B 1 320 ? 22.219 -0.187 -7.887 1 90.94 320 VAL B N 1
ATOM 5531 C CA . VAL B 1 320 ? 22.922 0.709 -8.805 1 90.94 320 VAL B CA 1
ATOM 5532 C C . VAL B 1 320 ? 22.641 0.292 -10.25 1 90.94 320 VAL B C 1
ATOM 5534 O O . VAL B 1 320 ? 23.172 0.887 -11.188 1 90.94 320 VAL B O 1
ATOM 5537 N N . CYS B 1 321 ? 21.703 -0.619 -10.391 1 87.31 321 CYS B N 1
ATOM 5538 C CA . CYS B 1 321 ? 21.422 -1.084 -11.742 1 87.31 321 CYS B CA 1
ATOM 5539 C C . CYS B 1 321 ? 20.594 -0.053 -12.508 1 87.31 321 CYS B C 1
ATOM 5541 O O . CYS B 1 321 ? 19.828 0.708 -11.906 1 87.31 321 CYS B O 1
ATOM 5543 N N . SER B 1 322 ? 20.922 0.027 -13.773 1 79.38 322 SER B N 1
ATOM 5544 C CA . SER B 1 322 ? 20.031 0.8 -14.625 1 79.38 322 SER B CA 1
ATOM 5545 C C . SER B 1 322 ? 18.641 0.152 -14.703 1 79.38 322 SER B C 1
ATOM 5547 O O . SER B 1 322 ? 18.531 -1.075 -14.711 1 79.38 322 SER B O 1
ATOM 5549 N N . ASP B 1 323 ? 17.578 0.99 -14.758 1 75.62 323 ASP B N 1
ATOM 5550 C CA . ASP B 1 323 ? 16.219 0.479 -14.867 1 75.62 323 ASP B CA 1
ATOM 5551 C C . ASP B 1 323 ? 16 -0.207 -16.219 1 75.62 323 ASP B C 1
ATOM 5553 O O . ASP B 1 323 ? 15.133 -1.077 -16.344 1 75.62 323 ASP B O 1
ATOM 5557 N N . LYS B 1 324 ? 16.906 0.062 -17.156 1 77.75 324 LYS B N 1
ATOM 5558 C CA . LYS B 1 324 ? 16.719 -0.434 -18.516 1 77.75 324 LYS B CA 1
ATOM 5559 C C . LYS B 1 324 ? 17.172 -1.887 -18.641 1 77.75 324 LYS B C 1
ATOM 5561 O O . LYS B 1 324 ? 16.438 -2.725 -19.172 1 77.75 324 LYS B O 1
ATOM 5566 N N . THR B 1 325 ? 18.312 -2.242 -18.156 1 77.5 325 THR B N 1
ATOM 5567 C CA . THR B 1 325 ? 18.844 -3.57 -18.422 1 77.5 325 THR B CA 1
ATOM 5568 C C . THR B 1 325 ? 18.734 -4.461 -17.188 1 77.5 325 THR B C 1
ATOM 5570 O O . THR B 1 325 ? 18.609 -5.684 -17.312 1 77.5 325 THR B O 1
ATOM 5573 N N . ARG B 1 326 ? 18.75 -3.895 -16.047 1 91.38 326 ARG B N 1
ATOM 5574 C CA . ARG B 1 326 ? 18.797 -4.617 -14.773 1 91.38 326 ARG B CA 1
ATOM 5575 C C . ARG B 1 326 ? 19.812 -5.742 -14.812 1 91.38 326 ARG B C 1
ATOM 5577 O O . ARG B 1 326 ? 19.562 -6.84 -14.312 1 91.38 326 ARG B O 1
ATOM 5584 N N . ALA B 1 327 ? 20.922 -5.566 -15.523 1 94.88 327 ALA B N 1
ATOM 5585 C CA . ALA B 1 327 ? 21.953 -6.59 -15.719 1 94.88 327 ALA B CA 1
ATOM 5586 C C . ALA B 1 327 ? 22.844 -6.719 -14.484 1 94.88 327 ALA B C 1
ATOM 5588 O O . ALA B 1 327 ? 23.312 -5.719 -13.945 1 94.88 327 ALA B O 1
ATOM 5589 N N . VAL B 1 328 ? 23.031 -7.926 -14.094 1 97.12 328 VAL B N 1
ATOM 5590 C CA . VAL B 1 328 ? 23.969 -8.266 -13.023 1 97.12 328 VAL B CA 1
ATOM 5591 C C . VAL B 1 328 ? 24.984 -9.281 -13.523 1 97.12 328 VAL B C 1
ATOM 5593 O O . VAL B 1 328 ? 24.609 -10.305 -14.102 1 97.12 328 VAL B O 1
ATOM 5596 N N . LYS B 1 329 ? 26.203 -9.008 -13.305 1 97.31 329 LYS B N 1
ATOM 5597 C CA . LYS B 1 329 ? 27.312 -9.836 -13.781 1 97.31 329 LYS B CA 1
ATOM 5598 C C . LYS B 1 329 ? 27.812 -10.773 -12.68 1 97.31 329 LYS B C 1
ATOM 5600 O O . LYS B 1 329 ? 27.922 -10.383 -11.523 1 97.31 329 LYS B O 1
ATOM 5605 N N . LEU B 1 330 ? 28.094 -12 -13.086 1 98.25 330 LEU B N 1
ATOM 5606 C CA . LEU B 1 330 ? 28.719 -13.016 -12.242 1 98.25 330 LEU B CA 1
ATOM 5607 C C . LEU B 1 330 ? 30.094 -13.398 -12.781 1 98.25 330 LEU B C 1
ATOM 5609 O O . LEU B 1 330 ? 30.219 -13.789 -13.945 1 98.25 330 LEU B O 1
ATOM 5613 N N . GLU B 1 331 ? 31.016 -13.234 -11.969 1 98.19 331 GLU B N 1
ATOM 5614 C CA . GLU B 1 331 ? 32.375 -13.633 -12.336 1 98.19 331 GLU B CA 1
ATOM 5615 C C . GLU B 1 331 ? 32.844 -14.789 -11.461 1 98.19 331 GLU B C 1
ATOM 5617 O O . GLU B 1 331 ? 32.844 -14.695 -10.234 1 98.19 331 GLU B O 1
ATOM 5622 N N . LEU B 1 332 ? 33.25 -15.773 -12.141 1 97.56 332 LEU B N 1
ATOM 5623 C CA . LEU B 1 332 ? 33.781 -16.984 -11.5 1 97.56 332 LEU B CA 1
ATOM 5624 C C . LEU B 1 332 ? 35.219 -17.234 -11.922 1 97.56 332 LEU B C 1
ATOM 5626 O O . LEU B 1 332 ? 35.5 -17.609 -13.062 1 97.56 332 LEU B O 1
ATOM 5630 N N . ASP B 1 333 ? 36.031 -16.812 -11.047 1 92.88 333 ASP B N 1
ATOM 5631 C CA . ASP B 1 333 ? 37.469 -17 -11.266 1 92.88 333 ASP B CA 1
ATOM 5632 C C . ASP B 1 333 ? 38.125 -17.672 -10.062 1 92.88 333 ASP B C 1
ATOM 5634 O O . ASP B 1 333 ? 38.5 -17 -9.102 1 92.88 333 ASP B O 1
ATOM 5638 N N . GLY B 1 334 ? 38.25 -18.906 -9.945 1 88.19 334 GLY B N 1
ATOM 5639 C CA . GLY B 1 334 ? 38.719 -19.688 -8.812 1 88.19 334 GLY B CA 1
ATOM 5640 C C . GLY B 1 334 ? 37.656 -20.578 -8.219 1 88.19 334 GLY B C 1
ATOM 5641 O O . GLY B 1 334 ? 36.5 -20.547 -8.648 1 88.19 334 GLY B O 1
ATOM 5642 N N . ALA B 1 335 ? 37.969 -21.281 -7.098 1 91.56 335 ALA B N 1
ATOM 5643 C CA . ALA B 1 335 ? 37.094 -22.359 -6.629 1 91.56 335 ALA B CA 1
ATOM 5644 C C . ALA B 1 335 ? 36.219 -21.891 -5.473 1 91.56 335 ALA B C 1
ATOM 5646 O O . ALA B 1 335 ? 35.188 -22.484 -5.184 1 91.56 335 ALA B O 1
ATOM 5647 N N . GLU B 1 336 ? 36.594 -20.703 -4.918 1 95.38 336 GLU B N 1
ATOM 5648 C CA . GLU B 1 336 ? 35.969 -20.484 -3.615 1 95.38 336 GLU B CA 1
ATOM 5649 C C . GLU B 1 336 ? 35.281 -19.125 -3.547 1 95.38 336 GLU B C 1
ATOM 5651 O O . GLU B 1 336 ? 34.656 -18.797 -2.537 1 95.38 336 GLU B O 1
ATOM 5656 N N . LYS B 1 337 ? 35.406 -18.375 -4.641 1 95.19 337 LYS B N 1
ATOM 5657 C CA . LYS B 1 337 ? 34.844 -17.031 -4.582 1 95.19 337 LYS B CA 1
ATOM 5658 C C . LYS B 1 337 ? 34.156 -16.656 -5.895 1 95.19 337 LYS B C 1
ATOM 5660 O O . LYS B 1 337 ? 34.656 -16.984 -6.973 1 95.19 337 LYS B O 1
ATOM 5665 N N . ALA B 1 338 ? 33.062 -16.031 -5.75 1 97.38 338 ALA B N 1
ATOM 5666 C CA . ALA B 1 338 ? 32.344 -15.445 -6.871 1 97.38 338 ALA B CA 1
ATOM 5667 C C . ALA B 1 338 ? 32.156 -13.945 -6.68 1 97.38 338 ALA B C 1
ATOM 5669 O O . ALA B 1 338 ? 32.062 -13.461 -5.551 1 97.38 338 ALA B O 1
ATOM 5670 N N . ILE B 1 339 ? 32.188 -13.219 -7.758 1 97.94 339 ILE B N 1
ATOM 5671 C CA . ILE B 1 339 ? 31.953 -11.781 -7.695 1 97.94 339 ILE B CA 1
ATOM 5672 C C . ILE B 1 339 ? 30.656 -11.453 -8.43 1 97.94 339 ILE B C 1
ATOM 5674 O O . ILE B 1 339 ? 30.484 -11.797 -9.602 1 97.94 339 ILE B O 1
ATOM 5678 N N . VAL B 1 340 ? 29.781 -10.852 -7.754 1 98.12 340 VAL B N 1
ATOM 5679 C CA . VAL B 1 340 ? 28.547 -10.312 -8.328 1 98.12 340 VAL B CA 1
ATOM 5680 C C . VAL B 1 340 ? 28.688 -8.797 -8.492 1 98.12 340 VAL B C 1
ATOM 5682 O O . VAL B 1 340 ? 29.031 -8.094 -7.547 1 98.12 340 VAL B O 1
ATOM 5685 N N . SER B 1 341 ? 28.375 -8.297 -9.719 1 97.44 341 SER B N 1
ATOM 5686 C CA . SER B 1 341 ? 28.625 -6.871 -9.922 1 97.44 341 SER B CA 1
ATOM 5687 C C . SER B 1 341 ? 27.688 -6.297 -10.984 1 97.44 341 SER B C 1
ATOM 5689 O O . SER B 1 341 ? 27.047 -7.043 -11.727 1 97.44 341 SER B O 1
ATOM 5691 N N . THR B 1 342 ? 27.531 -5.031 -10.977 1 96 342 THR B N 1
ATOM 5692 C CA . THR B 1 342 ? 26.797 -4.289 -12 1 96 342 THR B CA 1
ATOM 5693 C C . THR B 1 342 ? 27.406 -2.9 -12.195 1 96 342 THR B C 1
ATOM 5695 O O . THR B 1 342 ? 28.172 -2.434 -11.359 1 96 342 THR B O 1
ATOM 5698 N N . ALA B 1 343 ? 27.125 -2.332 -13.359 1 93.25 343 ALA B N 1
ATOM 5699 C CA . ALA B 1 343 ? 27.562 -0.975 -13.672 1 93.25 343 ALA B CA 1
ATOM 5700 C C . ALA B 1 343 ? 26.469 -0.202 -14.414 1 93.25 343 ALA B C 1
ATOM 5702 O O . ALA B 1 343 ? 25.781 -0.756 -15.273 1 93.25 343 ALA B O 1
ATOM 5703 N N . SER B 1 344 ? 26.266 0.971 -14 1 91.06 344 SER B N 1
ATOM 5704 C CA . SER B 1 344 ? 25.359 1.921 -14.641 1 91.06 344 SER B CA 1
ATOM 5705 C C . SER B 1 344 ? 26.062 3.244 -14.93 1 91.06 344 SER B C 1
ATOM 5707 O O . SER B 1 344 ? 26.641 3.855 -14.031 1 91.06 344 SER B O 1
ATOM 5709 N N . PRO B 1 345 ? 26.016 3.648 -16.188 1 87.12 345 PRO B N 1
ATOM 5710 C CA . PRO B 1 345 ? 26.641 4.934 -16.5 1 87.12 345 PRO B CA 1
ATOM 5711 C C . PRO B 1 345 ? 26.031 6.094 -15.719 1 87.12 345 PRO B C 1
ATOM 5713 O O . PRO B 1 345 ? 26.719 7.066 -15.406 1 87.12 345 PRO B O 1
ATOM 5716 N N . GLU B 1 346 ? 24.812 5.941 -15.383 1 85.06 346 GLU B N 1
ATOM 5717 C CA . GLU B 1 346 ? 24.094 7.027 -14.742 1 85.06 346 GLU B CA 1
ATOM 5718 C C . GLU B 1 346 ? 24.391 7.086 -13.25 1 85.06 346 GLU B C 1
ATOM 5720 O O . GLU B 1 346 ? 24.484 8.172 -12.672 1 85.06 346 GLU B O 1
ATOM 5725 N N . ILE B 1 347 ? 24.578 5.93 -12.656 1 89.88 347 ILE B N 1
ATOM 5726 C CA . ILE B 1 347 ? 24.656 5.887 -11.195 1 89.88 347 ILE B CA 1
ATOM 5727 C C . ILE B 1 347 ? 26.078 5.555 -10.766 1 89.88 347 ILE B C 1
ATOM 5729 O O . ILE B 1 347 ? 26.656 6.258 -9.93 1 89.88 347 ILE B O 1
ATOM 5733 N N . GLY B 1 348 ? 26.641 4.535 -11.281 1 93.44 348 GLY B N 1
ATOM 5734 C CA . GLY B 1 348 ? 27.938 4.012 -10.875 1 93.44 348 GLY B CA 1
ATOM 5735 C C . GLY B 1 348 ? 28.031 2.502 -10.977 1 93.44 348 GLY B C 1
ATOM 5736 O O . GLY B 1 348 ? 27.516 1.905 -11.922 1 93.44 348 GLY B O 1
ATOM 5737 N N . ASP B 1 349 ? 28.812 1.996 -10.086 1 95.5 349 ASP B N 1
ATOM 5738 C CA . ASP B 1 349 ? 28.969 0.544 -10.125 1 95.5 349 ASP B CA 1
ATOM 5739 C C . ASP B 1 349 ? 28.953 -0.052 -8.719 1 95.5 349 ASP B C 1
ATOM 5741 O O . ASP B 1 349 ? 29.078 0.672 -7.73 1 95.5 349 ASP B O 1
ATOM 5745 N N . ALA B 1 350 ? 28.719 -1.326 -8.656 1 96.75 350 ALA B N 1
ATOM 5746 C CA . ALA B 1 350 ? 28.672 -2.074 -7.406 1 96.75 350 ALA B CA 1
ATOM 5747 C C . ALA B 1 350 ? 29.234 -3.48 -7.586 1 96.75 350 ALA B C 1
ATOM 5749 O O . ALA B 1 350 ? 29.188 -4.039 -8.68 1 96.75 350 ALA B O 1
ATOM 5750 N N . MET B 1 351 ? 29.75 -4.012 -6.535 1 97.06 351 MET B N 1
ATOM 5751 C CA . MET B 1 351 ? 30.234 -5.391 -6.543 1 97.06 351 MET B CA 1
ATOM 5752 C C . MET B 1 351 ? 30.188 -5.988 -5.141 1 97.06 351 MET B C 1
ATOM 5754 O O . MET B 1 351 ? 30.234 -5.258 -4.148 1 97.06 351 MET B O 1
ATOM 5758 N N . GLU B 1 352 ? 30.078 -7.262 -5.133 1 97.12 352 GLU B N 1
ATOM 5759 C CA . GLU B 1 352 ? 30.125 -8.016 -3.883 1 97.12 352 GLU B CA 1
ATOM 5760 C C . GLU B 1 352 ? 30.766 -9.391 -4.09 1 97.12 352 GLU B C 1
ATOM 5762 O O . GLU B 1 352 ? 30.5 -10.055 -5.094 1 97.12 352 GLU B O 1
ATOM 5767 N N . GLU B 1 353 ? 31.578 -9.711 -3.16 1 96.94 353 GLU B N 1
ATOM 5768 C CA . GLU B 1 353 ? 32.188 -11.039 -3.158 1 96.94 353 GLU B CA 1
ATOM 5769 C C . GLU B 1 353 ? 31.344 -12.016 -2.326 1 96.94 353 GLU B C 1
ATOM 5771 O O . GLU B 1 353 ? 30.875 -11.672 -1.239 1 96.94 353 GLU B O 1
ATOM 5776 N N . ILE B 1 354 ? 31.219 -13.195 -2.857 1 97.12 354 ILE B N 1
ATOM 5777 C CA . ILE B 1 354 ? 30.469 -14.227 -2.148 1 97.12 354 ILE B CA 1
ATOM 5778 C C . ILE B 1 354 ? 31.266 -15.523 -2.119 1 97.12 354 ILE B C 1
ATOM 5780 O O . ILE B 1 354 ? 31.891 -15.898 -3.115 1 97.12 354 ILE B O 1
ATOM 5784 N N . ALA B 1 355 ? 31.219 -16.188 -0.966 1 97.44 355 ALA B N 1
ATOM 5785 C CA . ALA B 1 355 ? 31.828 -17.516 -0.877 1 97.44 355 ALA B CA 1
ATOM 5786 C C . ALA B 1 355 ? 31.031 -18.547 -1.683 1 97.44 355 ALA B C 1
ATOM 5788 O O . ALA B 1 355 ? 29.797 -18.516 -1.679 1 97.44 355 ALA B O 1
ATOM 5789 N N . CYS B 1 356 ? 31.781 -19.406 -2.387 1 97.81 356 CYS B N 1
ATOM 5790 C CA . CYS B 1 356 ? 31.109 -20.406 -3.195 1 97.81 356 CYS B CA 1
ATOM 5791 C C . CYS B 1 356 ? 32 -21.625 -3.43 1 97.81 356 CYS B C 1
ATOM 5793 O O . CYS B 1 356 ? 33.125 -21.672 -2.939 1 97.81 356 CYS B O 1
ATOM 5795 N N . GLU B 1 357 ? 31.453 -22.625 -3.961 1 98.06 357 GLU B N 1
ATOM 5796 C CA . GLU B 1 357 ? 32.156 -23.75 -4.551 1 98.06 357 GLU B CA 1
ATOM 5797 C C . GLU B 1 357 ? 31.953 -23.812 -6.059 1 98.06 357 GLU B C 1
ATOM 5799 O O . GLU B 1 357 ? 30.828 -24 -6.523 1 98.06 357 GLU B O 1
ATOM 5804 N N . TYR B 1 358 ? 33.094 -23.656 -6.758 1 97.75 358 TYR B N 1
ATOM 5805 C CA . TYR B 1 358 ? 32.969 -23.625 -8.211 1 97.75 358 TYR B CA 1
ATOM 5806 C C . TYR B 1 358 ? 33.938 -24.625 -8.852 1 97.75 358 TYR B C 1
ATOM 5808 O O . TYR B 1 358 ? 35.094 -24.703 -8.477 1 97.75 358 TYR B O 1
ATOM 5816 N N . ALA B 1 359 ? 33.375 -25.344 -9.68 1 97.5 359 ALA B N 1
ATOM 5817 C CA . ALA B 1 359 ? 34.156 -26.281 -10.484 1 97.5 359 ALA B CA 1
ATOM 5818 C C . ALA B 1 359 ? 33.969 -26.016 -11.977 1 97.5 359 ALA B C 1
ATOM 5820 O O . ALA B 1 359 ? 32.875 -26.156 -12.508 1 97.5 359 ALA B O 1
ATOM 5821 N N . GLY B 1 360 ? 34.969 -25.625 -12.68 1 96.38 360 GLY B N 1
ATOM 5822 C CA . GLY B 1 360 ? 34.938 -25.328 -14.102 1 96.38 360 GLY B CA 1
ATOM 5823 C C . GLY B 1 360 ? 35.969 -24.281 -14.523 1 96.38 360 GLY B C 1
ATOM 5824 O O . GLY B 1 360 ? 36.812 -23.875 -13.727 1 96.38 360 GLY B O 1
ATOM 5825 N N . GLU B 1 361 ? 36 -23.922 -15.789 1 96 361 GLU B N 1
ATOM 5826 C CA . GLU B 1 361 ? 36.844 -22.859 -16.312 1 96 361 GLU B CA 1
ATOM 5827 C C . GLU B 1 361 ? 36.344 -21.484 -15.883 1 96 361 GLU B C 1
ATOM 5829 O O . GLU B 1 361 ? 35.156 -21.312 -15.609 1 96 361 GLU B O 1
ATOM 5834 N N . PRO B 1 362 ? 37.25 -20.594 -15.781 1 97.12 362 PRO B N 1
ATOM 5835 C CA . PRO B 1 362 ? 36.812 -19.25 -15.477 1 97.12 362 PRO B CA 1
ATOM 5836 C C . PRO B 1 362 ? 35.656 -18.781 -16.391 1 97.12 362 PRO B C 1
ATOM 5838 O O . PRO B 1 362 ? 35.688 -19.078 -17.594 1 97.12 362 PRO B O 1
ATOM 5841 N N . LEU B 1 363 ? 34.719 -18.094 -15.773 1 96.88 363 LEU B N 1
ATOM 5842 C CA . LEU B 1 363 ? 33.5 -17.734 -16.5 1 96.88 363 LEU B CA 1
ATOM 5843 C C . LEU B 1 363 ? 33 -16.375 -16.047 1 96.88 363 LEU B C 1
ATOM 5845 O O . LEU B 1 363 ? 32.969 -16.062 -14.852 1 96.88 363 LEU B O 1
ATOM 5849 N N . THR B 1 364 ? 32.656 -15.562 -17 1 97.56 364 THR B N 1
ATOM 5850 C CA . THR B 1 364 ? 31.922 -14.336 -16.766 1 97.56 364 THR B CA 1
ATOM 5851 C C . THR B 1 364 ? 30.578 -14.367 -17.5 1 97.56 364 THR B C 1
ATOM 5853 O O . THR B 1 364 ? 30.531 -14.547 -18.719 1 97.56 364 THR B O 1
ATOM 5856 N N . ILE B 1 365 ? 29.547 -14.203 -16.734 1 97.69 365 ILE B N 1
ATOM 5857 C CA . ILE B 1 365 ? 28.219 -14.352 -17.312 1 97.69 365 ILE B CA 1
ATOM 5858 C C . ILE B 1 365 ? 27.266 -13.344 -16.672 1 97.69 365 ILE B C 1
ATOM 5860 O O . ILE B 1 365 ? 27.406 -13.016 -15.492 1 97.69 365 ILE B O 1
ATOM 5864 N N . GLY B 1 366 ? 26.312 -12.812 -17.438 1 97.19 366 GLY B N 1
ATOM 5865 C CA . GLY B 1 366 ? 25.344 -11.828 -16.953 1 97.19 366 GLY B CA 1
ATOM 5866 C C . GLY B 1 366 ? 23.922 -12.312 -17.016 1 97.19 366 GLY B C 1
ATOM 5867 O O . GLY B 1 366 ? 23.531 -13.031 -17.938 1 97.19 366 GLY B O 1
ATOM 5868 N N . PHE B 1 367 ? 23.141 -11.844 -16.031 1 97.5 367 PHE B N 1
ATOM 5869 C CA . PHE B 1 367 ? 21.719 -12.156 -16 1 97.5 367 PHE B CA 1
ATOM 5870 C C . PHE B 1 367 ? 20.906 -10.922 -15.633 1 97.5 367 PHE B C 1
ATOM 5872 O O . PHE B 1 367 ? 21.438 -9.969 -15.062 1 97.5 367 PHE B O 1
ATOM 5879 N N . ASN B 1 368 ? 19.625 -10.945 -16.078 1 96.56 368 ASN B N 1
ATOM 5880 C CA . ASN B 1 368 ? 18.672 -10.008 -15.477 1 96.56 368 ASN B CA 1
ATOM 5881 C C . ASN B 1 368 ? 18.516 -10.258 -13.977 1 96.56 368 ASN B C 1
ATOM 5883 O O . ASN B 1 368 ? 18.125 -11.359 -13.57 1 96.56 368 ASN B O 1
ATOM 5887 N N . GLY B 1 369 ? 18.75 -9.258 -13.25 1 96.94 369 GLY B N 1
ATOM 5888 C CA . GLY B 1 369 ? 18.766 -9.414 -11.805 1 96.94 369 GLY B CA 1
ATOM 5889 C C . GLY B 1 369 ? 17.438 -9.844 -11.234 1 96.94 369 GLY B C 1
ATOM 5890 O O . GLY B 1 369 ? 17.375 -10.656 -10.305 1 96.94 369 GLY B O 1
ATOM 5891 N N . ASP B 1 370 ? 16.344 -9.352 -11.703 1 96.25 370 ASP B N 1
ATOM 5892 C CA . ASP B 1 370 ? 15.016 -9.703 -11.211 1 96.25 370 ASP B CA 1
ATOM 5893 C C . ASP B 1 370 ? 14.688 -11.164 -11.508 1 96.25 370 ASP B C 1
ATOM 5895 O O . ASP B 1 370 ? 14.188 -11.883 -10.633 1 96.25 370 ASP B O 1
ATOM 5899 N N . TYR B 1 371 ? 15.023 -11.547 -12.727 1 97.44 371 TYR B N 1
ATOM 5900 C CA . TYR B 1 371 ? 14.789 -12.938 -13.102 1 97.44 371 TYR B CA 1
ATOM 5901 C C . TYR B 1 371 ? 15.633 -13.875 -12.234 1 97.44 371 TYR B C 1
ATOM 5903 O O . TYR B 1 371 ? 15.133 -14.898 -11.766 1 97.44 371 TYR B O 1
ATOM 5911 N N . TRP B 1 372 ? 16.828 -13.484 -12.094 1 98.38 372 TRP B N 1
ATOM 5912 C CA . TRP B 1 372 ? 17.75 -14.297 -11.312 1 98.38 372 TRP B CA 1
ATOM 5913 C C . TRP B 1 372 ? 17.25 -14.469 -9.883 1 98.38 372 TRP B C 1
ATOM 5915 O O . TRP B 1 372 ? 17.172 -15.594 -9.375 1 98.38 372 TRP B O 1
ATOM 5925 N N . ARG B 1 373 ? 16.828 -13.43 -9.32 1 97.94 373 ARG B N 1
ATOM 5926 C CA . ARG B 1 373 ? 16.328 -13.477 -7.957 1 97.94 373 ARG B CA 1
ATOM 5927 C C . ARG B 1 373 ? 15.062 -14.328 -7.871 1 97.94 373 ARG B C 1
ATOM 5929 O O . ARG B 1 373 ? 14.883 -15.078 -6.906 1 97.94 373 ARG B O 1
ATOM 5936 N N . SER B 1 374 ? 14.227 -14.172 -8.797 1 98.06 374 SER B N 1
ATOM 5937 C CA . SER B 1 374 ? 13.016 -14.984 -8.812 1 98.06 374 SER B CA 1
ATOM 5938 C C . SER B 1 374 ? 13.344 -16.469 -8.852 1 98.06 374 SER B C 1
ATOM 5940 O O . SER B 1 374 ? 12.734 -17.266 -8.133 1 98.06 374 SER B O 1
ATOM 5942 N N . CYS B 1 375 ? 14.289 -16.844 -9.68 1 98.25 375 CYS B N 1
ATOM 5943 C CA . CYS B 1 375 ? 14.711 -18.234 -9.781 1 98.25 375 CYS B CA 1
ATOM 5944 C C . CYS B 1 375 ? 15.258 -18.734 -8.453 1 98.25 375 CYS B C 1
ATOM 5946 O O . CYS B 1 375 ? 14.922 -19.828 -8.016 1 98.25 375 CYS B O 1
ATOM 5948 N N . LEU B 1 376 ? 16.062 -17.938 -7.895 1 98.12 376 LEU B N 1
ATOM 5949 C CA . LEU B 1 376 ? 16.672 -18.328 -6.629 1 98.12 376 LEU B CA 1
ATOM 5950 C C . LEU B 1 376 ? 15.625 -18.469 -5.535 1 98.12 376 LEU B C 1
ATOM 5952 O O . LEU B 1 376 ? 15.68 -19.406 -4.73 1 98.12 376 LEU B O 1
ATOM 5956 N N . SER B 1 377 ? 14.68 -17.562 -5.535 1 97.69 377 SER B N 1
ATOM 5957 C CA . SER B 1 377 ? 13.656 -17.562 -4.5 1 97.69 377 SER B CA 1
ATOM 5958 C C . SER B 1 377 ? 12.781 -18.812 -4.594 1 97.69 377 SER B C 1
ATOM 5960 O O . SER B 1 377 ? 12.18 -19.219 -3.6 1 97.69 377 SER B O 1
ATOM 5962 N N . ALA B 1 378 ? 12.727 -19.375 -5.742 1 97 378 ALA B N 1
ATOM 5963 C CA . ALA B 1 378 ? 11.867 -20.547 -5.961 1 97 378 ALA B CA 1
ATOM 5964 C C . ALA B 1 378 ? 12.531 -21.812 -5.449 1 97 378 ALA B C 1
ATOM 5966 O O . ALA B 1 378 ? 11.875 -22.859 -5.312 1 97 378 ALA B O 1
ATOM 5967 N N . VAL B 1 379 ? 13.812 -21.766 -5.188 1 96.25 379 VAL B N 1
ATOM 5968 C CA . VAL B 1 379 ? 14.539 -22.922 -4.707 1 96.25 379 VAL B CA 1
ATOM 5969 C C . VAL B 1 379 ? 14.297 -23.109 -3.213 1 96.25 379 VAL B C 1
ATOM 5971 O O . VAL B 1 379 ? 14.312 -22.141 -2.449 1 96.25 379 VAL B O 1
ATOM 5974 N N . ALA B 1 380 ? 14.125 -24.312 -2.758 1 90.06 380 ALA B N 1
ATOM 5975 C CA . ALA B 1 380 ? 13.68 -24.578 -1.391 1 90.06 380 ALA B CA 1
ATOM 5976 C C . ALA B 1 380 ? 14.867 -24.859 -0.474 1 90.06 380 ALA B C 1
ATOM 5978 O O . ALA B 1 380 ? 14.734 -24.844 0.752 1 90.06 380 ALA B O 1
ATOM 5979 N N . THR B 1 381 ? 16.016 -25.109 -1.021 1 93.62 381 THR B N 1
ATOM 5980 C CA . THR B 1 381 ? 17.156 -25.531 -0.209 1 93.62 381 THR B CA 1
ATOM 5981 C C . THR B 1 381 ? 18.031 -24.328 0.148 1 93.62 381 THR B C 1
ATOM 5983 O O . THR B 1 381 ? 17.938 -23.281 -0.485 1 93.62 381 THR B O 1
ATOM 5986 N N . ASP B 1 382 ? 18.859 -24.5 1.05 1 95.81 382 ASP B N 1
ATOM 5987 C CA . ASP B 1 382 ? 19.766 -23.453 1.507 1 95.81 382 ASP B CA 1
ATOM 5988 C C . ASP B 1 382 ? 20.844 -23.156 0.458 1 95.81 382 ASP B C 1
ATOM 5990 O O . ASP B 1 382 ? 21.25 -22.016 0.29 1 95.81 382 ASP B O 1
ATOM 5994 N N . LYS B 1 383 ? 21.219 -24.25 -0.233 1 97 383 LYS B N 1
ATOM 5995 C CA . LYS B 1 383 ? 22.188 -24.078 -1.307 1 97 383 LYS B CA 1
ATOM 5996 C C . LYS B 1 383 ? 21.547 -24.281 -2.674 1 97 383 LYS B C 1
ATOM 5998 O O . LYS B 1 383 ? 20.562 -25.031 -2.801 1 97 383 LYS B O 1
ATOM 6003 N N . VAL B 1 384 ? 22.125 -23.578 -3.615 1 97.44 384 VAL B N 1
ATOM 6004 C CA . VAL B 1 384 ? 21.672 -23.703 -4.992 1 97.44 384 VAL B CA 1
ATOM 6005 C C . VAL B 1 384 ? 22.812 -24.203 -5.883 1 97.44 384 VAL B C 1
ATOM 6007 O O . VAL B 1 384 ? 23.969 -23.875 -5.641 1 97.44 384 VAL B O 1
ATOM 6010 N N . LEU B 1 385 ? 22.453 -25 -6.773 1 97.5 385 LEU B N 1
ATOM 6011 C CA . LEU B 1 385 ? 23.375 -25.469 -7.797 1 97.5 385 LEU B CA 1
ATOM 6012 C C . LEU B 1 385 ? 23.078 -24.828 -9.141 1 97.5 385 LEU B C 1
ATOM 6014 O O . LEU B 1 385 ? 21.984 -24.969 -9.672 1 97.5 385 LEU B O 1
ATOM 6018 N N . MET B 1 386 ? 24.078 -24.094 -9.656 1 97.88 386 MET B N 1
ATOM 6019 C CA . MET B 1 386 ? 23.984 -23.5 -10.984 1 97.88 386 MET B CA 1
ATOM 6020 C C . MET B 1 386 ? 24.938 -24.188 -11.953 1 97.88 386 MET B C 1
ATOM 6022 O O . MET B 1 386 ? 26.125 -24.344 -11.656 1 97.88 386 MET B O 1
ATOM 6026 N N . LYS B 1 387 ? 24.391 -24.609 -13.023 1 97.38 387 LYS B N 1
ATOM 6027 C CA . LYS B 1 387 ? 25.141 -25.328 -14.047 1 97.38 387 LYS B CA 1
ATOM 6028 C C . LYS B 1 387 ? 25.266 -24.5 -15.32 1 97.38 387 LYS B C 1
ATOM 6030 O O . LYS B 1 387 ? 24.281 -23.969 -15.82 1 97.38 387 LYS B O 1
ATOM 6035 N N . PHE B 1 388 ? 26.531 -24.422 -15.82 1 97.31 388 PHE B N 1
ATOM 6036 C CA . PHE B 1 388 ? 26.812 -23.578 -16.984 1 97.31 388 PHE B CA 1
ATOM 6037 C C . PHE B 1 388 ? 27.422 -24.406 -18.109 1 97.31 388 PHE B C 1
ATOM 6039 O O . PHE B 1 388 ? 28.109 -25.406 -17.844 1 97.31 388 PHE B O 1
ATOM 6046 N N . THR B 1 389 ? 27.125 -24.016 -19.328 1 94.88 389 THR B N 1
ATOM 6047 C CA . THR B 1 389 ? 27.844 -24.547 -20.469 1 94.88 389 THR B CA 1
ATOM 6048 C C . THR B 1 389 ? 28.922 -23.578 -20.953 1 94.88 389 THR B C 1
ATOM 6050 O O . THR B 1 389 ? 30.047 -24 -21.234 1 94.88 389 THR B O 1
ATOM 6053 N N . ASP B 1 390 ? 28.562 -22.344 -21.156 1 93.19 390 ASP B N 1
ATOM 6054 C CA . ASP B 1 390 ? 29.453 -21.234 -21.516 1 93.19 390 ASP B CA 1
ATOM 6055 C C . ASP B 1 390 ? 28.812 -19.891 -21.172 1 93.19 390 ASP B C 1
ATOM 6057 O O . ASP B 1 390 ? 27.75 -19.844 -20.562 1 93.19 390 ASP B O 1
ATOM 6061 N N . ALA B 1 391 ? 29.484 -18.828 -21.594 1 93.88 391 ALA B N 1
ATOM 6062 C CA . ALA B 1 391 ? 29.062 -17.484 -21.203 1 93.88 391 ALA B CA 1
ATOM 6063 C C . ALA B 1 391 ? 27.812 -17.062 -21.938 1 93.88 391 ALA B C 1
ATOM 6065 O O . ALA B 1 391 ? 27.125 -16.125 -21.547 1 93.88 391 ALA B O 1
ATOM 6066 N N . GLY B 1 392 ? 27.484 -17.656 -22.969 1 95 392 GLY B N 1
ATOM 6067 C CA . GLY B 1 392 ? 26.328 -17.297 -23.766 1 95 392 GLY B CA 1
ATOM 6068 C C . GLY B 1 392 ? 25.219 -18.312 -23.719 1 95 392 GLY B C 1
ATOM 6069 O O . GLY B 1 392 ? 24.125 -18.094 -24.234 1 95 392 GLY B O 1
ATOM 6070 N N . GLY B 1 393 ? 25.422 -19.391 -23.062 1 94.94 393 GLY B N 1
ATOM 6071 C CA . GLY B 1 393 ? 24.453 -20.469 -23.016 1 94.94 393 GLY B CA 1
ATOM 6072 C C . GLY B 1 393 ? 23.516 -20.375 -21.828 1 94.94 393 GLY B C 1
ATOM 6073 O O . GLY B 1 393 ? 23.781 -19.625 -20.875 1 94.94 393 GLY B O 1
ATOM 6074 N N . PRO B 1 394 ? 22.453 -21.141 -21.891 1 96.81 394 PRO B N 1
ATOM 6075 C CA . PRO B 1 394 ? 21.484 -21.141 -20.797 1 96.81 394 PRO B CA 1
ATOM 6076 C C . PRO B 1 394 ? 22.062 -21.719 -19.5 1 96.81 394 PRO B C 1
ATOM 6078 O O . PRO B 1 394 ? 22.844 -22.656 -19.547 1 96.81 394 PRO B O 1
ATOM 6081 N N . CYS B 1 395 ? 21.703 -21.125 -18.422 1 97.75 395 CYS B N 1
ATOM 6082 C CA . CYS B 1 395 ? 22.109 -21.578 -17.094 1 97.75 395 CYS B CA 1
ATOM 6083 C C . CYS B 1 395 ? 21 -22.391 -16.438 1 97.75 395 CYS B C 1
ATOM 6085 O O . CYS B 1 395 ? 19.844 -21.969 -16.406 1 97.75 395 CYS B O 1
ATOM 6087 N N . ARG B 1 396 ? 21.391 -23.547 -15.961 1 97.56 396 ARG B N 1
ATOM 6088 C CA . ARG B 1 396 ? 20.438 -24.375 -15.219 1 97.56 396 ARG B CA 1
ATOM 6089 C C . ARG B 1 396 ? 20.562 -24.141 -13.719 1 97.56 396 ARG B C 1
ATOM 6091 O O . ARG B 1 396 ? 21.672 -24.156 -13.18 1 97.56 396 ARG B O 1
ATOM 6098 N N . ILE B 1 397 ? 19.453 -23.875 -13.047 1 97.81 397 ILE B N 1
ATOM 6099 C CA . ILE B 1 397 ? 19.422 -23.594 -11.617 1 97.81 397 ILE B CA 1
ATOM 6100 C C . ILE B 1 397 ? 18.562 -24.609 -10.891 1 97.81 397 ILE B C 1
ATOM 6102 O O . ILE B 1 397 ? 17.391 -24.812 -11.242 1 97.81 397 ILE B O 1
ATOM 6106 N N . GLU B 1 398 ? 19.078 -25.219 -9.914 1 96.06 398 GLU B N 1
ATOM 6107 C CA . GLU B 1 398 ? 18.359 -26.234 -9.172 1 96.06 398 GLU B CA 1
ATOM 6108 C C . GLU B 1 398 ? 18.844 -26.328 -7.73 1 96.06 398 GLU B C 1
ATOM 6110 O O . GLU B 1 398 ? 19.828 -25.672 -7.363 1 96.06 398 GLU B O 1
ATOM 6115 N N . ALA B 1 399 ? 18.078 -27.047 -6.906 1 94.25 399 ALA B N 1
ATOM 6116 C CA . ALA B 1 399 ? 18.484 -27.312 -5.531 1 94.25 399 ALA B CA 1
ATOM 6117 C C . ALA B 1 399 ? 19.75 -28.172 -5.496 1 94.25 399 ALA B C 1
ATOM 6119 O O . ALA B 1 399 ? 19.969 -29 -6.391 1 94.25 399 ALA B O 1
ATOM 6120 N N . GLU B 1 400 ? 20.406 -27.906 -4.43 1 89.94 400 GLU B N 1
ATOM 6121 C CA . GLU B 1 400 ? 21.531 -28.812 -4.246 1 89.94 400 GLU B CA 1
ATOM 6122 C C . GLU B 1 400 ? 21.078 -30.188 -3.801 1 89.94 400 GLU B C 1
ATOM 6124 O O . GLU B 1 400 ? 20.141 -30.312 -3.002 1 89.94 400 GLU B O 1
ATOM 6129 N N . GLY B 1 401 ? 21.703 -31.234 -4.035 1 76.5 401 GLY B N 1
ATOM 6130 C CA . GLY B 1 401 ? 21.453 -32.562 -3.453 1 76.5 401 GLY B CA 1
ATOM 6131 C C . GLY B 1 401 ? 20.688 -33.469 -4.371 1 76.5 401 GLY B C 1
ATOM 6132 O O . GLY B 1 401 ? 19.984 -34.375 -3.902 1 76.5 401 GLY B O 1
ATOM 6133 N N . GLY B 1 402 ? 20.891 -33.719 -5.652 1 65.94 402 GLY B N 1
ATOM 6134 C CA . GLY B 1 402 ? 20.328 -34.719 -6.535 1 65.94 402 GLY B CA 1
ATOM 6135 C C . GLY B 1 402 ? 19.219 -34.188 -7.426 1 65.94 402 GLY B C 1
ATOM 6136 O O . GLY B 1 402 ? 19.156 -33 -7.688 1 65.94 402 GLY B O 1
ATOM 6137 N N . GLU B 1 403 ? 18.375 -35.281 -7.82 1 64.75 403 GLU B N 1
ATOM 6138 C CA . GLU B 1 403 ? 17.312 -34.938 -8.773 1 64.75 403 GLU B CA 1
ATOM 6139 C C . GLU B 1 403 ? 16.281 -34 -8.148 1 64.75 403 GLU B C 1
ATOM 6141 O O . GLU B 1 403 ? 15.609 -34.375 -7.188 1 64.75 403 GLU B O 1
ATOM 6146 N N . SER B 1 404 ? 16.344 -32.719 -8.695 1 73.5 404 SER B N 1
ATOM 6147 C CA . SER B 1 404 ? 15.445 -31.688 -8.172 1 73.5 404 SER B CA 1
ATOM 6148 C C . SER B 1 404 ? 14.094 -31.703 -8.875 1 73.5 404 SER B C 1
ATOM 6150 O O . SER B 1 404 ? 14.023 -31.875 -10.094 1 73.5 404 SER B O 1
ATOM 6152 N N . ALA B 1 405 ? 13.141 -31.75 -8.094 1 91.06 405 ALA B N 1
ATOM 6153 C CA . ALA B 1 405 ? 11.789 -31.625 -8.633 1 91.06 405 ALA B CA 1
ATOM 6154 C C . ALA B 1 405 ? 11.625 -30.328 -9.422 1 91.06 405 ALA B C 1
ATOM 6156 O O . ALA B 1 405 ? 10.836 -30.281 -10.375 1 91.06 405 ALA B O 1
ATOM 6157 N N . LEU B 1 406 ? 12.461 -29.375 -9.117 1 96.75 406 LEU B N 1
ATOM 6158 C CA . LEU B 1 406 ? 12.414 -28.094 -9.797 1 96.75 406 LEU B CA 1
ATOM 6159 C C . LEU B 1 406 ? 13.672 -27.875 -10.641 1 96.75 406 LEU B C 1
ATOM 6161 O O . LEU B 1 406 ? 14.789 -27.969 -10.133 1 96.75 406 LEU B O 1
ATOM 6165 N N . VAL B 1 407 ? 13.461 -27.672 -11.875 1 97 407 VAL B N 1
ATOM 6166 C CA . VAL B 1 407 ? 14.523 -27.281 -12.797 1 97 407 VAL B CA 1
ATOM 6167 C C . VAL B 1 407 ? 14.195 -25.922 -13.414 1 97 407 VAL B C 1
ATOM 6169 O O . VAL B 1 407 ? 13.086 -25.703 -13.906 1 97 407 VAL B O 1
ATOM 6172 N N . GLN B 1 408 ? 15.156 -25.062 -13.328 1 98.25 408 GLN B N 1
ATOM 6173 C CA . GLN B 1 408 ? 14.977 -23.75 -13.914 1 98.25 408 GLN B CA 1
ATOM 6174 C C . GLN B 1 408 ? 16.094 -23.422 -14.906 1 98.25 408 GLN B C 1
ATOM 6176 O O . GLN B 1 408 ? 17.219 -23.906 -14.758 1 98.25 408 GLN B O 1
ATOM 6181 N N . VAL B 1 409 ? 15.703 -22.719 -15.906 1 98.56 409 VAL B N 1
ATOM 6182 C CA . VAL B 1 409 ? 16.656 -22.266 -16.906 1 98.56 409 VAL B CA 1
ATOM 6183 C C . VAL B 1 409 ? 16.625 -20.734 -16.984 1 98.56 409 VAL B C 1
ATOM 6185 O O . VAL B 1 409 ? 15.539 -20.141 -17.047 1 98.56 409 VAL B O 1
ATOM 6188 N N . LEU B 1 410 ? 17.734 -20.094 -16.953 1 98.38 410 LEU B N 1
ATOM 6189 C CA . LEU B 1 410 ? 17.875 -18.656 -17.078 1 98.38 410 LEU B CA 1
ATOM 6190 C C . LEU B 1 410 ? 18.828 -18.281 -18.219 1 98.38 410 LEU B C 1
ATOM 6192 O O . LEU B 1 410 ? 19.984 -18.719 -18.234 1 98.38 410 LEU B O 1
ATOM 6196 N N . MET B 1 411 ? 18.297 -17.516 -19.125 1 97.69 411 MET B N 1
ATOM 6197 C CA . MET B 1 411 ? 19.094 -17.094 -20.266 1 97.69 411 MET B CA 1
ATOM 6198 C C . MET B 1 411 ? 20 -15.922 -19.891 1 97.69 411 MET B C 1
ATOM 6200 O O . MET B 1 411 ? 19.578 -14.992 -19.203 1 97.69 411 MET B O 1
ATOM 6204 N N . PRO B 1 412 ? 21.219 -15.938 -20.344 1 97.06 412 PRO B N 1
ATOM 6205 C CA . PRO B 1 412 ? 22.141 -14.836 -20.016 1 97.06 412 PRO B CA 1
ATOM 6206 C C . PRO B 1 412 ? 21.875 -13.594 -20.859 1 97.06 412 PRO B C 1
ATOM 6208 O O . PRO B 1 412 ? 21.203 -13.664 -21.875 1 97.06 412 PRO B O 1
ATOM 6211 N N . LEU B 1 413 ? 22.344 -12.484 -20.312 1 93.81 413 LEU B N 1
ATOM 6212 C CA . LEU B 1 413 ? 22.438 -11.211 -21.016 1 93.81 413 LEU B CA 1
ATOM 6213 C C . LEU B 1 413 ? 23.859 -10.938 -21.469 1 93.81 413 LEU B C 1
ATOM 6215 O O . LEU B 1 413 ? 24.812 -11.469 -20.891 1 93.81 413 LEU B O 1
ATOM 6219 N N . ARG B 1 414 ? 23.906 -10.125 -22.516 1 86.5 414 ARG B N 1
ATOM 6220 C CA . ARG B 1 414 ? 25.234 -9.664 -22.891 1 86.5 414 ARG B CA 1
ATOM 6221 C C . ARG B 1 414 ? 25.75 -8.617 -21.906 1 86.5 414 ARG B C 1
ATOM 6223 O O . ARG B 1 414 ? 25.062 -7.629 -21.625 1 86.5 414 ARG B O 1
ATOM 6230 N N . VAL B 1 415 ? 26.719 -8.953 -21.172 1 81.88 415 VAL B N 1
ATOM 6231 C CA . VAL B 1 415 ? 27.266 -8.023 -20.203 1 81.88 415 VAL B CA 1
ATOM 6232 C C . VAL B 1 415 ? 28.734 -7.762 -20.5 1 81.88 415 VAL B C 1
ATOM 6234 O O . VAL B 1 415 ? 29.422 -8.609 -21.094 1 81.88 415 VAL B O 1
#